Protein 7XA9 (pdb70)

GO terms:
  GO:0005515 protein binding (F, IPI)
  GO:0015112 nitrate transmembrane transporter activity (F, IDA)
  GO:0015706 nitrate transmembrane transport (P, IDA)
  GO:0006821 chloride transport (P, IDA)
  GO:0010167 response to nitrate (P, IMP)

Sequence (1404 aa):
HIESLDYEINENDLFKHDWRSRSKAQVFQYIFLKWTLACLVGLFTGLIATLINLAVENIAGYKLLAVGYYIAQDRFWTGLMVFTGANLGLTLVATVLVVYFAPTAAGPGIPEIKAYLNGIDTPNMFGFTTMMVKIVGSIGAVAAGLDLGKEGPLVHIGSCIASLLGQGGPDNHRIKWRWLRYFNNDRDRRDLITCGSASGVCAAFRSPVGGVLFALEEVATWWRSALLWRTFFSTAVVVVVLRAFIEICNSGKCGLFGSGGLIMFDVSHVEVRYHAADIIPVTLIGVFGGILGSLYNHLLHKVLRLYNLINQKGKIHKVLLSLGVSLFTSVCLFGLPFLAECKPCDPSIDEICPTNGRSGNFKQFNCPNGYYNDLSTLLLTTNDDAVRNIFSSNTPNEFGMVSLWIFFGLYCILGLITFGIATPSGLFLPIILMGSAYGRMLGTAMGSYTNIDQGLYAVLGAASLMAGSMRMTVSLCVIFLELTNNLLLLPITMFVLLIAKTVGDSFNLSIYEIILHLKGLPFLEANPEPWMRNLTVGELNDAKPPVVTLNGVEKVANIVDVLRNTTHNAFPVLDTELHGLILRAHLVKVLKKRWFLNEKRRTEEWEVREKFTPVELAEREDNFDDVAITSSEMQLYVDLHPLTNTTPYTVVQSMSVAKALVLFRSVGLRHLLVVPKSPVIGILTRQDLRAYNILQAFPHLDHIESLDYEINENDLFKHDWRSRSKAQVFQYIFLKWTLACLVGLFTGLIATLINLAVENIAGYKLLAVGYYIAQDRFWTGLMVFTGANLGLTLVATVLVVYFAPTAAGPGIPEIKAYLNGIDTPNMFGFTTMMVKIVGSIGAVAAGLDLGKEGPLVHIGSCIASLLGQGGPDNHRIKWRWLRYFNNDRDRRDLITCGSASGVCAAFRSPVGGVLFALEEVATWWRSALLWRTFFSTAVVVVVLRAFIEICNSGKCGLFGSGGLIMFDVSHVEVRYHAADIIPVTLIGVFGGILGSLYNHLLHKVLRLYNLINQKGKIHKVLLSLGVSLFTSVCLFGLPFLAECKPCDPSIDEICPTNGRSGNFKQFNCPNGYYNDLSTLLLTTNDDAVRNIFSSNTPNEFGMVSLWIFFGLYCILGLITFGIATPSGLFLPIILMGSAYGRMLGTAMGSYTNIDQGLYAVLGAASLMAGSMRMTVSLCVIFLELTNNLLLLPITMFVLLIAKTVGDSFNLSIYEIILHLKGLPFLEANPEPWMRNLTVGELNDAKPPVVTLNGVEKVANIVDVLRNTTHNAFPVLDTELHGLILRAHLVKVLKKRWFLNEKRRTEEWEVREKFTPVELAEREDNFDDVAITSSEMQLYVDLHPLTNTTPYTVVQSMSVAKALVLFRSVGLRHLLVVPKSPVIGILTRQDLRAYNILQAFPHLD

Secondary structure (DSSP, 8-state):
---B-------STTT--SGGGS-HHHHHHHHHHHHHHHHHHHHHHHHHHHHHHHHHHHHHHHHHHHHHHHHHTT-TTHHHHHHHHHHHHHHHHHHHHHHHH-GGGSS-SHHHHHHHTTTB--TTSS-HHHHHHHHHHHHHHHHTT-S--SHHHHHHHHHHHHHHHHHTSSTT-----GGGGGG-SHHHHHHHHHHHHHHHHHHHHT-TTHHHHHIIIII-SS--HHHHHHHHHHHHHHHHHHHHHHHTTSSSTTTTTT-S-SSTT---SS-----GGGSHHHHHHHHHHHHHHHHHHHHHHHHHHHHHHHHTT-SHHHHHHHHHHHHHHHHHHHSGGGSSPPEEPPTTS-S-SSB-SSSSSSB-SSS-TTEE-SSTTTSSS-TTHHHHHHT-TT-TT-S-HHHHHHHHHHHHHHHHHTTSSSSS--SHHHHHHHHHHHHHHHHHHSTTS--S-HHHHHHHHHHHHHHHHH--SHHHHHHHHHHH--TTTHHHHHHHHHHHHHHHTTT---HHHHHHHHTT-----SSPPTTTTTSBHHHHHHTSPPP--EESEEEHHHHHHHHHS---SEEEEE-----EEEEHHHHHHHHHHT--BSS-----TTTTTTT--HHHHH-----STT----SSGGGSEEE-STTSBSS--EE-TT-BHHHHHHHHHHTT-S-EEE-------EEE-HHHHSHHHHHHH-TT--/---B-------STTT--SGGGS-HHHHHHHHHHHHHHHHHHHHHHHHHHHHHHHHHHHHHHHHHHHHHHHHHTT-TTHHHHHHHHHHHHHHHHHHHHHHHH-GGGSS-SHHHHHHHTTTB--TTSS-HHHHHHHHHHHHHHHHTT-S--SHHHHHHHHHHHHHHHHHTSSTT-----GGGGGG-SHHHHHHHHHHHHHHHHHHHHT-TTHHHHHIIIII-SS--HHHHHHHHHHHHHHHHHHHHHHHTTSSSTTTTTT-S-SSTT---SS-----GGGSHHHHHHHHHHHHHHHHHHHHHHHHHHHHHHHHTT-SHHHHHHHHHHHHHHHHHHHSGGGSSPPEEPPTTS-S-SSB-SSSSSSB-SSS-TTEE-SSTTTSSS-TTHHHHHHT-TT-TT-S-HHHHHHHHHHHHHHHHHTTSSSSS--SHHHHHHHHHHHHHHHHHHSTTS--S-HHHHHHHHHHHHHHHHH--SHHHHHHHHHHH--TTTHHHHHHHHHHHHHHHTTT---HHHHHHHHTT-----SSPPTTTTTSBHHHHHHTSPPP--EESEEEHHHHHHHHHS---SEEEEE-----EEEEHHHHHHHHHHT--BSS-----TTTTTTT--HHHHH-----STT----SSGGGSEEE-STTSBSS--EE-TT-BHHHHHHHHHHTT-S-EEE-------EEE-HHHHSHHHHHHH-TT--

Radius of gyration: 33.11 Å; Cα contacts (8 Å, |Δi|>4): 2940; chains: 2; bounding box: 61×87×90 Å

Solvent-accessible surface area: 49151 Å² total; per-residue (Å²): 173,31,56,18,11,25,14,30,30,10,17,48,66,4,5,50,26,9,59,55,44,35,64,155,59,33,29,119,33,4,63,116,3,21,53,39,7,3,45,49,0,0,62,78,0,0,66,33,0,10,83,0,10,50,16,3,40,34,69,3,0,126,16,7,67,38,2,22,120,53,16,76,83,114,116,51,197,28,0,36,127,47,1,16,40,36,0,51,32,28,0,77,74,0,0,52,51,0,3,99,131,5,78,38,0,27,10,8,0,3,1,18,0,15,0,18,0,0,2,0,63,9,94,122,5,31,22,91,73,9,15,75,5,0,3,47,0,0,24,1,0,10,0,0,6,1,1,0,1,16,10,1,0,0,0,0,0,0,0,0,10,0,14,20,32,1,45,10,17,37,106,147,144,70,109,158,115,130,81,21,49,0,6,28,12,24,32,10,57,31,8,13,3,1,4,0,0,0,0,0,1,0,3,1,2,24,0,0,0,0,0,0,0,0,0,21,33,17,1,10,27,36,65,94,60,31,4,2,57,10,0,0,40,0,0,0,14,0,0,31,20,4,0,38,70,7,37,102,3,90,88,50,139,38,35,30,10,5,80,53,50,12,23,19,5,58,2,35,147,21,128,1,84,29,93,88,69,5,99,120,8,8,49,59,0,0,49,75,0,0,70,47,0,6,90,10,0,77,68,0,33,103,25,22,133,110,23,56,119,48,46,143,141,28,107,95,65,22,7,110,29,0,30,38,9,0,79,84,0,0,68,21,0,2,31,42,0,83,116,6,158,30,57,85,34,63,126,101,14,145,142,129,8,68,28,90,38,35,42,29,31,6,12,17,16,48,22,85,130,29,91,4,0,2,0,1,0,1,1,14,5,16,7,23,10,0,0,94,3,0,4,13,38,85,8,64,73,0,1,21,70,109,7,0,149,40,0,16,28,8,1,33,86,0,1,26,34,0,6,10,2,3,0,0,0,1,4,2,7,1,0,1,0,4,0,0,0,9,0,0,10,28,1,20,57,49,44,109,185,29,74,12,21,16,2,2,0,0,0,0,0,0,0,0,1,0,0,0,0,2,20,3,0,0,0,0,0,0,0,3,4,0,0,3,28,9,3,18,2,3,0,15,4,0,36,0,0,7,44,0,4,56,34,0,65,88,134,38,108,12,0,2,38,13,7,3,117,36,102,55,19,24,17,3,85,53,103,6,69,33,17,0,31,90,5,30,0,4,82,9,16,116,52,58,110,122,40,46,41,2,48,3,13,12,62,0,20,55,0,3,65,11,3,143,121,20,110,88,25,3,0,1,0,24,91,128,75,11,22,0,6,0,29,42,26,4,0,8,8,0,0,87,74,94,11,28,9,120,106,132,75,149,15,92,80,159,26,0,141,129,70,3,61,36,43,57,1,13,67,111,138,47,92,35,125,88,26,86,33,78,85,90,45,32,103,40,41,0,0,0,20,11,0,0,15,61,14,4,8,4,0,4,54,29,1,3,0,0,6,0,10,37,1,2,50,38,26,2,11,32,13,0,0,0,2,56,98,106,18,6,56,0,28,0,41,13,98,22,0,61,19,139,51,1,53,113,54,26,106,140,28,131,174,32,54,16,10,23,14,29,29,10,17,47,68,4,4,50,27,8,58,55,45,35,66,155,60,34,30,118,32,4,63,115,2,20,54,38,6,3,44,48,0,0,62,76,0,0,65,32,0,9,83,0,12,50,17,3,43,32,69,2,1,125,17,7,69,36,2,23,121,52,16,77,85,114,117,50,196,29,0,37,125,47,0,16,39,36,0,50,32,28,0,76,73,0,0,50,50,0,2,98,129,5,76,39,0,28,11,7,0,2,0,18,0,15,0,17,1,0,2,0,63,9,94,120,5,30,21,88,74,9,15,74,5,0,3,46,0,0,24,0,0,9,0,0,6,2,2,0,1,15,10,1,0,1,0,0,0,0,0,0,9,0,14,18,31,2,44,10,17,38,106,146,146,72,106,159,116,129,81,19,48,0,6,28,12,24,33,12,59,32,8,15,2,1,4,0,0,0,0,0,0,0,3,1,3,25,0,0,0,0,0,0,0,0,0,22,31,16,0,10,27,36,65,92,60,30,4,2,56,10,0,0,42,0,0,0,14,0,0,32,20,6,0,37,69,7,35,101,1,91,92,50,139,39,35,30,10,5,81,51,51,12,22,19,6,57,3,35,147,22,130,1,84,29,95,89,68,5,101,121,9,8,50,61,0,0,50,76,0,0,72,48,0,6,89,10,0,79,69,0,33,108,25,21,134,105,23,58,121,48,46,143,139,28,108,94,64,24,7,112,29,0,29,38,9,0,78,83,0,0,69,19,1,3,30,43,0,83,115,7,158,31,58,84,34,65,127,100,14,144,141,129,8,68,27,93,38,35,42,29,32,6,12,18,16,47,22,86,132,30,90,5,0,2,0,1,0,1,0,14,4,16,8,24,10,0,0,95,3,0,5,12,38,87,8,65,72,0,1,22,72,110,7,0,149,40,0,16,28,8,1,33,86,0,1,25,34,0,7,8,2,3,0,0,0,1,4,2,6,1,0,0,0,4,0,0,0,10,0,0,10,29,0,18,58,48,44,112,185,31,72,11,23,15,2,2,0,0,0,0,0,0,0,0,2,0,0,0,0,2,21,3,0,0,0,0,0,0,0,3,4,0,0,3,30,8,3,18,1,4,0,13,4,0,36,0,0,7,45,0,4,58,33,0,66,89,135,36,110,12,0,2,39,12,7,4,117,38,105,56,19,27,16,4,85,52,103,6,68,33,17,0,30,88,4,30,0,5,84,10,16,119,52,54,109,122,40,45,41,3,48,2,12,12,61,0,20,57,0,3,64,12,4,143,123,20,108,87,25,4,1,1,0,24,90,126,74,11,25,0,6,0,28,40,26,4,0,9,7,0,0,86,74,93,9,28,8,120,104,132,75,149,14,92,79,158,25,0,144,126,67,3,59,36,44,59,2,14,68,108,137,47,93,36,124,89,24,88,34,79,85,92,45,31,104,40,41,0,0,0,19,10,0,0,14,61,15,3,8,4,0,4,56,27,1,3,0,0,7,0,10,38,1,2,50,38,27,2,10,32,13,0,0,0,3,57,100,105,16,6,54,0,28,0,41,14,98,23,0,63,19,138,52,1,54,111,54,26,107,140,27,130

Organism: Arabidopsis thaliana (NCBI:txid3702)

Foldseek 3Di:
DWAFFDQDDLPFVLQVLPQVPDDPVSVVLLVVLLLVLLLQLLQVLLVLLLVLLLLLQQLLQVLLQVLLVCLVVVNQVVSLVSLLVLLLVLLLLLQCLCLVFQVLLAFLCQLVLLLLLLGTRDPSQQFDSSLVSNSSLQSSNLSSQAQFHCQSSSLSNSLSSLQCVLQAHGDVVHDPDPSSLNCLHSNSNSLSSLLSNLSSNCSRFVFQVLSLVCSVPGRHLDDDPVSSVSSSSSSVSNSVSNQVVLVPCCVVPSPSPNVDHSFQLALAPDDDDDDPLPPVLLLVLLLVLLVVLLVLLVLLLVLLVVVVVQVVPDSVSLSVLQSVLSSVLSCCLSVVLVVFDWAFDDPQAPDDQDDDRAADENHQRNHDGRTGRRLCNQSVHRLSRNLSNLLHHPPAPPDDLVSLVSQLVVLSVSQRRNRNGSGHGYNLSSLLSNLSSVQLNSQNVCRPSDDDDSSLSSLSSSLSNQCSAAVDAPSVLSSSCSNHVHPSSSVSSNVSSVSSSVSSVVRDDHSSVSVCVVVVSLRADAAADPLLQVAFVLNLLVLDDWALAAEQKGFQQSLVVCLPVHPDFWHFYDDVRTQAIFGNLVSQLCLVLVPWAADSDQDDPVSVCVSRHSSSSSDSPGDSPPRDQDPVRRRTIDRNNSRGSRDAAEDERRHTLRVVSNVCSHSPDAWYFYAYCVRTTDIDGSCSNRPVNVCVSPVPTD/DWAFFDQDDLPFVLQVLPQVPDDPVSVVLLVVLLLVLLLQLLQVLLVLLLVLLLLLQQLLQVLLQVLLVCLVVVNQVVSLVSLLVLLLVLLLLLQCLCLVFQVLLAFLCQLVLLLLLLGTRDPSQQFDSSLVSNSSLQSSNLSSQAQFHCQSSSLSNSLSSLQCVLQAHGDVVHDPDPSSLNCLHSNSNSLSSLLSNLSSNCSRFVFQVLSLVCSVPGRHLDDDPVSSVSSSSSSVSNSVSNQVVLVPCCVVPSPSPNVDHSFQLALAPDDDDDDPLPPVLLLVLLLVLLVVLLVLLVLLLVLLVVVVVQVVPDSVSLSVLQSVLSSVLSCCLSVVLVVFDWAFDDPQAPDDQDDDRAADENHQRNHDGRTGRRLCNQSVHRLSRNLSNLLHHPPAPPDDLVSLVSQLVVLSVSQRRNRNGSGHGYNLSSLLSNLSSVQLNSQNVCRPSDDDDSSLSSLSSSLSNQCSAAVDAPSVLSSSCSNHVHPSSSVSSNVSSVSSSVSSVVRDDHSSVSVCVVVVSLRADAAADPLLQVAFVLNLLVLDDWALAAEQKGFQQSLVVCLPVHPDFWHFYDDVRTQAIFGNLVSQLCLVLVPWAADSDQDDPVSVCVSRHSSSSSDSPGDSPPRDQDPVRRRTIDRNNSRGSRDAAEDERRHTLRVVSNVCSHSPDAWYFYAYCVRTTDIDGSCSNRPVNVCVSPVPTD

Nearest PDB structures (foldseek):
  7xa9-assembly1_B  TM=1.001E+00  e=0.000E+00  Arabidopsis thaliana
  8iad-assembly1_B  TM=9.973E-01  e=2.031E-92  Arabidopsis thaliana
  8iab-assembly1_B  TM=9.727E-01  e=1.469E-89  Arabidopsis thaliana
  7jm6-assembly1_B  TM=8.973E-01  e=7.783E-41  Gallus gallus
  7cq7-assembly1_C  TM=8.969E-01  e=1.132E-39  Homo sapiens

InterPro domains:
  IPR000644 CBS domain [PF00571] (704-756)
  IPR000644 CBS domain [PS51371] (595-658)
  IPR000644 CBS domain [PS51371] (703-768)
  IPR000644 CBS domain [SM00116] (598-651)
  IPR000644 CBS domain [SM00116] (706-759)
  IPR001807 Chloride channel [PF00654] (143-556)
  IPR001807 Chloride channel [PR00762] (155-172)
  IPR001807 Chloride channel [PR00762] (186-205)
  IPR001807 Chloride channel [PR00762] (250-269)
  IPR001807 Chloride channel [PR00762] (475-495)
  IPR001807 Chloride channel [PR00762] (507-523)
  IPR001807 Chloride channel [PR00762] (525-544)
  IPR001807 Chloride channel [PR00762] (563-577)
  IPR002251 Chloride channel ClC-plant [PR01120] (60-68)
  IPR002251 Chloride channel ClC-plant [PR01120] (271-279)
  IPR002251 Chloride channel ClC-plant [PR01120] (285-295)
  IPR002251 Chloride channel ClC-plant [PR01120] (303-310)
  IPR002251 Chloride channel ClC-plant [PR01120] (427-443)
  IPR014743 Chloride channel, core [SSF81340] (64-578)
  IPR046342 CBS domain superfamily [G3DSA:3.10.580.10] (587-758)

B-factor: mean 40.74, std 8.49, range [28.33, 98.83]

Structure (mmCIF, N/CA/C/O backbone):
data_7XA9
#
_entry.id   7XA9
#
_cell.length_a   1.00
_cell.length_b   1.00
_cell.length_c   1.00
_cell.angle_alpha   90.00
_cell.angle_beta   90.00
_cell.angle_gamma   90.00
#
_symmetry.space_group_name_H-M   'P 1'
#
loop_
_entity.id
_entity.type
_entity.pdbx_description
1 polymer 'Chloride channel protein CLC-a'
2 non-polymer 'NITRATE ION'
3 non-polymer "ADENOSINE-5'-TRIPHOSPHATE"
4 non-polymer 'MAGNESIUM ION'
#
loop_
_atom_site.group_PDB
_atom_site.id
_atom_site.type_symbol
_atom_site.label_atom_id
_atom_site.label_alt_id
_atom_site.label_comp_id
_atom_site.label_asym_id
_atom_site.label_entity_id
_atom_site.label_seq_id
_atom_site.pdbx_PDB_ins_code
_atom_site.Cartn_x
_atom_site.Cartn_y
_atom_site.Cartn_z
_atom_site.occupancy
_atom_site.B_iso_or_equiv
_atom_site.auth_seq_id
_atom_site.auth_comp_id
_atom_site.auth_asym_id
_atom_site.auth_atom_id
_atom_site.pdbx_PDB_model_num
ATOM 1 N N . HIS A 1 53 ? 207.373 183.209 235.808 1.00 35.84 53 HIS A N 1
ATOM 2 C CA . HIS A 1 53 ? 207.815 184.538 236.164 1.00 35.84 53 HIS A CA 1
ATOM 3 C C . HIS A 1 53 ? 209.029 185.001 235.350 1.00 35.84 53 HIS A C 1
ATOM 4 O O . HIS A 1 53 ? 210.115 184.456 235.490 1.00 35.84 53 HIS A O 1
ATOM 11 N N . ILE A 1 54 ? 208.838 186.019 234.513 1.00 37.09 54 ILE A N 1
ATOM 12 C CA . ILE A 1 54 ? 209.907 186.575 233.699 1.00 37.09 54 ILE A CA 1
ATOM 13 C C . ILE A 1 54 ? 210.338 187.826 234.390 1.00 37.09 54 ILE A C 1
ATOM 14 O O . ILE A 1 54 ? 209.516 188.667 234.716 1.00 37.09 54 ILE A O 1
ATOM 19 N N . GLU A 1 55 ? 211.624 187.967 234.618 1.00 33.50 55 GLU A N 1
ATOM 20 C CA . GLU A 1 55 ? 212.104 189.069 235.379 1.00 33.50 55 GLU A CA 1
ATOM 21 C C . GLU A 1 55 ? 212.308 190.253 234.526 1.00 33.50 55 GLU A C 1
ATOM 22 O O . GLU A 1 55 ? 212.397 190.140 233.333 1.00 33.50 55 GLU A O 1
ATOM 28 N N . SER A 1 56 ? 212.350 191.414 235.142 1.00 30.31 56 SER A N 1
ATOM 29 C CA . SER A 1 56 ? 212.526 192.628 234.432 1.00 30.31 56 SER A CA 1
ATOM 30 C C . SER A 1 56 ? 213.987 192.889 234.279 1.00 30.31 56 SER A C 1
ATOM 31 O O . SER A 1 56 ? 214.817 192.089 234.639 1.00 30.31 56 SER A O 1
ATOM 34 N N . LEU A 1 57 ? 214.318 193.992 233.673 1.00 31.61 57 LEU A N 1
ATOM 35 C CA . LEU A 1 57 ? 215.683 194.255 233.365 1.00 31.61 57 LEU A CA 1
ATOM 36 C C . LEU A 1 57 ? 216.118 195.414 234.189 1.00 31.61 57 LEU A C 1
ATOM 37 O O . LEU A 1 57 ? 215.298 196.252 234.528 1.00 31.61 57 LEU A O 1
ATOM 42 N N . ASP A 1 58 ? 217.389 195.463 234.546 1.00 32.42 58 ASP A N 1
ATOM 43 C CA . ASP A 1 58 ? 217.908 196.515 235.406 1.00 32.42 58 ASP A CA 1
ATOM 44 C C . ASP A 1 58 ? 218.560 197.648 234.631 1.00 32.42 58 ASP A C 1
ATOM 45 O O . ASP A 1 58 ? 219.711 197.567 234.251 1.00 32.42 58 ASP A O 1
ATOM 50 N N . TYR A 1 59 ? 217.835 198.732 234.441 1.00 32.90 59 TYR A N 1
ATOM 51 C CA . TYR A 1 59 ? 218.303 199.806 233.626 1.00 32.90 59 TYR A CA 1
ATOM 52 C C . TYR A 1 59 ? 218.572 200.988 234.461 1.00 32.90 59 TYR A C 1
ATOM 53 O O . TYR A 1 59 ? 218.668 202.086 233.952 1.00 32.90 59 TYR A O 1
ATOM 62 N N . GLU A 1 60 ? 218.653 200.804 235.760 1.00 34.46 60 GLU A N 1
ATOM 63 C CA . GLU A 1 60 ? 218.841 201.908 236.654 1.00 34.46 60 GLU A CA 1
ATOM 64 C C . GLU A 1 60 ? 220.275 201.998 236.938 1.00 34.46 60 GLU A C 1
ATOM 65 O O . GLU A 1 60 ? 220.989 201.012 236.876 1.00 34.46 60 GLU A O 1
ATOM 71 N N . ILE A 1 61 ? 220.715 203.197 237.255 1.00 36.88 61 ILE A N 1
ATOM 72 C CA . ILE A 1 61 ? 222.107 203.418 237.460 1.00 36.88 61 ILE A CA 1
ATOM 73 C C . ILE A 1 61 ? 222.515 203.498 238.884 1.00 36.88 61 ILE A C 1
ATOM 74 O O . ILE A 1 61 ? 222.027 204.344 239.593 1.00 36.88 61 ILE A O 1
ATOM 79 N N . ASN A 1 62 ? 223.316 202.570 239.339 1.00 35.17 62 ASN A N 1
ATOM 80 C CA . ASN A 1 62 ? 223.974 202.677 240.632 1.00 35.17 62 ASN A CA 1
ATOM 81 C C . ASN A 1 62 ? 225.041 203.756 240.520 1.00 35.17 62 ASN A C 1
ATOM 82 O O . ASN A 1 62 ? 226.031 203.591 239.801 1.00 35.17 62 ASN A O 1
ATOM 87 N N . GLU A 1 63 ? 224.847 204.863 241.228 1.00 36.43 63 GLU A N 1
ATOM 88 C CA . GLU A 1 63 ? 225.685 206.043 241.083 1.00 36.43 63 GLU A CA 1
ATOM 89 C C . GLU A 1 63 ? 226.895 206.036 242.003 1.00 36.43 63 GLU A C 1
ATOM 90 O O . GLU A 1 63 ? 227.581 207.057 242.108 1.00 36.43 63 GLU A O 1
ATOM 96 N N . ASN A 1 64 ? 227.153 204.927 242.687 1.00 38.94 64 ASN A N 1
ATOM 97 C CA . ASN A 1 64 ? 228.454 204.692 243.282 1.00 38.94 64 ASN A CA 1
ATOM 98 C C . ASN A 1 64 ? 229.484 204.495 242.178 1.00 38.94 64 ASN A C 1
ATOM 99 O O . ASN A 1 64 ? 229.198 203.914 241.130 1.00 38.94 64 ASN A O 1
ATOM 104 N N . ASP A 1 65 ? 230.695 204.988 242.417 1.00 42.21 65 ASP A N 1
ATOM 105 C CA . ASP A 1 65 ? 231.765 204.890 241.435 1.00 42.21 65 ASP A CA 1
ATOM 106 C C . ASP A 1 65 ? 232.563 203.600 241.565 1.00 42.21 65 ASP A C 1
ATOM 107 O O . ASP A 1 65 ? 233.550 203.420 240.845 1.00 42.21 65 ASP A O 1
ATOM 112 N N . LEU A 1 66 ? 232.169 202.712 242.480 1.00 39.01 66 LEU A N 1
ATOM 113 C CA . LEU A 1 66 ? 232.618 201.328 242.441 1.00 39.01 66 LEU A CA 1
ATOM 114 C C . LEU A 1 66 ? 232.047 200.602 241.232 1.00 39.01 66 LEU A C 1
ATOM 115 O O . LEU A 1 66 ? 232.729 199.774 240.622 1.00 39.01 66 LEU A O 1
ATOM 120 N N . PHE A 1 67 ? 230.817 200.929 240.848 1.00 36.32 67 PHE A N 1
ATOM 121 C CA . PHE A 1 67 ? 230.115 200.218 239.792 1.00 36.32 67 PHE A CA 1
ATOM 122 C C . PHE A 1 67 ? 230.440 200.738 238.404 1.00 36.32 67 PHE A C 1
ATOM 123 O O . PHE A 1 67 ? 230.498 199.932 237.466 1.00 36.32 67 PHE A O 1
ATOM 131 N N . LYS A 1 68 ? 230.657 202.062 238.295 1.00 40.48 68 LYS A N 1
ATOM 132 C CA . LYS A 1 68 ? 230.966 202.816 237.066 1.00 40.48 68 LYS A CA 1
ATOM 133 C C . LYS A 1 68 ? 229.911 202.617 235.977 1.00 40.48 68 LYS A C 1
ATOM 134 O O . LYS A 1 68 ? 230.219 202.325 234.823 1.00 40.48 68 LYS A O 1
ATOM 140 N N . HIS A 1 69 ? 228.646 202.775 236.368 1.00 38.06 69 HIS A N 1
ATOM 141 C CA . HIS A 1 69 ? 227.542 202.614 235.431 1.00 38.06 69 HIS A CA 1
ATOM 142 C C . HIS A 1 69 ? 227.398 203.814 234.511 1.00 38.06 69 HIS A C 1
ATOM 143 O O . HIS A 1 69 ? 226.982 203.661 233.359 1.00 38.06 69 HIS A O 1
ATOM 150 N N . ASP A 1 70 ? 227.709 205.007 235.005 1.00 39.80 70 ASP A N 1
ATOM 151 C CA . ASP A 1 70 ? 227.746 206.196 234.167 1.00 39.80 70 ASP A CA 1
ATOM 152 C C . ASP A 1 70 ? 229.017 206.159 233.335 1.00 39.80 70 ASP A C 1
ATOM 153 O O . ASP A 1 70 ? 230.119 206.060 233.882 1.00 39.80 70 ASP A O 1
ATOM 158 N N . TRP A 1 71 ? 228.865 206.231 232.015 1.00 39.92 71 TRP A N 1
ATOM 159 C CA . TRP A 1 71 ? 230.014 206.110 231.134 1.00 39.92 71 TRP A CA 1
ATOM 160 C C . TRP A 1 71 ? 230.835 207.384 231.058 1.00 39.92 71 TRP A C 1
ATOM 161 O O . TRP A 1 71 ? 232.002 207.322 230.670 1.00 39.92 71 TRP A O 1
ATOM 172 N N . ARG A 1 72 ? 230.259 208.525 231.430 1.00 40.14 72 ARG A N 1
ATOM 173 C CA . ARG A 1 72 ? 230.979 209.788 231.458 1.00 40.14 72 ARG A CA 1
ATOM 174 C C . ARG A 1 72 ? 231.817 209.966 232.715 1.00 40.14 72 ARG A C 1
ATOM 175 O O . ARG A 1 72 ? 232.634 210.889 232.768 1.00 40.14 72 ARG A O 1
ATOM 183 N N . SER A 1 73 ? 231.641 209.105 233.716 1.00 41.58 73 SER A N 1
ATOM 184 C CA . SER A 1 73 ? 232.400 209.145 234.956 1.00 41.58 73 SER A CA 1
ATOM 185 C C . SER A 1 73 ? 233.635 208.256 234.913 1.00 41.58 73 SER A C 1
ATOM 186 O O . SER A 1 73 ? 234.255 208.014 235.953 1.00 41.58 73 SER A O 1
ATOM 189 N N . ARG A 1 74 ? 233.999 207.761 233.740 1.00 41.78 74 ARG A N 1
ATOM 190 C CA . ARG A 1 74 ? 235.157 206.908 233.563 1.00 41.78 74 ARG A CA 1
ATOM 191 C C . ARG A 1 74 ? 236.371 207.773 233.236 1.00 41.78 74 ARG A C 1
ATOM 192 O O . ARG A 1 74 ? 236.347 208.999 233.386 1.00 41.78 74 ARG A O 1
ATOM 200 N N . SER A 1 75 ? 237.450 207.137 232.788 1.00 41.98 75 SER A N 1
ATOM 201 C CA . SER A 1 75 ? 238.632 207.867 232.360 1.00 41.98 75 SER A CA 1
ATOM 202 C C . SER A 1 75 ? 238.396 208.499 230.992 1.00 41.98 75 SER A C 1
ATOM 203 O O . SER A 1 75 ? 237.447 208.162 230.286 1.00 41.98 75 SER A O 1
ATOM 206 N N . LYS A 1 76 ? 239.293 209.414 230.611 1.00 43.88 76 LYS A N 1
ATOM 207 C CA . LYS A 1 76 ? 239.168 210.103 229.327 1.00 43.88 76 LYS A CA 1
ATOM 208 C C . LYS A 1 76 ? 239.509 209.203 228.146 1.00 43.88 76 LYS A C 1
ATOM 209 O O . LYS A 1 76 ? 239.058 209.472 227.028 1.00 43.88 76 LYS A O 1
ATOM 215 N N . ALA A 1 77 ? 240.288 208.144 228.369 1.00 43.07 77 ALA A N 1
ATOM 216 C CA . ALA A 1 77 ? 240.419 207.101 227.361 1.00 43.07 77 ALA A CA 1
ATOM 217 C C . ALA A 1 77 ? 239.139 206.285 227.249 1.00 43.07 77 ALA A C 1
ATOM 218 O O . ALA A 1 77 ? 238.699 205.967 226.141 1.00 43.07 77 ALA A O 1
ATOM 220 N N . GLN A 1 78 ? 238.511 205.964 228.382 1.00 41.48 78 GLN A N 1
ATOM 221 C CA . GLN A 1 78 ? 237.362 205.067 228.395 1.00 41.48 78 GLN A CA 1
ATOM 222 C C . GLN A 1 78 ? 236.063 205.736 227.964 1.00 41.48 78 GLN A C 1
ATOM 223 O O . GLN A 1 78 ? 235.138 205.028 227.545 1.00 41.48 78 GLN A O 1
ATOM 229 N N . VAL A 1 79 ? 235.964 207.065 228.078 1.00 40.60 79 VAL A N 1
ATOM 230 C CA . VAL A 1 79 ? 234.874 207.799 227.438 1.00 40.60 79 VAL A CA 1
ATOM 231 C C . VAL A 1 79 ? 235.030 207.730 225.924 1.00 40.60 79 VAL A C 1
ATOM 232 O O . VAL A 1 79 ? 234.061 207.468 225.195 1.00 40.60 79 VAL A O 1
ATOM 236 N N . PHE A 1 80 ? 236.273 207.863 225.443 1.00 43.44 80 PHE A N 1
ATOM 237 C CA . PHE A 1 80 ? 236.575 207.734 224.022 1.00 43.44 80 PHE A CA 1
ATOM 238 C C . PHE A 1 80 ? 236.446 206.298 223.538 1.00 43.44 80 PHE A C 1
ATOM 239 O O . PHE A 1 80 ? 236.024 206.082 222.401 1.00 43.44 80 PHE A O 1
ATOM 247 N N . GLN A 1 81 ? 236.754 205.321 224.399 1.00 41.81 81 GLN A N 1
ATOM 248 C CA . GLN A 1 81 ? 236.596 203.911 224.049 1.00 41.81 81 GLN A CA 1
ATOM 249 C C . GLN A 1 81 ? 235.130 203.513 223.968 1.00 41.81 81 GLN A C 1
ATOM 250 O O . GLN A 1 81 ? 234.756 202.729 223.092 1.00 41.81 81 GLN A O 1
ATOM 256 N N . TYR A 1 82 ? 234.284 204.079 224.844 1.00 38.80 82 TYR A N 1
ATOM 257 C CA . TYR A 1 82 ? 232.847 203.823 224.784 1.00 38.80 82 TYR A CA 1
ATOM 258 C C . TYR A 1 82 ? 232.208 204.478 223.568 1.00 38.80 82 TYR A C 1
ATOM 259 O O . TYR A 1 82 ? 231.334 203.875 222.939 1.00 38.80 82 TYR A O 1
ATOM 268 N N . ILE A 1 83 ? 232.624 205.709 223.241 1.00 38.67 83 ILE A N 1
ATOM 269 C CA . ILE A 1 83 ? 232.027 206.472 222.144 1.00 38.67 83 ILE A CA 1
ATOM 270 C C . ILE A 1 83 ? 232.413 205.871 220.795 1.00 38.67 83 ILE A C 1
ATOM 271 O O . ILE A 1 83 ? 231.544 205.683 219.923 1.00 38.67 83 ILE A O 1
ATOM 276 N N . PHE A 1 84 ? 233.695 205.471 220.651 1.00 38.23 84 PHE A N 1
ATOM 277 C CA . PHE A 1 84 ? 234.178 204.793 219.448 1.00 38.23 84 PHE A CA 1
ATOM 278 C C . PHE A 1 84 ? 233.538 203.429 219.275 1.00 38.23 84 PHE A C 1
ATOM 279 O O . PHE A 1 84 ? 233.097 203.113 218.174 1.00 38.23 84 PHE A O 1
ATOM 287 N N . LEU A 1 85 ? 233.380 202.659 220.359 1.00 37.62 85 LEU A N 1
ATOM 288 C CA . LEU A 1 85 ? 232.818 201.328 220.192 1.00 37.62 85 LEU A CA 1
ATOM 289 C C . LEU A 1 85 ? 231.306 201.319 220.055 1.00 37.62 85 LEU A C 1
ATOM 290 O O . LEU A 1 85 ? 230.793 200.403 219.424 1.00 37.62 85 LEU A O 1
ATOM 295 N N . LYS A 1 86 ? 230.584 202.320 220.567 1.00 38.21 86 LYS A N 1
ATOM 296 C CA . LYS A 1 86 ? 229.146 202.342 220.315 1.00 38.21 86 LYS A CA 1
ATOM 297 C C . LYS A 1 86 ? 228.823 202.815 218.899 1.00 38.21 86 LYS A C 1
ATOM 298 O O . LYS A 1 86 ? 227.842 202.342 218.311 1.00 38.21 86 LYS A O 1
ATOM 304 N N . TRP A 1 87 ? 229.679 203.644 218.287 1.00 36.95 87 TRP A N 1
ATOM 305 C CA . TRP A 1 87 ? 229.437 203.983 216.890 1.00 36.95 87 TRP A CA 1
ATOM 306 C C . TRP A 1 87 ? 229.989 202.920 215.939 1.00 36.95 87 TRP A C 1
ATOM 307 O O . TRP A 1 87 ? 229.447 202.753 214.838 1.00 36.95 87 TRP A O 1
ATOM 318 N N . THR A 1 88 ? 231.032 202.180 216.357 1.00 35.62 88 THR A N 1
ATOM 319 C CA . THR A 1 88 ? 231.497 201.000 215.623 1.00 35.62 88 THR A CA 1
ATOM 320 C C . THR A 1 88 ? 230.452 199.897 215.652 1.00 35.62 88 THR A C 1
ATOM 321 O O . THR A 1 88 ? 230.174 199.285 214.616 1.00 35.62 88 THR A O 1
ATOM 325 N N . LEU A 1 89 ? 229.808 199.688 216.808 1.00 35.02 89 LEU A N 1
ATOM 326 C CA . LEU A 1 89 ? 228.773 198.667 216.909 1.00 35.02 89 LEU A CA 1
ATOM 327 C C . LEU A 1 89 ? 227.496 199.073 216.200 1.00 35.02 89 LEU A C 1
ATOM 328 O O . LEU A 1 89 ? 226.803 198.199 215.709 1.00 35.02 89 LEU A O 1
ATOM 333 N N . ALA A 1 90 ? 227.206 200.374 216.070 1.00 33.55 90 ALA A N 1
ATOM 334 C CA . ALA A 1 90 ? 226.086 200.795 215.225 1.00 33.55 90 ALA A CA 1
ATOM 335 C C . ALA A 1 90 ? 226.391 200.607 213.738 1.00 33.55 90 ALA A C 1
ATOM 336 O O . ALA A 1 90 ? 225.504 200.218 212.963 1.00 33.55 90 ALA A O 1
ATOM 338 N N . CYS A 1 91 ? 227.651 200.839 213.338 1.00 36.02 91 CYS A N 1
ATOM 339 C CA . CYS A 1 91 ? 228.097 200.556 211.973 1.00 36.02 91 CYS A CA 1
ATOM 340 C C . CYS A 1 91 ? 228.122 199.059 211.690 1.00 36.02 91 CYS A C 1
ATOM 341 O O . CYS A 1 91 ? 227.757 198.626 210.594 1.00 36.02 91 CYS A O 1
ATOM 344 N N . LEU A 1 92 ? 228.506 198.254 212.679 1.00 33.66 92 LEU A N 1
ATOM 345 C CA . LEU A 1 92 ? 228.586 196.814 212.489 1.00 33.66 92 LEU A CA 1
ATOM 346 C C . LEU A 1 92 ? 227.220 196.153 212.531 1.00 33.66 92 LEU A C 1
ATOM 347 O O . LEU A 1 92 ? 227.042 195.118 211.889 1.00 33.66 92 LEU A O 1
ATOM 352 N N . VAL A 1 93 ? 226.261 196.730 213.267 1.00 34.83 93 VAL A N 1
ATOM 353 C CA . VAL A 1 93 ? 224.867 196.287 213.209 1.00 34.83 93 VAL A CA 1
ATOM 354 C C . VAL A 1 93 ? 224.282 196.582 211.837 1.00 34.83 93 VAL A C 1
ATOM 355 O O . VAL A 1 93 ? 223.620 195.720 211.244 1.00 34.83 93 VAL A O 1
ATOM 359 N N . GLY A 1 94 ? 224.620 197.751 211.276 1.00 34.15 94 GLY A N 1
ATOM 360 C CA . GLY A 1 94 ? 224.192 198.091 209.928 1.00 34.15 94 GLY A CA 1
ATOM 361 C C . GLY A 1 94 ? 224.831 197.250 208.836 1.00 34.15 94 GLY A C 1
ATOM 362 O O . GLY A 1 94 ? 224.151 196.816 207.900 1.00 34.15 94 GLY A O 1
ATOM 363 N N . LEU A 1 95 ? 226.123 196.951 208.984 1.00 34.38 95 LEU A N 1
ATOM 364 C CA . LEU A 1 95 ? 226.848 196.148 208.008 1.00 34.38 95 LEU A CA 1
ATOM 365 C C . LEU A 1 95 ? 226.430 194.685 208.059 1.00 34.38 95 LEU A C 1
ATOM 366 O O . LEU A 1 95 ? 226.233 194.064 207.011 1.00 34.38 95 LEU A O 1
ATOM 371 N N . PHE A 1 96 ? 226.205 194.139 209.259 1.00 33.09 96 PHE A N 1
ATOM 372 C CA . PHE A 1 96 ? 225.858 192.727 209.339 1.00 33.09 96 PHE A CA 1
ATOM 373 C C . PHE A 1 96 ? 224.388 192.463 209.055 1.00 33.09 96 PHE A C 1
ATOM 374 O O . PHE A 1 96 ? 224.088 191.420 208.484 1.00 33.09 96 PHE A O 1
ATOM 382 N N . THR A 1 97 ? 223.467 193.378 209.399 1.00 33.96 97 THR A N 1
ATOM 383 C CA . THR A 1 97 ? 222.070 193.179 209.006 1.00 33.96 97 THR A CA 1
ATOM 384 C C . THR A 1 97 ? 221.871 193.418 207.515 1.00 33.96 97 THR A C 1
ATOM 385 O O . THR A 1 97 ? 221.045 192.736 206.899 1.00 33.96 97 THR A O 1
ATOM 389 N N . GLY A 1 98 ? 222.653 194.327 206.915 1.00 35.14 98 GLY A N 1
ATOM 390 C CA . GLY A 1 98 ? 222.605 194.503 205.473 1.00 35.14 98 GLY A CA 1
ATOM 391 C C . GLY A 1 98 ? 223.189 193.332 204.705 1.00 35.14 98 GLY A C 1
ATOM 392 O O . GLY A 1 98 ? 222.647 192.937 203.674 1.00 35.14 98 GLY A O 1
ATOM 393 N N . LEU A 1 99 ? 224.261 192.725 205.227 1.00 35.80 99 LEU A N 1
ATOM 394 C CA . LEU A 1 99 ? 224.852 191.550 204.591 1.00 35.80 99 LEU A CA 1
ATOM 395 C C . LEU A 1 99 ? 224.014 190.291 204.776 1.00 35.80 99 LEU A C 1
ATOM 396 O O . LEU A 1 99 ? 223.958 189.459 203.861 1.00 35.80 99 LEU A O 1
ATOM 401 N N . ILE A 1 100 ? 223.362 190.130 205.932 1.00 35.64 100 ILE A N 1
ATOM 402 C CA . ILE A 1 100 ? 222.532 188.951 206.161 1.00 35.64 100 ILE A CA 1
ATOM 403 C C . ILE A 1 100 ? 221.231 189.052 205.367 1.00 35.64 100 ILE A C 1
ATOM 404 O O . ILE A 1 100 ? 220.811 188.072 204.743 1.00 35.64 100 ILE A O 1
ATOM 409 N N . ALA A 1 101 ? 220.646 190.256 205.263 1.00 35.69 101 ALA A N 1
ATOM 410 C CA . ALA A 1 101 ? 219.479 190.442 204.398 1.00 35.69 101 ALA A CA 1
ATOM 411 C C . ALA A 1 101 ? 219.804 190.406 202.916 1.00 35.69 101 ALA A C 1
ATOM 412 O O . ALA A 1 101 ? 218.907 190.098 202.128 1.00 35.69 101 ALA A O 1
ATOM 414 N N . THR A 1 102 ? 221.049 190.719 202.534 1.00 37.23 102 THR A N 1
ATOM 415 C CA . THR A 1 102 ? 221.532 190.407 201.193 1.00 37.23 102 THR A CA 1
ATOM 416 C C . THR A 1 102 ? 221.535 188.909 200.948 1.00 37.23 102 THR A C 1
ATOM 417 O O . THR A 1 102 ? 220.971 188.448 199.955 1.00 37.23 102 THR A O 1
ATOM 421 N N . LEU A 1 103 ? 222.067 188.138 201.904 1.00 36.50 103 LEU A N 1
ATOM 422 C CA . LEU A 1 103 ? 222.170 186.687 201.760 1.00 36.50 103 LEU A CA 1
ATOM 423 C C . LEU A 1 103 ? 220.810 186.002 201.886 1.00 36.50 103 LEU A C 1
ATOM 424 O O . LEU A 1 103 ? 220.567 184.994 201.212 1.00 36.50 103 LEU A O 1
ATOM 429 N N . ILE A 1 104 ? 219.892 186.605 202.648 1.00 35.94 104 ILE A N 1
ATOM 430 C CA . ILE A 1 104 ? 218.526 186.102 202.775 1.00 35.94 104 ILE A CA 1
ATOM 431 C C . ILE A 1 104 ? 217.752 186.342 201.485 1.00 35.94 104 ILE A C 1
ATOM 432 O O . ILE A 1 104 ? 217.122 185.418 200.966 1.00 35.94 104 ILE A O 1
ATOM 437 N N . ASN A 1 105 ? 217.866 187.550 200.903 1.00 37.25 105 ASN A N 1
ATOM 438 C CA . ASN A 1 105 ? 217.182 187.862 199.646 1.00 37.25 105 ASN A CA 1
ATOM 439 C C . ASN A 1 105 ? 217.793 187.143 198.450 1.00 37.25 105 ASN A C 1
ATOM 440 O O . ASN A 1 105 ? 217.061 186.791 197.523 1.00 37.25 105 ASN A O 1
ATOM 445 N N . LEU A 1 106 ? 219.110 186.895 198.475 1.00 38.21 106 LEU A N 1
ATOM 446 C CA . LEU A 1 106 ? 219.780 186.116 197.435 1.00 38.21 106 LEU A CA 1
ATOM 447 C C . LEU A 1 106 ? 219.349 184.662 197.465 1.00 38.21 106 LEU A C 1
ATOM 448 O O . LEU A 1 106 ? 219.058 184.083 196.414 1.00 38.21 106 LEU A O 1
ATOM 453 N N . ALA A 1 107 ? 219.255 184.076 198.666 1.00 36.09 107 ALA A N 1
ATOM 454 C CA . ALA A 1 107 ? 218.839 182.687 198.783 1.00 36.09 107 ALA A CA 1
ATOM 455 C C . ALA A 1 107 ? 217.354 182.508 198.522 1.00 36.09 107 ALA A C 1
ATOM 456 O O . ALA A 1 107 ? 216.978 181.504 197.922 1.00 36.09 107 ALA A O 1
ATOM 458 N N . VAL A 1 108 ? 216.514 183.484 198.901 1.00 35.59 108 VAL A N 1
ATOM 459 C CA . VAL A 1 108 ? 215.070 183.378 198.679 1.00 35.59 108 VAL A CA 1
ATOM 460 C C . VAL A 1 108 ? 214.739 183.549 197.201 1.00 35.59 108 VAL A C 1
ATOM 461 O O . VAL A 1 108 ? 213.988 182.741 196.642 1.00 35.59 108 VAL A O 1
ATOM 465 N N . GLU A 1 109 ? 215.379 184.516 196.522 1.00 39.00 109 GLU A N 1
ATOM 466 C CA . GLU A 1 109 ? 215.105 184.731 195.103 1.00 39.00 109 GLU A CA 1
ATOM 467 C C . GLU A 1 109 ? 215.719 183.655 194.219 1.00 39.00 109 GLU A C 1
ATOM 468 O O . GLU A 1 109 ? 215.120 183.311 193.201 1.00 39.00 109 GLU A O 1
ATOM 474 N N . ASN A 1 110 ? 216.824 183.026 194.639 1.00 38.12 110 ASN A N 1
ATOM 475 C CA . ASN A 1 110 ? 217.352 181.931 193.832 1.00 38.12 110 ASN A CA 1
ATOM 476 C C . ASN A 1 110 ? 216.594 180.626 194.045 1.00 38.12 110 ASN A C 1
ATOM 477 O O . ASN A 1 110 ? 216.326 179.926 193.064 1.00 38.12 110 ASN A O 1
ATOM 482 N N . ILE A 1 111 ? 216.202 180.297 195.288 1.00 38.01 111 ILE A N 1
ATOM 483 C CA . ILE A 1 111 ? 215.521 179.023 195.542 1.00 38.01 111 ILE A CA 1
ATOM 484 C C . ILE A 1 111 ? 214.078 179.075 195.051 1.00 38.01 111 ILE A C 1
ATOM 485 O O . ILE A 1 111 ? 213.655 178.201 194.287 1.00 38.01 111 ILE A O 1
ATOM 490 N N . ALA A 1 112 ? 213.335 180.140 195.392 1.00 37.61 112 ALA A N 1
ATOM 491 C CA . ALA A 1 112 ? 211.968 180.271 194.897 1.00 37.61 112 ALA A CA 1
ATOM 492 C C . ALA A 1 112 ? 211.892 180.655 193.428 1.00 37.61 112 ALA A C 1
ATOM 493 O O . ALA A 1 112 ? 210.910 180.290 192.778 1.00 37.61 112 ALA A O 1
ATOM 495 N N . GLY A 1 113 ? 212.918 181.306 192.873 1.00 37.72 113 GLY A N 1
ATOM 496 C CA . GLY A 1 113 ? 212.907 181.594 191.453 1.00 37.72 113 GLY A CA 1
ATOM 497 C C . GLY A 1 113 ? 213.186 180.375 190.604 1.00 37.72 113 GLY A C 1
ATOM 498 O O . GLY A 1 113 ? 212.526 180.170 189.590 1.00 37.72 113 GLY A O 1
ATOM 499 N N . TYR A 1 114 ? 214.140 179.531 191.018 1.00 39.79 114 TYR A N 1
ATOM 500 C CA . TYR A 1 114 ? 214.389 178.301 190.277 1.00 39.79 114 TYR A CA 1
ATOM 501 C C . TYR A 1 114 ? 213.321 177.246 190.521 1.00 39.79 114 TYR A C 1
ATOM 502 O O . TYR A 1 114 ? 213.115 176.393 189.648 1.00 39.79 114 TYR A O 1
ATOM 511 N N . LYS A 1 115 ? 212.614 177.317 191.656 1.00 38.11 115 LYS A N 1
ATOM 512 C CA . LYS A 1 115 ? 211.445 176.470 191.870 1.00 38.11 115 LYS A CA 1
ATOM 513 C C . LYS A 1 115 ? 210.302 176.872 190.953 1.00 38.11 115 LYS A C 1
ATOM 514 O O . LYS A 1 115 ? 209.696 176.014 190.311 1.00 38.11 115 LYS A O 1
ATOM 520 N N . LEU A 1 116 ? 210.031 178.177 190.833 1.00 39.27 116 LEU A N 1
ATOM 521 C CA . LEU A 1 116 ? 208.984 178.638 189.927 1.00 39.27 116 LEU A CA 1
ATOM 522 C C . LEU A 1 116 ? 209.392 178.562 188.460 1.00 39.27 116 LEU A C 1
ATOM 523 O O . LEU A 1 116 ? 208.515 178.492 187.598 1.00 39.27 116 LEU A O 1
ATOM 528 N N . LEU A 1 117 ? 210.693 178.528 188.161 1.00 41.62 117 LEU A N 1
ATOM 529 C CA . LEU A 1 117 ? 211.133 178.251 186.797 1.00 41.62 117 LEU A CA 1
ATOM 530 C C . LEU A 1 117 ? 210.942 176.782 186.441 1.00 41.62 117 LEU A C 1
ATOM 531 O O . LEU A 1 117 ? 210.582 176.467 185.304 1.00 41.62 117 LEU A O 1
ATOM 536 N N . ALA A 1 118 ? 211.160 175.873 187.401 1.00 42.01 118 ALA A N 1
ATOM 537 C CA . ALA A 1 118 ? 210.911 174.453 187.156 1.00 42.01 118 ALA A CA 1
ATOM 538 C C . ALA A 1 118 ? 209.419 174.150 187.091 1.00 42.01 118 ALA A C 1
ATOM 539 O O . ALA A 1 118 ? 208.981 173.303 186.296 1.00 42.01 118 ALA A O 1
ATOM 541 N N . VAL A 1 119 ? 208.629 174.865 187.897 1.00 41.48 119 VAL A N 1
ATOM 542 C CA . VAL A 1 119 ? 207.178 174.712 187.915 1.00 41.48 119 VAL A CA 1
ATOM 543 C C . VAL A 1 119 ? 206.566 175.278 186.638 1.00 41.48 119 VAL A C 1
ATOM 544 O O . VAL A 1 119 ? 205.716 174.636 186.012 1.00 41.48 119 VAL A O 1
ATOM 548 N N . GLY A 1 120 ? 207.070 176.423 186.167 1.00 43.12 120 GLY A N 1
ATOM 549 C CA . GLY A 1 120 ? 206.660 176.964 184.882 1.00 43.12 120 GLY A CA 1
ATOM 550 C C . GLY A 1 120 ? 207.190 176.206 183.681 1.00 43.12 120 GLY A C 1
ATOM 551 O O . GLY A 1 120 ? 206.617 176.323 182.595 1.00 43.12 120 GLY A O 1
ATOM 552 N N . TYR A 1 121 ? 208.269 175.434 183.853 1.00 46.32 121 TYR A N 1
ATOM 553 C CA . TYR A 1 121 ? 208.713 174.522 182.802 1.00 46.32 121 TYR A CA 1
ATOM 554 C C . TYR A 1 121 ? 207.745 173.360 182.639 1.00 46.32 121 TYR A C 1
ATOM 555 O O . TYR A 1 121 ? 207.457 172.942 181.512 1.00 46.32 121 TYR A O 1
ATOM 564 N N . TYR A 1 122 ? 207.232 172.825 183.746 1.00 46.62 122 TYR A N 1
ATOM 565 C CA . TYR A 1 122 ? 206.215 171.784 183.632 1.00 46.62 122 TYR A CA 1
ATOM 566 C C . TYR A 1 122 ? 204.839 172.341 183.287 1.00 46.62 122 TYR A C 1
ATOM 567 O O . TYR A 1 122 ? 203.991 171.595 182.795 1.00 46.62 122 TYR A O 1
ATOM 576 N N . ILE A 1 123 ? 204.607 173.631 183.517 1.00 45.07 123 ILE A N 1
ATOM 577 C CA . ILE A 1 123 ? 203.350 174.260 183.132 1.00 45.07 123 ILE A CA 1
ATOM 578 C C . ILE A 1 123 ? 203.317 174.528 181.629 1.00 45.07 123 ILE A C 1
ATOM 579 O O . ILE A 1 123 ? 202.304 174.268 180.965 1.00 45.07 123 ILE A O 1
ATOM 584 N N . ALA A 1 124 ? 204.445 174.976 181.057 1.00 47.78 124 ALA A N 1
ATOM 585 C CA . ALA A 1 124 ? 204.513 175.313 179.635 1.00 47.78 124 ALA A CA 1
ATOM 586 C C . ALA A 1 124 ? 204.528 174.091 178.723 1.00 47.78 124 ALA A C 1
ATOM 587 O O . ALA A 1 124 ? 204.281 174.232 177.522 1.00 47.78 124 ALA A O 1
ATOM 589 N N . GLN A 1 125 ? 204.796 172.904 179.259 1.00 49.83 125 GLN A N 1
ATOM 590 C CA . GLN A 1 125 ? 204.663 171.655 178.529 1.00 49.83 125 GLN A CA 1
ATOM 591 C C . GLN A 1 125 ? 203.278 171.038 178.664 1.00 49.83 125 GLN A C 1
ATOM 592 O O . GLN A 1 125 ? 203.086 169.909 178.195 1.00 49.83 125 GLN A O 1
ATOM 598 N N . ASP A 1 126 ? 202.337 171.768 179.294 1.00 51.74 126 ASP A N 1
ATOM 599 C CA . ASP A 1 126 ? 200.959 171.359 179.636 1.00 51.74 126 ASP A CA 1
ATOM 600 C C . ASP A 1 126 ? 200.931 170.085 180.476 1.00 51.74 126 ASP A C 1
ATOM 601 O O . ASP A 1 126 ? 200.095 169.202 180.281 1.00 51.74 126 ASP A O 1
ATOM 606 N N . ARG A 1 127 ? 201.863 169.994 181.420 1.00 48.96 127 ARG A N 1
ATOM 607 C CA . ARG A 1 127 ? 201.905 168.910 182.392 1.00 48.96 127 ARG A CA 1
ATOM 608 C C . ARG A 1 127 ? 201.564 169.521 183.746 1.00 48.96 127 ARG A C 1
ATOM 609 O O . ARG A 1 127 ? 202.436 169.812 184.561 1.00 48.96 127 ARG A O 1
ATOM 617 N N . PHE A 1 128 ? 200.270 169.678 183.997 1.00 44.95 128 PHE A N 1
ATOM 618 C CA . PHE A 1 128 ? 199.809 170.401 185.169 1.00 44.95 128 PHE A CA 1
ATOM 619 C C . PHE A 1 128 ? 199.749 169.540 186.414 1.00 44.95 128 PHE A C 1
ATOM 620 O O . PHE A 1 128 ? 199.586 170.082 187.510 1.00 44.95 128 PHE A O 1
ATOM 628 N N . TRP A 1 129 ? 199.869 168.223 186.281 1.00 46.45 129 TRP A N 1
ATOM 629 C CA . TRP A 1 129 ? 199.906 167.393 187.473 1.00 46.45 129 TRP A CA 1
ATOM 630 C C . TRP A 1 129 ? 201.309 167.261 188.032 1.00 46.45 129 TRP A C 1
ATOM 631 O O . TRP A 1 129 ? 201.481 167.326 189.248 1.00 46.45 129 TRP A O 1
ATOM 642 N N . THR A 1 130 ? 202.328 167.122 187.181 1.00 44.62 130 THR A N 1
ATOM 643 C CA . THR A 1 130 ? 203.688 167.015 187.694 1.00 44.62 130 THR A CA 1
ATOM 644 C C . THR A 1 130 ? 204.311 168.370 187.999 1.00 44.62 130 THR A C 1
ATOM 645 O O . THR A 1 130 ? 205.377 168.414 188.610 1.00 44.62 130 THR A O 1
ATOM 649 N N . GLY A 1 131 ? 203.672 169.471 187.603 1.00 41.30 131 GLY A N 1
ATOM 650 C CA . GLY A 1 131 ? 204.077 170.766 188.110 1.00 41.30 131 GLY A CA 1
ATOM 651 C C . GLY A 1 131 ? 203.468 171.052 189.462 1.00 41.30 131 GLY A C 1
ATOM 652 O O . GLY A 1 131 ? 203.937 171.930 190.187 1.00 41.30 131 GLY A O 1
ATOM 653 N N . LEU A 1 132 ? 202.406 170.326 189.812 1.00 40.71 132 LEU A N 1
ATOM 654 C CA . LEU A 1 132 ? 201.857 170.408 191.157 1.00 40.71 132 LEU A CA 1
ATOM 655 C C . LEU A 1 132 ? 202.725 169.640 192.142 1.00 40.71 132 LEU A C 1
ATOM 656 O O . LEU A 1 132 ? 202.890 170.076 193.281 1.00 40.71 132 LEU A O 1
ATOM 661 N N . MET A 1 133 ? 203.311 168.510 191.709 1.00 43.11 133 MET A N 1
ATOM 662 C CA . MET A 1 133 ? 204.196 167.722 192.569 1.00 43.11 133 MET A CA 1
ATOM 663 C C . MET A 1 133 ? 205.520 168.420 192.840 1.00 43.11 133 MET A C 1
ATOM 664 O O . MET A 1 133 ? 206.050 168.301 193.947 1.00 43.11 133 MET A O 1
ATOM 669 N N . VAL A 1 134 ? 206.044 169.162 191.861 1.00 38.67 134 VAL A N 1
ATOM 670 C CA . VAL A 1 134 ? 207.285 169.911 192.043 1.00 38.67 134 VAL A CA 1
ATOM 671 C C . VAL A 1 134 ? 207.050 171.105 192.964 1.00 38.67 134 VAL A C 1
ATOM 672 O O . VAL A 1 134 ? 207.854 171.365 193.867 1.00 38.67 134 VAL A O 1
ATOM 676 N N . PHE A 1 135 ? 205.878 171.744 192.843 1.00 36.88 135 PHE A N 1
ATOM 677 C CA . PHE A 1 135 ? 205.513 172.887 193.682 1.00 36.88 135 PHE A CA 1
ATOM 678 C C . PHE A 1 135 ? 205.220 172.471 195.119 1.00 36.88 135 PHE A C 1
ATOM 679 O O . PHE A 1 135 ? 205.784 173.049 196.052 1.00 36.88 135 PHE A O 1
ATOM 687 N N . THR A 1 136 ? 204.374 171.441 195.304 1.00 36.70 136 THR A N 1
ATOM 688 C CA . THR A 1 136 ? 204.043 170.937 196.636 1.00 36.70 136 THR A CA 1
ATOM 689 C C . THR A 1 136 ? 205.226 170.254 197.300 1.00 36.70 136 THR A C 1
ATOM 690 O O . THR A 1 136 ? 205.411 170.419 198.502 1.00 36.70 136 THR A O 1
ATOM 694 N N . GLY A 1 137 ? 206.064 169.551 196.538 1.00 36.42 137 GLY A N 1
ATOM 695 C CA . GLY A 1 137 ? 207.222 168.880 197.087 1.00 36.42 137 GLY A CA 1
ATOM 696 C C . GLY A 1 137 ? 208.346 169.801 197.504 1.00 36.42 137 GLY A C 1
ATOM 697 O O . GLY A 1 137 ? 208.950 169.573 198.556 1.00 36.42 137 GLY A O 1
ATOM 698 N N . ALA A 1 138 ? 208.623 170.852 196.719 1.00 34.42 138 ALA A N 1
ATOM 699 C CA . ALA A 1 138 ? 209.644 171.813 197.122 1.00 34.42 138 ALA A CA 1
ATOM 700 C C . ALA A 1 138 ? 209.166 172.703 198.258 1.00 34.42 138 ALA A C 1
ATOM 701 O O . ALA A 1 138 ? 209.971 173.070 199.121 1.00 34.42 138 ALA A O 1
ATOM 703 N N . ASN A 1 139 ? 207.865 173.017 198.309 1.00 34.34 139 ASN A N 1
ATOM 704 C CA . ASN A 1 139 ? 207.351 173.793 199.431 1.00 34.34 139 ASN A CA 1
ATOM 705 C C . ASN A 1 139 ? 207.251 172.969 200.707 1.00 34.34 139 ASN A C 1
ATOM 706 O O . ASN A 1 139 ? 207.473 173.515 201.792 1.00 34.34 139 ASN A O 1
ATOM 711 N N . LEU A 1 140 ? 206.952 171.666 200.601 1.00 35.72 140 LEU A N 1
ATOM 712 C CA . LEU A 1 140 ? 206.967 170.802 201.780 1.00 35.72 140 LEU A CA 1
ATOM 713 C C . LEU A 1 140 ? 208.382 170.550 202.263 1.00 35.72 140 LEU A C 1
ATOM 714 O O . LEU A 1 140 ? 208.605 170.470 203.468 1.00 35.72 140 LEU A O 1
ATOM 719 N N . GLY A 1 141 ? 209.348 170.453 201.343 1.00 34.22 141 GLY A N 1
ATOM 720 C CA . GLY A 1 141 ? 210.729 170.236 201.739 1.00 34.22 141 GLY A CA 1
ATOM 721 C C . GLY A 1 141 ? 211.382 171.449 202.370 1.00 34.22 141 GLY A C 1
ATOM 722 O O . GLY A 1 141 ? 212.147 171.311 203.330 1.00 34.22 141 GLY A O 1
ATOM 723 N N . LEU A 1 142 ? 211.054 172.648 201.881 1.00 34.24 142 LEU A N 1
ATOM 724 C CA . LEU 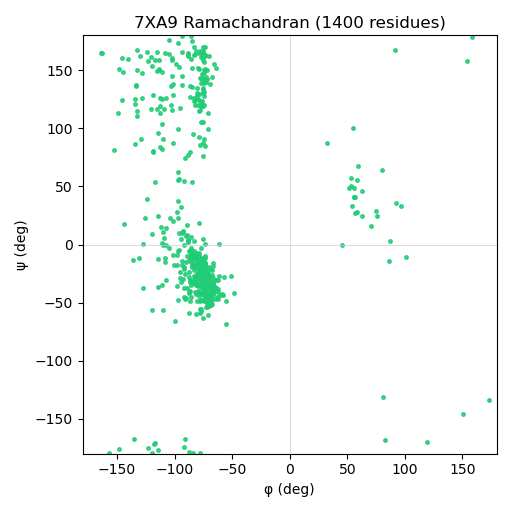A 1 142 ? 211.582 173.863 202.489 1.00 34.24 142 LEU A CA 1
ATOM 725 C C . LEU A 1 142 ? 210.906 174.172 203.820 1.00 34.24 142 LEU A C 1
ATOM 726 O O . LEU A 1 142 ? 211.561 174.684 204.740 1.00 34.24 142 LEU A O 1
ATOM 731 N N . THR A 1 143 ? 209.623 173.822 203.967 1.00 35.16 143 THR A N 1
ATOM 732 C CA . THR A 1 143 ? 208.977 173.983 205.265 1.00 35.16 143 THR A CA 1
ATOM 733 C C . THR A 1 143 ? 209.415 172.901 206.248 1.00 35.16 143 THR A C 1
ATOM 734 O O . THR A 1 143 ? 209.431 173.154 207.453 1.00 35.16 143 THR A O 1
ATOM 738 N N . LEU A 1 144 ? 209.821 171.718 205.758 1.00 34.78 144 LEU A N 1
ATOM 739 C CA . LEU A 1 144 ? 210.352 170.679 206.644 1.00 34.78 144 LEU A CA 1
ATOM 740 C C . LEU A 1 144 ? 211.723 171.052 207.181 1.00 34.78 144 LEU A C 1
ATOM 741 O O . LEU A 1 144 ? 212.015 170.782 208.352 1.00 34.78 144 LEU A O 1
ATOM 746 N N . VAL A 1 145 ? 212.550 171.699 206.346 1.00 36.16 145 VAL A N 1
ATOM 747 C CA . VAL A 1 145 ? 213.849 172.236 206.754 1.00 36.16 145 VAL A CA 1
ATOM 748 C C . VAL A 1 145 ? 213.691 173.333 207.808 1.00 36.16 145 VAL A C 1
ATOM 749 O O . VAL A 1 145 ? 214.340 173.271 208.868 1.00 36.16 145 VAL A O 1
ATOM 753 N N . ALA A 1 146 ? 212.743 174.260 207.589 1.00 35.64 146 ALA A N 1
ATOM 754 C CA . ALA A 1 146 ? 212.502 175.360 208.522 1.00 35.64 146 ALA A CA 1
ATOM 755 C C . ALA A 1 146 ? 211.868 174.888 209.829 1.00 35.64 146 ALA A C 1
ATOM 756 O O . ALA A 1 146 ? 212.195 175.409 210.898 1.00 35.64 146 ALA A O 1
ATOM 758 N N . THR A 1 147 ? 211.053 173.832 209.788 1.00 36.64 147 THR A N 1
ATOM 759 C CA . THR A 1 147 ? 210.397 173.403 211.016 1.00 36.64 147 THR A CA 1
ATOM 760 C C . THR A 1 147 ? 211.203 172.445 211.862 1.00 36.64 147 THR A C 1
ATOM 761 O O . THR A 1 147 ? 211.033 172.479 213.082 1.00 36.64 147 THR A O 1
ATOM 765 N N . VAL A 1 148 ? 212.062 171.592 211.282 1.00 37.79 148 VAL A N 1
ATOM 766 C CA . VAL A 1 148 ? 212.904 170.782 212.159 1.00 37.79 148 VAL A CA 1
ATOM 767 C C . VAL A 1 148 ? 214.030 171.631 212.740 1.00 37.79 148 VAL A C 1
ATOM 768 O O . VAL A 1 148 ? 214.468 171.389 213.874 1.00 37.79 148 VAL A O 1
ATOM 772 N N . LEU A 1 149 ? 214.415 172.716 212.042 1.00 37.57 149 LEU A N 1
ATOM 773 C CA . LEU A 1 149 ? 215.376 173.640 212.623 1.00 37.57 149 LEU A CA 1
ATOM 774 C C . LEU A 1 149 ? 214.750 174.521 213.698 1.00 37.57 149 LEU A C 1
ATOM 775 O O . LEU A 1 149 ? 215.430 174.848 214.673 1.00 37.57 149 LEU A O 1
ATOM 780 N N . VAL A 1 150 ? 213.463 174.862 213.593 1.00 36.49 150 VAL A N 1
ATOM 781 C CA . VAL A 1 150 ? 212.832 175.637 214.663 1.00 36.49 150 VAL A CA 1
ATOM 782 C C . VAL A 1 150 ? 212.488 174.744 215.855 1.00 36.49 150 VAL A C 1
ATOM 783 O O . VAL A 1 150 ? 212.940 175.013 216.970 1.00 36.49 150 VAL A O 1
ATOM 787 N N . VAL A 1 151 ? 211.729 173.656 215.654 1.00 38.90 151 VAL A N 1
ATOM 788 C CA . VAL A 1 151 ? 211.197 172.953 216.825 1.00 38.90 151 VAL A CA 1
ATOM 789 C C . VAL A 1 151 ? 212.196 172.021 217.496 1.00 38.90 151 VAL A C 1
ATOM 790 O O . VAL A 1 151 ? 211.960 171.626 218.645 1.00 38.90 151 VAL A O 1
ATOM 794 N N . TYR A 1 152 ? 213.333 171.707 216.865 1.00 40.04 152 TYR A N 1
ATOM 795 C CA . TYR A 1 152 ? 214.304 170.887 217.563 1.00 40.04 152 TYR A CA 1
ATOM 796 C C . TYR A 1 152 ? 215.545 171.646 217.996 1.00 40.04 152 TYR A C 1
ATOM 797 O O . TYR A 1 152 ? 216.318 171.113 218.798 1.00 40.04 152 TYR A O 1
ATOM 806 N N . PHE A 1 153 ? 215.751 172.873 217.519 1.00 39.44 153 PHE A N 1
ATOM 807 C CA . PHE A 1 153 ? 217.003 173.547 217.847 1.00 39.44 153 PHE A CA 1
ATOM 808 C C . PHE A 1 153 ? 216.829 174.934 218.450 1.00 39.44 153 PHE A C 1
ATOM 809 O O . PHE A 1 153 ? 217.585 175.287 219.357 1.00 39.44 153 PHE A O 1
ATOM 817 N N . ALA A 1 154 ? 215.856 175.721 217.993 1.00 36.45 154 ALA A N 1
ATOM 818 C CA . ALA A 1 154 ? 215.665 177.085 218.495 1.00 36.45 154 ALA A CA 1
ATOM 819 C C . ALA A 1 154 ? 214.211 177.510 218.370 1.00 36.45 154 ALA A C 1
ATOM 820 O O . ALA A 1 154 ? 213.836 178.219 217.431 1.00 36.45 154 ALA A O 1
ATOM 822 N N . PRO A 1 155 ? 213.352 177.106 219.318 1.00 35.91 155 PRO A N 1
ATOM 823 C CA . PRO A 1 155 ? 211.911 177.360 219.174 1.00 35.91 155 PRO A CA 1
ATOM 824 C C . PRO A 1 155 ? 211.459 178.780 219.479 1.00 35.91 155 PRO A C 1
ATOM 825 O O . PRO A 1 155 ? 210.272 179.077 219.310 1.00 35.91 155 PRO A O 1
ATOM 829 N N . THR A 1 156 ? 212.350 179.666 219.909 1.00 36.51 156 THR A N 1
ATOM 830 C CA . THR A 1 156 ? 212.041 181.080 220.038 1.00 36.51 156 THR A CA 1
ATOM 831 C C . THR A 1 156 ? 212.249 181.842 218.738 1.00 36.51 156 THR A C 1
ATOM 832 O O . THR A 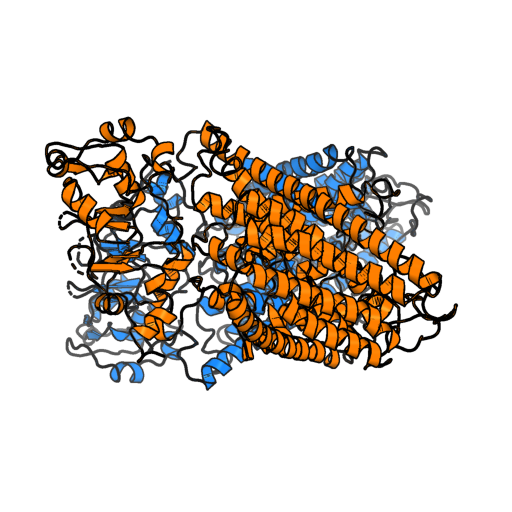1 156 ? 211.973 183.043 218.690 1.00 36.51 156 THR A O 1
ATOM 836 N N . ALA A 1 157 ? 212.730 181.175 217.692 1.00 33.48 157 ALA A N 1
ATOM 837 C CA . ALA A 1 157 ? 212.801 181.736 216.353 1.00 33.48 157 ALA A CA 1
ATOM 838 C C . ALA A 1 157 ? 211.506 181.565 215.576 1.00 33.48 157 ALA A C 1
ATOM 839 O O . ALA A 1 157 ? 211.418 182.043 214.445 1.00 33.48 157 ALA A O 1
ATOM 841 N N . ALA A 1 158 ? 210.521 180.873 216.138 1.00 35.17 158 ALA A N 1
ATOM 842 C CA . ALA A 1 158 ? 209.195 180.826 215.545 1.00 35.17 158 ALA A CA 1
ATOM 843 C C . ALA A 1 158 ? 208.498 182.164 215.720 1.00 35.17 158 ALA A C 1
ATOM 844 O O . ALA A 1 158 ? 208.630 182.823 216.754 1.00 35.17 158 ALA A O 1
ATOM 846 N N . GLY A 1 159 ? 207.745 182.563 214.706 1.00 35.41 159 GLY A N 1
ATOM 847 C CA . GLY A 1 159 ? 207.058 183.825 214.745 1.00 35.41 159 GLY A CA 1
ATOM 848 C C . GLY A 1 159 ? 207.977 184.954 214.335 1.00 35.41 159 GLY A C 1
ATOM 849 O O . GLY A 1 159 ? 209.059 184.721 213.792 1.00 35.41 159 GLY A O 1
ATOM 850 N N . PRO A 1 160 ? 207.562 186.204 214.557 1.00 36.79 160 PRO A N 1
ATOM 851 C CA . PRO A 1 160 ? 208.391 187.331 214.113 1.00 36.79 160 PRO A CA 1
ATOM 852 C C . PRO A 1 160 ? 209.449 187.797 215.100 1.00 36.79 160 PRO A C 1
ATOM 853 O O . PRO A 1 160 ? 210.462 188.353 214.680 1.00 36.79 160 PRO A O 1
ATOM 857 N N . GLY A 1 161 ? 209.229 187.620 216.404 1.00 38.39 161 GLY A N 1
ATOM 858 C CA . GLY A 1 161 ? 210.086 188.184 217.417 1.00 38.39 161 GLY A CA 1
ATOM 859 C C . GLY A 1 161 ? 209.745 189.599 217.835 1.00 38.39 161 GLY A C 1
ATOM 860 O O . GLY A 1 161 ? 210.248 190.053 218.864 1.00 38.39 161 GLY A O 1
ATOM 861 N N . ILE A 1 162 ? 208.904 190.297 217.058 1.00 37.14 162 ILE A N 1
ATOM 862 C CA . ILE A 1 162 ? 208.544 191.687 217.386 1.00 37.14 162 ILE A CA 1
ATOM 863 C C . ILE A 1 162 ? 207.668 191.839 218.633 1.00 37.14 162 ILE A C 1
ATOM 864 O O . ILE A 1 162 ? 207.881 192.813 219.369 1.00 37.14 162 ILE A O 1
ATOM 869 N N . PRO A 1 163 ? 206.718 190.928 218.985 1.00 36.86 163 PRO A N 1
ATOM 870 C CA . PRO A 1 163 ? 206.143 191.004 220.349 1.00 36.86 163 PRO A CA 1
ATOM 871 C C . PRO A 1 163 ? 207.088 190.690 221.511 1.00 36.86 163 PRO A C 1
ATOM 872 O O . PRO A 1 163 ? 206.746 191.035 222.646 1.00 36.86 163 PRO A O 1
ATOM 876 N N . GLU A 1 164 ? 208.247 190.073 221.291 1.00 36.18 164 GLU A N 1
ATOM 877 C CA . GLU A 1 164 ? 209.206 189.892 222.367 1.00 36.18 164 GLU A CA 1
ATOM 878 C C . GLU A 1 164 ? 210.463 190.736 222.199 1.00 36.18 164 GLU A C 1
ATOM 879 O O . GLU A 1 164 ? 211.367 190.641 223.031 1.00 36.18 164 GLU A O 1
ATOM 885 N N . ILE A 1 165 ? 210.552 191.546 221.144 1.00 34.23 165 ILE A N 1
ATOM 886 C CA . ILE A 1 165 ? 211.485 192.669 221.141 1.00 34.23 165 ILE A CA 1
ATOM 887 C C . ILE A 1 165 ? 210.865 193.838 221.886 1.00 34.23 165 ILE A C 1
ATOM 888 O O . ILE A 1 165 ? 211.504 194.456 222.745 1.00 34.23 165 ILE A O 1
ATOM 893 N N . LYS A 1 166 ? 209.573 194.080 221.629 1.00 34.82 166 LYS A N 1
ATOM 894 C CA . LYS A 1 166 ? 208.775 195.090 222.321 1.00 34.82 166 LYS A CA 1
ATOM 895 C C . LYS A 1 166 ? 208.549 194.742 223.788 1.00 34.82 166 LYS A C 1
ATOM 896 O O . LYS A 1 166 ? 208.349 195.638 224.611 1.00 34.82 166 LYS A O 1
ATOM 902 N N . ALA A 1 167 ? 208.580 193.455 224.135 1.00 32.01 167 ALA A N 1
ATOM 903 C CA . ALA A 1 167 ? 208.672 193.069 225.535 1.00 32.01 167 ALA A CA 1
ATOM 904 C C . ALA A 1 167 ? 210.048 193.380 226.109 1.00 32.01 167 ALA A C 1
ATOM 905 O O . ALA A 1 167 ? 210.149 193.868 227.237 1.00 32.01 167 ALA A O 1
ATOM 907 N N . TYR A 1 168 ? 211.114 193.109 225.345 1.00 31.57 168 TYR A N 1
ATOM 908 C CA . TYR A 1 168 ? 212.477 193.266 225.847 1.00 31.57 168 TYR A CA 1
ATOM 909 C C . TYR A 1 168 ? 212.884 194.727 225.953 1.00 31.57 168 TYR A C 1
ATOM 910 O O . TYR A 1 168 ? 213.659 195.087 226.846 1.00 31.57 168 TYR A O 1
ATOM 919 N N . LEU A 1 169 ? 212.381 195.579 225.068 1.00 31.24 169 LEU A N 1
ATOM 920 C CA . LEU A 1 169 ? 212.696 196.994 225.156 1.00 31.24 169 LEU A CA 1
ATOM 921 C C . LEU A 1 169 ? 211.759 197.743 226.088 1.00 31.24 169 LEU A C 1
ATOM 922 O O . LEU A 1 169 ? 211.972 198.934 226.329 1.00 31.24 169 LEU A O 1
ATOM 927 N N . ASN A 1 170 ? 210.733 197.075 226.608 1.00 32.41 170 ASN A N 1
ATOM 928 C CA . ASN A 1 170 ? 209.964 197.548 227.745 1.00 32.41 170 ASN A CA 1
ATOM 929 C C . ASN A 1 170 ? 210.577 197.130 229.071 1.00 32.41 170 ASN A C 1
ATOM 930 O O . ASN A 1 170 ? 210.093 197.543 230.128 1.00 32.41 170 ASN A O 1
ATOM 935 N N . GLY A 1 171 ? 211.624 196.328 229.048 1.00 31.03 171 GLY A N 1
ATOM 936 C CA . GLY A 1 171 ? 212.266 195.903 230.256 1.00 31.03 171 GLY A CA 1
ATOM 937 C C . GLY A 1 171 ? 211.764 194.611 230.824 1.00 31.03 171 GLY A C 1
ATOM 938 O O . GLY A 1 171 ? 211.682 194.493 232.041 1.00 31.03 171 GLY A O 1
ATOM 939 N N . ILE A 1 172 ? 211.391 193.654 229.987 1.00 32.29 172 ILE A N 1
ATOM 940 C CA . ILE A 1 172 ? 211.073 192.303 230.421 1.00 32.29 172 ILE A CA 1
ATOM 941 C C . ILE A 1 172 ? 212.170 191.393 229.901 1.00 32.29 172 ILE A C 1
ATOM 942 O O . ILE A 1 172 ? 212.458 191.388 228.700 1.00 32.29 172 ILE A O 1
ATOM 947 N N . ASP A 1 173 ? 212.794 190.637 230.800 1.00 35.69 173 ASP A N 1
ATOM 948 C CA . ASP A 1 173 ? 213.928 189.785 230.448 1.00 35.69 173 ASP A CA 1
ATOM 949 C C . ASP A 1 173 ? 213.393 188.529 229.775 1.00 35.69 173 ASP A C 1
ATOM 950 O O . ASP A 1 173 ? 213.191 187.496 230.412 1.00 35.69 173 ASP A O 1
ATOM 955 N N . THR A 1 174 ? 213.170 188.620 228.468 1.00 37.42 174 THR A N 1
ATOM 956 C CA . THR A 1 174 ? 212.653 187.492 227.708 1.00 37.42 174 THR A CA 1
ATOM 957 C C . THR A 1 174 ? 213.775 186.495 227.448 1.00 37.42 174 THR A C 1
ATOM 958 O O . THR A 1 174 ? 214.769 186.856 226.807 1.00 37.42 174 THR A O 1
ATOM 962 N N . PRO A 1 175 ? 213.671 185.256 227.927 1.00 39.57 175 PRO A N 1
ATOM 963 C CA . PRO A 1 175 ? 214.775 184.310 227.768 1.00 39.57 175 PRO A CA 1
ATOM 964 C C . PRO A 1 175 ? 214.811 183.699 226.379 1.00 39.57 175 PRO A C 1
ATOM 965 O O . PRO A 1 175 ? 213.794 183.635 225.680 1.00 39.57 175 PRO A O 1
ATOM 969 N N . ASN A 1 176 ? 216.041 183.330 225.977 1.00 39.19 176 ASN A N 1
ATOM 970 C CA . ASN A 1 176 ? 216.395 182.579 224.757 1.00 39.19 176 ASN A CA 1
ATOM 971 C C . ASN A 1 176 ? 216.029 183.312 223.466 1.00 39.19 176 ASN A C 1
ATOM 972 O O . ASN A 1 176 ? 215.874 182.690 222.416 1.00 39.19 176 ASN A O 1
ATOM 977 N N . MET A 1 177 ? 215.925 184.638 223.508 1.00 37.57 177 MET A N 1
ATOM 978 C CA . MET A 1 177 ? 215.415 185.389 222.371 1.00 37.57 177 MET A CA 1
ATOM 979 C C . MET A 1 177 ? 216.531 185.820 221.435 1.00 37.57 177 MET A C 1
ATOM 980 O O . MET A 1 177 ? 216.421 185.659 220.218 1.00 37.57 177 MET A O 1
ATOM 985 N N . PHE A 1 178 ? 217.611 186.363 221.985 1.00 34.92 178 PHE A N 1
ATOM 986 C CA . PHE A 1 178 ? 218.701 186.911 221.191 1.00 34.92 178 PHE A CA 1
ATOM 987 C C . PHE A 1 178 ? 219.934 186.037 221.386 1.00 34.92 178 PHE A C 1
ATOM 988 O O . PHE A 1 178 ? 220.815 186.336 222.191 1.00 34.92 178 PHE A O 1
ATOM 996 N N . GLY A 1 179 ? 220.006 184.963 220.612 1.00 35.28 179 GLY A N 1
ATOM 997 C CA . GLY A 1 179 ? 221.139 184.069 220.677 1.00 35.28 179 GLY A CA 1
ATOM 998 C C . GLY A 1 179 ? 221.792 183.928 219.325 1.00 35.28 179 GLY A C 1
ATOM 999 O O . GLY A 1 179 ? 221.403 184.614 218.379 1.00 35.28 179 GLY A O 1
ATOM 1000 N N . PHE A 1 180 ? 222.791 183.058 219.216 1.00 36.88 180 PHE A N 1
ATOM 1001 C CA . PHE A 1 180 ? 223.387 182.776 217.919 1.00 36.88 180 PHE A CA 1
ATOM 1002 C C . PHE A 1 180 ? 222.646 181.672 217.193 1.00 36.88 180 PHE A C 1
ATOM 1003 O O . PHE A 1 180 ? 222.443 181.759 215.976 1.00 36.88 180 PHE A O 1
ATOM 1011 N N . THR A 1 181 ? 222.246 180.632 217.928 1.00 36.44 181 THR A N 1
ATOM 1012 C CA . THR A 1 181 ? 221.505 179.537 217.322 1.00 36.44 181 THR A CA 1
ATOM 1013 C C . THR A 1 181 ? 220.078 179.943 216.994 1.00 36.44 181 THR A C 1
ATOM 1014 O O . THR A 1 181 ? 219.528 179.443 216.016 1.00 36.44 181 THR A O 1
ATOM 1018 N N . THR A 1 182 ? 219.503 180.886 217.755 1.00 35.73 182 THR A N 1
ATOM 1019 C CA . THR A 1 182 ? 218.206 181.476 217.428 1.00 35.73 182 THR A CA 1
ATOM 1020 C C . THR A 1 182 ? 218.289 182.319 216.163 1.00 35.73 182 THR A C 1
ATOM 1021 O O . THR A 1 182 ? 217.385 182.271 215.319 1.00 35.73 182 THR A O 1
ATOM 1025 N N . MET A 1 183 ? 219.415 183.021 215.990 1.00 35.97 183 MET A N 1
ATOM 1026 C CA . MET A 1 183 ? 219.666 183.850 214.814 1.00 35.97 183 MET A CA 1
ATOM 1027 C C . MET A 1 183 ? 219.860 183.014 213.563 1.00 35.97 183 MET A C 1
ATOM 1028 O O . MET A 1 183 ? 219.278 183.321 212.521 1.00 35.97 183 MET A O 1
ATOM 1033 N N . MET A 1 184 ? 220.636 181.934 213.661 1.00 36.92 184 MET A N 1
ATOM 1034 C CA . MET A 1 184 ? 220.940 181.110 212.498 1.00 36.92 184 MET A CA 1
ATOM 1035 C C . MET A 1 184 ? 219.763 180.245 212.070 1.00 36.92 184 MET A C 1
ATOM 1036 O O . MET A 1 184 ? 219.586 180.013 210.866 1.00 36.92 184 MET A O 1
ATOM 1041 N N . VAL A 1 185 ? 218.940 179.801 213.027 1.00 35.13 185 VAL A N 1
ATOM 1042 C CA . VAL A 1 185 ? 217.709 179.091 212.699 1.00 35.13 185 VAL A CA 1
ATOM 1043 C C . VAL A 1 185 ? 216.687 180.047 212.083 1.00 35.13 185 VAL A C 1
ATOM 1044 O O . VAL A 1 185 ? 215.994 179.675 211.130 1.00 35.13 185 VAL A O 1
ATOM 1048 N N . LYS A 1 186 ? 216.669 181.318 212.512 1.00 33.18 186 LYS A N 1
ATOM 1049 C CA . LYS A 1 186 ? 215.785 182.302 211.887 1.00 33.18 186 LYS A CA 1
ATOM 1050 C C . LYS A 1 186 ? 216.254 182.725 210.496 1.00 33.18 186 LYS A C 1
ATOM 1051 O O . LYS A 1 186 ? 215.412 183.028 209.643 1.00 33.18 186 LYS A O 1
ATOM 1057 N N . ILE A 1 187 ? 217.569 182.693 210.238 1.00 34.20 187 ILE A N 1
ATOM 1058 C CA . ILE A 1 187 ? 218.099 182.995 208.906 1.00 34.20 187 ILE A CA 1
ATOM 1059 C C . ILE A 1 187 ? 217.745 181.883 207.923 1.00 34.20 187 ILE A C 1
ATOM 1060 O O . ILE A 1 187 ? 217.116 182.138 206.892 1.00 34.20 187 ILE A O 1
ATOM 1065 N N . VAL A 1 188 ? 218.063 180.627 208.261 1.00 33.35 188 VAL A N 1
ATOM 1066 C CA . VAL A 1 188 ? 217.747 179.540 207.333 1.00 33.35 188 VAL A CA 1
ATOM 1067 C C . VAL A 1 188 ? 216.286 179.116 207.389 1.00 33.35 188 VAL A C 1
ATOM 1068 O O . VAL A 1 188 ? 215.803 178.482 206.446 1.00 33.35 188 VAL A O 1
ATOM 1072 N N . GLY A 1 189 ? 215.539 179.521 208.419 1.00 32.95 189 GLY A N 1
ATOM 1073 C CA . GLY A 1 189 ? 214.111 179.281 208.436 1.00 32.95 189 GLY A CA 1
ATOM 1074 C C . GLY A 1 189 ? 213.320 180.313 207.671 1.00 32.95 189 GLY A C 1
ATOM 1075 O O . GLY A 1 189 ? 212.268 179.990 207.122 1.00 32.95 189 GLY A O 1
ATOM 1076 N N . SER A 1 190 ? 213.806 181.556 207.601 1.00 33.97 190 SER A N 1
ATOM 1077 C CA . SER A 1 190 ? 213.215 182.498 206.659 1.00 33.97 190 SER A CA 1
ATOM 1078 C C . SER A 1 190 ? 213.622 182.184 205.227 1.00 33.97 190 SER A C 1
ATOM 1079 O O . SER A 1 190 ? 212.831 182.409 204.310 1.00 33.97 190 SER A O 1
ATOM 1082 N N . ILE A 1 191 ? 214.834 181.649 205.024 1.00 34.86 191 ILE A N 1
ATOM 1083 C CA . ILE A 1 191 ? 215.277 181.186 203.706 1.00 34.86 191 ILE A CA 1
ATOM 1084 C C . ILE A 1 191 ? 214.459 179.972 203.259 1.00 34.86 191 ILE A C 1
ATOM 1085 O O . ILE A 1 191 ? 214.085 179.868 202.085 1.00 34.86 191 ILE A O 1
ATOM 1090 N N . GLY A 1 192 ? 214.055 179.121 204.204 1.00 33.89 192 GLY A N 1
ATOM 1091 C CA . GLY A 1 192 ? 213.137 178.041 203.881 1.00 33.89 192 GLY A CA 1
ATOM 1092 C C . GLY A 1 192 ? 211.713 178.508 203.629 1.00 33.89 192 GLY A C 1
ATOM 1093 O O . GLY A 1 192 ? 211.149 178.238 202.571 1.00 33.89 192 GLY A O 1
ATOM 1094 N N . ALA A 1 193 ? 211.127 179.249 204.570 1.00 33.23 193 ALA A N 1
ATOM 1095 C CA . ALA A 1 193 ? 209.686 179.470 204.541 1.00 33.23 193 ALA A CA 1
ATOM 1096 C C . ALA A 1 193 ? 209.226 180.624 203.654 1.00 33.23 193 ALA A C 1
ATOM 1097 O O . ALA A 1 193 ? 208.037 180.675 203.329 1.00 33.23 193 ALA A O 1
ATOM 1099 N N . VAL A 1 194 ? 210.095 181.561 203.264 1.00 32.93 194 VAL A N 1
ATOM 1100 C CA . VAL A 1 194 ? 209.677 182.512 202.234 1.00 32.93 194 VAL A CA 1
ATOM 1101 C C . VAL A 1 194 ? 209.816 181.885 200.851 1.00 32.93 194 VAL A C 1
ATOM 1102 O O . VAL A 1 194 ? 208.956 182.066 199.981 1.00 32.93 194 VAL A O 1
ATOM 1106 N N . ALA A 1 195 ? 210.830 181.044 200.655 1.00 33.56 195 ALA A N 1
ATOM 1107 C CA . ALA A 1 195 ? 210.960 180.316 199.399 1.00 33.56 195 ALA A CA 1
ATOM 1108 C C . ALA A 1 195 ? 210.035 179.108 199.292 1.00 33.56 195 ALA A C 1
ATOM 1109 O O . ALA A 1 195 ? 209.946 178.520 198.210 1.00 33.56 195 ALA A O 1
ATOM 1111 N N . ALA A 1 196 ? 209.325 178.736 200.361 1.00 33.24 196 ALA A N 1
ATOM 1112 C CA . ALA A 1 196 ? 208.270 177.735 200.308 1.00 33.24 196 ALA A CA 1
ATOM 1113 C C . ALA A 1 196 ? 206.903 178.326 200.001 1.00 33.24 196 ALA A C 1
ATOM 1114 O O . ALA A 1 196 ? 205.893 177.681 200.297 1.00 33.24 196 ALA A O 1
ATOM 1116 N N . GLY A 1 197 ? 206.844 179.559 199.491 1.00 34.18 197 GLY A N 1
ATOM 1117 C CA . GLY A 1 197 ? 205.627 180.161 198.981 1.00 34.18 197 GLY A CA 1
ATOM 1118 C C . GLY A 1 197 ? 204.593 180.525 200.015 1.00 34.18 197 GLY A C 1
ATOM 1119 O O . GLY A 1 197 ? 203.434 180.750 199.662 1.00 34.18 197 GLY A O 1
ATOM 1120 N N . LEU A 1 198 ? 204.976 180.581 201.284 1.00 32.68 198 LEU A N 1
ATOM 1121 C CA . LEU A 1 198 ? 204.012 180.655 202.360 1.00 32.68 198 LEU A CA 1
ATOM 1122 C C . LEU A 1 198 ? 203.558 182.087 202.557 1.00 32.68 198 LEU A C 1
ATOM 1123 O O . LEU A 1 198 ? 204.187 183.035 202.082 1.00 32.68 198 LEU A O 1
ATOM 1128 N N . ASP A 1 199 ? 202.448 182.247 203.276 1.00 34.06 199 ASP A N 1
ATOM 1129 C CA . ASP A 1 199 ? 201.934 183.581 203.562 1.00 34.06 199 ASP A CA 1
ATOM 1130 C C . ASP A 1 199 ? 202.613 184.092 204.824 1.00 34.06 199 ASP A C 1
ATOM 1131 O O . ASP A 1 199 ? 202.074 184.051 205.932 1.00 34.06 199 ASP A O 1
ATOM 1136 N N . LEU A 1 200 ? 203.838 184.559 204.617 1.00 35.54 200 LEU A N 1
ATOM 1137 C CA . LEU A 1 200 ? 204.709 185.195 205.586 1.00 35.54 200 LEU A CA 1
ATOM 1138 C C . LEU A 1 200 ? 205.772 185.901 204.770 1.00 35.54 200 LEU A C 1
ATOM 1139 O O . LEU A 1 200 ? 205.945 185.636 203.579 1.00 35.54 200 LEU A O 1
ATOM 1144 N N . GLY A 1 201 ? 206.497 186.802 205.425 1.00 37.82 201 GLY A N 1
ATOM 1145 C CA . GLY A 1 201 ? 207.627 187.452 204.815 1.00 37.82 201 GLY A CA 1
ATOM 1146 C C . GLY A 1 201 ? 208.897 187.118 205.575 1.00 37.82 201 GLY A C 1
ATOM 1147 O O . GLY A 1 201 ? 208.883 186.451 206.615 1.00 37.82 201 GLY A O 1
ATOM 1148 N N . LYS A 1 202 ? 209.988 187.811 205.192 1.00 37.81 202 LYS A N 1
ATOM 1149 C CA . LYS A 1 202 ? 211.275 187.728 205.871 1.00 37.81 202 LYS A CA 1
ATOM 1150 C C . LYS A 1 202 ? 211.442 189.096 206.413 1.00 37.81 202 LYS A C 1
ATOM 1151 O O . LYS A 1 202 ? 212.533 189.527 206.680 1.00 37.81 202 LYS A O 1
ATOM 1157 N N . GLU A 1 203 ? 210.352 189.773 206.603 1.00 39.49 203 GLU A N 1
ATOM 1158 C CA . GLU A 1 203 ? 210.365 191.172 206.985 1.00 39.49 203 GLU A CA 1
ATOM 1159 C C . GLU A 1 203 ? 210.439 191.336 208.500 1.00 39.49 203 GLU A C 1
ATOM 1160 O O . GLU A 1 203 ? 211.372 191.953 209.018 1.00 39.49 203 GLU A O 1
ATOM 1166 N N . GLY A 1 204 ? 209.449 190.792 209.220 1.00 36.98 204 GLY A N 1
ATOM 1167 C CA . GLY A 1 204 ? 209.481 190.637 210.659 1.00 36.98 204 GLY A CA 1
ATOM 1168 C C . GLY A 1 204 ? 210.552 189.753 211.264 1.00 36.98 204 GLY A C 1
ATOM 1169 O O . GLY A 1 204 ? 211.069 190.078 212.350 1.00 36.98 204 GLY A O 1
ATOM 1170 N N . PRO A 1 205 ? 210.871 188.583 210.661 1.00 35.76 205 PRO A N 1
ATOM 1171 C CA . PRO A 1 205 ? 212.090 187.853 211.052 1.00 35.76 205 PRO A CA 1
ATOM 1172 C C . PRO A 1 205 ? 213.400 188.604 210.932 1.00 35.76 205 PRO A C 1
ATOM 1173 O O . PRO A 1 205 ? 214.295 188.314 211.724 1.00 35.76 205 PRO A O 1
ATOM 1177 N N . LEU A 1 206 ? 213.523 189.577 210.022 1.00 35.25 206 LEU A N 1
ATOM 1178 C CA . LEU A 1 206 ? 214.735 190.385 209.934 1.00 35.25 206 LEU A CA 1
ATOM 1179 C C . LEU A 1 206 ? 214.878 191.339 211.109 1.00 35.25 206 LEU A C 1
ATOM 1180 O O . LEU A 1 206 ? 216.007 191.680 211.470 1.00 35.25 206 LEU A O 1
ATOM 1185 N N . VAL A 1 207 ? 213.757 191.742 211.721 1.00 34.30 207 VAL A N 1
ATOM 1186 C CA . VAL A 1 207 ? 213.767 192.549 212.942 1.00 34.30 207 VAL A CA 1
ATOM 1187 C C . VAL A 1 207 ? 214.328 191.752 214.109 1.00 34.30 207 VAL A C 1
ATOM 1188 O O . VAL A 1 207 ? 215.158 192.262 214.881 1.00 34.30 207 VAL A O 1
ATOM 1192 N N . HIS A 1 208 ? 213.923 190.475 214.224 1.00 35.04 208 HIS A N 1
ATOM 1193 C CA . HIS A 1 208 ? 214.544 189.603 215.225 1.00 35.04 208 HIS A CA 1
ATOM 1194 C C . HIS A 1 208 ? 215.993 189.258 214.876 1.00 35.04 208 HIS A C 1
ATOM 1195 O O . HIS A 1 208 ? 216.825 189.206 215.779 1.00 35.04 208 HIS A O 1
ATOM 1202 N N . ILE A 1 209 ? 216.323 189.123 213.586 1.00 34.11 209 ILE A N 1
ATOM 1203 C CA . ILE A 1 209 ? 217.674 188.757 213.150 1.00 34.11 209 ILE A CA 1
ATOM 1204 C C . ILE A 1 209 ? 218.657 189.910 213.374 1.00 34.11 209 ILE A C 1
ATOM 1205 O O . ILE A 1 209 ? 219.781 189.695 213.847 1.00 34.11 209 ILE A O 1
ATOM 1210 N N . GLY A 1 210 ? 218.204 191.148 213.156 1.00 33.70 210 GLY A N 1
ATOM 1211 C CA . GLY A 1 210 ? 219.039 192.311 213.405 1.00 33.70 210 GLY A CA 1
ATOM 1212 C C . GLY A 1 210 ? 219.252 192.612 214.872 1.00 33.70 210 GLY A C 1
ATOM 1213 O O . GLY A 1 210 ? 220.348 193.025 215.265 1.00 33.70 210 GLY A O 1
ATOM 1214 N N . SER A 1 211 ? 218.244 192.355 215.711 1.00 32.75 211 SER A N 1
ATOM 1215 C CA . SER A 1 211 ? 218.466 192.482 217.147 1.00 32.75 211 SER A CA 1
ATOM 1216 C C . SER A 1 211 ? 219.271 191.317 217.722 1.00 32.75 211 SER A C 1
ATOM 1217 O O . SER A 1 211 ? 219.984 191.507 218.711 1.00 32.75 211 SER A O 1
ATOM 1220 N N . CYS A 1 212 ? 219.201 190.127 217.110 1.00 33.11 212 CYS A N 1
ATOM 1221 C CA . CYS A 1 212 ? 220.096 189.031 217.486 1.00 33.11 212 CYS A CA 1
ATOM 1222 C C . CYS A 1 212 ? 221.538 189.319 217.092 1.00 33.11 212 CYS A C 1
ATOM 1223 O O . CYS A 1 212 ? 222.457 188.975 217.842 1.00 33.11 212 CYS A O 1
ATOM 1226 N N . ILE A 1 213 ? 221.734 189.970 215.932 1.00 32.96 213 ILE A N 1
ATOM 1227 C CA . ILE A 1 213 ? 223.041 190.446 215.461 1.00 32.96 213 ILE A CA 1
ATOM 1228 C C . ILE A 1 213 ? 223.603 191.483 216.424 1.00 32.96 213 ILE A C 1
ATOM 1229 O O . ILE A 1 213 ? 224.782 191.437 216.793 1.00 32.96 213 ILE A O 1
ATOM 1234 N N . ALA A 1 214 ? 222.720 192.334 216.946 1.00 32.71 214 ALA A N 1
ATOM 1235 C CA . ALA A 1 214 ? 223.083 193.403 217.864 1.00 32.71 214 ALA A CA 1
ATOM 1236 C C . ALA A 1 214 ? 223.482 192.902 219.241 1.00 32.71 214 ALA A C 1
ATOM 1237 O O . ALA A 1 214 ? 224.424 193.429 219.843 1.00 32.71 214 ALA A O 1
ATOM 1239 N N . SER A 1 215 ? 222.780 191.891 219.752 1.00 34.89 215 SER A N 1
ATOM 1240 C CA . SER A 1 215 ? 223.141 191.317 221.041 1.00 34.89 215 SER A CA 1
ATOM 1241 C C . SER A 1 215 ? 224.416 190.489 220.974 1.00 34.89 215 SER A C 1
ATOM 1242 O O . SER A 1 215 ? 225.195 190.497 221.934 1.00 34.89 215 SER A O 1
ATOM 1245 N N . LEU A 1 216 ? 224.659 189.793 219.856 1.00 36.77 216 LEU A N 1
ATOM 1246 C CA . LEU A 1 216 ? 225.912 189.057 219.720 1.00 36.77 216 LEU A CA 1
ATOM 1247 C C . LEU A 1 216 ? 227.093 189.979 219.461 1.00 36.77 216 LEU A C 1
ATOM 1248 O O . LEU A 1 216 ? 228.224 189.638 219.816 1.00 36.77 216 LEU A O 1
ATOM 1253 N N . LEU A 1 217 ? 226.860 191.131 218.835 1.00 35.37 217 LEU A N 1
ATOM 1254 C CA . LEU A 1 217 ? 227.937 192.095 218.655 1.00 35.37 217 LEU A CA 1
ATOM 1255 C C . LEU A 1 217 ? 228.246 192.840 219.942 1.00 35.37 217 LEU A C 1
ATOM 1256 O O . LEU A 1 217 ? 229.410 193.158 220.201 1.00 35.37 217 LEU A O 1
ATOM 1261 N N . GLY A 1 218 ? 227.229 193.121 220.750 1.00 37.40 218 GLY A N 1
ATOM 1262 C CA . GLY A 1 218 ? 227.433 193.810 222.004 1.00 37.40 218 GLY A CA 1
ATOM 1263 C C . GLY A 1 218 ? 228.062 192.968 223.090 1.00 37.40 218 GLY A C 1
ATOM 1264 O O . GLY A 1 218 ? 228.916 193.459 223.831 1.00 37.40 218 GLY A O 1
ATOM 1265 N N . GLN A 1 219 ? 227.655 191.707 223.205 1.00 43.73 219 GLN A N 1
ATOM 1266 C CA . GLN A 1 219 ? 228.280 190.836 224.186 1.00 43.73 219 GLN A CA 1
ATOM 1267 C C . GLN A 1 219 ? 229.531 190.151 223.652 1.00 43.73 219 GLN A C 1
ATOM 1268 O O . GLN A 1 219 ? 230.293 189.586 224.441 1.00 43.73 219 GLN A O 1
ATOM 1274 N N . GLY A 1 220 ? 229.776 190.215 222.351 1.00 44.39 220 GLY A N 1
ATOM 1275 C CA . GLY A 1 220 ? 231.013 189.751 221.774 1.00 44.39 220 GLY A CA 1
ATOM 1276 C C . GLY A 1 220 ? 231.007 188.352 221.206 1.00 44.39 220 GLY A C 1
ATOM 1277 O O . GLY A 1 220 ? 232.041 187.680 221.261 1.00 44.39 220 GLY A O 1
ATOM 1278 N N . GLY A 1 221 ? 229.888 187.891 220.659 1.00 46.69 221 GLY A N 1
ATOM 1279 C CA . GLY A 1 221 ? 229.811 186.557 220.118 1.00 46.69 221 GLY A CA 1
ATOM 1280 C C . GLY A 1 221 ? 228.771 185.717 220.829 1.00 46.69 221 GLY A C 1
ATOM 1281 O O . GLY A 1 221 ? 227.981 186.240 221.617 1.00 46.69 221 GLY A O 1
ATOM 1282 N N . PRO A 1 222 ? 228.740 184.407 220.562 1.00 52.32 222 PRO A N 1
ATOM 1283 C CA . PRO A 1 222 ? 227.749 183.538 221.210 1.00 52.32 222 PRO A CA 1
ATOM 1284 C C . PRO A 1 222 ? 228.074 183.282 222.674 1.00 52.32 222 PRO A C 1
ATOM 1285 O O . PRO A 1 222 ? 229.189 183.515 223.137 1.00 52.32 222 PRO A O 1
ATOM 1289 N N . ASP A 1 223 ? 227.061 182.813 223.402 1.00 57.19 223 ASP A N 1
ATOM 1290 C CA . ASP A 1 223 ? 227.199 182.579 224.834 1.00 57.19 223 ASP A CA 1
ATOM 1291 C C . ASP A 1 223 ? 228.032 181.327 225.086 1.00 57.19 223 ASP A C 1
ATOM 1292 O O . ASP A 1 223 ? 227.810 180.288 224.453 1.00 57.19 223 ASP A O 1
ATOM 1297 N N . ASN A 1 224 ? 229.030 181.478 225.978 1.00 58.06 224 ASN A N 1
ATOM 1298 C CA . ASN A 1 224 ? 230.222 180.619 226.154 1.00 58.06 224 ASN A CA 1
ATOM 1299 C C . ASN A 1 224 ? 231.016 180.431 224.854 1.00 58.06 224 ASN A C 1
ATOM 1300 O O . ASN A 1 224 ? 231.600 179.372 224.617 1.00 58.06 224 ASN A O 1
ATOM 1305 N N . HIS A 1 225 ? 231.040 181.461 224.002 1.00 55.79 225 HIS A N 1
ATOM 1306 C CA . HIS A 1 225 ? 231.951 181.572 222.871 1.00 55.79 225 HIS A CA 1
ATOM 1307 C C . HIS A 1 225 ? 232.372 183.023 222.687 1.00 55.79 225 HIS A C 1
ATOM 1308 O O . HIS A 1 225 ? 232.838 183.392 221.602 1.00 55.79 225 HIS A O 1
ATOM 1315 N N . ARG A 1 226 ? 232.174 183.848 223.713 1.00 51.07 226 ARG A N 1
ATOM 1316 C CA . ARG A 1 226 ? 232.472 185.269 223.652 1.00 51.07 226 ARG A CA 1
ATOM 1317 C C . ARG A 1 226 ? 233.972 185.507 223.678 1.00 51.07 226 ARG A C 1
ATOM 1318 O O . ARG A 1 226 ? 234.723 184.813 224.369 1.00 51.07 226 ARG A O 1
ATOM 1326 N N . ILE A 1 227 ? 234.411 186.493 222.894 1.00 50.67 227 ILE A N 1
ATOM 1327 C CA . ILE A 1 227 ? 235.761 186.990 223.068 1.00 50.67 227 ILE A CA 1
ATOM 1328 C C . ILE A 1 227 ? 235.831 187.812 224.350 1.00 50.67 227 ILE A C 1
ATOM 1329 O O . ILE A 1 227 ? 234.873 188.483 224.756 1.00 50.67 227 ILE A O 1
ATOM 1334 N N . LYS A 1 228 ? 236.963 187.714 225.031 1.00 53.24 228 LYS A N 1
ATOM 1335 C CA . LYS A 1 228 ? 237.152 188.499 226.250 1.00 53.24 228 LYS A CA 1
ATOM 1336 C C . LYS A 1 228 ? 237.931 189.772 225.966 1.00 53.24 228 LYS A C 1
ATOM 1337 O O . LYS A 1 228 ? 239.033 190.001 226.459 1.00 53.24 228 LYS A O 1
ATOM 1343 N N . TRP A 1 229 ? 237.327 190.610 225.132 1.00 49.23 229 TRP A N 1
ATOM 1344 C CA . TRP A 1 229 ? 237.820 191.950 224.881 1.00 49.23 229 TRP A CA 1
ATOM 1345 C C . TRP A 1 229 ? 237.479 192.814 226.083 1.00 49.23 229 TRP A C 1
ATOM 1346 O O . TRP A 1 229 ? 236.355 192.760 226.593 1.00 49.23 229 TRP A O 1
ATOM 1357 N N . ARG A 1 230 ? 238.448 193.608 226.539 1.00 48.99 230 ARG A N 1
ATOM 1358 C CA . ARG A 1 230 ? 238.204 194.525 227.640 1.00 48.99 230 ARG A CA 1
ATOM 1359 C C . ARG A 1 230 ? 237.399 195.742 227.215 1.00 48.99 230 ARG A C 1
ATOM 1360 O O . ARG A 1 230 ? 236.802 196.395 228.069 1.00 48.99 230 ARG A O 1
ATOM 1368 N N . TRP A 1 231 ? 237.351 196.059 225.921 1.00 46.22 231 TRP A N 1
ATOM 1369 C CA . TRP A 1 231 ? 236.591 197.213 225.456 1.00 46.22 231 TRP A CA 1
ATOM 1370 C C . TRP A 1 231 ? 235.106 196.925 225.308 1.00 46.22 231 TRP A C 1
ATOM 1371 O O . TRP A 1 231 ? 234.339 197.853 225.048 1.00 46.22 231 TRP A O 1
ATOM 1382 N N . LEU A 1 232 ? 234.682 195.673 225.444 1.00 44.00 232 LEU A N 1
ATOM 1383 C CA . LEU A 1 232 ? 233.271 195.324 225.459 1.00 44.00 232 LEU A CA 1
ATOM 1384 C C . LEU A 1 232 ? 232.699 195.285 226.868 1.00 44.00 232 LEU A C 1
ATOM 1385 O O . LEU A 1 232 ? 231.575 194.812 227.052 1.00 44.00 232 LEU A O 1
ATOM 1390 N N . ARG A 1 233 ? 233.445 195.775 227.862 1.00 44.80 233 ARG A N 1
ATOM 1391 C CA . ARG A 1 233 ? 233.003 195.755 229.249 1.00 44.80 233 ARG A CA 1
ATOM 1392 C C . ARG A 1 233 ? 231.943 196.808 229.542 1.00 44.80 233 ARG A C 1
ATOM 1393 O O . ARG A 1 233 ? 231.228 196.680 230.540 1.00 44.80 233 ARG A O 1
ATOM 1401 N N . TYR A 1 234 ? 231.802 197.822 228.688 1.00 41.36 234 TYR A N 1
ATOM 1402 C CA . TYR A 1 234 ? 230.845 198.888 228.920 1.00 41.36 234 TYR A CA 1
ATOM 1403 C C . TYR A 1 234 ? 229.465 198.578 228.370 1.00 41.36 234 TYR A C 1
ATOM 1404 O O . TYR A 1 234 ? 228.513 199.294 228.694 1.00 41.36 234 TYR A O 1
ATOM 1413 N N . PHE A 1 235 ? 229.335 197.551 227.535 1.00 38.84 235 PHE A N 1
ATOM 1414 C CA . PHE A 1 235 ? 228.055 197.159 226.966 1.00 38.84 235 PHE A CA 1
ATOM 1415 C C . PHE A 1 235 ? 227.461 195.958 227.683 1.00 38.84 235 PHE A C 1
ATOM 1416 O O . PHE A 1 235 ? 226.602 195.267 227.128 1.00 38.84 235 PHE A O 1
ATOM 1424 N N . ASN A 1 236 ? 227.907 195.707 228.911 1.00 37.05 236 ASN A N 1
ATOM 1425 C CA . ASN A 1 236 ? 227.349 194.705 229.802 1.00 37.05 236 ASN A CA 1
ATOM 1426 C C . ASN A 1 236 ? 226.215 195.255 230.656 1.00 37.05 236 ASN A C 1
ATOM 1427 O O . ASN A 1 236 ? 225.687 194.533 231.505 1.00 37.05 236 ASN A O 1
ATOM 1432 N N . ASN A 1 237 ? 225.848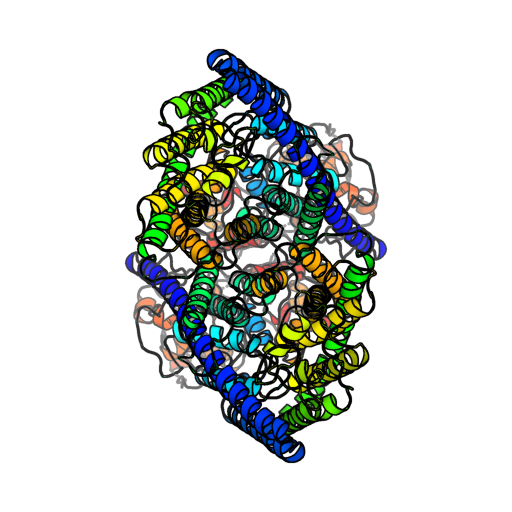 196.517 230.467 1.00 36.87 237 ASN A N 1
ATOM 1433 C CA . ASN A 1 237 ? 224.663 197.073 231.089 1.00 36.87 237 ASN A CA 1
ATOM 1434 C C . ASN A 1 237 ? 223.418 196.551 230.395 1.00 36.87 237 ASN A C 1
ATOM 1435 O O . ASN A 1 237 ? 223.451 196.134 229.240 1.00 36.87 237 ASN A O 1
ATOM 1440 N N . ASP A 1 238 ? 222.302 196.582 231.111 1.00 35.02 238 ASP A N 1
ATOM 1441 C CA . ASP A 1 238 ? 221.022 196.333 230.472 1.00 35.02 238 ASP A CA 1
ATOM 1442 C C . ASP A 1 238 ? 220.515 197.549 229.719 1.00 35.02 238 ASP A C 1
ATOM 1443 O O . ASP A 1 238 ? 219.747 197.392 228.767 1.00 35.02 238 ASP A O 1
ATOM 1448 N N . ARG A 1 239 ? 220.953 198.747 230.097 1.00 35.75 239 ARG A N 1
ATOM 1449 C CA . ARG A 1 239 ? 220.570 199.962 229.398 1.00 35.75 239 ARG A CA 1
ATOM 1450 C C . ARG A 1 239 ? 221.463 200.265 228.202 1.00 35.75 239 ARG A C 1
ATOM 1451 O O . ARG A 1 239 ? 221.093 201.095 227.368 1.00 35.75 239 ARG A O 1
ATOM 1459 N N . ASP A 1 240 ? 222.621 199.615 228.098 1.00 37.21 240 ASP A N 1
ATOM 1460 C CA . ASP A 1 240 ? 223.402 199.633 226.870 1.00 37.21 240 ASP A CA 1
ATOM 1461 C C . ASP A 1 240 ? 223.039 198.485 225.957 1.00 37.21 240 ASP A C 1
ATOM 1462 O O . ASP A 1 240 ? 223.245 198.582 224.745 1.00 37.21 240 ASP A O 1
ATOM 1467 N N . ARG A 1 241 ? 222.523 197.395 226.526 1.00 34.24 241 ARG A N 1
ATOM 1468 C CA . ARG A 1 241 ? 221.932 196.333 225.725 1.00 34.24 241 ARG A CA 1
ATOM 1469 C C . ARG A 1 241 ? 220.646 196.787 225.061 1.00 34.24 241 ARG A C 1
ATOM 1470 O O . ARG A 1 241 ? 220.393 196.402 223.921 1.00 34.24 241 ARG A O 1
ATOM 1478 N N . ARG A 1 242 ? 219.850 197.614 225.756 1.00 32.57 242 ARG A N 1
ATOM 1479 C CA . ARG A 1 242 ? 218.570 198.119 225.254 1.00 32.57 242 ARG A CA 1
ATOM 1480 C C . ARG A 1 242 ? 218.765 199.053 224.067 1.00 32.57 242 ARG A C 1
ATOM 1481 O O . ARG A 1 242 ? 217.987 199.011 223.107 1.00 32.57 242 ARG A O 1
ATOM 1489 N N . ASP A 1 243 ? 219.850 199.835 224.095 1.00 35.41 243 ASP A N 1
ATOM 1490 C CA . ASP A 1 243 ? 220.277 200.662 222.969 1.00 35.41 243 ASP A CA 1
ATOM 1491 C C . ASP A 1 243 ? 220.693 199.828 221.768 1.00 35.41 243 ASP A C 1
ATOM 1492 O O . ASP A 1 243 ? 220.399 200.202 220.627 1.00 35.41 243 ASP A O 1
ATOM 1497 N N . LEU A 1 244 ? 221.327 198.680 222.020 1.00 34.56 244 LEU A N 1
ATOM 1498 C CA . LEU A 1 244 ? 221.782 197.797 220.954 1.00 34.56 244 LEU A CA 1
ATOM 1499 C C . LEU A 1 244 ? 220.617 197.100 220.268 1.00 34.56 244 LEU A C 1
ATOM 1500 O O . LEU A 1 244 ? 220.529 197.140 219.039 1.00 34.56 244 LEU A O 1
ATOM 1505 N N . ILE A 1 245 ? 219.680 196.534 221.054 1.00 33.50 245 ILE A N 1
ATOM 1506 C CA . ILE A 1 245 ? 218.471 195.858 220.552 1.00 33.50 245 ILE A CA 1
ATOM 1507 C C . ILE A 1 245 ? 217.547 196.841 219.822 1.00 33.50 245 ILE A C 1
ATOM 1508 O O . ILE A 1 245 ? 216.934 196.480 218.812 1.00 33.50 245 ILE A O 1
ATOM 1513 N N . THR A 1 246 ? 217.546 198.120 220.230 1.00 34.72 246 THR A N 1
ATOM 1514 C CA . THR A 1 246 ? 216.801 199.155 219.510 1.00 34.72 246 THR A CA 1
ATOM 1515 C C . THR A 1 246 ? 217.419 199.491 218.151 1.00 34.72 246 THR A C 1
ATOM 1516 O O . THR A 1 246 ? 216.687 199.606 217.155 1.00 34.72 246 THR A O 1
ATOM 1520 N N . CYS A 1 247 ? 218.758 199.619 218.087 1.00 36.75 247 CYS A N 1
ATOM 1521 C CA . CYS A 1 247 ? 219.445 199.822 216.808 1.00 36.75 247 CYS A CA 1
ATOM 1522 C C . CYS A 1 247 ? 219.351 198.604 215.896 1.00 36.75 247 CYS A C 1
ATOM 1523 O O . CYS A 1 247 ? 219.184 198.761 214.684 1.00 36.75 247 CYS A O 1
ATOM 1526 N N . GLY A 1 248 ? 219.374 197.398 216.464 1.00 34.96 248 GLY A N 1
ATOM 1527 C CA . GLY A 1 248 ? 219.264 196.196 215.661 1.00 34.96 248 GLY A CA 1
ATOM 1528 C C . GLY A 1 248 ? 217.870 195.912 215.151 1.00 34.96 248 GLY A C 1
ATOM 1529 O O . GLY A 1 248 ? 217.714 195.395 214.039 1.00 34.96 248 GLY A O 1
ATOM 1530 N N . SER A 1 249 ? 216.843 196.258 215.934 1.00 34.37 249 SER A N 1
ATOM 1531 C CA . SER A 1 249 ? 215.472 196.104 215.465 1.00 34.37 249 SER A CA 1
ATOM 1532 C C . SER A 1 249 ? 215.122 197.144 214.418 1.00 34.37 249 SER A C 1
ATOM 1533 O O . SER A 1 249 ? 214.376 196.836 213.487 1.00 34.37 249 SER A O 1
ATOM 1536 N N . ALA A 1 250 ? 215.673 198.359 214.541 1.00 36.37 250 ALA A N 1
ATOM 1537 C CA . ALA A 1 250 ? 215.476 199.393 213.530 1.00 36.37 250 ALA A CA 1
ATOM 1538 C C . ALA A 1 250 ? 216.183 199.051 212.230 1.00 36.37 250 ALA A C 1
ATOM 1539 O O . ALA A 1 250 ? 215.645 199.293 211.143 1.00 36.37 250 ALA A O 1
ATOM 1541 N N . SER A 1 251 ? 217.364 198.437 212.335 1.00 36.86 251 SER A N 1
ATOM 1542 C CA . SER A 1 251 ? 218.067 197.886 211.184 1.00 36.86 251 SER A CA 1
ATOM 1543 C C . SER A 1 251 ? 217.338 196.709 210.563 1.00 36.86 251 SER A C 1
ATOM 1544 O O . SER A 1 251 ? 217.478 196.471 209.366 1.00 36.86 251 SER A O 1
ATOM 1547 N N . GLY A 1 252 ? 216.567 195.963 211.352 1.00 36.42 252 GLY A N 1
ATOM 1548 C CA . GLY A 1 252 ? 215.753 194.915 210.780 1.00 36.42 252 GLY A CA 1
ATOM 1549 C C . GLY A 1 252 ? 214.531 195.385 210.026 1.00 36.42 252 GLY A C 1
ATOM 1550 O O . GLY A 1 252 ? 214.155 194.761 209.032 1.00 36.42 252 GLY A O 1
ATOM 1551 N N . VAL A 1 253 ? 213.877 196.460 210.485 1.00 38.32 253 VAL A N 1
ATOM 1552 C CA . VAL A 1 253 ? 212.773 197.035 209.705 1.00 38.32 253 VAL A CA 1
ATOM 1553 C C . VAL A 1 253 ? 213.323 197.776 208.480 1.00 38.32 253 VAL A C 1
ATOM 1554 O O . VAL A 1 253 ? 212.659 197.854 207.434 1.00 38.32 253 VAL A O 1
ATOM 1558 N N . CYS A 1 254 ? 214.555 198.288 208.566 1.00 39.08 254 CYS A N 1
ATOM 1559 C CA . CYS A 1 254 ? 215.209 198.835 207.383 1.00 39.08 254 CYS A CA 1
ATOM 1560 C C . CYS A 1 254 ? 215.605 197.745 206.392 1.00 39.08 254 CYS A C 1
ATOM 1561 O O . CYS A 1 254 ? 215.387 197.902 205.195 1.00 39.08 254 CYS A O 1
ATOM 1564 N N . ALA A 1 255 ? 216.071 196.594 206.871 1.00 38.89 255 ALA A N 1
ATOM 1565 C CA . ALA A 1 255 ? 216.371 195.471 205.988 1.00 38.89 255 ALA A CA 1
ATOM 1566 C C . ALA A 1 255 ? 215.122 194.779 205.455 1.00 38.89 255 ALA A C 1
ATOM 1567 O O . ALA A 1 255 ? 215.205 194.061 204.453 1.00 38.89 255 ALA A O 1
ATOM 1569 N N . ALA A 1 256 ? 213.980 194.987 206.113 1.00 40.70 256 ALA A N 1
ATOM 1570 C CA . ALA A 1 256 ? 212.697 194.477 205.659 1.00 40.70 256 ALA A CA 1
ATOM 1571 C C . ALA A 1 256 ? 212.231 195.161 204.379 1.00 40.70 256 ALA A C 1
ATOM 1572 O O . ALA A 1 256 ? 211.882 194.491 203.401 1.00 40.70 256 ALA A O 1
ATOM 1574 N N . PHE A 1 257 ? 212.213 196.495 204.363 1.00 42.78 257 PHE A N 1
ATOM 1575 C CA . PHE A 1 257 ? 211.509 197.236 203.324 1.00 42.78 257 PHE A CA 1
ATOM 1576 C C . PHE A 1 257 ? 212.388 198.161 202.489 1.00 42.78 257 PHE A C 1
ATOM 1577 O O . PHE A 1 257 ? 211.830 198.908 201.671 1.00 42.78 257 PHE A O 1
ATOM 1585 N N . ARG A 1 258 ? 213.725 198.090 202.642 1.00 46.11 258 ARG A N 1
ATOM 1586 C CA . ARG A 1 258 ? 214.728 199.073 202.161 1.00 46.11 258 ARG A CA 1
ATOM 1587 C C . ARG A 1 258 ? 214.360 200.491 202.599 1.00 46.11 258 ARG A C 1
ATOM 1588 O O . ARG A 1 258 ? 214.357 201.443 201.817 1.00 46.11 258 ARG A O 1
ATOM 1596 N N . SER A 1 259 ? 214.055 200.613 203.891 1.00 43.28 259 SER A N 1
ATOM 1597 C CA . SER A 1 259 ? 213.331 201.749 204.453 1.00 43.28 259 SER A CA 1
ATOM 1598 C C . SER A 1 259 ? 214.077 202.306 205.656 1.00 43.28 259 SER A C 1
ATOM 1599 O O . SER A 1 259 ? 213.832 201.885 206.793 1.00 43.28 259 SER A O 1
ATOM 1602 N N . PRO A 1 260 ? 214.968 203.281 205.457 1.00 42.79 260 PRO A N 1
ATOM 1603 C CA . PRO A 1 260 ? 215.860 203.687 206.546 1.00 42.79 260 PRO A CA 1
ATOM 1604 C C . PRO A 1 260 ? 215.358 204.715 207.540 1.00 42.79 260 PRO A C 1
ATOM 1605 O O . PRO A 1 260 ? 216.066 204.962 208.521 1.00 42.79 260 PRO A O 1
ATOM 1609 N N . VAL A 1 261 ? 214.212 205.347 207.332 1.00 43.65 261 VAL A N 1
ATOM 1610 C CA . VAL A 1 261 ? 213.712 206.253 208.356 1.00 43.65 261 VAL A CA 1
ATOM 1611 C C . VAL A 1 261 ? 212.519 205.547 208.990 1.00 43.65 261 VAL A C 1
ATOM 1612 O O . VAL A 1 261 ? 212.286 205.641 210.202 1.00 43.65 261 VAL A O 1
ATOM 1616 N N . GLY A 1 262 ? 211.827 204.732 208.190 1.00 43.53 262 GLY A N 1
ATOM 1617 C CA . GLY A 1 262 ? 210.762 203.882 208.698 1.00 43.53 262 GLY A CA 1
ATOM 1618 C C . GLY A 1 262 ? 211.230 202.750 209.592 1.00 43.53 262 GLY A C 1
ATOM 1619 O O . GLY A 1 262 ? 210.433 202.243 210.382 1.00 43.53 262 GLY A O 1
ATOM 1620 N N . GLY A 1 263 ? 212.504 202.359 209.499 1.00 40.42 263 GLY A N 1
ATOM 1621 C CA . GLY A 1 263 ? 213.083 201.499 210.517 1.00 40.42 263 GLY A CA 1
ATOM 1622 C C . GLY A 1 263 ? 213.284 202.211 211.840 1.00 40.42 263 GLY A C 1
ATOM 1623 O O . GLY A 1 263 ? 212.971 201.657 212.901 1.00 40.42 263 GLY A O 1
ATOM 1624 N N . VAL A 1 264 ? 213.796 203.451 211.782 1.00 40.55 264 VAL A N 1
ATOM 1625 C CA . VAL A 1 264 ? 213.979 204.328 212.944 1.00 40.55 264 VAL A CA 1
ATOM 1626 C C . VAL A 1 264 ? 212.635 204.680 213.571 1.00 40.55 264 VAL A C 1
ATOM 1627 O O . VAL A 1 264 ? 212.481 204.686 214.800 1.00 40.55 264 VAL A O 1
ATOM 1631 N N . LEU A 1 265 ? 211.618 204.874 212.741 1.00 41.24 265 LEU A N 1
ATOM 1632 C CA . LEU A 1 265 ? 210.306 205.202 213.266 1.00 41.24 265 LEU A CA 1
ATOM 1633 C C . LEU A 1 265 ? 209.512 203.981 213.704 1.00 41.24 265 LEU A C 1
ATOM 1634 O O . LEU A 1 265 ? 208.608 204.133 214.523 1.00 41.24 265 LEU A O 1
ATOM 1639 N N . PHE A 1 266 ? 209.818 202.780 213.194 1.00 41.29 266 PHE A N 1
ATOM 1640 C CA . PHE A 1 266 ? 209.258 201.574 213.803 1.00 41.29 266 PHE A CA 1
ATOM 1641 C C . PHE A 1 266 ? 209.885 201.306 215.158 1.00 41.29 266 PHE A C 1
ATOM 1642 O O . PHE A 1 266 ? 209.223 200.741 216.036 1.00 41.29 266 PHE A O 1
ATOM 1650 N N . ALA A 1 267 ? 211.088 201.692 215.417 1.00 40.73 267 ALA A N 1
ATOM 1651 C CA . ALA A 1 267 ? 211.603 201.449 216.717 1.00 40.73 267 ALA A CA 1
ATOM 1652 C C . ALA A 1 267 ? 211.007 202.462 217.653 1.00 40.73 267 ALA A C 1
ATOM 1653 O O . ALA A 1 267 ? 210.529 202.118 218.695 1.00 40.73 267 ALA A O 1
ATOM 1655 N N . LEU A 1 268 ? 211.007 203.723 217.299 1.00 42.65 268 LEU A N 1
ATOM 1656 C CA . LEU A 1 268 ? 210.431 204.744 218.125 1.00 42.65 268 LEU A CA 1
ATOM 1657 C C . LEU A 1 268 ? 209.008 204.426 218.436 1.00 42.65 268 LEU A C 1
ATOM 1658 O O . LEU A 1 268 ? 208.671 204.162 219.568 1.00 42.65 268 LEU A O 1
ATOM 1663 N N . GLU A 1 269 ? 208.147 204.473 217.444 1.00 42.88 269 GLU A N 1
ATOM 1664 C CA . GLU A 1 269 ? 206.737 204.204 217.641 1.00 42.88 269 GLU A CA 1
ATOM 1665 C C . GLU A 1 269 ? 206.346 202.842 218.236 1.00 42.88 269 GLU A C 1
ATOM 1666 O O . GLU A 1 269 ? 205.487 202.824 219.093 1.00 42.88 269 GLU A O 1
ATOM 1672 N N . GLU A 1 270 ? 206.922 201.712 217.834 1.00 42.05 270 GLU A N 1
ATOM 1673 C CA . GLU A 1 270 ? 206.461 200.420 218.343 1.00 42.05 270 GLU A CA 1
ATOM 1674 C C . GLU A 1 270 ? 207.318 199.861 219.469 1.00 42.05 270 GLU A C 1
ATOM 1675 O O . GLU A 1 270 ? 206.848 199.750 220.604 1.00 42.05 270 GLU A O 1
ATOM 1681 N N . VAL A 1 271 ? 208.570 199.516 219.182 1.00 37.17 271 VAL A N 1
ATOM 1682 C CA . VAL A 1 271 ? 209.225 198.542 220.043 1.00 37.17 271 VAL A CA 1
ATOM 1683 C C . VAL A 1 271 ? 209.938 199.204 221.215 1.00 37.17 271 VAL A C 1
ATOM 1684 O O . VAL A 1 271 ? 209.869 198.692 222.333 1.00 37.17 271 VAL A O 1
ATOM 1688 N N . ALA A 1 272 ? 210.556 200.370 221.037 1.00 35.39 272 ALA A N 1
ATOM 1689 C CA . ALA A 1 272 ? 211.290 200.996 222.124 1.00 35.39 272 ALA A CA 1
ATOM 1690 C C . ALA A 1 272 ? 210.331 201.772 223.004 1.00 35.39 272 ALA A C 1
ATOM 1691 O O . ALA A 1 272 ? 209.599 202.645 222.529 1.00 35.39 272 ALA A O 1
ATOM 1693 N N . THR A 1 273 ? 210.333 201.430 224.284 1.00 32.31 273 THR A N 1
ATOM 1694 C CA . THR A 1 273 ? 209.594 202.189 225.274 1.00 32.31 273 THR A CA 1
ATOM 1695 C C . THR A 1 273 ? 210.322 203.487 225.602 1.00 32.31 273 THR A C 1
ATOM 1696 O O . THR A 1 273 ? 209.726 204.569 225.573 1.00 32.31 273 THR A O 1
ATOM 1700 N N . TRP A 1 274 ? 211.622 203.404 225.859 1.00 33.34 274 TRP A N 1
ATOM 1701 C CA . TRP A 1 274 ? 212.420 204.571 226.196 1.00 33.34 274 TRP A CA 1
ATOM 1702 C C . TRP A 1 274 ? 213.226 205.025 224.995 1.00 33.34 274 TRP A C 1
ATOM 1703 O O . TRP A 1 274 ? 213.794 204.212 224.262 1.00 33.34 274 TRP A O 1
ATOM 1714 N N . TRP A 1 275 ? 213.264 206.337 224.803 1.00 40.99 275 TRP A N 1
ATOM 1715 C CA . TRP A 1 275 ? 213.905 206.948 223.656 1.00 40.99 275 TRP A CA 1
ATOM 1716 C C . TRP A 1 275 ? 214.748 208.115 224.128 1.00 40.99 275 TRP A C 1
ATOM 1717 O O . TRP A 1 275 ? 214.243 209.011 224.809 1.00 40.99 275 TRP A O 1
ATOM 1728 N N . ARG A 1 276 ? 216.023 208.098 223.780 1.00 39.70 276 ARG A N 1
ATOM 1729 C CA . ARG A 1 276 ? 216.869 209.271 223.886 1.00 39.70 276 ARG A CA 1
ATOM 1730 C C . ARG A 1 276 ? 217.172 209.785 222.491 1.00 39.70 276 ARG A C 1
ATOM 1731 O O . ARG A 1 276 ? 216.964 209.098 221.490 1.00 39.70 276 ARG A O 1
ATOM 1739 N N . SER A 1 277 ? 217.666 211.018 222.434 1.00 40.23 277 SER A N 1
ATOM 1740 C CA . SER A 1 277 ? 218.132 211.552 221.165 1.00 40.23 277 SER A CA 1
ATOM 1741 C C . SER A 1 277 ? 219.485 210.977 220.784 1.00 40.23 277 SER A C 1
ATOM 1742 O O . SER A 1 277 ? 219.784 210.857 219.594 1.00 40.23 277 SER A O 1
ATOM 1745 N N . ALA A 1 278 ? 220.300 210.601 221.773 1.00 37.91 278 ALA A N 1
ATOM 1746 C CA . ALA A 1 278 ? 221.608 210.014 221.506 1.00 37.91 278 ALA A CA 1
ATOM 1747 C C . ALA A 1 278 ? 221.502 208.585 221.002 1.00 37.91 278 ALA A C 1
ATOM 1748 O O . ALA A 1 278 ? 222.379 208.125 220.265 1.00 37.91 278 ALA A O 1
ATOM 1750 N N . LEU A 1 279 ? 220.341 207.965 221.081 1.00 39.44 279 LEU A N 1
ATOM 1751 C CA . LEU A 1 279 ? 220.110 206.631 220.490 1.00 39.44 279 LEU A CA 1
ATOM 1752 C C . LEU A 1 279 ? 219.615 206.802 219.085 1.00 39.44 279 LEU A C 1
ATOM 1753 O O . LEU A 1 279 ? 220.070 206.137 218.191 1.00 39.44 279 LEU A O 1
ATOM 1758 N N . LEU A 1 280 ? 218.677 207.687 218.869 1.00 39.27 280 LEU A N 1
ATOM 1759 C CA . LEU A 1 280 ? 218.223 207.982 217.537 1.00 39.27 280 LEU A CA 1
ATOM 1760 C C . LEU A 1 280 ? 219.335 208.293 216.568 1.00 39.27 280 LEU A C 1
ATOM 1761 O O . LEU A 1 280 ? 219.158 208.115 215.384 1.00 39.27 280 LEU A O 1
ATOM 1766 N N . TRP A 1 281 ? 220.476 208.794 217.010 1.00 38.43 281 TRP A N 1
ATOM 1767 C CA . TRP A 1 281 ? 221.501 209.038 215.996 1.00 38.43 281 TRP A CA 1
ATOM 1768 C C . TRP A 1 281 ? 222.232 207.755 215.609 1.00 38.43 281 TRP A C 1
ATOM 1769 O O . TRP A 1 281 ? 222.601 207.574 214.444 1.00 38.43 281 TRP A O 1
ATOM 1780 N N . ARG A 1 282 ? 222.448 206.850 216.564 1.00 38.08 282 ARG A N 1
ATOM 1781 C CA . ARG A 1 282 ? 223.087 205.581 216.236 1.00 38.08 282 ARG A CA 1
ATOM 1782 C C . ARG A 1 282 ? 222.118 204.618 215.573 1.00 38.08 282 ARG A C 1
ATOM 1783 O O . ARG A 1 282 ? 222.536 203.775 214.773 1.00 38.08 282 ARG A O 1
ATOM 1791 N N . THR A 1 283 ? 220.831 204.743 215.900 1.00 37.39 283 THR A N 1
ATOM 1792 C CA . THR A 1 283 ? 219.771 204.010 215.215 1.00 37.39 283 THR A CA 1
ATOM 1793 C C . THR A 1 283 ? 219.630 204.469 213.761 1.00 37.39 283 THR A C 1
ATOM 1794 O O . THR A 1 283 ? 219.487 203.635 212.851 1.00 37.39 283 THR A O 1
ATOM 1798 N N . PHE A 1 284 ? 219.736 205.790 213.543 1.00 38.34 284 PHE A N 1
ATOM 1799 C CA . PHE A 1 284 ? 219.829 206.422 212.224 1.00 38.34 284 PHE A CA 1
ATOM 1800 C C . PHE A 1 284 ? 221.033 205.935 211.433 1.00 38.34 284 PHE A C 1
ATOM 1801 O O . PHE A 1 284 ? 220.926 205.659 210.233 1.00 38.34 284 PHE A O 1
ATOM 1809 N N . PHE A 1 285 ? 222.182 205.816 212.103 1.00 36.47 285 PHE A N 1
ATOM 1810 C CA . PHE A 1 285 ? 223.412 205.370 211.463 1.00 36.47 285 PHE A CA 1
ATOM 1811 C C . PHE A 1 285 ? 223.365 203.899 211.096 1.00 36.47 285 PHE A C 1
ATOM 1812 O O . PHE A 1 285 ? 223.892 203.517 210.048 1.00 36.47 285 PHE A O 1
ATOM 1820 N N . SER A 1 286 ? 222.683 203.091 211.909 1.00 35.82 286 SER A N 1
ATOM 1821 C CA . SER A 1 286 ? 222.544 201.666 211.640 1.00 35.82 286 SER A CA 1
ATOM 1822 C C . SER A 1 286 ? 221.634 201.403 210.447 1.00 35.82 286 SER A C 1
ATOM 1823 O O . SER A 1 286 ? 221.956 200.571 209.594 1.00 35.82 286 SER A O 1
ATOM 1826 N N . THR A 1 287 ? 220.536 202.155 210.331 1.00 37.40 287 THR A N 1
ATOM 1827 C CA . THR A 1 287 ? 219.654 201.993 209.178 1.00 37.40 287 THR A CA 1
ATOM 1828 C C . THR A 1 287 ? 220.243 202.589 207.902 1.00 37.40 287 THR A C 1
ATOM 1829 O O . THR A 1 287 ? 219.947 202.098 206.804 1.00 37.40 287 THR A O 1
ATOM 1833 N N . ALA A 1 288 ? 221.097 203.610 208.027 1.00 38.24 288 ALA A N 1
ATOM 1834 C CA . ALA A 1 288 ? 221.780 204.159 206.858 1.00 38.24 288 ALA A CA 1
ATOM 1835 C C . ALA A 1 288 ? 222.813 203.185 206.299 1.00 38.24 288 ALA A C 1
ATOM 1836 O O . ALA A 1 288 ? 222.907 203.020 205.076 1.00 38.24 288 ALA A O 1
ATOM 1838 N N . VAL A 1 289 ? 223.514 202.459 207.180 1.00 36.39 289 VAL A N 1
ATOM 1839 C CA . VAL A 1 289 ? 224.489 201.471 206.720 1.00 36.39 289 VAL A CA 1
ATOM 1840 C C . VAL A 1 289 ? 223.788 200.205 206.177 1.00 36.39 289 VAL A C 1
ATOM 1841 O O . VAL A 1 289 ? 224.307 199.581 205.235 1.00 36.39 289 VAL A O 1
ATOM 1845 N N . VAL A 1 290 ? 222.549 200.002 206.531 1.00 37.42 290 VAL A N 1
ATOM 1846 C CA . VAL A 1 290 ? 221.862 198.817 206.068 1.00 37.42 290 VAL A CA 1
ATOM 1847 C C . VAL A 1 290 ? 221.483 199.101 204.663 1.00 37.42 290 VAL A C 1
ATOM 1848 O O . VAL A 1 290 ? 221.935 198.430 203.776 1.00 37.42 290 VAL A O 1
ATOM 1852 N N . VAL A 1 291 ? 220.711 200.130 204.430 1.00 39.80 291 VAL A N 1
ATOM 1853 C CA . VAL A 1 291 ? 220.203 200.387 203.085 1.00 39.80 291 VAL A CA 1
ATOM 1854 C C . VAL A 1 291 ? 221.317 200.766 202.095 1.00 39.80 291 VAL A C 1
ATOM 1855 O O . VAL A 1 291 ? 221.149 200.548 200.887 1.00 39.80 291 VAL A O 1
ATOM 1859 N N . VAL A 1 292 ? 222.498 201.190 202.574 1.00 40.92 292 VAL A N 1
ATOM 1860 C CA . VAL A 1 292 ? 223.645 201.352 201.682 1.00 40.92 292 VAL A CA 1
ATOM 1861 C C . VAL A 1 292 ? 224.223 200.000 201.271 1.00 40.92 292 VAL A C 1
ATOM 1862 O O . VAL A 1 292 ? 224.474 199.781 200.083 1.00 40.92 292 VAL A O 1
ATOM 1866 N N . VAL A 1 293 ? 224.349 199.050 202.215 1.00 40.47 293 VAL A N 1
ATOM 1867 C CA . VAL A 1 293 ? 224.862 197.706 201.908 1.00 40.47 293 VAL A CA 1
ATOM 1868 C C . VAL A 1 293 ? 223.853 196.895 201.079 1.00 40.47 293 VAL A C 1
ATOM 1869 O O . VAL A 1 293 ? 224.248 196.180 200.139 1.00 40.47 293 VAL A O 1
ATOM 1873 N N . LEU A 1 294 ? 222.550 197.131 201.301 1.00 41.82 294 LEU A N 1
ATOM 1874 C CA . LEU A 1 294 ? 221.485 196.502 200.517 1.00 41.82 294 LEU A CA 1
ATOM 1875 C C . LEU A 1 294 ? 221.458 197.008 199.080 1.00 41.82 294 LEU A C 1
ATOM 1876 O O . LEU A 1 294 ? 221.492 196.207 198.142 1.00 41.82 294 LEU A O 1
ATOM 1881 N N . ARG A 1 295 ? 221.464 198.330 198.883 1.00 45.63 295 ARG A N 1
ATOM 1882 C CA . ARG A 1 295 ? 221.418 198.864 197.528 1.00 45.63 295 ARG A CA 1
ATOM 1883 C C . ARG A 1 295 ? 222.751 198.776 196.797 1.00 45.63 295 ARG A C 1
ATOM 1884 O O . ARG A 1 295 ? 222.753 198.810 195.563 1.00 45.63 295 ARG A O 1
ATOM 1892 N N . ALA A 1 296 ? 223.872 198.614 197.512 1.00 47.20 296 ALA A N 1
ATOM 1893 C CA . ALA A 1 296 ? 225.112 198.251 196.834 1.00 47.20 296 ALA A CA 1
ATOM 1894 C C . ALA A 1 296 ? 225.077 196.822 196.344 1.00 47.20 296 ALA A C 1
ATOM 1895 O O . ALA A 1 296 ? 225.637 196.530 195.291 1.00 47.20 296 ALA A O 1
ATOM 1897 N N . PHE A 1 297 ? 224.405 195.929 197.055 1.00 46.99 297 PHE A N 1
ATOM 1898 C CA . PHE A 1 297 ? 224.261 194.570 196.554 1.00 46.99 297 PHE A CA 1
ATOM 1899 C C . PHE A 1 297 ? 223.049 194.370 195.652 1.00 46.99 297 PHE A C 1
ATOM 1900 O O . PHE A 1 297 ? 222.761 193.231 195.280 1.00 46.99 297 PHE A O 1
ATOM 1908 N N . ILE A 1 298 ? 222.300 195.425 195.345 1.00 50.08 298 ILE A N 1
ATOM 1909 C CA . ILE A 1 298 ? 221.448 195.443 194.158 1.00 50.08 298 ILE A CA 1
ATOM 1910 C C . ILE A 1 298 ? 222.173 196.123 192.985 1.00 50.08 298 ILE A C 1
ATOM 1911 O O . ILE A 1 298 ? 221.914 195.774 191.822 1.00 50.08 298 ILE A O 1
ATOM 1916 N N . GLU A 1 299 ? 223.166 196.981 193.261 1.00 53.26 299 GLU A N 1
ATOM 1917 C CA . GLU A 1 299 ? 224.014 197.521 192.195 1.00 53.26 299 GLU A CA 1
ATOM 1918 C C . GLU A 1 299 ? 224.982 196.468 191.647 1.00 53.26 299 GLU A C 1
ATOM 1919 O O . GLU A 1 299 ? 225.106 196.309 190.428 1.00 53.26 299 GLU A O 1
ATOM 1925 N N . ILE A 1 300 ? 225.680 195.736 192.525 1.00 52.61 300 ILE A N 1
ATOM 1926 C CA . ILE A 1 300 ? 226.239 194.440 192.118 1.00 52.61 300 ILE A CA 1
ATOM 1927 C C . ILE A 1 300 ? 225.095 193.428 192.052 1.00 52.61 300 ILE A C 1
ATOM 1928 O O . ILE A 1 300 ? 224.044 193.622 192.669 1.00 52.61 300 ILE A O 1
ATOM 1933 N N . CYS A 1 301 ? 225.314 192.336 191.287 1.00 55.42 301 CYS A N 1
ATOM 1934 C CA . CYS A 1 301 ? 224.312 191.351 190.825 1.00 55.42 301 CYS A CA 1
ATOM 1935 C C . CYS A 1 301 ? 223.180 192.039 190.062 1.00 55.42 301 CYS A C 1
ATOM 1936 O O . CYS A 1 301 ? 222.007 191.706 190.221 1.00 55.42 301 CYS A O 1
ATOM 1939 N N . ASN A 1 302 ? 223.535 193.015 189.231 1.00 58.11 302 ASN A N 1
ATOM 1940 C CA . ASN A 1 302 ? 222.598 193.629 188.303 1.00 58.11 302 ASN A CA 1
ATOM 1941 C C . ASN A 1 302 ? 222.663 193.005 186.923 1.00 58.11 302 ASN A C 1
ATOM 1942 O O . ASN A 1 302 ? 221.655 192.992 186.210 1.00 58.11 302 ASN A O 1
ATOM 1947 N N . SER A 1 303 ? 223.826 192.479 186.542 1.00 60.82 303 SER A N 1
ATOM 1948 C CA . SER A 1 303 ? 224.027 191.824 185.259 1.00 60.82 303 SER A CA 1
ATOM 1949 C C . SER A 1 303 ? 223.933 190.306 185.367 1.00 60.82 303 SER A C 1
ATOM 1950 O O . SER A 1 303 ? 224.556 189.586 184.578 1.00 60.82 303 SER A O 1
ATOM 1953 N N . GLY A 1 304 ? 223.162 189.806 186.330 1.00 58.82 304 GLY A N 1
ATOM 1954 C CA . GLY A 1 304 ? 223.006 188.376 186.508 1.00 58.82 304 GLY A CA 1
ATOM 1955 C C . GLY A 1 304 ? 224.195 187.692 187.137 1.00 58.82 304 GLY A C 1
ATOM 1956 O O . GLY A 1 304 ? 224.432 186.511 186.872 1.00 58.82 304 GLY A O 1
ATOM 1957 N N . LYS A 1 305 ? 224.954 188.404 187.968 1.00 57.72 305 LYS A N 1
ATOM 1958 C CA . LYS A 1 305 ? 226.145 187.829 188.578 1.00 57.72 305 LYS A CA 1
ATOM 1959 C C . LYS A 1 305 ? 225.821 186.924 189.755 1.00 57.72 305 LYS A C 1
ATOM 1960 O O . LYS A 1 305 ? 226.662 186.106 190.142 1.00 57.72 305 LYS A O 1
ATOM 1966 N N . CYS A 1 306 ? 224.629 187.046 190.328 1.00 53.65 306 CYS A N 1
ATOM 1967 C CA . CYS A 1 306 ? 224.250 186.328 191.535 1.00 53.65 306 CYS A CA 1
ATOM 1968 C C . CYS A 1 306 ? 222.988 185.513 191.314 1.00 53.65 306 CYS A C 1
ATOM 1969 O O . CYS A 1 306 ? 222.126 185.424 192.190 1.00 53.65 306 CYS A O 1
ATOM 1972 N N . GLY A 1 307 ? 222.867 184.897 190.146 1.00 48.84 307 GLY A N 1
ATOM 1973 C CA . GLY A 1 307 ? 221.714 184.055 189.871 1.00 48.84 307 GLY A CA 1
ATOM 1974 C C . GLY A 1 307 ? 220.522 184.887 189.469 1.00 48.84 307 GLY A C 1
ATOM 1975 O O . GLY A 1 307 ? 220.621 185.760 188.608 1.00 48.84 307 GLY A O 1
ATOM 1976 N N . LEU A 1 308 ? 219.382 184.617 190.097 1.00 44.90 308 LEU A N 1
ATOM 1977 C CA . LEU A 1 308 ? 218.145 185.332 189.827 1.00 44.90 308 LEU A CA 1
ATOM 1978 C C . LEU A 1 308 ? 217.913 186.490 190.783 1.00 44.90 308 LEU A C 1
ATOM 1979 O O . LEU A 1 308 ? 216.858 187.127 190.721 1.00 44.90 308 LEU A O 1
ATOM 1984 N N . PHE A 1 309 ? 218.868 186.776 191.660 1.00 44.25 309 PHE A N 1
ATOM 1985 C CA . PHE A 1 309 ? 218.771 187.886 192.592 1.00 44.25 309 PHE A CA 1
ATOM 1986 C C . PHE A 1 309 ? 219.288 189.159 191.939 1.00 44.25 309 PHE A C 1
ATOM 1987 O O . PHE A 1 309 ? 220.317 189.149 191.257 1.00 44.25 309 PHE A O 1
ATOM 1995 N N . GLY A 1 310 ? 218.561 190.254 192.143 1.00 50.90 310 GLY A N 1
ATOM 1996 C CA . GLY A 1 310 ? 218.996 191.559 191.707 1.00 50.90 310 GLY A CA 1
ATOM 1997 C C . GLY A 1 310 ? 218.349 192.044 190.434 1.00 50.90 310 GLY A C 1
ATOM 1998 O O . GLY A 1 310 ? 218.510 193.221 190.088 1.00 50.90 310 GLY A O 1
ATOM 1999 N N . SER A 1 311 ? 217.625 191.178 189.726 1.00 55.74 311 SER A N 1
ATOM 2000 C CA . SER A 1 311 ? 216.812 191.596 188.586 1.00 55.74 311 SER A CA 1
ATOM 2001 C C . SER A 1 311 ? 215.582 192.299 189.149 1.00 55.74 311 SER A C 1
ATOM 2002 O O . SER A 1 311 ? 214.546 191.696 189.441 1.00 55.74 311 SER A O 1
ATOM 2005 N N . GLY A 1 312 ? 215.715 193.603 189.303 1.00 56.07 312 GLY A N 1
ATOM 2006 C CA . GLY A 1 312 ? 214.785 194.405 190.066 1.00 56.07 312 GLY A CA 1
ATOM 2007 C C . GLY A 1 312 ? 215.476 195.635 190.594 1.00 56.07 312 GLY A C 1
ATOM 2008 O O . GLY A 1 312 ? 216.701 195.691 190.723 1.00 56.07 312 GLY A O 1
ATOM 2009 N N . GLY A 1 313 ? 214.669 196.646 190.903 1.00 52.15 313 GLY A N 1
ATOM 2010 C CA . GLY A 1 313 ? 215.191 197.949 191.247 1.00 52.15 313 GLY A CA 1
ATOM 2011 C C . GLY A 1 313 ? 215.728 198.035 192.660 1.00 52.15 313 GLY A C 1
ATOM 2012 O O . GLY A 1 313 ? 215.716 197.082 193.438 1.00 52.15 313 GLY A O 1
ATOM 2013 N N . LEU A 1 314 ? 216.210 199.235 192.994 1.00 50.54 314 LEU A N 1
ATOM 2014 C CA . LEU A 1 314 ? 216.675 199.521 194.346 1.00 50.54 314 LEU A CA 1
ATOM 2015 C C . LEU A 1 314 ? 215.514 199.724 195.302 1.00 50.54 314 LEU A C 1
ATOM 2016 O O . LEU A 1 314 ? 215.687 199.587 196.516 1.00 50.54 314 LEU A O 1
ATOM 2021 N N . ILE A 1 315 ? 214.344 200.065 194.773 1.00 50.00 315 ILE A N 1
ATOM 2022 C CA . ILE A 1 315 ? 213.175 200.443 195.549 1.00 50.00 315 ILE A CA 1
ATOM 2023 C C . ILE A 1 315 ? 212.152 199.324 195.422 1.00 50.00 315 ILE A C 1
ATOM 2024 O O . ILE A 1 315 ? 211.670 199.035 194.319 1.00 50.00 315 ILE A O 1
ATOM 2029 N N . MET A 1 316 ? 211.829 198.691 196.545 1.00 48.43 316 MET A N 1
ATOM 2030 C CA . MET A 1 316 ? 210.948 197.529 196.562 1.00 48.43 316 MET A CA 1
ATOM 2031 C C . MET A 1 316 ? 209.500 197.981 196.452 1.00 48.43 316 MET A C 1
ATOM 2032 O O . MET A 1 316 ? 209.049 198.767 197.282 1.00 48.43 316 MET A O 1
ATOM 2037 N N . PHE A 1 317 ? 208.784 197.450 195.451 1.00 45.31 317 PHE A N 1
ATOM 2038 C CA . PHE A 1 317 ? 207.402 197.799 195.046 1.00 45.31 317 PHE A CA 1
ATOM 2039 C C . PHE A 1 317 ? 207.292 199.286 194.687 1.00 45.31 317 PHE A C 1
ATOM 2040 O O . PHE A 1 317 ? 206.465 200.015 195.225 1.00 45.31 317 PHE A O 1
ATOM 2048 N N . ASP A 1 318 ? 208.127 199.718 193.747 1.00 50.24 318 ASP A N 1
ATOM 2049 C CA . ASP A 1 318 ? 208.178 201.118 193.332 1.00 50.24 318 ASP A CA 1
ATOM 2050 C C . ASP A 1 318 ? 207.020 201.430 192.388 1.00 50.24 318 ASP A C 1
ATOM 2051 O O . ASP A 1 318 ? 206.948 200.878 191.285 1.00 50.24 318 ASP A O 1
ATOM 2056 N N . VAL A 1 319 ? 206.104 202.303 192.819 1.00 49.36 319 VAL A N 1
ATOM 2057 C CA . VAL A 1 319 ? 204.913 202.634 192.037 1.00 49.36 319 VAL A CA 1
ATOM 2058 C C . VAL A 1 319 ? 204.961 204.044 191.458 1.00 49.36 319 VAL A C 1
ATOM 2059 O O . VAL A 1 319 ? 204.038 204.426 190.723 1.00 49.36 319 VAL A O 1
ATOM 2063 N N . SER A 1 320 ? 206.081 204.758 191.617 1.00 50.31 320 SER A N 1
ATOM 2064 C CA . SER A 1 320 ? 206.214 206.217 191.506 1.00 50.31 320 SER A CA 1
ATOM 2065 C C . SER A 1 320 ? 205.905 206.926 190.185 1.00 50.31 320 SER A C 1
ATOM 2066 O O . SER A 1 320 ? 206.034 208.152 190.114 1.00 50.31 320 SER A O 1
ATOM 2069 N N . HIS A 1 321 ? 205.504 206.207 189.141 1.00 55.71 321 HIS A N 1
ATOM 2070 C CA . HIS A 1 321 ? 205.270 206.801 187.827 1.00 55.71 321 HIS A CA 1
ATOM 2071 C C . HIS A 1 321 ? 203.801 207.118 187.589 1.00 55.71 321 HIS A C 1
ATOM 2072 O O . HIS A 1 321 ? 203.296 206.945 186.478 1.00 55.71 321 HIS A O 1
ATOM 2079 N N . VAL A 1 322 ? 203.085 207.572 188.616 1.00 54.09 322 VAL A N 1
ATOM 2080 C CA . VAL A 1 322 ? 201.689 207.968 188.480 1.00 54.09 322 VAL A CA 1
ATOM 2081 C C . VAL A 1 322 ? 201.463 209.312 189.149 1.00 54.09 322 VAL A C 1
ATOM 2082 O O . VAL A 1 322 ? 202.131 209.668 190.124 1.00 54.09 322 VAL A O 1
ATOM 2086 N N . GLU A 1 323 ? 200.501 210.055 188.614 1.00 58.58 323 GLU A N 1
ATOM 2087 C CA . GLU A 1 323 ? 200.070 211.302 189.220 1.00 58.58 323 GLU A CA 1
ATOM 2088 C C . GLU A 1 323 ? 199.026 211.031 190.295 1.00 58.58 323 GLU A C 1
ATOM 2089 O O . GLU A 1 323 ? 198.112 210.223 190.106 1.00 58.58 323 GLU A O 1
ATOM 2095 N N . VAL A 1 324 ? 199.182 211.690 191.438 1.00 56.09 324 VAL A N 1
ATOM 2096 C CA . VAL A 1 324 ? 198.187 211.663 192.505 1.00 56.09 324 VAL A CA 1
ATOM 2097 C C . VAL A 1 324 ? 197.638 213.077 192.616 1.00 56.09 324 VAL A C 1
ATOM 2098 O O . VAL A 1 324 ? 198.231 213.934 193.282 1.00 56.09 324 VAL A O 1
ATOM 2102 N N . ARG A 1 325 ? 196.513 213.333 191.961 1.00 58.35 325 ARG A N 1
ATOM 2103 C CA . ARG A 1 325 ? 195.793 214.591 192.092 1.00 58.35 325 ARG A CA 1
ATOM 2104 C C . ARG A 1 325 ? 194.537 214.321 192.905 1.00 58.35 325 ARG A C 1
ATOM 2105 O O . ARG A 1 325 ? 193.757 213.424 192.565 1.00 58.35 325 ARG A O 1
ATOM 2113 N N . TYR A 1 326 ? 194.351 215.078 193.983 1.00 55.47 326 TYR A N 1
ATOM 2114 C CA . TYR A 1 326 ? 193.219 214.837 194.867 1.00 55.47 326 TYR A CA 1
ATOM 2115 C C . TYR A 1 326 ? 191.974 215.478 194.277 1.00 55.47 326 TYR A C 1
ATOM 2116 O O . TYR A 1 326 ? 191.990 216.650 193.888 1.00 55.47 326 TYR A O 1
ATOM 2125 N N . HIS A 1 327 ? 190.899 214.706 194.210 1.00 59.20 327 HIS A N 1
ATOM 2126 C CA . HIS A 1 327 ? 189.605 215.202 193.784 1.00 59.20 327 HIS A CA 1
ATOM 2127 C C . HIS A 1 327 ? 188.583 214.935 194.878 1.00 59.20 327 HIS A C 1
ATOM 2128 O O . HIS A 1 327 ? 188.771 214.068 195.733 1.00 59.20 327 HIS A O 1
ATOM 2135 N N . ALA A 1 328 ? 187.495 215.701 194.846 1.00 58.43 328 ALA A N 1
ATOM 2136 C CA . ALA A 1 328 ? 186.458 215.576 195.859 1.00 58.43 328 ALA A CA 1
ATOM 2137 C C . ALA A 1 328 ? 185.544 214.380 195.633 1.00 58.43 328 ALA A C 1
ATOM 2138 O O . ALA A 1 328 ? 184.800 214.012 196.548 1.00 58.43 328 ALA A O 1
ATOM 2140 N N . ALA A 1 329 ? 185.572 213.771 194.447 1.00 55.79 329 ALA A N 1
ATOM 2141 C CA . ALA A 1 329 ? 184.817 212.549 194.211 1.00 55.79 329 ALA A CA 1
ATOM 2142 C C . ALA A 1 329 ? 185.456 211.336 194.867 1.00 55.79 329 ALA A C 1
ATOM 2143 O O . ALA A 1 329 ? 184.751 210.369 195.168 1.00 55.79 329 ALA A O 1
ATOM 2145 N N . ASP A 1 330 ? 186.769 211.366 195.089 1.00 54.52 330 ASP A N 1
ATOM 2146 C CA . ASP A 1 330 ? 187.494 210.265 195.705 1.00 54.52 330 ASP A CA 1
ATOM 2147 C C . ASP A 1 330 ? 187.717 210.461 197.196 1.00 54.52 330 ASP A C 1
ATOM 2148 O O . ASP A 1 330 ? 188.653 209.878 197.748 1.00 54.52 330 ASP A O 1
ATOM 2153 N N . ILE A 1 331 ? 186.902 211.286 197.852 1.00 51.92 331 ILE A N 1
ATOM 2154 C CA . ILE A 1 331 ? 186.913 211.324 199.310 1.00 51.92 331 ILE A CA 1
ATOM 2155 C C . ILE A 1 331 ? 186.273 210.060 199.864 1.00 51.92 331 ILE A C 1
ATOM 2156 O O . ILE A 1 331 ? 186.818 209.412 200.763 1.00 51.92 331 ILE A O 1
ATOM 2161 N N . ILE A 1 332 ? 185.146 209.659 199.283 1.00 47.67 332 ILE A N 1
ATOM 2162 C CA . ILE A 1 332 ? 184.330 208.531 199.743 1.00 47.67 332 ILE A CA 1
ATOM 2163 C C . ILE A 1 332 ? 184.970 207.143 199.571 1.00 47.67 332 ILE A C 1
ATOM 2164 O O . ILE A 1 332 ? 184.868 206.374 200.538 1.00 47.67 332 ILE A O 1
ATOM 2169 N N . PRO A 1 333 ? 185.644 206.734 198.461 1.00 46.05 333 PRO A N 1
ATOM 2170 C CA . PRO A 1 333 ? 186.329 205.423 198.512 1.00 46.05 333 PRO A CA 1
ATOM 2171 C C . PRO A 1 333 ? 187.619 205.410 199.316 1.00 46.05 333 PRO A C 1
ATOM 2172 O O . PRO A 1 333 ? 188.069 204.326 199.699 1.00 46.05 333 PRO A O 1
ATOM 2176 N N . VAL A 1 334 ? 188.209 206.566 199.605 1.00 43.20 334 VAL A N 1
ATOM 2177 C CA . VAL A 1 334 ? 189.413 206.617 200.427 1.00 43.20 334 VAL A CA 1
ATOM 2178 C C . VAL A 1 334 ? 189.068 206.405 201.902 1.00 43.20 334 VAL A C 1
ATOM 2179 O O . VAL A 1 334 ? 189.723 205.614 202.597 1.00 43.20 334 VAL A O 1
ATOM 2183 N N . THR A 1 335 ? 187.993 207.038 202.386 1.00 41.44 335 THR A N 1
ATOM 2184 C CA . THR A 1 335 ? 187.514 206.729 203.728 1.00 41.44 335 THR A CA 1
ATOM 2185 C C . THR A 1 335 ? 186.802 205.387 203.807 1.00 41.44 335 THR A C 1
ATOM 2186 O O . THR A 1 335 ? 186.730 204.828 204.899 1.00 41.44 335 THR A O 1
ATOM 2190 N N . LEU A 1 336 ? 186.299 204.849 202.689 1.00 38.75 336 LEU A N 1
ATOM 2191 C CA . LEU A 1 336 ? 185.800 203.475 202.699 1.00 38.75 336 LEU A CA 1
ATOM 2192 C C . LEU A 1 336 ? 186.932 202.471 202.808 1.00 38.75 336 LEU A C 1
ATOM 2193 O O . LEU A 1 336 ? 186.765 201.430 203.448 1.00 38.75 336 LEU A O 1
ATOM 2198 N N . ILE A 1 337 ? 188.114 202.761 202.222 1.00 37.12 337 ILE A N 1
ATOM 2199 C CA . ILE A 1 337 ? 189.281 201.896 202.349 1.00 37.12 337 ILE A CA 1
ATOM 2200 C C . ILE A 1 337 ? 189.868 202.000 203.755 1.00 37.12 337 ILE A C 1
ATOM 2201 O O . ILE A 1 337 ? 190.338 201.000 204.302 1.00 37.12 337 ILE A O 1
ATOM 2206 N N . GLY A 1 338 ? 189.704 203.176 204.395 1.00 34.60 338 GLY A N 1
ATOM 2207 C CA . GLY A 1 338 ? 190.100 203.315 205.784 1.00 34.60 338 GLY A CA 1
ATOM 2208 C C . GLY A 1 338 ? 189.177 202.622 206.769 1.00 34.60 338 GLY A C 1
ATOM 2209 O O . GLY A 1 338 ? 189.651 202.004 207.726 1.00 34.60 338 GLY A O 1
ATOM 2210 N N . VAL A 1 339 ? 187.863 202.701 206.526 1.00 33.94 339 VAL A N 1
ATOM 2211 C CA . VAL A 1 339 ? 186.873 202.087 207.410 1.00 33.94 339 VAL A CA 1
ATOM 2212 C C . VAL A 1 339 ? 186.911 200.568 207.284 1.00 33.94 339 VAL A C 1
ATOM 2213 O O . VAL A 1 339 ? 186.924 199.855 208.296 1.00 33.94 339 VAL A O 1
ATOM 2217 N N . PHE A 1 340 ? 187.037 200.054 206.054 1.00 34.16 340 PHE A N 1
ATOM 2218 C CA . PHE A 1 340 ? 187.179 198.619 205.859 1.00 34.16 340 PHE A CA 1
ATOM 2219 C C . PHE A 1 340 ? 188.554 198.103 206.255 1.00 34.16 340 PHE A C 1
ATOM 2220 O O . PHE A 1 340 ? 188.661 196.932 206.606 1.00 34.16 340 PHE A O 1
ATOM 2228 N N . GLY A 1 341 ? 189.586 198.951 206.268 1.00 31.26 341 GLY A N 1
ATOM 2229 C CA . GLY A 1 341 ? 190.871 198.527 206.801 1.00 31.26 341 GLY A CA 1
ATOM 2230 C C . GLY A 1 341 ? 190.882 198.408 208.310 1.00 31.26 341 GLY A C 1
ATOM 2231 O O . GLY A 1 341 ? 191.491 197.489 208.856 1.00 31.26 341 GLY A O 1
ATOM 2232 N N . GLY A 1 342 ? 190.179 199.311 208.998 1.00 30.69 342 GLY A N 1
ATOM 2233 C CA . GLY A 1 342 ? 190.018 199.178 210.437 1.00 30.69 342 GLY A CA 1
ATOM 2234 C C . GLY A 1 342 ? 189.101 198.043 210.848 1.00 30.69 342 GLY A C 1
ATOM 2235 O O . GLY A 1 342 ? 189.362 197.373 211.850 1.00 30.69 342 GLY A O 1
ATOM 2236 N N . ILE A 1 343 ? 188.056 197.781 210.057 1.00 30.74 343 ILE A N 1
ATOM 2237 C CA . ILE A 1 343 ? 187.102 196.717 210.370 1.00 30.74 343 ILE A CA 1
ATOM 2238 C C . ILE A 1 343 ? 187.713 195.345 210.092 1.00 30.74 343 ILE A C 1
ATOM 2239 O O . ILE A 1 343 ? 187.667 194.449 210.946 1.00 30.74 343 ILE A O 1
ATOM 2244 N N . LEU A 1 344 ? 188.343 195.173 208.923 1.00 30.70 344 LEU A N 1
ATOM 2245 C CA . LEU A 1 344 ? 188.988 193.901 208.627 1.00 30.70 344 LEU A CA 1
ATOM 2246 C C . LEU A 1 344 ? 190.305 193.722 209.360 1.00 30.70 344 LEU A C 1
ATOM 2247 O O . LEU A 1 344 ? 190.710 192.582 209.564 1.00 30.70 344 LEU A O 1
ATOM 2252 N N . GLY A 1 345 ? 190.954 194.799 209.806 1.00 30.12 345 GLY A N 1
ATOM 2253 C CA . GLY A 1 345 ? 192.104 194.640 210.676 1.00 30.12 345 GLY A CA 1
ATOM 2254 C C . GLY A 1 345 ? 191.733 194.247 212.090 1.00 30.12 345 GLY A C 1
ATOM 2255 O O . GLY A 1 345 ? 192.472 193.498 212.735 1.00 30.12 345 GLY A O 1
ATOM 2256 N N . SER A 1 346 ? 190.584 194.726 212.585 1.00 31.05 346 SER A N 1
ATOM 2257 C CA . SER A 1 346 ? 190.059 194.258 213.866 1.00 31.05 346 SER A CA 1
ATOM 2258 C C . SER A 1 346 ? 189.581 192.817 213.787 1.00 31.05 346 SER A C 1
ATOM 2259 O O . SER A 1 346 ? 189.745 192.051 214.746 1.00 31.05 346 SER A O 1
ATOM 2262 N N . LEU A 1 347 ? 188.978 192.439 212.657 1.00 31.13 347 LEU A N 1
ATOM 2263 C CA . LEU A 1 347 ? 188.527 191.067 212.466 1.00 31.13 347 LEU A CA 1
ATOM 2264 C C . LEU A 1 347 ? 189.695 190.117 212.269 1.00 31.13 347 LEU A C 1
ATOM 2265 O O . LEU A 1 347 ? 189.634 188.970 212.727 1.00 31.13 347 LEU A O 1
ATOM 2270 N N . TYR A 1 348 ? 190.780 190.592 211.645 1.00 32.48 348 TYR A N 1
ATOM 2271 C CA . TYR A 1 348 ? 191.995 189.796 211.549 1.00 32.48 348 TYR A CA 1
ATOM 2272 C C . TYR A 1 348 ? 192.684 189.658 212.893 1.00 32.48 348 TYR A C 1
ATOM 2273 O O . TYR A 1 348 ? 193.227 188.594 213.167 1.00 32.48 348 TYR A O 1
ATOM 2282 N N . ASN A 1 349 ? 192.643 190.696 213.740 1.00 31.75 349 ASN A N 1
ATOM 2283 C CA . ASN A 1 349 ? 193.251 190.635 215.070 1.00 31.75 349 ASN A CA 1
ATOM 2284 C C . ASN A 1 349 ? 192.501 189.684 215.998 1.00 31.75 349 ASN A C 1
ATOM 2285 O O . ASN A 1 349 ? 193.125 188.924 216.750 1.00 31.75 349 ASN A O 1
ATOM 2290 N N . HIS A 1 350 ? 191.169 189.681 215.907 1.00 33.11 350 HIS A N 1
ATOM 2291 C CA . HIS A 1 350 ? 190.340 188.792 216.715 1.00 33.11 350 HIS A CA 1
ATOM 2292 C C . HIS A 1 350 ? 190.463 187.340 216.264 1.00 33.11 350 HIS A C 1
ATOM 2293 O O . HIS A 1 350 ? 190.593 186.432 217.100 1.00 33.11 350 HIS A O 1
ATOM 2300 N N . LEU A 1 351 ? 190.488 187.106 214.950 1.00 32.04 351 LEU A N 1
ATOM 2301 C CA . LEU A 1 351 ? 190.584 185.740 214.458 1.00 32.04 351 LEU A CA 1
ATOM 2302 C C . LEU A 1 351 ? 191.998 185.177 214.559 1.00 32.04 351 LEU A C 1
ATOM 2303 O O . LEU A 1 351 ? 192.147 183.967 214.734 1.00 32.04 351 LEU A O 1
ATOM 2308 N N . LEU A 1 352 ? 193.039 186.018 214.507 1.00 32.67 352 LEU A N 1
ATOM 2309 C CA . LEU A 1 352 ? 194.390 185.524 214.768 1.00 32.67 352 LEU A CA 1
ATOM 2310 C C . LEU A 1 352 ? 194.629 185.262 216.242 1.00 32.67 352 LEU A C 1
ATOM 2311 O O . LEU A 1 352 ? 195.451 184.403 216.563 1.00 32.67 352 LEU A O 1
ATOM 2316 N N . HIS A 1 353 ? 193.934 185.983 217.137 1.00 34.43 353 HIS A N 1
ATOM 2317 C CA . HIS A 1 353 ? 193.990 185.674 218.566 1.00 34.43 353 HIS A CA 1
ATOM 2318 C C . HIS A 1 353 ? 193.359 184.320 218.870 1.00 34.43 353 HIS A C 1
ATOM 2319 O O . HIS A 1 353 ? 193.909 183.538 219.659 1.00 34.43 353 HIS A O 1
ATOM 2326 N N . LYS A 1 354 ? 192.252 184.000 218.190 1.00 34.60 354 LYS A N 1
ATOM 2327 C CA . LYS A 1 354 ? 191.626 182.689 218.340 1.00 34.60 354 LYS A CA 1
ATOM 2328 C C . LYS A 1 354 ? 192.444 181.570 217.697 1.00 34.60 354 LYS A C 1
ATOM 2329 O O . LYS A 1 354 ? 192.507 180.466 218.253 1.00 34.60 354 LYS A O 1
ATOM 2335 N N . VAL A 1 355 ? 193.100 181.849 216.562 1.00 33.51 355 VAL A N 1
ATOM 2336 C CA . VAL A 1 355 ? 193.904 180.845 215.860 1.00 33.51 355 VAL A CA 1
ATOM 2337 C C . VAL A 1 355 ? 195.189 180.544 216.629 1.00 33.51 355 VAL A C 1
ATOM 2338 O O . VAL A 1 355 ? 195.561 179.376 216.791 1.00 33.51 355 VAL A O 1
ATOM 2342 N N . LEU A 1 356 ? 195.829 181.575 217.198 1.00 34.15 356 LEU A N 1
ATOM 2343 C CA . LEU A 1 356 ? 197.015 181.376 218.029 1.00 34.15 356 LEU A CA 1
ATOM 2344 C C . LEU A 1 356 ? 196.701 180.740 219.380 1.00 34.15 356 LEU A C 1
ATOM 2345 O O . LEU A 1 356 ? 197.585 180.097 219.950 1.00 34.15 356 LEU A O 1
ATOM 2350 N N . ARG A 1 357 ? 195.466 180.877 219.887 1.00 36.31 357 ARG A N 1
ATOM 2351 C CA . ARG A 1 357 ? 195.039 180.091 221.047 1.00 36.31 357 ARG A CA 1
ATOM 2352 C C . ARG A 1 357 ? 194.907 178.610 220.704 1.00 36.31 357 ARG A C 1
ATOM 2353 O O . ARG A 1 357 ? 195.407 177.744 221.437 1.00 36.31 357 ARG A O 1
ATOM 2361 N N . LEU A 1 358 ? 194.275 178.297 219.564 1.00 35.45 358 LEU A N 1
ATOM 2362 C CA . LEU A 1 358 ? 194.169 176.898 219.148 1.00 35.45 358 LEU A CA 1
ATOM 2363 C C . LEU A 1 358 ? 195.476 176.331 218.609 1.00 35.45 358 LEU A C 1
ATOM 2364 O O . LEU A 1 358 ? 195.603 175.109 218.516 1.00 35.45 358 LEU A O 1
ATOM 2369 N N . TYR A 1 359 ? 196.440 177.174 218.248 1.00 34.53 359 TYR A N 1
ATOM 2370 C CA . TYR A 1 359 ? 197.762 176.697 217.874 1.00 34.53 359 TYR A CA 1
ATOM 2371 C C . TYR A 1 359 ? 198.669 176.555 219.077 1.00 34.53 359 TYR A C 1
ATOM 2372 O O . TYR A 1 359 ? 199.612 175.766 219.030 1.00 34.53 359 TYR A O 1
ATOM 2381 N N . ASN A 1 360 ? 198.386 177.281 220.162 1.00 36.22 360 ASN A N 1
ATOM 2382 C CA . ASN A 1 360 ? 199.024 177.005 221.440 1.00 36.22 360 ASN A CA 1
ATOM 2383 C C . ASN A 1 360 ? 198.535 175.706 222.057 1.00 36.22 360 ASN A C 1
ATOM 2384 O O . ASN A 1 360 ? 199.253 175.121 222.867 1.00 36.22 360 ASN A O 1
ATOM 2389 N N . LEU A 1 361 ? 197.327 175.251 221.715 1.00 35.01 361 LEU A N 1
ATOM 2390 C CA . LEU A 1 361 ? 196.931 173.894 222.083 1.00 35.01 361 LEU A CA 1
ATOM 2391 C C . LEU A 1 361 ? 197.692 172.821 221.307 1.00 35.01 361 LEU A C 1
ATOM 2392 O O . LEU A 1 361 ? 197.847 171.707 221.813 1.00 35.01 361 LEU A O 1
ATOM 2397 N N . ILE A 1 362 ? 198.158 173.120 220.097 1.00 37.66 362 ILE A N 1
ATOM 2398 C CA . ILE A 1 362 ? 199.009 172.195 219.354 1.00 37.66 362 ILE A CA 1
ATOM 2399 C C . ILE A 1 362 ? 200.471 172.318 219.789 1.00 37.66 362 ILE A C 1
ATOM 2400 O O . ILE A 1 362 ? 201.185 171.312 219.856 1.00 37.66 362 ILE A O 1
ATOM 2405 N N . ASN A 1 363 ? 200.912 173.523 220.169 1.00 38.15 363 ASN A N 1
ATOM 2406 C CA . ASN A 1 363 ? 202.299 173.774 220.554 1.00 38.15 363 ASN A CA 1
ATOM 2407 C C . ASN A 1 363 ? 202.672 173.203 221.918 1.00 38.15 363 ASN A C 1
ATOM 2408 O O . ASN A 1 363 ? 203.866 173.104 222.214 1.00 38.15 363 ASN A O 1
ATOM 2413 N N . GLN A 1 364 ? 201.702 172.837 222.756 1.00 40.23 364 GLN A N 1
ATOM 2414 C CA . GLN A 1 364 ? 201.993 172.122 223.990 1.00 40.23 364 GLN A CA 1
ATOM 2415 C C . GLN A 1 364 ? 201.898 170.612 223.837 1.00 40.23 364 GLN A C 1
ATOM 2416 O O . GLN A 1 364 ? 202.381 169.889 224.713 1.00 40.23 364 GLN A O 1
ATOM 2422 N N . LYS A 1 365 ? 201.297 170.119 222.751 1.00 41.15 365 LYS A N 1
ATOM 2423 C CA . LYS A 1 365 ? 201.044 168.691 222.599 1.00 41.15 365 LYS A CA 1
ATOM 2424 C C . LYS A 1 365 ? 202.282 167.900 222.208 1.00 41.15 365 LYS A C 1
ATOM 2425 O O . LYS A 1 365 ? 202.293 166.676 222.368 1.00 41.15 365 LYS A O 1
ATOM 2431 N N . GLY A 1 366 ? 203.310 168.556 221.702 1.00 41.32 366 GLY A N 1
ATOM 2432 C CA . GLY A 1 366 ? 204.521 167.862 221.322 1.00 41.32 366 GLY A CA 1
ATOM 2433 C C . GLY A 1 366 ? 205.299 168.681 220.320 1.00 41.32 366 GLY A C 1
ATOM 2434 O O . GLY A 1 366 ? 204.891 169.767 219.918 1.00 41.32 366 GLY A O 1
ATOM 2435 N N . LYS A 1 367 ? 206.444 168.128 219.928 1.00 40.34 367 LYS A N 1
ATOM 2436 C CA . LYS A 1 367 ? 207.287 168.769 218.933 1.00 40.34 367 LYS A CA 1
ATOM 2437 C C . LYS A 1 367 ? 207.129 168.171 217.549 1.00 40.34 367 LYS A C 1
ATOM 2438 O O . LYS A 1 367 ? 207.516 168.811 216.570 1.00 40.34 367 LYS A O 1
ATOM 2444 N N . ILE A 1 368 ? 206.566 166.968 217.441 1.00 39.54 368 ILE A N 1
ATOM 2445 C CA . ILE A 1 368 ? 206.240 166.427 216.128 1.00 39.54 368 ILE A CA 1
ATOM 2446 C C . ILE A 1 368 ? 204.899 166.970 215.641 1.00 39.54 368 ILE A C 1
ATOM 2447 O O . ILE A 1 368 ? 204.628 166.955 214.436 1.00 39.54 368 ILE A O 1
ATOM 2452 N N . HIS A 1 369 ? 204.078 167.520 216.537 1.00 39.22 369 HIS A N 1
ATOM 2453 C CA . HIS A 1 369 ? 202.796 168.072 216.129 1.00 39.22 369 HIS A CA 1
ATOM 2454 C C . HIS A 1 369 ? 202.942 169.463 215.541 1.00 39.22 369 HIS A C 1
ATOM 2455 O O . HIS A 1 369 ? 202.106 169.870 214.735 1.00 39.22 369 HIS A O 1
ATOM 2462 N N . LYS A 1 370 ? 203.994 170.193 215.918 1.00 36.71 370 LYS A N 1
ATOM 2463 C CA . LYS A 1 370 ? 204.256 171.495 215.314 1.00 36.71 370 LYS A CA 1
ATOM 2464 C C . LYS A 1 370 ? 204.817 171.354 213.906 1.00 36.71 370 LYS A C 1
ATOM 2465 O O . LYS A 1 370 ? 204.547 172.210 213.046 1.00 36.71 370 LYS A O 1
ATOM 2471 N N . VAL A 1 371 ? 205.571 170.271 213.664 1.00 37.12 371 VAL A N 1
ATOM 2472 C CA . VAL A 1 371 ? 206.036 169.905 212.326 1.00 37.12 371 VAL A CA 1
ATOM 2473 C C . VAL A 1 371 ? 204.859 169.561 211.426 1.00 37.12 371 VAL A C 1
ATOM 2474 O O . VAL A 1 371 ? 204.746 170.086 210.316 1.00 37.12 371 VAL A O 1
ATOM 2478 N N . LEU A 1 372 ? 203.931 168.738 211.928 1.00 36.24 372 LEU A N 1
ATOM 2479 C CA . LEU A 1 372 ? 202.790 168.285 211.136 1.00 36.24 372 LEU A CA 1
ATOM 2480 C C . LEU A 1 372 ? 201.757 169.383 210.925 1.00 36.24 372 LEU A C 1
ATOM 2481 O O . LEU A 1 372 ? 201.079 169.385 209.891 1.00 36.24 372 LEU A O 1
ATOM 2486 N N . LEU A 1 373 ? 201.660 170.335 211.865 1.00 35.64 373 LEU A N 1
ATOM 2487 C CA . LEU A 1 373 ? 200.799 171.502 211.685 1.00 35.64 373 LEU A CA 1
ATOM 2488 C C . LEU A 1 373 ? 201.331 172.420 210.599 1.00 35.64 373 LEU A C 1
ATOM 2489 O O . LEU A 1 373 ? 200.572 172.855 209.725 1.00 35.64 373 LEU A O 1
ATOM 2494 N N . SER A 1 374 ? 202.657 172.656 210.594 1.00 34.77 374 SER A N 1
ATOM 2495 C CA . SER A 1 374 ? 203.199 173.552 209.587 1.00 34.77 374 SER A CA 1
ATOM 2496 C C . SER A 1 374 ? 203.398 172.881 208.241 1.00 34.77 374 SER A C 1
ATOM 2497 O O . SER A 1 374 ? 203.367 173.563 207.215 1.00 34.77 374 SER A O 1
ATOM 2500 N N . LEU A 1 375 ? 203.568 171.572 208.212 1.00 34.45 375 LEU A N 1
ATOM 2501 C CA . LEU A 1 375 ? 203.600 170.871 206.937 1.00 34.45 375 LEU A CA 1
ATOM 2502 C C . LEU A 1 375 ? 202.206 170.735 206.349 1.00 34.45 375 LEU A C 1
ATOM 2503 O O . LEU A 1 375 ? 202.061 170.737 205.127 1.00 34.45 375 LEU A O 1
ATOM 2508 N N . GLY A 1 376 ? 201.173 170.649 207.192 1.00 33.60 376 GLY A N 1
ATOM 2509 C CA . GLY A 1 376 ? 199.814 170.675 206.683 1.00 33.60 376 GLY A CA 1
ATOM 2510 C C . GLY A 1 376 ? 199.391 172.048 206.211 1.00 33.60 376 GLY A C 1
ATOM 2511 O O . GLY A 1 376 ? 198.633 172.164 205.242 1.00 33.60 376 GLY A O 1
ATOM 2512 N N . VAL A 1 377 ? 199.895 173.095 206.869 1.00 32.44 377 VAL A N 1
ATOM 2513 C CA . VAL A 1 377 ? 199.649 174.472 206.448 1.00 32.44 377 VAL A CA 1
ATOM 2514 C C . VAL A 1 377 ? 200.383 174.768 205.140 1.00 32.44 377 VAL A C 1
ATOM 2515 O O . VAL A 1 377 ? 199.817 175.384 204.229 1.00 32.44 377 VAL A O 1
ATOM 2519 N N . SER A 1 378 ? 201.594 174.221 204.975 1.00 33.04 378 SER A N 1
ATOM 2520 C CA . SER A 1 378 ? 202.346 174.390 203.732 1.00 33.04 378 SER A CA 1
ATOM 2521 C C . SER A 1 378 ? 201.796 173.552 202.587 1.00 33.04 378 SER A C 1
ATOM 2522 O O . SER A 1 378 ? 201.896 173.968 201.426 1.00 33.04 378 SER A O 1
ATOM 2525 N N . LEU A 1 379 ? 201.216 172.384 202.889 1.00 32.91 379 LEU A N 1
ATOM 2526 C CA . LEU A 1 379 ? 200.553 171.586 201.863 1.00 32.91 379 LEU A CA 1
ATOM 2527 C C . LEU A 1 379 ? 199.268 172.250 201.396 1.00 32.91 379 LEU A C 1
ATOM 2528 O O . LEU A 1 379 ? 198.974 172.248 200.194 1.00 32.91 379 LEU A O 1
ATOM 2533 N N . PHE A 1 380 ? 198.520 172.855 202.333 1.00 32.94 380 PHE A N 1
ATOM 2534 C CA . PHE A 1 380 ? 197.314 173.609 201.996 1.00 32.94 380 PHE A CA 1
ATOM 2535 C C . PHE A 1 380 ? 197.643 174.873 201.217 1.00 32.94 380 PHE A C 1
ATOM 2536 O O . PHE A 1 380 ? 196.893 175.245 200.308 1.00 32.94 380 PHE A O 1
ATOM 2544 N N . THR A 1 381 ? 198.775 175.516 201.544 1.00 31.62 381 THR A N 1
ATOM 2545 C CA . THR A 1 381 ? 199.223 176.723 200.852 1.00 31.62 381 THR A CA 1
ATOM 2546 C C . THR A 1 381 ? 199.627 176.426 199.418 1.00 31.62 381 THR A C 1
ATOM 2547 O O . THR A 1 381 ? 199.176 177.112 198.505 1.00 31.62 381 THR A O 1
ATOM 2551 N N . SER A 1 382 ? 200.308 175.346 199.140 1.00 32.46 382 SER A N 1
ATOM 2552 C CA . SER A 1 382 ? 200.789 175.038 197.819 1.00 32.46 382 SER A CA 1
ATOM 2553 C C . SER A 1 382 ? 199.733 174.483 196.952 1.00 32.46 382 SER A C 1
ATOM 2554 O O . SER A 1 382 ? 199.754 174.708 195.780 1.00 32.46 382 SER A O 1
ATOM 2557 N N . VAL A 1 383 ? 198.815 173.701 197.503 1.00 33.05 383 VAL A N 1
ATOM 2558 C CA . VAL A 1 383 ? 197.679 173.203 196.727 1.00 33.05 383 VAL A CA 1
ATOM 2559 C C . VAL A 1 383 ? 196.731 174.347 196.361 1.00 33.05 383 VAL A C 1
ATOM 2560 O O . VAL A 1 383 ? 196.290 174.458 195.210 1.00 33.05 383 VAL A O 1
ATOM 2564 N N . CYS A 1 384 ? 196.497 175.278 197.286 1.00 34.66 384 CYS A N 1
ATOM 2565 C CA . CYS A 1 384 ? 195.619 176.391 196.961 1.00 34.66 384 CYS A CA 1
ATOM 2566 C C . CYS A 1 384 ? 196.319 177.542 196.246 1.00 34.66 384 CYS A C 1
ATOM 2567 O O . CYS A 1 384 ? 195.638 178.464 195.803 1.00 34.66 384 CYS A O 1
ATOM 2570 N N . LEU A 1 385 ? 197.647 177.540 196.131 1.00 33.44 385 LEU A N 1
ATOM 2571 C CA . LEU A 1 385 ? 198.283 178.502 195.238 1.00 33.44 385 LEU A CA 1
ATOM 2572 C C . LEU A 1 385 ? 198.482 177.936 193.845 1.00 33.44 385 LEU A C 1
ATOM 2573 O O . LEU A 1 385 ? 198.675 178.706 192.904 1.00 33.44 385 LEU A O 1
ATOM 2578 N N . PHE A 1 386 ? 198.452 176.614 193.688 1.00 36.94 386 PHE A N 1
ATOM 2579 C CA . PHE A 1 386 ? 198.535 176.040 192.352 1.00 36.94 386 PHE A CA 1
ATOM 2580 C C . PHE A 1 386 ? 197.168 175.805 191.719 1.00 36.94 386 PHE A C 1
ATOM 2581 O O . PHE A 1 386 ? 196.972 176.125 190.543 1.00 36.94 386 PHE A O 1
ATOM 2589 N N . GLY A 1 387 ? 196.222 175.240 192.462 1.00 38.20 387 GLY A N 1
ATOM 2590 C CA . GLY A 1 387 ? 194.978 174.773 191.884 1.00 38.20 387 GLY A CA 1
ATOM 2591 C C . GLY A 1 387 ? 193.892 175.815 191.732 1.00 38.20 387 GLY A C 1
ATOM 2592 O O . GLY A 1 387 ? 193.071 175.725 190.816 1.00 38.20 387 GLY A O 1
ATOM 2593 N N . LEU A 1 388 ? 193.855 176.776 192.654 1.00 38.49 388 LEU A N 1
ATOM 2594 C CA . LEU A 1 388 ? 192.937 177.909 192.530 1.00 38.49 388 LEU A CA 1
ATOM 2595 C C . LEU A 1 388 ? 193.093 178.843 191.316 1.00 38.49 388 LEU A C 1
ATOM 2596 O O . LEU A 1 388 ? 192.063 179.427 190.937 1.00 38.49 388 LEU A O 1
ATOM 2601 N N . PRO A 1 389 ? 194.254 179.041 190.655 1.00 39.14 389 PRO A N 1
ATOM 2602 C CA . PRO A 1 389 ? 194.211 179.761 189.366 1.00 39.14 389 PRO A CA 1
ATOM 2603 C C . PRO A 1 389 ? 193.637 178.999 188.174 1.00 39.14 389 PRO A C 1
ATOM 2604 O O . PRO A 1 389 ? 193.612 179.565 187.079 1.00 39.14 389 PRO A O 1
ATOM 2608 N N . PHE A 1 390 ? 193.191 177.751 188.311 1.00 42.20 390 PHE A N 1
ATOM 2609 C CA . PHE A 1 390 ? 192.369 177.135 187.284 1.00 42.20 390 PHE A CA 1
ATOM 2610 C C . PHE A 1 390 ? 190.927 177.615 187.330 1.00 42.20 390 PHE A C 1
ATOM 2611 O O . PHE A 1 390 ? 190.205 177.460 186.341 1.00 42.20 390 PHE A O 1
ATOM 2619 N N . LEU A 1 391 ? 190.490 178.183 188.454 1.00 42.37 391 LEU A N 1
ATOM 2620 C CA . LEU A 1 391 ? 189.135 178.700 188.570 1.00 42.37 391 LEU A CA 1
ATOM 2621 C C . LEU A 1 391 ? 188.953 180.030 187.860 1.00 42.37 391 LEU A C 1
ATOM 2622 O O . LEU A 1 391 ? 187.817 180.399 187.548 1.00 42.37 391 LEU A O 1
ATOM 2627 N N . ALA A 1 392 ? 190.035 180.754 187.600 1.00 44.74 392 ALA A N 1
ATOM 2628 C CA . ALA A 1 392 ? 189.970 182.017 186.886 1.00 44.74 392 ALA A CA 1
ATOM 2629 C C . ALA A 1 392 ? 190.020 181.765 185.388 1.00 44.74 392 ALA A C 1
ATOM 2630 O O . ALA A 1 392 ? 190.924 181.082 184.899 1.00 44.74 392 ALA A O 1
ATOM 2632 N N . GLU A 1 393 ? 189.046 182.307 184.669 1.00 50.33 393 GLU A N 1
ATOM 2633 C CA . GLU A 1 393 ? 189.096 182.290 183.219 1.00 50.33 393 GLU A CA 1
ATOM 2634 C C . GLU A 1 393 ? 190.113 183.318 182.741 1.00 50.33 393 GLU A C 1
ATOM 2635 O O . GLU A 1 393 ? 190.360 184.330 183.404 1.00 50.33 393 GLU A O 1
ATOM 2641 N N . CYS A 1 394 ? 190.723 183.035 181.593 1.00 52.56 394 CYS A N 1
ATOM 2642 C CA . CYS A 1 394 ? 191.789 183.868 181.056 1.00 52.56 394 CYS A CA 1
ATOM 2643 C C . CYS A 1 394 ? 191.230 185.150 180.457 1.00 52.56 394 CYS A C 1
ATOM 2644 O O . CYS A 1 394 ? 190.428 185.109 179.520 1.00 52.56 394 CYS A O 1
ATOM 2647 N N . LYS A 1 395 ? 191.650 186.275 180.999 1.00 50.49 395 LYS A N 1
ATOM 2648 C CA . LYS A 1 395 ? 191.324 187.551 180.392 1.00 50.49 395 LYS A CA 1
ATOM 2649 C C . LYS A 1 395 ? 192.233 187.782 179.189 1.00 50.49 395 LYS A C 1
ATOM 2650 O O . LYS A 1 395 ? 193.392 187.369 179.211 1.00 50.49 395 LYS A O 1
ATOM 2656 N N . PRO A 1 396 ? 191.730 188.391 178.114 1.00 54.46 396 PRO A N 1
ATOM 2657 C CA . PRO A 1 396 ? 192.598 188.691 176.974 1.00 54.46 396 PRO A CA 1
ATOM 2658 C C . PRO A 1 396 ? 193.506 189.875 177.263 1.00 54.46 396 PRO A C 1
ATOM 2659 O O . PRO A 1 396 ? 193.290 190.653 178.193 1.00 54.46 396 PRO A O 1
ATOM 2663 N N . CYS A 1 397 ? 194.543 189.991 176.442 1.00 59.99 397 CYS A N 1
ATOM 2664 C CA . CYS A 1 397 ? 195.571 190.998 176.645 1.00 59.99 397 CYS A CA 1
ATOM 2665 C C . CYS A 1 397 ? 195.081 192.366 176.193 1.00 59.99 397 CYS A C 1
ATOM 2666 O O . CYS A 1 397 ? 194.691 192.546 175.036 1.00 59.99 397 CYS A O 1
ATOM 2669 N N . ASP A 1 398 ? 195.102 193.326 177.112 1.00 63.40 398 ASP A N 1
ATOM 2670 C CA . ASP A 1 398 ? 194.587 194.657 176.835 1.00 63.40 398 ASP A CA 1
ATOM 2671 C C . ASP A 1 398 ? 195.628 195.463 176.073 1.00 63.40 398 ASP A C 1
ATOM 2672 O O . ASP A 1 398 ? 196.760 195.598 176.555 1.00 63.40 398 ASP A O 1
ATOM 2677 N N . PRO A 1 399 ? 195.300 196.020 174.901 1.00 64.77 399 PRO A N 1
ATOM 2678 C CA . PRO A 1 399 ? 196.271 196.863 174.189 1.00 64.77 399 PRO A CA 1
ATOM 2679 C C . PRO A 1 399 ? 196.413 198.266 174.756 1.00 64.77 399 PRO A C 1
ATOM 2680 O O . PRO A 1 399 ? 197.348 198.975 174.361 1.00 64.77 399 PRO A O 1
ATOM 2684 N N . SER A 1 400 ? 195.514 198.691 175.650 1.00 64.67 400 SER A N 1
ATOM 2685 C CA . SER A 1 400 ? 195.640 199.999 176.284 1.00 64.67 400 SER A CA 1
ATOM 2686 C C . SER A 1 400 ? 196.760 200.017 177.318 1.00 64.67 400 SER A C 1
ATOM 2687 O O . SER A 1 400 ? 197.358 201.070 177.564 1.00 64.67 400 SER A O 1
ATOM 2690 N N . ILE A 1 401 ? 197.051 198.873 177.923 1.00 62.71 401 ILE A N 1
ATOM 2691 C CA . ILE A 1 401 ? 198.146 198.733 178.876 1.00 62.71 401 ILE A CA 1
ATOM 2692 C C . ILE A 1 401 ? 199.463 198.665 178.103 1.00 62.71 401 ILE A C 1
ATOM 2693 O O . ILE A 1 401 ? 199.533 198.047 177.033 1.00 62.71 401 ILE A O 1
ATOM 2698 N N . ASP A 1 402 ? 200.497 199.339 178.629 1.00 65.40 402 ASP A N 1
ATOM 2699 C CA . ASP A 1 402 ? 201.757 199.560 177.922 1.00 65.40 402 ASP A CA 1
ATOM 2700 C C . ASP A 1 402 ? 202.588 198.283 177.784 1.00 65.40 402 ASP A C 1
ATOM 2701 O O . ASP A 1 402 ? 202.886 197.847 176.666 1.00 65.40 402 ASP A O 1
ATOM 2706 N N . GLU A 1 403 ? 202.978 197.671 178.906 1.00 65.58 403 GLU A N 1
ATOM 2707 C CA . GLU A 1 403 ? 204.044 196.674 178.878 1.00 65.58 403 GLU A CA 1
ATOM 2708 C C . GLU A 1 403 ? 203.480 195.299 178.486 1.00 65.58 403 GLU A C 1
ATOM 2709 O O . GLU A 1 403 ? 202.281 195.142 178.237 1.00 65.58 403 GLU A O 1
ATOM 2715 N N . ILE A 1 404 ? 204.359 194.291 178.436 1.00 62.19 404 ILE A N 1
ATOM 2716 C CA . ILE A 1 404 ? 204.103 193.036 177.728 1.00 62.19 404 ILE A CA 1
ATOM 2717 C C . ILE A 1 404 ? 203.179 192.134 178.547 1.00 62.19 404 ILE A C 1
ATOM 2718 O O . ILE A 1 404 ? 203.492 191.733 179.676 1.00 62.19 404 ILE A O 1
ATOM 2723 N N . CYS A 1 405 ? 201.998 191.874 177.998 1.00 59.09 405 CYS A N 1
ATOM 2724 C CA . CYS A 1 405 ? 200.962 191.005 178.547 1.00 59.09 405 CYS A CA 1
ATOM 2725 C C . CYS A 1 405 ? 201.140 189.493 178.289 1.00 59.09 405 CYS A C 1
ATOM 2726 O O . CYS A 1 405 ? 200.868 188.720 179.217 1.00 59.09 405 CYS A O 1
ATOM 2729 N N . PRO A 1 406 ? 201.580 188.965 177.079 1.00 62.09 406 PRO A N 1
ATOM 2730 C CA . PRO A 1 406 ? 201.945 187.533 177.067 1.00 62.09 406 PRO A CA 1
ATOM 2731 C C . PRO A 1 406 ? 203.273 187.263 177.761 1.00 62.09 406 PRO A C 1
ATOM 2732 O O . PRO A 1 406 ? 204.322 187.194 177.114 1.00 62.09 406 PRO A O 1
ATOM 2736 N N . THR A 1 407 ? 203.233 187.111 179.085 1.00 56.40 407 THR A N 1
ATOM 2737 C CA . THR A 1 407 ? 204.430 187.022 179.915 1.00 56.40 407 THR A CA 1
ATOM 2738 C C . THR A 1 407 ? 204.448 185.695 180.662 1.00 56.40 407 THR A C 1
ATOM 2739 O O . THR A 1 407 ? 203.569 185.431 181.488 1.00 56.40 407 THR A O 1
ATOM 2743 N N . ASN A 1 408 ? 205.446 184.866 180.371 1.00 56.43 408 ASN A N 1
ATOM 2744 C CA . ASN A 1 408 ? 205.747 183.679 181.154 1.00 56.43 408 ASN A CA 1
ATOM 2745 C C . ASN A 1 408 ? 207.094 183.853 181.842 1.00 56.43 408 ASN A C 1
ATOM 2746 O O . ASN A 1 408 ? 207.918 184.674 181.431 1.00 56.43 408 ASN A O 1
ATOM 2751 N N . GLY A 1 409 ? 207.311 183.088 182.892 1.00 55.73 409 GLY A N 1
ATOM 2752 C CA . GLY A 1 409 ? 208.592 183.105 183.560 1.00 55.73 409 GLY A CA 1
ATOM 2753 C C . GLY A 1 409 ? 208.434 182.790 185.042 1.00 55.73 409 GLY A C 1
ATOM 2754 O O . GLY A 1 409 ? 207.585 181.986 185.431 1.00 55.73 409 GLY A O 1
ATOM 2755 N N . ARG A 1 410 ? 209.282 183.430 185.846 1.00 51.61 410 ARG A N 1
ATOM 2756 C CA . ARG A 1 410 ? 209.253 183.297 187.293 1.00 51.61 410 ARG A CA 1
ATOM 2757 C C . ARG A 1 410 ? 208.746 184.545 187.994 1.00 51.61 410 ARG A C 1
ATOM 2758 O O . ARG A 1 410 ? 208.415 184.476 189.183 1.00 51.61 410 ARG A O 1
ATOM 2766 N N . SER A 1 411 ? 208.680 185.676 187.300 1.00 49.38 411 SER A N 1
ATOM 2767 C CA . SER A 1 411 ? 208.277 186.935 187.900 1.00 49.38 411 SER A CA 1
ATOM 2768 C C . SER A 1 411 ? 207.570 187.762 186.837 1.00 49.38 411 SER A C 1
ATOM 2769 O O . SER A 1 411 ? 207.346 187.302 185.714 1.00 49.38 411 SER A O 1
ATOM 2772 N N . GLY A 1 412 ? 207.209 188.986 187.196 1.00 44.99 412 GLY A N 1
ATOM 2773 C CA . GLY A 1 412 ? 206.552 189.885 186.277 1.00 44.99 412 GLY A CA 1
ATOM 2774 C C . GLY A 1 412 ? 205.038 189.800 186.334 1.00 44.99 412 GLY A C 1
ATOM 2775 O O . GLY A 1 412 ? 204.441 188.893 186.919 1.00 44.99 412 GLY A O 1
ATOM 2776 N N . ASN A 1 413 ? 204.416 190.781 185.698 1.00 43.07 413 ASN A N 1
ATOM 2777 C CA . ASN A 1 413 ? 202.975 190.935 185.637 1.00 43.07 413 ASN A CA 1
ATOM 2778 C C . ASN A 1 413 ? 202.426 190.154 184.449 1.00 43.07 413 ASN A C 1
ATOM 2779 O O . ASN A 1 413 ? 203.180 189.772 183.551 1.00 43.07 413 ASN A O 1
ATOM 2784 N N . PHE A 1 414 ? 201.102 189.915 184.477 1.00 46.44 414 PHE A N 1
ATOM 2785 C CA . PHE A 1 414 ? 200.267 189.297 183.425 1.00 46.44 414 PHE A CA 1
ATOM 2786 C C . PHE A 1 414 ? 200.734 187.881 183.063 1.00 46.44 414 PHE A C 1
ATOM 2787 O O . PHE A 1 414 ? 201.235 187.633 1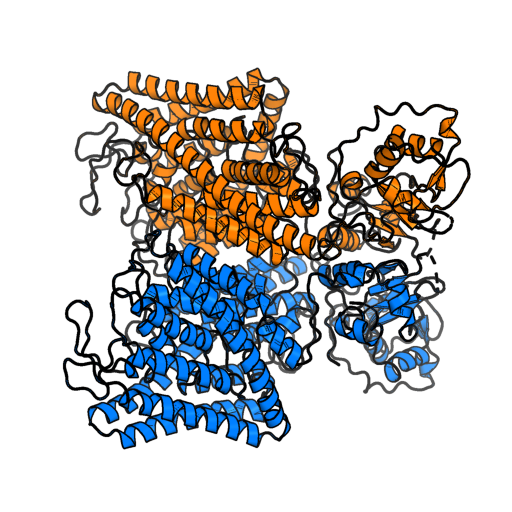81.967 1.00 46.44 414 PHE A O 1
ATOM 2795 N N . LYS A 1 415 ? 200.580 186.962 184.016 1.00 46.14 415 LYS A N 1
ATOM 2796 C CA . LYS A 1 415 ? 201.065 185.596 183.842 1.00 46.14 415 LYS A CA 1
ATOM 2797 C C . LYS A 1 415 ? 200.178 184.799 182.895 1.00 46.14 415 LYS A C 1
ATOM 2798 O O . LYS A 1 415 ? 198.961 184.968 182.877 1.00 46.14 415 LYS A O 1
ATOM 2804 N N . GLN A 1 416 ? 200.795 183.877 182.161 1.00 50.27 416 GLN A N 1
ATOM 2805 C CA . GLN A 1 416 ? 200.193 183.173 181.036 1.00 50.27 416 GLN A CA 1
ATOM 2806 C C . GLN A 1 416 ? 200.097 181.671 181.309 1.00 50.27 416 GLN A C 1
ATOM 2807 O O . GLN A 1 416 ? 200.634 180.861 180.550 1.00 50.27 416 GLN A O 1
ATOM 2813 N N . PHE A 1 417 ? 199.422 181.303 182.527 1.00 44.38 417 PHE A N 1
ATOM 2814 C CA . PHE A 1 417 ? 199.665 180.001 183.136 1.00 44.38 417 PHE A CA 1
ATOM 2815 C C . PHE A 1 417 ? 198.870 178.855 182.496 1.00 44.38 417 PHE A C 1
ATOM 2816 O O . PHE A 1 417 ? 199.457 177.861 182.063 1.00 44.38 417 PHE A O 1
ATOM 2824 N N . ASN A 1 418 ? 197.619 178.965 182.289 1.00 47.32 418 ASN A N 1
ATOM 2825 C CA . ASN A 1 418 ? 196.817 177.908 181.677 1.00 47.32 418 ASN A CA 1
ATOM 2826 C C . ASN A 1 418 ? 196.055 178.422 180.464 1.00 47.32 418 ASN A C 1
ATOM 2827 O O . ASN A 1 418 ? 195.056 177.825 180.052 1.00 47.32 418 ASN A O 1
ATOM 2832 N N . CYS A 1 419 ? 196.534 179.497 179.869 1.00 51.75 419 CYS A N 1
ATOM 2833 C CA . CYS A 1 419 ? 195.828 180.263 178.867 1.00 51.75 419 CYS A CA 1
ATOM 2834 C C . CYS A 1 419 ? 196.390 179.998 177.478 1.00 51.75 419 CYS A C 1
ATOM 2835 O O . CYS A 1 419 ? 197.477 179.428 177.335 1.00 51.75 419 CYS A O 1
ATOM 2838 N N . PRO A 1 420 ? 195.660 180.361 176.424 1.00 54.24 420 PRO A N 1
ATOM 2839 C CA . PRO A 1 420 ? 196.295 180.519 175.112 1.00 54.24 420 PRO A CA 1
ATOM 2840 C C . PRO A 1 420 ? 197.106 181.806 175.045 1.00 54.24 420 PRO A C 1
ATOM 2841 O O . PRO A 1 420 ? 197.046 182.666 175.926 1.00 54.24 420 PRO A O 1
ATOM 2845 N N . ASN A 1 421 ? 197.882 181.930 173.970 1.00 56.95 421 ASN A N 1
ATOM 2846 C CA . ASN A 1 421 ? 198.724 183.103 173.777 1.00 56.95 421 ASN A CA 1
ATOM 2847 C C . ASN A 1 421 ? 197.885 184.302 173.361 1.00 56.95 421 ASN A C 1
ATOM 2848 O O . ASN A 1 421 ? 196.932 184.175 172.587 1.00 56.95 421 ASN A O 1
ATOM 2853 N N . GLY A 1 422 ? 198.238 185.467 173.894 1.00 57.08 422 GLY A N 1
ATOM 2854 C CA . GLY A 1 422 ? 197.386 186.630 173.818 1.00 57.08 422 GLY A CA 1
ATOM 2855 C C . GLY A 1 422 ? 196.376 186.728 174.935 1.00 57.08 422 GLY A C 1
ATOM 2856 O O . GLY A 1 422 ? 195.549 187.646 174.923 1.00 57.08 422 GLY A O 1
ATOM 2857 N N . TYR A 1 423 ? 196.406 185.801 175.888 1.00 54.27 423 TYR A N 1
ATOM 2858 C CA . TYR A 1 423 ? 195.552 185.823 177.062 1.00 54.27 423 TYR A CA 1
ATOM 2859 C C . TYR A 1 423 ? 196.449 185.788 178.287 1.00 54.27 423 TYR A C 1
ATOM 2860 O O . TYR A 1 423 ? 197.643 185.509 178.190 1.00 54.27 423 TYR A O 1
ATOM 2869 N N . TYR A 1 424 ? 195.876 186.089 179.446 1.00 47.74 424 TYR A N 1
ATOM 2870 C CA . TYR A 1 424 ? 196.625 185.986 180.686 1.00 47.74 424 TYR A CA 1
ATOM 2871 C C . TYR A 1 424 ? 195.704 185.531 181.807 1.00 47.74 424 TYR A C 1
ATOM 2872 O O . TYR A 1 424 ? 194.508 185.825 181.809 1.00 47.74 424 TYR A O 1
ATOM 2881 N N . ASN A 1 425 ? 196.274 184.800 182.758 1.00 42.70 425 ASN A N 1
ATOM 2882 C CA . ASN A 1 425 ? 195.566 184.388 183.962 1.00 42.70 425 ASN A CA 1
ATOM 2883 C C . ASN A 1 425 ? 195.873 185.389 185.066 1.00 42.70 425 ASN A C 1
ATOM 2884 O O . ASN A 1 425 ? 197.029 185.535 185.471 1.00 42.70 425 ASN A O 1
ATOM 2889 N N . ASP A 1 426 ? 194.839 186.074 185.548 1.00 41.20 426 ASP A N 1
ATOM 2890 C CA . ASP A 1 426 ? 195.019 187.141 186.522 1.00 41.20 426 ASP A CA 1
ATOM 2891 C C . ASP A 1 426 ? 195.090 186.641 187.958 1.00 41.20 426 ASP A C 1
ATOM 2892 O O . ASP A 1 426 ? 195.396 187.432 188.854 1.00 41.20 426 ASP A O 1
ATOM 2897 N N . LEU A 1 427 ? 194.822 185.362 188.201 1.00 36.75 427 LEU A N 1
ATOM 2898 C CA . LEU A 1 427 ? 194.954 184.794 189.534 1.00 36.75 427 LEU A CA 1
ATOM 2899 C C . LEU A 1 427 ? 196.329 184.190 189.760 1.00 36.75 427 LEU A C 1
ATOM 2900 O O . LEU A 1 427 ? 196.893 184.327 190.847 1.00 36.75 427 LEU A O 1
ATOM 2905 N N . SER A 1 428 ? 196.902 183.563 188.728 1.00 39.19 428 SER A N 1
ATOM 2906 C CA . SER A 1 428 ? 198.257 183.021 188.737 1.00 39.19 428 SER A CA 1
ATOM 2907 C C . SER A 1 428 ? 199.333 184.083 188.628 1.00 39.19 428 SER A C 1
ATOM 2908 O O . SER A 1 428 ? 200.510 183.776 188.838 1.00 39.19 428 SER A O 1
ATOM 2911 N N . THR A 1 429 ? 198.951 185.317 188.290 1.00 39.22 429 THR A N 1
ATOM 2912 C CA . THR A 1 429 ? 199.782 186.495 188.498 1.00 39.22 429 THR A CA 1
ATOM 2913 C C . THR A 1 429 ? 200.077 186.727 189.978 1.00 39.22 429 THR A C 1
ATOM 2914 O O . THR A 1 429 ? 201.140 187.250 190.326 1.00 39.22 429 THR A O 1
ATOM 2918 N N . LEU A 1 430 ? 199.156 186.339 190.863 1.00 35.75 430 LEU A N 1
ATOM 2919 C CA . LEU A 1 430 ? 199.256 186.599 192.289 1.00 35.75 430 LEU A CA 1
ATOM 2920 C C . LEU A 1 430 ? 199.487 185.350 193.106 1.00 35.75 430 LEU A C 1
ATOM 2921 O O . LEU A 1 430 ? 200.182 185.406 194.120 1.00 35.75 430 LEU A O 1
ATOM 2926 N N . LEU A 1 431 ? 198.917 184.227 192.697 1.00 34.43 431 LEU A N 1
ATOM 2927 C CA . LEU A 1 431 ? 199.063 183.031 193.501 1.00 34.43 431 LEU A CA 1
ATOM 2928 C C . LEU A 1 431 ? 200.348 182.293 193.157 1.00 34.43 431 LEU A C 1
ATOM 2929 O O . LEU A 1 431 ? 201.097 181.902 194.053 1.00 34.43 431 LEU A O 1
ATOM 2934 N N . LEU A 1 432 ? 200.640 182.126 191.875 1.00 37.46 432 LEU A N 1
ATOM 2935 C CA . LEU A 1 432 ? 201.808 181.355 191.454 1.00 37.46 432 LEU A CA 1
ATOM 2936 C C . LEU A 1 432 ? 202.998 182.262 191.152 1.00 37.46 432 LEU A C 1
ATOM 2937 O O . LEU A 1 432 ? 203.584 182.228 190.074 1.00 37.46 432 LEU A O 1
ATOM 2942 N N . THR A 1 433 ? 203.361 183.081 192.134 1.00 37.87 433 THR A N 1
ATOM 2943 C CA . THR A 1 433 ? 204.606 183.840 192.128 1.00 37.87 433 THR A CA 1
ATOM 2944 C C . THR A 1 433 ? 205.230 183.712 193.507 1.00 37.87 433 THR A C 1
ATOM 2945 O O . THR A 1 433 ? 204.822 182.881 194.324 1.00 37.87 433 THR A O 1
ATOM 2949 N N . THR A 1 434 ? 206.235 184.541 193.761 1.00 36.89 434 THR A N 1
ATOM 2950 C CA . THR A 1 434 ? 206.624 184.818 195.130 1.00 36.89 434 THR A CA 1
ATOM 2951 C C . THR A 1 434 ? 205.656 185.831 195.729 1.00 36.89 434 THR A C 1
ATOM 2952 O O . THR A 1 434 ? 204.887 186.483 195.018 1.00 36.89 434 THR A O 1
ATOM 2956 N N . ASN A 1 435 ? 205.691 185.945 197.060 1.00 36.11 435 ASN A N 1
ATOM 2957 C CA . ASN A 1 435 ? 204.763 186.826 197.762 1.00 36.11 435 ASN A CA 1
ATOM 2958 C C . ASN A 1 435 ? 205.125 188.293 197.582 1.00 36.11 435 ASN A C 1
ATOM 2959 O O . ASN A 1 435 ? 204.244 189.152 197.637 1.00 36.11 435 ASN A O 1
ATOM 2964 N N . ASP A 1 436 ? 206.402 188.597 197.346 1.00 39.48 436 ASP A N 1
ATOM 2965 C CA . ASP A 1 436 ? 206.803 189.973 197.077 1.00 39.48 436 ASP A CA 1
ATOM 2966 C C . ASP A 1 436 ? 206.496 190.392 195.648 1.00 39.48 436 ASP A C 1
ATOM 2967 O O . ASP A 1 436 ? 206.164 191.554 195.414 1.00 39.48 436 ASP A O 1
ATOM 2972 N N . ASP A 1 437 ? 206.603 189.472 194.689 1.00 40.57 437 ASP A N 1
ATOM 2973 C CA . ASP A 1 437 ? 206.304 189.783 193.294 1.00 40.57 437 ASP A CA 1
ATOM 2974 C C . ASP A 1 437 ? 204.806 189.921 193.056 1.00 40.57 437 ASP A C 1
ATOM 2975 O O . ASP A 1 437 ? 204.387 190.675 192.174 1.00 40.57 437 ASP A O 1
ATOM 2980 N N . ALA A 1 438 ? 203.990 189.249 193.866 1.00 37.34 438 ALA A N 1
ATOM 2981 C CA . ALA A 1 438 ? 202.543 189.400 193.818 1.00 37.34 438 ALA A CA 1
ATOM 2982 C C . ALA A 1 438 ? 202.058 190.716 194.395 1.00 37.34 438 ALA A C 1
ATOM 2983 O O . ALA A 1 438 ? 200.914 191.097 194.133 1.00 37.34 438 ALA A O 1
ATOM 2985 N N . VAL A 1 439 ? 202.875 191.382 195.215 1.00 38.63 439 VAL A N 1
ATOM 2986 C CA . VAL A 1 439 ? 202.551 192.725 195.677 1.00 38.63 439 VAL A CA 1
ATOM 2987 C C . VAL A 1 439 ? 202.649 193.712 194.524 1.00 38.63 439 VAL A C 1
ATOM 2988 O O . VAL A 1 439 ? 201.705 194.464 194.270 1.00 38.63 439 VAL A O 1
ATOM 2992 N N . ARG A 1 440 ? 203.739 193.642 193.740 1.00 39.35 440 ARG A N 1
ATOM 2993 C CA . ARG A 1 440 ? 203.960 194.533 192.599 1.00 39.35 440 ARG A CA 1
ATOM 2994 C C . ARG A 1 440 ? 203.025 194.269 191.427 1.00 39.35 440 ARG A C 1
ATOM 2995 O O . ARG A 1 440 ? 202.885 195.138 190.562 1.00 39.35 440 ARG A O 1
ATOM 3003 N N . ASN A 1 441 ? 202.408 193.091 191.361 1.00 37.70 441 ASN A N 1
ATOM 3004 C CA . ASN A 1 441 ? 201.373 192.858 190.369 1.00 37.70 441 ASN A CA 1
ATOM 3005 C C . ASN A 1 441 ? 200.086 193.578 190.738 1.00 37.70 441 ASN A C 1
ATOM 3006 O O . ASN A 1 441 ? 199.420 194.134 189.858 1.00 37.70 441 ASN A O 1
ATOM 3011 N N . ILE A 1 442 ? 199.733 193.601 192.026 1.00 37.84 442 ILE A N 1
ATOM 3012 C CA . ILE A 1 442 ? 198.578 194.379 192.469 1.00 37.84 442 ILE A CA 1
ATOM 3013 C C . ILE A 1 442 ? 198.909 195.875 192.451 1.00 37.84 442 ILE A C 1
ATOM 3014 O O . ILE A 1 442 ? 198.135 196.694 191.936 1.00 37.84 442 ILE A O 1
ATOM 3019 N N . PHE A 1 443 ? 200.146 196.237 192.818 1.00 38.30 443 PHE A N 1
ATOM 3020 C CA . PHE A 1 443 ? 200.600 197.632 192.931 1.00 38.30 443 PHE A CA 1
ATOM 3021 C C . PHE A 1 443 ? 200.936 198.294 191.579 1.00 38.30 443 PHE A C 1
ATOM 3022 O O . PHE A 1 443 ? 201.661 199.290 191.596 1.00 38.30 443 PHE A O 1
ATOM 3030 N N . SER A 1 444 ? 200.469 197.778 190.443 1.00 41.63 444 SER A N 1
ATOM 3031 C CA . SER A 1 444 ? 200.956 198.158 189.130 1.00 41.63 444 SER A CA 1
ATOM 3032 C C . SER A 1 444 ? 200.432 199.519 188.707 1.00 41.63 444 SER A C 1
ATOM 3033 O O . SER A 1 444 ? 199.230 199.791 188.787 1.00 41.63 444 SER A O 1
ATOM 3036 N N . SER A 1 445 ? 201.347 200.370 188.267 1.00 46.99 445 SER A N 1
ATOM 3037 C CA . SER A 1 445 ? 200.988 201.654 187.699 1.00 46.99 445 SER A CA 1
ATOM 3038 C C . SER A 1 445 ? 200.417 201.441 186.307 1.00 46.99 445 SER A C 1
ATOM 3039 O O . SER A 1 445 ? 201.018 200.725 185.496 1.00 46.99 445 SER A O 1
ATOM 3042 N N . ASN A 1 446 ? 199.223 202.015 186.081 1.00 50.43 446 ASN A N 1
ATOM 3043 C CA . ASN A 1 446 ? 198.545 202.161 184.782 1.00 50.43 446 ASN A CA 1
ATOM 3044 C C . ASN A 1 446 ? 198.196 200.820 184.136 1.00 50.43 446 ASN A C 1
ATOM 3045 O O . ASN A 1 446 ? 198.430 200.605 182.946 1.00 50.43 446 ASN A O 1
ATOM 3050 N N . THR A 1 447 ? 197.634 199.904 184.931 1.00 46.85 447 THR A N 1
ATOM 3051 C CA . THR A 1 447 ? 197.012 198.676 184.435 1.00 46.85 447 THR A CA 1
ATOM 3052 C C . THR A 1 447 ? 195.541 198.708 184.834 1.00 46.85 447 THR A C 1
ATOM 3053 O O . THR A 1 447 ? 195.151 198.067 185.822 1.00 46.85 447 THR A O 1
ATOM 3057 N N . PRO A 1 448 ? 194.693 199.434 184.097 1.00 47.67 448 PRO A N 1
ATOM 3058 C CA . PRO A 1 448 ? 193.312 199.639 184.553 1.00 47.67 448 PRO A CA 1
ATOM 3059 C C . PRO A 1 448 ? 192.427 198.442 184.232 1.00 47.67 448 PRO A C 1
ATOM 3060 O O . PRO A 1 448 ? 192.346 198.017 183.076 1.00 47.67 448 PRO A O 1
ATOM 3064 N N . ASN A 1 449 ? 191.740 197.951 185.278 1.00 47.32 449 ASN A N 1
ATOM 3065 C CA . ASN A 1 449 ? 190.904 196.738 185.311 1.00 47.32 449 ASN A CA 1
ATOM 3066 C C . ASN A 1 449 ? 191.664 195.510 184.820 1.00 47.32 449 ASN A C 1
ATOM 3067 O O . ASN A 1 449 ? 191.208 194.772 183.945 1.00 47.32 449 ASN A O 1
ATOM 3072 N N . GLU A 1 450 ? 192.861 195.318 185.384 1.00 42.71 450 GLU A N 1
ATOM 3073 C CA . GLU A 1 450 ? 193.652 194.132 185.079 1.00 42.71 450 GLU A CA 1
ATOM 3074 C C . GLU A 1 450 ? 193.047 192.895 185.725 1.00 42.71 450 GLU A C 1
ATOM 3075 O O . GLU A 1 450 ? 192.778 191.897 185.049 1.00 42.71 450 GLU A O 1
ATOM 3081 N N . PHE A 1 451 ? 192.813 192.946 187.028 1.00 38.70 451 PHE A N 1
ATOM 3082 C CA . PHE A 1 451 ? 192.255 191.814 187.739 1.00 38.70 451 PHE A CA 1
ATOM 3083 C C . PHE A 1 451 ? 190.745 191.948 187.809 1.00 38.70 451 PHE A C 1
ATOM 3084 O O . PHE A 1 451 ? 190.216 193.032 188.067 1.00 38.70 451 PHE A O 1
ATOM 3092 N N . GLY A 1 452 ? 190.056 190.844 187.574 1.00 38.81 452 GLY A N 1
ATOM 3093 C CA . GLY A 1 452 ? 188.628 190.822 187.764 1.00 38.81 452 GLY A CA 1
ATOM 3094 C C . GLY A 1 452 ? 188.280 190.746 189.226 1.00 38.81 452 GLY A C 1
ATOM 3095 O O . GLY A 1 452 ? 189.119 190.443 190.068 1.00 38.81 452 GLY A O 1
ATOM 3096 N N . MET A 1 453 ? 187.015 191.030 189.529 1.00 40.55 453 MET A N 1
ATOM 3097 C CA . MET A 1 453 ? 186.557 191.021 190.911 1.00 40.55 453 MET A CA 1
ATOM 3098 C C . MET A 1 453 ? 186.419 189.618 191.479 1.00 40.55 453 MET A C 1
ATOM 3099 O O . MET A 1 453 ? 186.522 189.456 192.696 1.00 40.55 453 MET A O 1
ATOM 3104 N N . VAL A 1 454 ? 186.228 188.609 190.627 1.00 37.20 454 VAL A N 1
ATOM 3105 C CA . VAL A 1 454 ? 186.129 187.228 191.087 1.00 37.20 454 VAL A CA 1
ATOM 3106 C C . VAL A 1 454 ? 187.503 186.702 191.484 1.00 37.20 454 VAL A C 1
ATOM 3107 O O . VAL A 1 454 ? 187.657 186.090 192.548 1.00 37.20 454 VAL A O 1
ATOM 3111 N N . SER A 1 455 ? 188.526 186.998 190.674 1.00 35.82 455 SER A N 1
ATOM 3112 C CA . SER A 1 455 ? 189.897 186.600 190.982 1.00 35.82 455 SER A CA 1
ATOM 3113 C C . SER A 1 455 ? 190.476 187.398 192.136 1.00 35.82 455 SER A C 1
ATOM 3114 O O . SER A 1 455 ? 191.281 186.868 192.907 1.00 35.82 455 SER A O 1
ATOM 3117 N N . LEU A 1 456 ? 190.039 188.648 192.297 1.00 35.08 456 LEU A N 1
ATOM 3118 C CA . LEU A 1 456 ? 190.434 189.438 193.454 1.00 35.08 456 LEU A CA 1
ATOM 3119 C C . LEU A 1 456 ? 189.755 188.954 194.723 1.00 35.08 456 LEU A C 1
ATOM 3120 O O . LEU A 1 456 ? 190.369 189.002 195.786 1.00 35.08 456 LEU A O 1
ATOM 3125 N N . TRP A 1 457 ? 188.514 188.462 194.631 1.00 34.63 457 TRP A N 1
ATOM 3126 C CA . TRP A 1 457 ? 187.837 187.907 195.799 1.00 34.63 457 TRP A CA 1
ATOM 3127 C C . TRP A 1 457 ? 188.403 186.556 196.209 1.00 34.63 457 TRP A C 1
ATOM 3128 O O . TRP A 1 457 ? 188.423 186.248 197.407 1.00 34.63 457 TRP A O 1
ATOM 3139 N N . ILE A 1 458 ? 188.853 185.753 195.236 1.00 31.82 458 ILE A N 1
ATOM 3140 C CA . ILE A 1 458 ? 189.490 184.470 195.529 1.00 31.82 458 ILE A CA 1
ATOM 3141 C C . ILE A 1 458 ? 190.852 184.690 196.179 1.00 31.82 458 ILE A C 1
ATOM 3142 O O . ILE A 1 458 ? 191.167 184.061 197.194 1.00 31.82 458 ILE A O 1
ATOM 3147 N N . PHE A 1 459 ? 191.618 185.668 195.681 1.00 32.15 459 PHE A N 1
ATOM 3148 C CA . PHE A 1 459 ? 192.915 186.026 196.259 1.00 32.15 459 PHE A CA 1
ATOM 3149 C C . PHE A 1 459 ? 192.778 186.706 197.625 1.00 32.15 459 PHE A C 1
ATOM 3150 O O . PHE A 1 459 ? 193.622 186.483 198.500 1.00 32.15 459 PHE A O 1
ATOM 3158 N N . PHE A 1 460 ? 191.679 187.442 197.856 1.00 31.15 460 PHE A N 1
ATOM 3159 C CA . PHE A 1 460 ? 191.408 188.041 199.165 1.00 31.15 460 PHE A CA 1
ATOM 3160 C C . PHE A 1 460 ? 191.017 186.996 200.194 1.00 31.15 460 PHE A C 1
ATOM 3161 O O . PHE A 1 460 ? 191.509 187.028 201.325 1.00 31.15 460 PHE A O 1
ATOM 3169 N N . GLY A 1 461 ? 190.112 186.082 199.826 1.00 30.83 461 GLY A N 1
ATOM 3170 C CA . GLY A 1 461 ? 189.659 185.062 200.754 1.00 30.83 461 GLY A CA 1
ATOM 3171 C C . GLY A 1 461 ? 190.709 184.019 201.054 1.00 30.83 461 GLY A C 1
ATOM 3172 O O . GLY A 1 461 ? 190.783 183.524 202.185 1.00 30.83 461 GLY A O 1
ATOM 3173 N N . LEU A 1 462 ? 191.577 183.731 200.075 1.00 31.43 462 LEU A N 1
ATOM 3174 C CA . LEU A 1 462 ? 192.708 182.841 200.307 1.00 31.43 462 LEU A CA 1
ATOM 3175 C C . LEU A 1 462 ? 193.746 183.480 201.206 1.00 31.43 462 LEU A C 1
ATOM 3176 O O . LEU A 1 462 ? 194.229 182.836 202.135 1.00 31.43 462 LEU A O 1
ATOM 3181 N N . TYR A 1 463 ? 194.054 184.753 200.995 1.00 32.36 463 TYR A N 1
ATOM 3182 C CA . TYR A 1 463 ? 195.084 185.352 201.825 1.00 32.36 463 TYR A CA 1
ATOM 3183 C C . TYR A 1 463 ? 194.549 185.825 203.169 1.00 32.36 463 TYR A C 1
ATOM 3184 O O . TYR A 1 463 ? 195.350 186.053 204.072 1.00 32.36 463 TYR A O 1
ATOM 3193 N N . CYS A 1 464 ? 193.224 185.882 203.348 1.00 31.21 464 CYS A N 1
ATOM 3194 C CA . CYS A 1 464 ? 192.645 185.923 204.689 1.00 31.21 464 CYS A CA 1
ATOM 3195 C C . CYS A 1 464 ? 192.845 184.603 205.425 1.00 31.21 464 CYS A C 1
ATOM 3196 O O . CYS A 1 464 ? 193.242 184.601 206.600 1.00 31.21 464 CYS A O 1
ATOM 3199 N N . ILE A 1 465 ? 192.563 183.477 204.745 1.00 30.38 465 ILE A N 1
ATOM 3200 C CA . ILE A 1 465 ? 192.696 182.142 205.338 1.00 30.38 465 ILE A CA 1
ATOM 3201 C C . ILE A 1 465 ? 194.163 181.804 205.598 1.00 30.38 465 ILE A C 1
ATOM 3202 O O . ILE A 1 465 ? 194.537 181.424 206.712 1.00 30.38 465 ILE A O 1
ATOM 3207 N N . LEU A 1 466 ? 195.023 182.030 204.606 1.00 30.78 466 LEU A N 1
ATOM 3208 C CA . LEU A 1 466 ? 196.457 181.829 204.765 1.00 30.78 466 LEU A CA 1
ATOM 3209 C C . LEU A 1 466 ? 197.118 182.913 205.607 1.00 30.78 466 LEU A C 1
ATOM 3210 O O . LEU A 1 466 ? 198.228 182.700 206.082 1.00 30.78 466 LEU A O 1
ATOM 3215 N N . GLY A 1 467 ? 196.482 184.068 205.812 1.00 32.20 467 GLY A N 1
ATOM 3216 C CA . GLY A 1 467 ? 197.020 185.012 206.768 1.00 32.20 467 GLY A CA 1
ATOM 3217 C C . GLY A 1 467 ? 196.772 184.591 208.193 1.00 32.20 467 GLY A C 1
ATOM 3218 O O . GLY A 1 467 ? 197.567 184.911 209.080 1.00 32.20 467 GLY A O 1
ATOM 3219 N N . LEU A 1 468 ? 195.669 183.884 208.439 1.00 31.61 468 LEU A N 1
ATOM 3220 C CA . LEU A 1 468 ? 195.425 183.365 209.778 1.00 31.61 468 LEU A CA 1
ATOM 3221 C C . LEU A 1 468 ? 196.315 182.166 210.081 1.00 31.61 468 LEU A C 1
ATOM 3222 O O . LEU A 1 468 ? 196.978 182.124 211.121 1.00 31.61 468 LEU A O 1
ATOM 3227 N N . ILE A 1 469 ? 196.374 181.199 209.165 1.00 32.13 469 ILE A N 1
ATOM 3228 C CA . ILE A 1 469 ? 196.922 179.897 209.518 1.00 32.13 469 ILE A CA 1
ATOM 3229 C C . ILE A 1 469 ? 198.444 179.807 209.408 1.00 32.13 469 ILE A C 1
ATOM 3230 O O . ILE A 1 469 ? 199.033 178.922 210.032 1.00 32.13 469 ILE A O 1
ATOM 3235 N N . THR A 1 470 ? 199.110 180.695 208.668 1.00 33.62 470 THR A N 1
ATOM 3236 C CA . THR A 1 470 ? 200.549 180.570 208.463 1.00 33.62 470 THR A CA 1
ATOM 3237 C C . THR A 1 470 ? 201.324 181.445 209.444 1.00 33.62 470 THR A C 1
ATOM 3238 O O . THR A 1 470 ? 202.557 181.363 209.513 1.00 33.62 470 THR A O 1
ATOM 3242 N N . PHE A 1 471 ? 200.630 182.254 210.240 1.00 35.47 471 PHE A N 1
ATOM 3243 C CA . PHE A 1 471 ? 201.348 183.078 211.198 1.00 35.47 471 PHE A CA 1
ATOM 3244 C C . PHE A 1 471 ? 201.760 182.283 212.431 1.00 35.47 471 PHE A C 1
ATOM 3245 O O . PHE A 1 471 ? 202.897 182.403 212.898 1.00 35.47 471 PHE A O 1
ATOM 3253 N N . GLY A 1 472 ? 200.865 181.469 212.964 1.00 34.45 472 GLY A N 1
ATOM 3254 C CA . GLY A 1 472 ? 201.136 180.789 214.207 1.00 34.45 472 GLY A CA 1
ATOM 3255 C C . GLY A 1 472 ? 201.878 179.481 214.101 1.00 34.45 472 GLY A C 1
ATOM 3256 O O . GLY A 1 472 ? 202.036 178.794 215.114 1.00 34.45 472 GLY A O 1
ATOM 3257 N N . ILE A 1 473 ? 202.340 179.108 212.913 1.00 33.51 473 ILE A N 1
ATOM 3258 C CA . ILE A 1 473 ? 203.093 177.874 212.756 1.00 33.51 473 ILE A CA 1
ATOM 3259 C C . ILE A 1 473 ? 204.537 178.121 213.154 1.00 33.51 473 ILE A C 1
ATOM 3260 O O . ILE A 1 473 ? 204.971 179.269 213.303 1.00 33.51 473 ILE A O 1
ATOM 3265 N N . ALA A 1 474 ? 205.290 177.044 213.324 1.00 35.17 474 ALA A N 1
ATOM 3266 C CA . ALA A 1 474 ? 206.638 177.122 213.872 1.00 35.17 474 ALA A CA 1
ATOM 3267 C C . ALA A 1 474 ? 207.688 177.158 212.763 1.00 35.17 474 ALA A C 1
ATOM 3268 O O . ALA A 1 474 ? 208.574 176.324 212.683 1.00 35.17 474 ALA A O 1
ATOM 3270 N N . THR A 1 475 ? 207.546 178.139 211.886 1.00 34.09 475 THR A N 1
ATOM 3271 C CA . THR A 1 475 ? 208.577 178.670 211.014 1.00 34.09 475 THR A CA 1
ATOM 3272 C C . THR A 1 475 ? 208.794 180.105 211.468 1.00 34.09 475 THR A C 1
ATOM 3273 O O . THR A 1 475 ? 207.988 180.623 212.251 1.00 34.09 475 THR A O 1
ATOM 3277 N N . PRO A 1 476 ? 209.894 180.780 211.050 1.00 33.54 476 PRO A N 1
ATOM 3278 C CA . PRO A 1 476 ? 209.918 182.233 211.244 1.00 33.54 476 PRO A CA 1
ATOM 3279 C C . PRO A 1 476 ? 208.949 182.909 210.296 1.00 33.54 476 PRO A C 1
ATOM 3280 O O . PRO A 1 476 ? 209.249 183.152 209.125 1.00 33.54 476 PRO A O 1
ATOM 3284 N N . SER A 1 477 ? 207.783 183.235 210.830 1.00 34.69 477 SER A N 1
ATOM 3285 C CA . SER A 1 477 ? 206.694 183.840 210.088 1.00 34.69 477 SER A CA 1
ATOM 3286 C C . SER A 1 477 ? 206.627 185.304 210.458 1.00 34.69 477 SER A C 1
ATOM 3287 O O . SER A 1 477 ? 207.361 185.770 211.319 1.00 34.69 477 SER A O 1
ATOM 3290 N N . GLY A 1 478 ? 205.730 186.035 209.813 1.00 37.30 478 GLY A N 1
ATOM 3291 C CA . GLY A 1 478 ? 205.596 187.444 210.078 1.00 37.30 478 GLY A CA 1
ATOM 3292 C C . GLY A 1 478 ? 204.228 187.970 209.690 1.00 37.30 478 GLY A C 1
ATOM 3293 O O . GLY A 1 478 ? 203.363 187.234 209.213 1.00 37.30 478 GLY A O 1
ATOM 3294 N N . LEU A 1 479 ? 204.055 189.272 209.902 1.00 36.26 479 LEU A N 1
ATOM 3295 C CA . LEU A 1 479 ? 202.772 189.919 209.696 1.00 36.26 479 LEU A CA 1
ATOM 3296 C C . LEU A 1 479 ? 202.826 191.133 208.792 1.00 36.26 479 LEU A C 1
ATOM 3297 O O . LEU A 1 479 ? 201.797 191.768 208.619 1.00 36.26 479 LEU A O 1
ATOM 3302 N N . PHE A 1 480 ? 203.983 191.514 208.253 1.00 39.20 480 PHE A N 1
ATOM 3303 C CA . PHE A 1 480 ? 203.991 192.680 207.375 1.00 39.20 480 PHE A CA 1
ATOM 3304 C C . PHE A 1 480 ? 203.445 192.317 206.000 1.00 39.20 480 PHE A C 1
ATOM 3305 O O . PHE A 1 480 ? 202.432 192.867 205.568 1.00 39.20 480 PHE A O 1
ATOM 3313 N N . LEU A 1 481 ? 204.058 191.330 205.351 1.00 37.04 481 LEU A N 1
ATOM 3314 C CA . LEU A 1 481 ? 203.623 190.889 204.023 1.00 37.04 481 LEU A CA 1
ATOM 3315 C C . LEU A 1 481 ? 202.251 190.190 203.892 1.00 37.04 481 LEU A C 1
ATOM 3316 O O . LEU A 1 481 ? 201.623 190.409 202.841 1.00 37.04 481 LEU A O 1
ATOM 3321 N N . PRO A 1 482 ? 201.734 189.348 204.834 1.00 35.07 482 PRO A N 1
ATOM 3322 C CA . PRO A 1 482 ? 200.337 188.870 204.660 1.00 35.07 482 PRO A CA 1
ATOM 3323 C C . PRO A 1 482 ? 199.264 189.933 204.801 1.00 35.07 482 PRO A C 1
ATOM 3324 O O . PRO A 1 482 ? 198.260 189.897 204.078 1.00 35.07 482 PRO A O 1
ATOM 3328 N N . ILE A 1 483 ? 199.474 190.889 205.699 1.00 34.50 483 ILE A N 1
ATOM 3329 C CA . ILE A 1 483 ? 198.538 191.981 205.897 1.00 34.50 483 ILE A CA 1
ATOM 3330 C C . ILE A 1 483 ? 198.634 192.975 204.737 1.00 34.50 483 ILE A C 1
ATOM 3331 O O . ILE A 1 483 ? 197.610 193.546 204.313 1.00 34.50 483 ILE A O 1
ATOM 3336 N N . ILE A 1 484 ? 199.832 193.093 204.132 1.00 34.88 484 ILE A N 1
ATOM 3337 C CA . ILE A 1 484 ? 200.027 193.873 202.906 1.00 34.88 484 ILE A CA 1
ATOM 3338 C C . ILE A 1 484 ? 199.299 193.229 201.731 1.00 34.88 484 ILE A C 1
ATOM 3339 O O . ILE A 1 484 ? 198.591 193.922 201.006 1.00 34.88 484 ILE A O 1
ATOM 3344 N N . LEU A 1 485 ? 199.338 191.894 201.616 1.00 34.40 485 LEU A N 1
ATOM 3345 C CA . LEU A 1 485 ? 198.677 191.203 200.505 1.00 34.40 485 LEU A CA 1
ATOM 3346 C C . LEU A 1 485 ? 197.153 191.149 200.637 1.00 34.40 485 LEU A C 1
ATOM 3347 O O . LEU A 1 485 ? 196.452 191.247 199.619 1.00 34.40 485 LEU A O 1
ATOM 3352 N N . MET A 1 486 ? 196.633 191.031 201.868 1.00 34.43 486 MET A N 1
ATOM 3353 C CA . MET A 1 486 ? 195.192 191.137 202.120 1.00 34.43 486 MET A CA 1
ATOM 3354 C C . MET A 1 486 ? 194.668 192.543 201.850 1.00 34.43 486 MET A C 1
ATOM 3355 O O . MET A 1 486 ? 193.586 192.716 201.264 1.00 34.43 486 MET A O 1
ATOM 3360 N N . GLY A 1 487 ? 195.429 193.556 202.268 1.00 34.23 487 GLY A N 1
ATOM 3361 C CA . GLY A 1 487 ? 195.035 194.923 202.012 1.00 34.23 487 GLY A CA 1
ATOM 3362 C C . GLY A 1 487 ? 195.186 195.340 200.566 1.00 34.23 487 GLY A C 1
ATOM 3363 O O . GLY A 1 487 ? 194.429 196.189 200.086 1.00 34.23 487 GLY A O 1
ATOM 3364 N N . SER A 1 488 ? 196.138 194.725 199.855 1.00 34.25 488 SER A N 1
ATOM 3365 C CA . SER A 1 488 ? 196.296 194.898 198.416 1.00 34.25 488 SER A CA 1
ATOM 3366 C C . SER A 1 488 ? 195.106 194.341 197.663 1.00 34.25 488 SER A C 1
ATOM 3367 O O . SER A 1 488 ? 194.650 194.943 196.687 1.00 34.25 488 SER A O 1
ATOM 3370 N N . ALA A 1 489 ? 194.578 193.217 198.154 1.00 32.86 489 ALA A N 1
ATOM 3371 C CA . ALA A 1 489 ? 193.460 192.521 197.535 1.00 32.86 489 ALA A CA 1
ATOM 3372 C C . ALA A 1 489 ? 192.166 193.316 197.618 1.00 32.86 489 ALA A C 1
ATOM 3373 O O . ALA A 1 489 ? 191.515 193.552 196.593 1.00 32.86 489 ALA A O 1
ATOM 3375 N N . TYR A 1 490 ? 191.799 193.778 198.821 1.00 35.85 490 TYR A N 1
ATOM 3376 C CA . TYR A 1 490 ? 190.584 194.586 198.911 1.00 35.85 490 TYR A CA 1
ATOM 3377 C C . TYR A 1 490 ? 190.792 196.020 198.418 1.00 35.85 490 TYR A C 1
ATOM 3378 O O . TYR A 1 490 ? 189.806 196.666 198.051 1.00 35.85 490 TYR A O 1
ATOM 3387 N N . GLY A 1 491 ? 192.027 196.534 198.408 1.00 36.71 491 GLY A N 1
ATOM 3388 C CA . GLY A 1 491 ? 192.256 197.870 197.883 1.00 36.71 491 GLY A CA 1
ATOM 3389 C C . GLY A 1 491 ? 192.156 197.929 196.372 1.00 36.71 491 GLY A C 1
ATOM 3390 O O . GLY A 1 491 ? 191.585 198.871 195.820 1.00 36.71 491 GLY A O 1
ATOM 3391 N N . ARG A 1 492 ? 192.666 196.900 195.686 1.00 37.94 492 ARG A N 1
ATOM 3392 C CA . ARG A 1 492 ? 192.467 196.775 194.246 1.00 37.94 492 ARG A CA 1
ATOM 3393 C C . ARG A 1 492 ? 191.023 196.424 193.910 1.00 37.94 492 ARG A C 1
ATOM 3394 O O . ARG A 1 492 ? 190.532 196.821 192.850 1.00 37.94 492 ARG A O 1
ATOM 3402 N N . MET A 1 493 ? 190.318 195.733 194.816 1.00 37.84 493 MET A N 1
ATOM 3403 C CA . MET A 1 493 ? 188.902 195.440 194.608 1.00 37.84 493 MET A CA 1
ATOM 3404 C C . MET A 1 493 ? 188.033 196.684 194.734 1.00 37.84 493 MET A C 1
ATOM 3405 O O . MET A 1 493 ? 187.099 196.869 193.948 1.00 37.84 493 MET A O 1
ATOM 3410 N N . LEU A 1 494 ? 188.332 197.555 195.698 1.00 41.50 494 LEU A N 1
ATOM 3411 C CA . LEU A 1 494 ? 187.647 198.838 195.771 1.00 41.50 494 LEU A CA 1
ATOM 3412 C C . LEU A 1 494 ? 188.103 199.814 194.698 1.00 41.50 494 LEU A C 1
ATOM 3413 O O . LEU A 1 494 ? 187.357 200.736 194.371 1.00 41.50 494 LEU A O 1
ATOM 3418 N N . GLY A 1 495 ? 189.302 199.640 194.141 1.00 42.03 495 GLY A N 1
ATOM 3419 C CA . GLY A 1 495 ? 189.687 200.437 192.992 1.00 42.03 495 GLY A CA 1
ATOM 3420 C C . GLY A 1 495 ? 189.024 199.993 191.705 1.00 42.03 495 GLY A C 1
ATOM 3421 O O . GLY A 1 495 ? 188.740 200.820 190.836 1.00 42.03 495 GLY A O 1
ATOM 3422 N N . THR A 1 496 ? 188.775 198.693 191.558 1.00 43.43 496 THR A N 1
ATOM 3423 C CA . THR A 1 496 ? 188.107 198.151 190.381 1.00 43.43 496 THR A CA 1
ATOM 3424 C C . THR A 1 496 ? 186.593 198.333 190.454 1.00 43.43 496 THR A C 1
ATOM 3425 O O . THR A 1 496 ? 185.933 198.417 189.410 1.00 43.43 496 THR A O 1
ATOM 3429 N N . ALA A 1 497 ? 186.033 198.435 191.669 1.00 46.54 497 ALA A N 1
ATOM 3430 C CA . ALA A 1 497 ? 184.591 198.621 191.826 1.00 46.54 497 ALA A CA 1
ATOM 3431 C C . ALA A 1 497 ? 184.149 200.026 191.442 1.00 46.54 497 ALA A C 1
ATOM 3432 O O . ALA A 1 497 ? 183.007 200.216 191.013 1.00 46.54 497 ALA A O 1
ATOM 3434 N N . MET A 1 498 ? 185.031 201.012 191.577 1.00 52.30 498 MET A N 1
ATOM 3435 C CA . MET A 1 498 ? 184.790 202.343 191.024 1.00 52.30 498 MET A CA 1
ATOM 3436 C C . MET A 1 498 ? 185.360 202.395 189.607 1.00 52.30 498 MET A C 1
ATOM 3437 O O . MET A 1 498 ? 186.409 202.979 189.337 1.00 52.30 498 MET A O 1
ATOM 3442 N N . GLY A 1 499 ? 184.640 201.749 188.694 1.00 57.55 499 GLY A N 1
ATOM 3443 C CA . GLY A 1 499 ? 185.067 201.679 187.311 1.00 57.55 499 GLY A CA 1
ATOM 3444 C C . GLY A 1 499 ? 184.794 202.976 186.585 1.00 57.55 499 GLY A C 1
ATOM 3445 O O . GLY A 1 499 ? 183.638 203.298 186.284 1.00 57.55 499 GLY A O 1
ATOM 3446 N N . SER A 1 500 ? 185.874 203.734 186.347 1.00 59.13 500 SER A N 1
ATOM 3447 C CA . SER A 1 500 ? 185.950 205.090 185.792 1.00 59.13 500 SER A CA 1
ATOM 3448 C C . SER A 1 500 ? 185.143 206.130 186.568 1.00 59.13 500 SER A C 1
ATOM 3449 O O . SER A 1 500 ? 184.734 207.139 185.983 1.00 59.13 500 SER A O 1
ATOM 3452 N N . TYR A 1 501 ? 184.916 205.929 187.867 1.00 59.31 501 TYR A N 1
ATOM 3453 C CA . TYR A 1 501 ? 184.361 206.947 188.745 1.00 59.31 501 TYR A CA 1
ATOM 3454 C C . TYR A 1 501 ? 185.412 207.498 189.694 1.00 59.31 501 TYR A C 1
ATOM 3455 O O . TYR A 1 501 ? 185.070 208.148 190.687 1.00 59.31 501 TYR A O 1
ATOM 3464 N N . THR A 1 502 ? 186.683 207.230 189.413 1.00 55.60 502 THR A N 1
ATOM 3465 C CA . THR A 1 502 ? 187.788 207.721 190.215 1.00 55.60 502 THR A CA 1
ATOM 3466 C C . THR A 1 502 ? 188.969 208.007 189.300 1.00 55.60 502 THR A C 1
ATOM 3467 O O . THR A 1 502 ? 189.048 207.512 188.173 1.00 55.60 502 THR A O 1
ATOM 3471 N N . ASN A 1 503 ? 189.890 208.828 189.800 1.00 55.47 503 ASN A N 1
ATOM 3472 C CA . ASN A 1 503 ? 191.098 209.167 189.068 1.00 55.47 503 ASN A CA 1
ATOM 3473 C C . ASN A 1 503 ? 192.362 208.651 189.732 1.00 55.47 503 ASN A C 1
ATOM 3474 O O . ASN A 1 503 ? 193.427 208.697 189.108 1.00 55.47 503 ASN A O 1
ATOM 3479 N N . ILE A 1 504 ? 192.272 208.199 190.984 1.00 50.80 504 ILE A N 1
ATOM 3480 C CA . ILE A 1 504 ? 193.356 207.455 191.606 1.00 50.80 504 ILE A CA 1
ATOM 3481 C C . ILE A 1 504 ? 193.453 206.093 190.925 1.00 50.80 504 ILE A C 1
ATOM 3482 O O . ILE A 1 504 ? 192.434 205.487 190.560 1.00 50.80 504 ILE A O 1
ATOM 3487 N N . ASP A 1 505 ? 194.689 205.659 190.664 1.00 47.37 505 ASP A N 1
ATOM 3488 C CA . ASP A 1 505 ? 194.981 204.360 190.072 1.00 47.37 505 ASP A CA 1
ATOM 3489 C C . ASP A 1 505 ? 194.552 203.220 190.984 1.00 47.37 505 ASP A C 1
ATOM 3490 O O . ASP A 1 505 ? 194.504 203.361 192.208 1.00 47.37 505 ASP A O 1
ATOM 3495 N N . GLN A 1 506 ? 194.226 202.081 190.366 1.00 42.57 506 GLN A N 1
ATOM 3496 C CA . GLN A 1 506 ? 193.853 200.888 191.116 1.00 42.57 506 GLN A CA 1
ATOM 3497 C C . GLN A 1 506 ? 195.043 200.257 191.818 1.00 42.57 506 GLN A C 1
ATOM 3498 O O . GLN A 1 506 ? 194.858 199.565 192.821 1.00 42.57 506 GLN A O 1
ATOM 3504 N N . GLY A 1 507 ? 196.257 200.475 191.312 1.00 39.51 507 GLY A N 1
ATOM 3505 C CA . GLY A 1 507 ? 197.443 200.078 192.036 1.00 39.51 507 GLY A CA 1
ATOM 3506 C C . GLY A 1 507 ? 197.835 201.025 193.142 1.00 39.51 507 GLY A C 1
ATOM 3507 O O . GLY A 1 507 ? 198.634 200.650 194.000 1.00 39.51 507 GLY A O 1
ATOM 3508 N N . LEU A 1 508 ? 197.304 202.246 193.134 1.00 40.94 508 LEU A N 1
ATOM 3509 C CA . LEU A 1 508 ? 197.483 203.183 194.236 1.00 40.94 508 LEU A CA 1
ATOM 3510 C C . LEU A 1 508 ? 196.448 202.990 195.326 1.00 40.94 508 LEU A C 1
ATOM 3511 O O . LEU A 1 508 ? 196.763 203.173 196.508 1.00 40.94 508 LEU A O 1
ATOM 3516 N N . TYR A 1 509 ? 195.233 202.574 194.936 1.00 41.90 509 TYR A N 1
ATOM 3517 C CA . TYR A 1 509 ? 194.187 202.150 195.868 1.00 41.90 509 TYR A CA 1
ATOM 3518 C C . TYR A 1 509 ? 194.587 200.894 196.629 1.00 41.90 509 TYR A C 1
ATOM 3519 O O . TYR A 1 509 ? 194.153 200.687 197.765 1.00 41.90 509 TYR A O 1
ATOM 3528 N N . ALA A 1 510 ? 195.386 200.044 195.988 1.00 37.43 510 ALA A N 1
ATOM 3529 C CA . ALA A 1 510 ? 196.045 198.908 196.611 1.00 37.43 510 ALA A CA 1
ATOM 3530 C C . ALA A 1 510 ? 196.989 199.305 197.736 1.00 37.43 510 ALA A C 1
ATOM 3531 O O . ALA A 1 510 ? 197.043 198.625 198.764 1.00 37.43 510 ALA A O 1
ATOM 3533 N N . VAL A 1 511 ? 197.784 200.362 197.530 1.00 38.09 511 VAL A N 1
ATOM 3534 C CA . VAL A 1 511 ? 198.713 200.856 198.547 1.00 38.09 511 VAL A CA 1
ATOM 3535 C C . VAL A 1 511 ? 197.944 201.480 199.705 1.00 38.09 511 VAL A C 1
ATOM 3536 O O . VAL A 1 511 ? 198.317 201.302 200.877 1.00 38.09 511 VAL A O 1
ATOM 3540 N N . LEU A 1 512 ? 196.814 202.135 199.399 1.00 38.13 512 LEU A N 1
ATOM 3541 C CA . LEU A 1 512 ? 195.926 202.667 200.430 1.00 38.13 512 LEU A CA 1
ATOM 3542 C C . LEU A 1 512 ? 195.235 201.561 201.220 1.00 38.13 512 LEU A C 1
ATOM 3543 O O . LEU A 1 512 ? 195.100 201.669 202.441 1.00 38.13 512 LEU A O 1
ATOM 3548 N N . GLY A 1 513 ? 194.846 200.475 200.550 1.00 35.54 513 GLY A N 1
ATOM 3549 C CA . GLY A 1 513 ? 194.244 199.353 201.248 1.00 35.54 513 GLY A CA 1
ATOM 3550 C C . GLY A 1 513 ? 195.230 198.548 202.070 1.00 35.54 513 GLY A C 1
ATOM 3551 O O . GLY A 1 513 ? 194.879 198.057 203.148 1.00 35.54 513 GLY A O 1
ATOM 3552 N N . ALA A 1 514 ? 196.477 198.432 201.591 1.00 35.15 514 ALA A N 1
ATOM 3553 C CA . ALA A 1 514 ? 197.526 197.738 202.333 1.00 35.15 514 ALA A CA 1
ATOM 3554 C C . ALA A 1 514 ? 197.950 198.522 203.562 1.00 35.15 514 ALA A C 1
ATOM 3555 O O . ALA A 1 514 ? 198.135 197.936 204.632 1.00 35.15 514 ALA A O 1
ATOM 3557 N N . ALA A 1 515 ? 198.037 199.853 203.444 1.00 34.99 515 ALA A N 1
ATOM 3558 C CA . ALA A 1 515 ? 198.335 200.700 204.594 1.00 34.99 515 ALA A CA 1
ATOM 3559 C C . ALA A 1 515 ? 197.167 200.772 205.569 1.00 34.99 515 ALA A C 1
ATOM 3560 O O . ALA A 1 515 ? 197.384 200.927 206.775 1.00 34.99 515 ALA A O 1
ATOM 3562 N N . SER A 1 516 ? 195.936 200.614 205.082 1.00 34.01 516 SER A N 1
ATOM 3563 C CA . SER A 1 516 ? 194.801 200.554 205.988 1.00 34.01 516 SER A CA 1
ATOM 3564 C C . SER A 1 516 ? 194.699 199.231 206.722 1.00 34.01 516 SER A C 1
ATOM 3565 O O . SER A 1 516 ? 194.234 199.217 207.859 1.00 34.01 516 SER A O 1
ATOM 3568 N N . LEU A 1 517 ? 195.100 198.112 206.117 1.00 33.11 517 LEU A N 1
ATOM 3569 C CA . LEU A 1 517 ? 195.052 196.879 206.894 1.00 33.11 517 LEU A CA 1
ATOM 3570 C C . LEU A 1 517 ? 196.229 196.796 207.858 1.00 33.11 517 LEU A C 1
ATOM 3571 O O . LEU A 1 517 ? 196.108 196.177 208.922 1.00 33.11 517 LEU A O 1
ATOM 3576 N N . MET A 1 518 ? 197.344 197.456 207.528 1.00 36.25 518 MET A N 1
ATOM 3577 C CA . MET A 1 518 ? 198.469 197.530 208.455 1.00 36.25 518 MET A CA 1
ATOM 3578 C C . MET A 1 518 ? 198.171 198.461 209.625 1.00 36.25 518 MET A C 1
ATOM 3579 O O . MET A 1 518 ? 198.597 198.199 210.754 1.00 36.25 518 MET A O 1
ATOM 3584 N N . ALA A 1 519 ? 197.407 199.526 209.388 1.00 35.32 519 ALA A N 1
ATOM 3585 C CA . ALA A 1 519 ? 196.931 200.354 210.488 1.00 35.32 519 ALA A CA 1
ATOM 3586 C C . ALA A 1 519 ? 195.769 199.729 211.230 1.00 35.32 519 ALA A C 1
ATOM 3587 O O . ALA A 1 519 ? 195.585 199.999 212.415 1.00 35.32 519 ALA A O 1
ATOM 3589 N N . GLY A 1 520 ? 194.946 198.938 210.549 1.00 33.12 520 GLY A N 1
ATOM 3590 C CA . GLY A 1 520 ? 193.842 198.290 211.217 1.00 33.12 520 GLY A CA 1
ATOM 3591 C C . GLY A 1 520 ? 194.253 197.135 212.084 1.00 33.12 520 GLY A C 1
ATOM 3592 O O . GLY A 1 520 ? 193.504 196.762 212.988 1.00 33.12 520 GLY A O 1
ATOM 3593 N N . SER A 1 521 ? 195.420 196.550 211.825 1.00 33.59 521 SER A N 1
ATOM 3594 C CA . SER A 1 521 ? 195.945 195.481 212.656 1.00 33.59 521 SER A CA 1
ATOM 3595 C C . SER A 1 521 ? 196.951 195.965 213.691 1.00 33.59 521 SER A C 1
ATOM 3596 O O . SER A 1 521 ? 196.843 195.602 214.862 1.00 33.59 521 SER A O 1
ATOM 3599 N N . MET A 1 522 ? 197.924 196.783 213.294 1.00 39.27 522 MET A N 1
ATOM 3600 C CA . MET A 1 522 ? 199.030 197.112 214.181 1.00 39.27 522 MET A CA 1
ATOM 3601 C C . MET A 1 522 ? 198.874 198.439 214.910 1.00 39.27 522 MET A C 1
ATOM 3602 O O . MET A 1 522 ? 199.671 198.701 215.819 1.00 39.27 522 MET A O 1
ATOM 3607 N N . ARG A 1 523 ? 197.864 199.245 214.536 1.00 36.55 523 ARG A N 1
ATOM 3608 C CA . ARG A 1 523 ? 197.506 200.560 215.107 1.00 36.55 523 ARG A CA 1
ATOM 3609 C C . ARG A 1 523 ? 198.649 201.566 215.061 1.00 36.55 523 ARG A C 1
ATOM 3610 O O . ARG A 1 523 ? 198.871 202.314 216.014 1.00 36.55 523 ARG A O 1
ATOM 3618 N N . MET A 1 524 ? 199.381 201.596 213.958 1.00 43.36 524 MET A N 1
ATOM 3619 C CA . MET A 1 524 ? 200.478 202.530 213.806 1.00 43.36 524 MET A CA 1
ATOM 3620 C C . MET A 1 524 ? 200.176 203.542 212.715 1.00 43.36 524 MET A C 1
ATOM 3621 O O . MET A 1 524 ? 199.452 203.257 211.758 1.00 43.36 524 MET A O 1
ATOM 3626 N N . THR A 1 525 ? 200.742 204.731 212.876 1.00 41.92 525 THR A N 1
ATOM 3627 C CA . THR A 1 525 ? 200.527 205.811 211.930 1.00 41.92 525 THR A CA 1
ATOM 3628 C C . THR A 1 525 ? 201.806 206.305 211.274 1.00 41.92 525 THR A C 1
ATOM 3629 O O . THR A 1 525 ? 201.907 206.272 210.046 1.00 41.92 525 THR A O 1
ATOM 3633 N N . VAL A 1 526 ? 202.800 206.729 212.052 1.00 42.27 526 VAL A N 1
ATOM 3634 C CA . VAL A 1 526 ? 203.932 207.459 211.481 1.00 42.27 526 VAL A CA 1
ATOM 3635 C C . VAL A 1 526 ? 204.971 206.513 210.879 1.00 42.27 526 VAL A C 1
ATOM 3636 O O . VAL A 1 526 ? 205.579 206.834 209.849 1.00 42.27 526 VAL A O 1
ATOM 3640 N N . SER A 1 527 ? 205.080 205.288 211.414 1.00 43.13 527 SER A N 1
ATOM 3641 C CA . SER A 1 527 ? 206.146 204.381 211.017 1.00 43.13 527 SER A CA 1
ATOM 3642 C C . SER A 1 527 ? 205.805 203.707 209.709 1.00 43.13 527 SER A C 1
ATOM 3643 O O . SER A 1 527 ? 206.646 203.623 208.811 1.00 43.13 527 SER A O 1
ATOM 3646 N N . LEU A 1 528 ? 204.543 203.312 209.552 1.00 43.01 528 LEU A N 1
ATOM 3647 C CA . LEU A 1 528 ? 204.087 202.686 208.323 1.00 43.01 528 LEU A CA 1
ATOM 3648 C C . LEU A 1 528 ? 203.886 203.691 207.210 1.00 43.01 528 LEU A C 1
ATOM 3649 O O . LEU A 1 528 ? 203.856 203.294 206.045 1.00 43.01 528 LEU A O 1
ATOM 3654 N N . CYS A 1 529 ? 203.772 204.976 207.538 1.00 43.36 529 CYS A N 1
ATOM 3655 C CA . CYS A 1 529 ? 203.739 205.995 206.503 1.00 43.36 529 CYS A CA 1
ATOM 3656 C C . CYS A 1 529 ? 205.105 206.189 205.872 1.00 43.36 529 CYS A C 1
ATOM 3657 O O . CYS A 1 529 ? 205.201 206.315 204.648 1.00 43.36 529 CYS A O 1
ATOM 3660 N N . VAL A 1 530 ? 206.173 206.190 206.679 1.00 43.69 530 VAL A N 1
ATOM 3661 C CA . VAL A 1 530 ? 207.511 206.244 206.079 1.00 43.69 530 VAL A CA 1
ATOM 3662 C C . VAL A 1 530 ? 207.900 204.897 205.472 1.00 43.69 530 VAL A C 1
ATOM 3663 O O . VAL A 1 530 ? 208.658 204.875 204.493 1.00 43.69 530 VAL A O 1
ATOM 3667 N N . ILE A 1 531 ? 207.337 203.789 205.978 1.00 43.04 531 ILE A N 1
ATOM 3668 C CA . ILE A 1 531 ? 207.563 202.465 205.393 1.00 43.04 531 ILE A CA 1
ATOM 3669 C C . ILE A 1 531 ? 206.906 202.363 204.019 1.00 43.04 531 ILE A C 1
ATOM 3670 O O . ILE A 1 531 ? 207.552 201.949 203.055 1.00 43.04 531 ILE A O 1
ATOM 3675 N N . PHE A 1 532 ? 205.678 202.862 203.875 1.00 41.72 532 PHE A N 1
ATOM 3676 C CA . PHE A 1 532 ? 205.038 202.861 202.567 1.00 41.72 532 PHE A CA 1
ATOM 3677 C C . PHE A 1 532 ? 205.540 203.977 201.660 1.00 41.72 532 PHE A C 1
ATOM 3678 O O . PHE A 1 532 ? 205.388 203.867 200.443 1.00 41.72 532 PHE A O 1
ATOM 3686 N N . LEU A 1 533 ? 206.159 205.026 202.209 1.00 45.19 533 LEU A N 1
ATOM 3687 C CA . LEU A 1 533 ? 206.838 206.002 201.360 1.00 45.19 533 LEU A CA 1
ATOM 3688 C C . LEU A 1 533 ? 208.131 205.433 200.801 1.00 45.19 533 LEU A C 1
ATOM 3689 O O . LEU A 1 533 ? 208.424 205.582 199.612 1.00 45.19 533 LEU A O 1
ATOM 3694 N N . GLU A 1 534 ? 208.917 204.771 201.644 1.00 45.21 534 GLU A N 1
ATOM 3695 C CA . GLU A 1 534 ? 210.187 204.221 201.202 1.00 45.21 534 GLU A CA 1
ATOM 3696 C C . GLU A 1 534 ? 210.030 202.910 200.448 1.00 45.21 534 GLU A C 1
ATOM 3697 O O . GLU A 1 534 ? 210.986 202.470 199.803 1.00 45.21 534 GLU A O 1
ATOM 3703 N N . LEU A 1 535 ? 208.856 202.282 200.508 1.00 45.54 535 LEU A N 1
ATOM 3704 C CA . LEU A 1 535 ? 208.528 201.234 199.553 1.00 45.54 535 LEU A CA 1
ATOM 3705 C C . LEU A 1 535 ? 208.036 201.834 198.241 1.00 45.54 535 LEU A C 1
ATOM 3706 O O . LEU A 1 535 ? 208.643 201.637 197.191 1.00 45.54 535 LEU A O 1
ATOM 3711 N N . THR A 1 536 ? 206.957 202.603 198.274 1.00 45.80 536 THR A N 1
ATOM 3712 C CA . THR A 1 536 ? 206.267 202.870 197.022 1.00 45.80 536 THR A CA 1
ATOM 3713 C C . THR A 1 536 ? 206.768 204.091 196.257 1.00 45.80 536 THR A C 1
ATOM 3714 O O . THR A 1 536 ? 206.345 204.259 195.109 1.00 45.80 536 THR A O 1
ATOM 3718 N N . ASN A 1 537 ? 207.631 204.931 196.867 1.00 46.76 537 ASN A N 1
ATOM 3719 C CA . ASN A 1 537 ? 208.257 206.147 196.285 1.00 46.76 537 ASN A CA 1
ATOM 3720 C C . ASN A 1 537 ? 207.228 207.189 195.809 1.00 46.76 537 ASN A C 1
ATOM 3721 O O . ASN A 1 537 ? 207.487 207.989 194.908 1.00 46.76 537 ASN A O 1
ATOM 3726 N N . ASN A 1 538 ? 206.053 207.229 196.413 1.00 46.77 538 ASN A N 1
ATOM 3727 C CA . ASN A 1 538 ? 205.020 208.171 196.012 1.00 46.77 538 ASN A CA 1
ATOM 3728 C C . ASN A 1 538 ? 204.873 209.176 197.143 1.00 46.77 538 ASN A C 1
ATOM 3729 O O . ASN A 1 538 ? 204.283 208.879 198.184 1.00 46.77 538 ASN A O 1
ATOM 3734 N N . LEU A 1 539 ? 205.427 210.365 196.931 1.00 45.75 539 LEU A N 1
ATOM 3735 C CA . LEU A 1 539 ? 205.348 211.438 197.905 1.00 45.75 539 LEU A CA 1
ATOM 3736 C C . LEU A 1 539 ? 204.002 212.142 197.885 1.00 45.75 539 LEU A C 1
ATOM 3737 O O . LEU A 1 539 ? 203.660 212.828 198.853 1.00 45.75 539 LEU A O 1
ATOM 3742 N N . LEU A 1 540 ? 203.243 212.003 196.804 1.00 47.64 540 LEU A N 1
ATOM 3743 C CA . LEU A 1 540 ? 201.940 212.635 196.704 1.00 47.64 540 LEU A CA 1
ATOM 3744 C C . LEU A 1 540 ? 200.805 211.722 197.138 1.00 47.64 540 LEU A C 1
ATOM 3745 O O . LEU A 1 540 ? 199.704 212.213 197.403 1.00 47.64 540 LEU A O 1
ATOM 3750 N N . LEU A 1 541 ? 201.043 210.411 197.210 1.00 45.01 541 LEU A N 1
ATOM 3751 C CA . LEU A 1 541 ? 200.079 209.498 197.810 1.00 45.01 541 LEU A CA 1
ATOM 3752 C C . LEU A 1 541 ? 200.166 209.503 199.327 1.00 45.01 541 LEU A C 1
ATOM 3753 O O . LEU A 1 541 ? 199.198 209.098 199.982 1.00 45.01 541 LEU A O 1
ATOM 3758 N N . LEU A 1 542 ? 201.307 209.960 199.857 1.00 44.61 542 LEU A N 1
ATOM 3759 C CA . LEU A 1 542 ? 201.583 210.102 201.291 1.00 44.61 542 LEU A CA 1
ATOM 3760 C C . LEU A 1 542 ? 200.541 210.792 202.190 1.00 44.61 542 LEU A C 1
ATOM 3761 O O . LEU A 1 542 ? 200.301 210.252 203.279 1.00 44.61 542 LEU A O 1
ATOM 3766 N N . PRO A 1 543 ? 199.835 211.935 201.820 1.00 44.21 543 PRO A N 1
ATOM 3767 C CA . PRO A 1 543 ? 198.794 212.418 202.747 1.00 44.21 543 PRO A CA 1
ATOM 3768 C C . PRO A 1 543 ? 197.491 211.629 202.682 1.00 44.21 543 PRO A C 1
ATOM 3769 O O . PRO A 1 543 ? 196.733 211.572 203.656 1.00 44.21 543 PRO A O 1
ATOM 3773 N N . ILE A 1 544 ? 197.226 211.006 201.533 1.00 43.24 544 ILE A N 1
ATOM 3774 C CA . ILE A 1 544 ? 196.090 210.098 201.410 1.00 43.24 544 ILE A CA 1
ATOM 3775 C C . ILE A 1 544 ? 196.388 208.797 202.147 1.00 43.24 544 ILE A C 1
ATOM 3776 O O . ILE A 1 544 ? 195.486 208.184 202.743 1.00 43.24 544 ILE A O 1
ATOM 3781 N N . THR A 1 545 ? 197.668 208.403 202.174 1.00 41.09 545 THR A N 1
ATOM 3782 C CA . THR A 1 545 ? 198.141 207.288 202.988 1.00 41.09 545 THR A CA 1
ATOM 3783 C C . THR A 1 545 ? 198.026 207.614 204.477 1.00 41.09 545 THR A C 1
ATOM 3784 O O . THR A 1 545 ? 197.597 206.759 205.255 1.00 41.09 545 THR A O 1
ATOM 3788 N N . MET A 1 546 ? 198.274 208.883 204.853 1.00 40.72 546 MET A N 1
ATOM 3789 C CA . MET A 1 546 ? 198.095 209.374 206.228 1.00 40.72 546 MET A CA 1
ATOM 3790 C C . MET A 1 546 ? 196.644 209.332 206.674 1.00 40.72 546 MET A C 1
ATOM 3791 O O . MET A 1 546 ? 196.350 208.981 207.823 1.00 40.72 546 MET A O 1
ATOM 3796 N N . PHE A 1 547 ? 195.730 209.649 205.759 1.00 38.80 547 PHE A N 1
ATOM 3797 C CA . PHE A 1 547 ? 194.313 209.658 206.088 1.00 38.80 547 PHE A CA 1
ATOM 3798 C C . PHE A 1 547 ? 193.756 208.252 206.228 1.00 38.80 547 PHE A C 1
ATOM 3799 O O . PHE A 1 547 ? 192.966 207.998 207.143 1.00 38.80 547 PHE A O 1
ATOM 3807 N N . VAL A 1 548 ? 194.192 207.317 205.376 1.00 37.37 548 VAL A N 1
ATOM 3808 C CA . VAL A 1 548 ? 193.699 205.950 205.524 1.00 37.37 548 VAL A CA 1
ATOM 3809 C C . VAL A 1 548 ? 194.368 205.230 206.699 1.00 37.37 548 VAL A C 1
ATOM 3810 O O . VAL A 1 548 ? 193.735 204.371 207.318 1.00 37.37 548 VAL A O 1
ATOM 3814 N N . LEU A 1 549 ? 195.586 205.639 207.100 1.00 38.10 549 LEU A N 1
ATOM 3815 C CA . LEU A 1 549 ? 196.202 205.084 208.303 1.00 38.10 549 LEU A CA 1
ATOM 3816 C C . LEU A 1 549 ? 195.538 205.603 209.575 1.00 38.10 549 LEU A C 1
ATOM 3817 O O . LEU A 1 549 ? 195.369 204.841 210.531 1.00 38.10 549 LEU A O 1
ATOM 3822 N N . LEU A 1 550 ? 195.100 206.865 209.586 1.00 36.68 550 LEU A N 1
ATOM 3823 C CA . LEU A 1 550 ? 194.464 207.405 210.784 1.00 36.68 550 LEU A CA 1
ATOM 3824 C C . LEU A 1 550 ? 193.028 206.930 210.949 1.00 36.68 550 LEU A C 1
ATOM 3825 O O . LEU A 1 550 ? 192.590 206.700 212.086 1.00 36.68 550 LEU A O 1
ATOM 3830 N N . ILE A 1 551 ? 192.293 206.788 209.833 1.00 34.99 551 ILE A N 1
ATOM 3831 C CA . ILE A 1 551 ? 190.920 206.283 209.874 1.00 34.99 551 ILE A CA 1
ATOM 3832 C C . ILE A 1 551 ? 190.905 204.812 210.279 1.00 34.99 551 ILE A C 1
ATOM 3833 O O . ILE A 1 551 ? 190.108 204.408 211.130 1.00 34.99 551 ILE A O 1
ATOM 3838 N N . ALA A 1 552 ? 191.875 204.026 209.803 1.00 33.94 552 ALA A N 1
ATOM 3839 C CA . ALA A 1 552 ? 191.900 202.616 210.175 1.00 33.94 552 ALA A CA 1
ATOM 3840 C C . ALA A 1 552 ? 192.466 202.349 211.560 1.00 33.94 552 ALA A C 1
ATOM 3841 O O . ALA A 1 552 ? 192.120 201.327 212.162 1.00 33.94 552 ALA A O 1
ATOM 3843 N N . LYS A 1 553 ? 193.341 203.222 212.071 1.00 35.65 553 LYS A N 1
ATOM 3844 C CA . LYS A 1 553 ? 193.752 203.108 213.466 1.00 35.65 553 LYS A CA 1
ATOM 3845 C C . LYS A 1 553 ? 192.609 203.478 214.406 1.00 35.65 553 LYS A C 1
ATOM 3846 O O . LYS A 1 553 ? 192.425 202.832 215.440 1.00 35.65 553 LYS A O 1
ATOM 3852 N N . THR A 1 554 ? 191.791 204.470 214.039 1.00 34.30 554 THR A N 1
ATOM 3853 C CA . THR A 1 554 ? 190.700 204.867 214.924 1.00 34.30 554 THR A CA 1
ATOM 3854 C C . THR A 1 554 ? 189.478 203.957 214.817 1.00 34.30 554 THR A C 1
ATOM 3855 O O . THR A 1 554 ? 188.759 203.794 215.806 1.00 34.30 554 THR A O 1
ATOM 3859 N N . VAL A 1 555 ? 189.206 203.381 213.642 1.00 32.76 555 VAL A N 1
ATOM 3860 C CA . VAL A 1 555 ? 188.151 202.375 213.530 1.00 32.76 555 VAL A CA 1
ATOM 3861 C C . VAL A 1 555 ? 188.632 201.070 214.153 1.00 32.76 555 VAL A C 1
ATOM 3862 O O . VAL A 1 555 ? 187.860 200.369 214.829 1.00 32.76 555 VAL A O 1
ATOM 3866 N N . GLY A 1 556 ? 189.935 200.784 214.028 1.00 33.83 556 GLY A N 1
ATOM 3867 C CA . GLY A 1 556 ? 190.507 199.580 214.602 1.00 33.83 556 GLY A CA 1
ATOM 3868 C C . GLY A 1 556 ? 190.609 199.588 216.113 1.00 33.83 556 GLY A C 1
ATOM 3869 O O . GLY A 1 556 ? 190.470 198.542 216.747 1.00 33.83 556 GLY A O 1
ATOM 3870 N N . ASP A 1 557 ? 190.785 200.764 216.716 1.00 35.85 557 ASP A N 1
ATOM 3871 C CA . ASP A 1 557 ? 190.839 200.866 218.170 1.00 35.85 557 ASP A CA 1
ATOM 3872 C C . ASP A 1 557 ? 189.467 200.818 218.828 1.00 35.85 557 ASP A C 1
ATOM 3873 O O . ASP A 1 557 ? 189.396 200.709 220.055 1.00 35.85 557 ASP A O 1
ATOM 3878 N N . SER A 1 558 ? 188.386 200.902 218.053 1.00 33.49 558 SER A N 1
ATOM 3879 C CA . SER A 1 558 ? 187.041 200.758 218.589 1.00 33.49 558 SER A CA 1
ATOM 3880 C C . SER A 1 558 ? 186.718 199.326 218.989 1.00 33.49 558 SER A C 1
ATOM 3881 O O . SER A 1 558 ? 185.848 199.120 219.840 1.00 33.49 558 SER A O 1
ATOM 3884 N N . PHE A 1 559 ? 187.394 198.336 218.406 1.00 32.57 559 PHE A N 1
ATOM 3885 C CA . PHE A 1 559 ? 187.094 196.933 218.653 1.00 32.57 559 PHE A CA 1
ATOM 3886 C C . PHE A 1 559 ? 188.181 196.238 219.461 1.00 32.57 559 PHE A C 1
ATOM 3887 O O . PHE A 1 559 ? 187.904 195.670 220.520 1.00 32.57 559 PHE A O 1
ATOM 3895 N N . ASN A 1 560 ? 189.416 196.268 218.984 1.00 33.85 560 ASN A N 1
ATOM 3896 C CA . ASN A 1 560 ? 190.485 195.406 219.462 1.00 33.85 560 ASN A CA 1
ATOM 3897 C C . ASN A 1 560 ? 191.624 196.238 220.032 1.00 33.85 560 ASN A C 1
ATOM 3898 O O . ASN A 1 560 ? 191.576 197.468 220.068 1.00 33.85 560 ASN A O 1
ATOM 3903 N N . LEU A 1 561 ? 192.660 195.539 220.476 1.00 36.91 561 LEU A N 1
ATOM 3904 C CA . LEU A 1 561 ? 193.958 196.137 220.732 1.00 36.91 561 LEU A CA 1
ATOM 3905 C C . LEU A 1 561 ? 194.790 196.001 219.462 1.00 36.91 561 LEU A C 1
ATOM 3906 O O . LEU A 1 561 ? 194.298 195.542 218.429 1.00 36.91 561 LEU A O 1
ATOM 3911 N N . SER A 1 562 ? 196.067 196.375 219.522 1.00 36.51 562 SER A N 1
ATOM 3912 C CA . SER A 1 562 ? 196.950 196.147 218.391 1.00 36.51 562 SER A CA 1
ATOM 3913 C C . SER A 1 562 ? 197.340 194.680 218.320 1.00 36.51 562 SER A C 1
ATOM 3914 O O . SER A 1 562 ? 197.152 193.913 219.268 1.00 36.51 562 SER A O 1
ATOM 3917 N N . ILE A 1 563 ? 197.893 194.290 217.172 1.00 35.59 563 ILE A N 1
ATOM 3918 C CA . ILE A 1 563 ? 198.261 192.893 216.993 1.00 35.59 563 ILE A CA 1
ATOM 3919 C C . ILE A 1 563 ? 199.553 192.563 217.732 1.00 35.59 563 ILE A C 1
ATOM 3920 O O . ILE A 1 563 ? 199.766 191.406 218.074 1.00 35.59 563 ILE A O 1
ATOM 3925 N N . TYR A 1 564 ? 200.384 193.549 218.078 1.00 39.42 564 TYR A N 1
ATOM 3926 C CA . TYR A 1 564 ? 201.496 193.256 218.972 1.00 39.42 564 TYR A CA 1
ATOM 3927 C C . TYR A 1 564 ? 201.056 193.232 220.424 1.00 39.42 564 TYR A C 1
ATOM 3928 O O . TYR A 1 564 ? 201.671 192.533 221.228 1.00 39.42 564 TYR A O 1
ATOM 3937 N N . GLU A 1 565 ? 199.988 193.964 220.765 1.00 36.80 565 GLU A N 1
ATOM 3938 C CA . GLU A 1 565 ? 199.404 193.908 222.104 1.00 36.80 565 GLU A CA 1
ATOM 3939 C C . GLU A 1 565 ? 198.704 192.585 222.368 1.00 36.80 565 GLU A C 1
ATOM 3940 O O . GLU A 1 565 ? 198.598 192.161 223.523 1.00 36.80 565 GLU A O 1
ATOM 3946 N N . ILE A 1 566 ? 198.209 191.935 221.318 1.00 35.99 566 ILE A N 1
ATOM 3947 C CA . ILE A 1 566 ? 197.460 190.695 221.460 1.00 35.99 566 ILE A CA 1
ATOM 3948 C C . ILE A 1 566 ? 198.396 189.520 221.742 1.00 35.99 566 ILE A C 1
ATOM 3949 O O . ILE A 1 566 ? 198.127 188.707 222.633 1.00 35.99 566 ILE A O 1
ATOM 3954 N N . ILE A 1 567 ? 199.535 189.445 221.049 1.00 37.19 567 ILE A N 1
ATOM 3955 C CA . ILE A 1 567 ? 200.504 188.378 221.304 1.00 37.19 567 ILE A CA 1
ATOM 3956 C C . ILE A 1 567 ? 201.332 188.660 222.556 1.00 37.19 567 ILE A C 1
ATOM 3957 O O . ILE A 1 567 ? 201.855 187.723 223.168 1.00 37.19 567 ILE A O 1
ATOM 3962 N N . LEU A 1 568 ? 201.443 189.926 222.976 1.00 35.79 568 LEU A N 1
ATOM 3963 C CA . LEU A 1 568 ? 202.021 190.228 224.285 1.00 35.79 568 LEU A CA 1
ATOM 3964 C C . LEU A 1 568 ? 201.105 189.779 225.414 1.00 35.79 568 LEU A C 1
ATOM 3965 O O . LEU A 1 568 ? 201.586 189.368 226.473 1.00 35.79 568 LEU A O 1
ATOM 3970 N N . HIS A 1 569 ? 199.791 189.838 225.197 1.00 37.73 569 HIS A N 1
ATOM 3971 C CA . HIS A 1 569 ? 198.843 189.255 226.136 1.00 37.73 569 HIS A CA 1
ATOM 3972 C C . HIS A 1 569 ? 198.855 187.735 226.060 1.00 37.73 569 HIS A C 1
ATOM 3973 O O . HIS A 1 569 ? 198.747 187.061 227.090 1.00 37.73 569 HIS A O 1
ATOM 3980 N N . LEU A 1 570 ? 199.022 187.183 224.859 1.00 36.85 570 LEU A N 1
ATOM 3981 C CA . LEU A 1 570 ? 198.914 185.743 224.662 1.00 36.85 570 LEU A CA 1
ATOM 3982 C C . LEU A 1 570 ? 200.159 184.993 225.101 1.00 36.85 570 LEU A C 1
ATOM 3983 O O . LEU A 1 570 ? 200.061 183.829 225.500 1.00 36.85 570 LEU A O 1
ATOM 3988 N N . LYS A 1 571 ? 201.328 185.626 225.043 1.00 35.64 571 LYS A N 1
ATOM 3989 C CA . LYS A 1 571 ? 202.538 184.993 225.545 1.00 35.64 571 LYS A CA 1
ATOM 3990 C C . LYS A 1 571 ? 202.735 185.202 227.037 1.00 35.64 571 LYS A C 1
ATOM 3991 O O . LYS A 1 571 ? 203.666 184.626 227.607 1.00 35.64 571 LYS A O 1
ATOM 3997 N N . GLY A 1 572 ? 201.886 186.002 227.674 1.00 35.75 572 GLY A N 1
ATOM 3998 C CA . GLY A 1 572 ? 201.999 186.240 229.095 1.00 35.75 572 GLY A CA 1
ATOM 3999 C C . GLY A 1 572 ? 203.119 187.173 229.465 1.00 35.75 572 GLY A C 1
ATOM 4000 O O . GLY A 1 572 ? 203.621 187.109 230.591 1.00 35.75 572 GLY A O 1
ATOM 4001 N N . LEU A 1 573 ? 203.532 188.028 228.552 1.00 34.81 573 LEU A N 1
ATOM 4002 C CA . LEU A 1 573 ? 204.630 188.934 228.846 1.00 34.81 573 LEU A CA 1
ATOM 4003 C C . LEU A 1 573 ? 204.101 190.157 229.583 1.00 34.81 573 LEU A C 1
ATOM 4004 O O . LEU A 1 573 ? 203.160 190.798 229.102 1.00 34.81 573 LEU A O 1
ATOM 4009 N N . PRO A 1 574 ? 204.667 190.499 230.759 1.00 34.11 574 PRO A N 1
ATOM 4010 C CA . PRO A 1 574 ? 204.115 191.596 231.565 1.00 34.11 574 PRO A CA 1
ATOM 4011 C C . PRO A 1 574 ? 204.417 192.986 231.032 1.00 34.11 574 PRO A C 1
ATOM 4012 O O . PRO A 1 574 ? 205.267 193.687 231.586 1.00 34.11 574 PRO A O 1
ATOM 4016 N N . PHE A 1 575 ? 203.719 193.399 229.976 1.00 34.86 575 PHE A N 1
ATOM 4017 C CA . PHE A 1 575 ? 203.969 194.686 229.343 1.00 34.86 575 PHE A CA 1
ATOM 4018 C C . PHE A 1 575 ? 203.379 195.815 230.176 1.00 34.86 575 PHE A C 1
ATOM 4019 O O . PHE A 1 575 ? 202.309 195.676 230.772 1.00 34.86 575 PHE A O 1
ATOM 4027 N N . LEU A 1 576 ? 204.088 196.936 230.203 1.00 34.63 576 LEU A N 1
ATOM 4028 C CA . LEU A 1 576 ? 203.703 198.123 230.952 1.00 34.63 576 LEU A CA 1
ATOM 4029 C C . LEU A 1 576 ? 203.354 199.223 229.962 1.00 34.63 576 LEU A C 1
ATOM 4030 O O . LEU A 1 576 ? 204.230 199.712 229.243 1.00 34.63 576 LEU A O 1
ATOM 4035 N N . GLU A 1 577 ? 202.083 199.609 229.920 1.00 38.10 577 GLU A N 1
ATOM 4036 C CA . GLU A 1 577 ? 201.629 200.616 228.974 1.00 38.10 577 GLU A CA 1
ATOM 4037 C C . GLU A 1 577 ? 201.777 202.017 229.555 1.00 38.10 577 GLU A C 1
ATOM 4038 O O . GLU A 1 577 ? 201.942 202.200 230.763 1.00 38.10 577 GLU A O 1
ATOM 4044 N N . ALA A 1 578 ? 201.687 203.009 228.662 1.00 40.16 578 ALA A N 1
ATOM 4045 C CA . ALA A 1 578 ? 202.151 204.368 228.929 1.00 40.16 578 ALA A CA 1
ATOM 4046 C C . ALA A 1 578 ? 201.212 205.135 229.848 1.00 40.16 578 ALA A C 1
ATOM 4047 O O . ALA A 1 578 ? 201.597 205.532 230.953 1.00 40.16 578 ALA A O 1
ATOM 4049 N N . ASN A 1 579 ? 199.988 205.354 229.408 1.00 40.14 579 ASN A N 1
ATOM 4050 C CA . ASN A 1 579 ? 199.034 206.087 230.221 1.00 40.14 579 ASN A CA 1
ATOM 4051 C C . ASN A 1 579 ? 198.435 205.154 231.265 1.00 40.14 579 ASN A C 1
ATOM 4052 O O . ASN A 1 579 ? 198.089 204.014 230.938 1.00 40.14 579 ASN A O 1
ATOM 4057 N N . PRO A 1 580 ? 198.334 205.580 232.523 1.00 40.77 580 PRO A N 1
ATOM 4058 C CA . PRO A 1 580 ? 197.633 204.769 233.519 1.00 40.77 580 PRO A CA 1
ATOM 4059 C C . PRO A 1 580 ? 196.129 204.814 233.313 1.00 40.77 580 PRO A C 1
ATOM 4060 O O . PRO A 1 580 ? 195.588 205.679 232.626 1.00 40.77 580 PRO A O 1
ATOM 4064 N N . GLU A 1 581 ? 195.469 203.860 233.909 1.00 42.24 581 GLU A N 1
ATOM 4065 C CA . GLU A 1 581 ? 194.023 203.800 233.912 1.00 42.24 581 GLU A CA 1
ATOM 4066 C C . GLU A 1 581 ? 193.469 204.861 234.866 1.00 42.24 581 GLU A C 1
ATOM 4067 O O . GLU A 1 581 ? 194.147 205.244 235.821 1.00 42.24 581 GLU A O 1
ATOM 4073 N N . PRO A 1 582 ? 192.260 205.394 234.612 1.00 41.60 582 PRO A N 1
ATOM 4074 C CA . PRO A 1 582 ? 191.752 206.489 235.461 1.00 41.60 582 PRO A CA 1
ATOM 4075 C C . PRO A 1 582 ? 191.283 206.077 236.852 1.00 41.60 582 PRO A C 1
ATOM 4076 O O . PRO A 1 582 ? 191.018 206.964 237.671 1.00 41.60 582 PRO A O 1
ATOM 4080 N N . TRP A 1 583 ? 191.172 204.788 237.155 1.00 45.12 583 TRP A N 1
ATOM 4081 C CA . TRP A 1 583 ? 190.880 204.350 238.510 1.00 45.12 583 TRP A CA 1
ATOM 4082 C C . TRP A 1 583 ? 192.134 204.187 239.355 1.00 45.12 583 TRP A C 1
ATOM 4083 O O . TRP A 1 583 ? 192.023 203.906 240.551 1.00 45.12 583 TRP A O 1
ATOM 4094 N N . MET A 1 584 ? 193.318 204.341 238.764 1.00 39.83 584 MET A N 1
ATOM 4095 C CA . MET A 1 584 ? 194.562 204.281 239.517 1.00 39.83 584 MET A CA 1
ATOM 4096 C C . MET A 1 584 ? 194.909 205.604 240.177 1.00 39.83 584 MET A C 1
ATOM 4097 O O . MET A 1 584 ? 195.833 205.648 240.992 1.00 39.83 584 MET A O 1
ATOM 4102 N N . ARG A 1 585 ? 194.198 206.678 239.844 1.00 39.73 585 ARG A N 1
ATOM 4103 C CA . ARG A 1 585 ? 194.328 207.944 240.546 1.00 39.73 585 ARG A CA 1
ATOM 4104 C C . ARG A 1 585 ? 193.588 207.949 241.873 1.00 39.73 585 ARG A C 1
ATOM 4105 O O . ARG A 1 585 ? 193.862 208.808 242.716 1.00 39.73 585 ARG A O 1
ATOM 4113 N N . ASN A 1 586 ? 192.666 207.010 242.073 1.00 41.17 586 ASN A N 1
ATOM 4114 C CA . ASN A 1 586 ? 191.907 206.881 243.303 1.00 41.17 586 ASN A CA 1
ATOM 4115 C C . ASN A 1 586 ? 192.470 205.826 244.243 1.00 41.17 586 ASN A C 1
ATOM 4116 O O . ASN A 1 586 ? 192.136 205.839 245.431 1.00 41.17 586 ASN A O 1
ATOM 4121 N N . LEU A 1 587 ? 193.306 204.921 243.750 1.00 40.16 587 LEU A N 1
ATOM 4122 C CA . LEU A 1 587 ? 194.010 203.974 244.597 1.00 40.16 587 LEU A CA 1
ATOM 4123 C C . LEU A 1 587 ? 195.370 204.550 244.955 1.00 40.16 587 LEU A C 1
ATOM 4124 O O . LEU A 1 587 ? 195.978 205.264 244.158 1.00 40.16 587 LEU A O 1
ATOM 4129 N N . THR A 1 588 ? 195.823 204.259 246.166 1.00 39.12 588 THR A N 1
ATOM 4130 C CA . THR A 1 588 ? 197.089 204.701 246.718 1.00 39.12 588 THR A CA 1
ATOM 4131 C C . THR A 1 588 ? 198.078 203.544 246.662 1.00 39.12 588 THR A C 1
ATOM 4132 O O . THR A 1 588 ? 197.688 202.381 246.562 1.00 39.12 588 THR A O 1
ATOM 4136 N N . VAL A 1 589 ? 199.378 203.855 246.709 1.00 36.37 589 VAL A N 1
ATOM 4137 C CA . VAL A 1 589 ? 200.366 202.778 246.769 1.00 36.37 589 VAL A CA 1
ATOM 4138 C C . VAL A 1 589 ? 200.624 202.312 248.191 1.00 36.37 589 VAL A C 1
ATOM 4139 O O . VAL A 1 589 ? 201.305 201.296 248.385 1.00 36.37 589 VAL A O 1
ATOM 4143 N N . GLY A 1 590 ? 200.105 203.015 249.189 1.00 38.63 590 GLY A N 1
ATOM 4144 C CA . GLY A 1 590 ? 200.082 202.488 250.530 1.00 38.63 590 GLY A CA 1
ATOM 4145 C C . GLY A 1 590 ? 198.996 201.445 250.642 1.00 38.63 590 GLY A C 1
ATOM 4146 O O . GLY A 1 590 ? 199.182 200.435 251.318 1.00 38.63 590 GLY A O 1
ATOM 4147 N N . GLU A 1 591 ? 197.864 201.676 249.968 1.00 41.49 591 GLU A N 1
ATOM 4148 C CA . GLU A 1 591 ? 196.782 200.693 249.942 1.00 41.49 591 GLU A CA 1
ATOM 4149 C C . GLU A 1 591 ? 197.131 199.496 249.076 1.00 41.49 591 GLU A C 1
ATOM 4150 O O . GLU A 1 591 ? 196.641 198.391 249.324 1.00 41.49 591 GLU A O 1
ATOM 4156 N N . LEU A 1 592 ? 197.973 199.700 248.062 1.00 39.60 592 LEU A N 1
ATOM 4157 C CA . LEU A 1 592 ? 198.454 198.605 247.230 1.00 39.60 592 LEU A CA 1
ATOM 4158 C C . LEU A 1 592 ? 199.472 197.742 247.967 1.00 39.60 592 LEU A C 1
ATOM 4159 O O . LEU A 1 592 ? 199.622 196.559 247.651 1.00 39.60 592 LEU A O 1
ATOM 4164 N N . ASN A 1 593 ? 200.165 198.306 248.955 1.00 38.33 593 ASN A N 1
ATOM 4165 C CA . ASN A 1 593 ? 201.143 197.562 249.733 1.00 38.33 593 ASN A CA 1
ATOM 4166 C C . ASN A 1 593 ? 200.554 196.891 250.965 1.00 38.33 593 ASN A C 1
ATOM 4167 O O . ASN A 1 593 ? 201.212 196.021 251.545 1.00 38.33 593 ASN A O 1
ATOM 4172 N N . ASP A 1 594 ? 199.344 197.269 251.389 1.00 42.70 594 ASP A N 1
ATOM 4173 C CA . ASP A 1 594 ? 198.650 196.503 252.419 1.00 42.70 594 ASP A CA 1
ATOM 4174 C C . ASP A 1 594 ? 197.991 195.249 251.868 1.00 42.70 594 ASP A C 1
ATOM 4175 O O . ASP A 1 594 ? 197.652 194.352 252.646 1.00 42.70 594 ASP A O 1
ATOM 4180 N N . ALA A 1 595 ? 197.814 195.161 250.551 1.00 42.12 595 ALA A N 1
ATOM 4181 C CA . ALA A 1 595 ? 197.350 193.954 249.885 1.00 42.12 595 ALA A CA 1
ATOM 4182 C C . ALA A 1 595 ? 198.500 193.102 249.365 1.00 42.12 595 ALA A C 1
ATOM 4183 O O . ALA A 1 595 ? 198.353 192.434 248.337 1.00 42.12 595 ALA A O 1
ATOM 4185 N N . LYS A 1 596 ? 199.632 193.116 250.050 1.00 38.31 596 LYS A N 1
ATOM 4186 C CA . LYS A 1 596 ? 200.876 192.490 249.641 1.00 38.31 596 LYS A CA 1
ATOM 4187 C C . LYS A 1 596 ? 201.537 191.870 250.862 1.00 38.31 596 LYS A C 1
ATOM 4188 O O . LYS A 1 596 ? 201.197 192.223 251.998 1.00 38.31 596 LYS A O 1
ATOM 4194 N N . PRO A 1 597 ? 202.447 190.908 250.669 1.00 38.10 597 PRO A N 1
ATOM 4195 C CA . PRO A 1 597 ? 203.302 190.438 251.777 1.00 38.10 597 PRO A CA 1
ATOM 4196 C C . PRO A 1 597 ? 204.254 191.521 252.262 1.00 38.10 597 PRO A C 1
ATOM 4197 O O . PRO A 1 597 ? 204.571 192.448 251.500 1.00 38.10 597 PRO A O 1
ATOM 4201 N N . PRO A 1 598 ? 204.714 191.457 253.523 1.00 36.24 598 PRO A N 1
ATOM 4202 C CA . PRO A 1 598 ? 205.597 192.511 254.046 1.00 36.24 598 PRO A CA 1
ATOM 4203 C C . PRO A 1 598 ? 207.004 192.434 253.472 1.00 36.24 598 PRO A C 1
ATOM 4204 O O . PRO A 1 598 ? 207.398 191.477 252.803 1.00 36.24 598 PRO A O 1
ATOM 4208 N N . VAL A 1 599 ? 207.762 193.487 253.749 1.00 33.86 599 VAL A N 1
ATOM 4209 C CA . VAL A 1 599 ? 208.986 193.769 253.010 1.00 33.86 599 VAL A CA 1
ATOM 4210 C C . VAL A 1 599 ? 210.121 192.936 253.577 1.00 33.86 599 VAL A C 1
ATOM 4211 O O . VAL A 1 599 ? 210.405 192.979 254.778 1.00 33.86 599 VAL A O 1
ATOM 4215 N N . VAL A 1 600 ? 210.762 192.161 252.707 1.00 33.08 600 VAL A N 1
ATOM 4216 C CA . VAL A 1 600 ? 211.937 191.380 253.057 1.00 33.08 600 VAL A CA 1
ATOM 4217 C C . VAL A 1 600 ? 213.125 192.329 252.939 1.00 33.08 600 VAL A C 1
ATOM 4218 O O . VAL A 1 600 ? 213.658 192.547 251.853 1.00 33.08 600 VAL A O 1
ATOM 4222 N N . THR A 1 601 ? 213.516 192.928 254.053 1.00 34.54 601 THR A N 1
ATOM 4223 C CA . THR A 1 601 ? 214.592 193.901 254.076 1.00 34.54 601 THR A CA 1
ATOM 4224 C C . THR A 1 601 ? 215.894 193.235 254.481 1.00 34.54 601 THR A C 1
ATOM 4225 O O . THR A 1 601 ? 215.941 192.062 254.856 1.00 34.54 601 THR A O 1
ATOM 4229 N N . LEU A 1 602 ? 216.966 194.011 254.398 1.00 33.89 602 LEU A N 1
ATOM 4230 C CA . LEU A 1 602 ? 218.265 193.624 254.913 1.00 33.89 602 LEU A CA 1
ATOM 4231 C C . LEU A 1 602 ? 218.818 194.781 255.728 1.00 33.89 602 LEU A C 1
ATOM 4232 O O . LEU A 1 602 ? 218.282 195.888 255.720 1.00 33.89 602 LEU A O 1
ATOM 4237 N N . ASN A 1 603 ? 219.875 194.498 256.469 1.00 35.36 603 ASN A N 1
ATOM 4238 C CA . ASN A 1 603 ? 220.625 195.484 257.218 1.00 35.36 603 ASN A CA 1
ATOM 4239 C C . ASN A 1 603 ? 221.786 195.977 256.369 1.00 35.36 603 ASN A C 1
ATOM 4240 O O . ASN A 1 603 ? 221.994 195.534 255.240 1.00 35.36 603 ASN A O 1
ATOM 4245 N N . GLY A 1 604 ? 222.559 196.903 256.920 1.00 36.80 604 GLY A N 1
ATOM 4246 C CA . GLY A 1 604 ? 223.738 197.378 256.235 1.00 36.80 604 GLY A CA 1
ATOM 4247 C C . GLY A 1 604 ? 224.883 196.402 256.351 1.00 36.80 604 GLY A C 1
ATOM 4248 O O . GLY A 1 604 ? 225.538 196.083 255.363 1.00 36.80 604 GLY A O 1
ATOM 4249 N N . VAL A 1 605 ? 225.148 195.934 257.566 1.00 40.67 605 VAL A N 1
ATOM 4250 C CA . VAL A 1 605 ? 226.068 194.826 257.772 1.00 40.67 605 VAL A CA 1
ATOM 4251 C C . VAL A 1 605 ? 225.244 193.632 258.223 1.00 40.67 605 VAL A C 1
ATOM 4252 O O . VAL A 1 605 ? 225.017 193.442 259.423 1.00 40.67 605 VAL A O 1
ATOM 4256 N N . GLU A 1 606 ? 224.781 192.824 257.274 1.00 39.62 606 GLU A N 1
ATOM 4257 C CA . GLU A 1 606 ? 224.021 191.652 257.664 1.00 39.62 606 GLU A CA 1
ATOM 4258 C C . GLU A 1 606 ? 224.943 190.513 258.025 1.00 39.62 606 GLU A C 1
ATOM 4259 O O . GLU A 1 606 ? 226.105 190.486 257.639 1.00 39.62 606 GLU A O 1
ATOM 4265 N N . LYS A 1 607 ? 224.382 189.526 258.714 1.00 41.68 607 LYS A N 1
ATOM 4266 C CA . LYS A 1 607 ? 225.026 188.231 258.781 1.00 41.68 607 LYS A CA 1
ATOM 4267 C C . LYS A 1 607 ? 224.880 187.511 257.448 1.00 41.68 607 LYS A C 1
ATOM 4268 O O . LYS A 1 607 ? 224.034 187.851 256.617 1.00 41.68 607 LYS A O 1
ATOM 4274 N N . VAL A 1 608 ? 225.720 186.491 257.261 1.00 42.75 608 VAL A N 1
ATOM 4275 C CA . VAL A 1 608 ? 225.666 185.645 256.072 1.00 42.75 608 VAL A CA 1
ATOM 4276 C C . VAL A 1 608 ? 224.410 184.786 256.084 1.00 42.75 608 VAL A C 1
ATOM 4277 O O . VAL A 1 608 ? 223.796 184.567 255.031 1.00 42.75 608 VAL A O 1
ATOM 4281 N N . ALA A 1 609 ? 223.961 184.383 257.283 1.00 42.09 609 ALA A N 1
ATOM 4282 C CA . ALA A 1 609 ? 222.807 183.504 257.455 1.00 42.09 609 ALA A CA 1
ATOM 4283 C C . ALA A 1 609 ? 221.494 184.184 257.093 1.00 42.09 609 ALA A C 1
ATOM 4284 O O . ALA A 1 609 ? 220.613 183.542 256.516 1.00 42.09 609 ALA A O 1
ATOM 4286 N N . ASN A 1 610 ? 221.372 185.487 257.345 1.00 39.01 610 ASN A N 1
ATOM 4287 C CA . ASN A 1 610 ? 220.176 186.199 256.917 1.00 39.01 610 ASN A CA 1
ATOM 4288 C C . ASN A 1 610 ? 220.187 186.494 255.424 1.00 39.01 610 ASN A C 1
ATOM 4289 O O . ASN A 1 610 ? 219.116 186.593 254.816 1.00 39.01 610 ASN A O 1
ATOM 4294 N N . ILE A 1 611 ? 221.375 186.598 254.823 1.00 38.67 611 ILE A N 1
ATOM 4295 C CA . ILE A 1 611 ? 221.483 186.791 253.380 1.00 38.67 611 ILE A CA 1
ATOM 4296 C C . ILE A 1 611 ? 221.110 185.510 252.642 1.00 38.67 611 ILE A C 1
ATOM 4297 O O . ILE A 1 611 ? 220.358 185.550 251.663 1.00 38.67 611 ILE A O 1
ATOM 4302 N N . VAL A 1 612 ? 221.517 184.347 253.162 1.00 41.48 612 VAL A N 1
ATOM 4303 C CA . VAL A 1 612 ? 221.030 183.107 252.559 1.00 41.48 612 VAL A CA 1
ATOM 4304 C C . VAL A 1 612 ? 219.584 182.784 252.942 1.00 41.48 612 VAL A C 1
ATOM 4305 O O . VAL A 1 612 ? 218.965 181.982 252.244 1.00 41.48 612 VAL A O 1
ATOM 4309 N N . ASP A 1 613 ? 219.005 183.415 253.978 1.00 40.87 613 ASP A N 1
ATOM 4310 C CA . ASP A 1 613 ? 217.559 183.304 254.178 1.00 40.87 613 ASP A CA 1
ATOM 4311 C C . ASP A 1 613 ? 216.783 184.079 253.121 1.00 40.87 613 ASP A C 1
ATOM 4312 O O . ASP A 1 613 ? 215.809 183.560 252.564 1.00 40.87 613 ASP A O 1
ATOM 4317 N N . VAL A 1 614 ? 217.220 185.300 252.790 1.00 37.21 614 VAL A N 1
ATOM 4318 C CA . VAL A 1 614 ? 216.526 186.041 251.735 1.00 37.21 614 VAL A CA 1
ATOM 4319 C C . VAL A 1 614 ? 216.895 185.572 250.336 1.00 37.21 614 VAL A C 1
ATOM 4320 O O . VAL A 1 614 ? 216.200 185.928 249.381 1.00 37.21 614 VAL A O 1
ATOM 4324 N N . LEU A 1 615 ? 217.945 184.767 250.175 1.00 38.30 615 LEU A N 1
ATOM 4325 C CA . LEU A 1 615 ? 218.250 184.209 248.865 1.00 38.30 615 LEU A CA 1
ATOM 4326 C C . LEU A 1 615 ? 217.662 182.821 248.647 1.00 38.30 615 LEU A C 1
ATOM 4327 O O . LEU A 1 615 ? 217.309 182.496 247.511 1.00 38.30 615 LEU A O 1
ATOM 4332 N N . ARG A 1 616 ? 217.532 181.991 249.689 1.00 42.16 616 ARG A N 1
ATOM 4333 C CA . ARG A 1 616 ? 216.812 180.732 249.526 1.00 42.16 616 ARG A CA 1
ATOM 4334 C C . ARG A 1 616 ? 215.308 180.955 249.516 1.00 42.16 616 ARG A C 1
ATOM 4335 O O . ARG A 1 616 ? 214.623 180.568 248.564 1.00 42.16 616 ARG A O 1
ATOM 4343 N N . ASN A 1 617 ? 214.775 181.584 250.561 1.00 40.89 617 ASN A N 1
ATOM 4344 C CA . ASN A 1 617 ? 213.345 181.514 250.813 1.00 40.89 617 ASN A CA 1
ATOM 4345 C C . ASN A 1 617 ? 212.527 182.539 250.043 1.00 40.89 617 ASN A C 1
ATOM 4346 O O . ASN A 1 617 ? 211.297 182.442 250.045 1.00 40.89 617 ASN A O 1
ATOM 4351 N N . THR A 1 618 ? 213.155 183.520 249.400 1.00 35.57 618 THR A N 1
ATOM 4352 C CA . THR A 1 618 ? 212.436 184.488 248.585 1.00 35.57 618 THR A CA 1
ATOM 4353 C C . THR A 1 618 ? 212.878 184.376 247.132 1.00 35.57 618 THR A C 1
ATOM 4354 O O . THR A 1 618 ? 213.954 183.862 246.823 1.00 35.57 618 THR A O 1
ATOM 4358 N N . THR A 1 619 ? 212.022 184.859 246.237 1.00 33.61 619 THR A N 1
ATOM 4359 C CA . THR A 1 619 ? 212.341 184.968 244.821 1.00 33.61 619 THR A CA 1
ATOM 4360 C C . THR A 1 619 ? 212.512 186.414 244.385 1.00 33.61 619 THR A C 1
ATOM 4361 O O . THR A 1 619 ? 212.575 186.685 243.183 1.00 33.61 619 THR A O 1
ATOM 4365 N N . HIS A 1 620 ? 212.575 187.341 245.335 1.00 31.26 620 HIS A N 1
ATOM 4366 C CA . HIS A 1 620 ? 212.664 188.760 245.043 1.00 31.26 620 HIS A CA 1
ATOM 4367 C C . HIS A 1 620 ? 214.068 189.123 244.602 1.00 31.26 620 HIS A C 1
ATOM 4368 O O . HIS A 1 620 ? 215.053 188.539 245.054 1.00 31.26 620 HIS A O 1
ATOM 4375 N N . ASN A 1 621 ? 214.156 190.093 243.702 1.00 30.18 621 ASN A N 1
ATOM 4376 C CA . ASN A 1 621 ? 215.418 190.395 243.057 1.00 30.18 621 ASN A CA 1
ATOM 4377 C C . ASN A 1 621 ? 216.053 191.690 243.532 1.00 30.18 621 ASN A C 1
ATOM 4378 O O . ASN A 1 621 ? 217.135 192.038 243.053 1.00 30.18 621 ASN A O 1
ATOM 4383 N N . ALA A 1 622 ? 215.415 192.409 244.451 1.00 29.20 622 ALA A N 1
ATOM 4384 C CA . ALA A 1 622 ? 216.076 193.468 245.196 1.00 29.20 622 ALA A CA 1
ATOM 4385 C C . ALA A 1 622 ? 215.458 193.550 246.575 1.00 29.20 622 ALA A C 1
ATOM 4386 O O . ALA A 1 622 ? 214.284 193.233 246.771 1.00 29.20 622 ALA A O 1
ATOM 4388 N N . PHE A 1 623 ? 216.271 193.991 247.524 1.00 30.51 623 PHE A N 1
ATOM 4389 C CA . PHE A 1 623 ? 215.952 194.011 248.934 1.00 30.51 623 PHE A CA 1
ATOM 4390 C C . PHE A 1 623 ? 216.342 195.371 249.489 1.00 30.51 623 PHE A C 1
ATOM 4391 O O . PHE A 1 623 ? 217.400 195.894 249.127 1.00 30.51 623 PHE A O 1
ATOM 4399 N N . PRO A 1 624 ? 215.502 195.987 250.318 1.00 32.08 624 PRO A N 1
ATOM 4400 C CA . PRO A 1 624 ? 215.905 197.241 250.959 1.00 32.08 624 PRO A CA 1
ATOM 4401 C C . PRO A 1 624 ? 216.945 197.015 252.043 1.00 32.08 624 PRO A C 1
ATOM 4402 O O . PRO A 1 624 ? 216.892 196.043 252.795 1.00 32.08 624 PRO A O 1
ATOM 4406 N N . VAL A 1 625 ? 217.915 197.917 252.096 1.00 32.69 625 VAL A N 1
ATOM 4407 C CA . VAL A 1 625 ? 218.994 197.852 253.067 1.00 32.69 625 VAL A CA 1
ATOM 4408 C C . VAL A 1 625 ? 218.704 198.881 254.150 1.00 32.69 625 VAL A C 1
ATOM 4409 O O . VAL A 1 625 ? 218.572 200.076 253.866 1.00 32.69 625 VAL A O 1
ATOM 4413 N N . LEU A 1 626 ? 218.567 198.412 255.383 1.00 35.90 626 LEU A N 1
ATOM 4414 C CA . LEU A 1 626 ? 218.134 199.229 256.501 1.00 35.90 626 LEU A CA 1
ATOM 4415 C C . LEU A 1 626 ? 219.252 199.362 257.529 1.00 35.90 626 LEU A C 1
ATOM 4416 O O . LEU A 1 626 ? 220.371 198.885 257.322 1.00 35.90 626 LEU A O 1
ATOM 4421 N N . ASP A 1 627 ? 218.912 200.039 258.630 1.00 41.47 627 ASP A N 1
ATOM 4422 C CA . ASP A 1 627 ? 219.707 200.226 259.858 1.00 41.47 627 ASP A CA 1
ATOM 4423 C C . ASP A 1 627 ? 221.103 200.820 259.680 1.00 41.47 627 ASP A C 1
ATOM 4424 O O . ASP A 1 627 ? 221.332 201.982 260.011 1.00 41.47 627 ASP A O 1
ATOM 4429 N N . THR A 1 635 ? 216.222 202.006 261.042 1.00 42.44 635 THR A N 1
ATOM 4430 C CA . THR A 1 635 ? 216.020 203.406 261.392 1.00 42.44 635 THR A CA 1
ATOM 4431 C C . THR A 1 635 ? 216.698 204.320 260.384 1.00 42.44 635 THR A C 1
ATOM 4432 O O . THR A 1 635 ? 216.639 205.541 260.505 1.00 42.44 635 THR A O 1
ATOM 4436 N N . GLU A 1 636 ? 217.349 203.721 259.390 1.00 38.97 636 GLU A N 1
ATOM 4437 C CA . GLU A 1 636 ? 217.922 204.476 258.282 1.00 38.97 636 GLU A CA 1
ATOM 4438 C C . GLU A 1 636 ? 217.887 203.605 257.041 1.00 38.97 636 GLU A C 1
ATOM 4439 O O . GLU A 1 636 ? 218.581 202.588 256.983 1.00 38.97 636 GLU A O 1
ATOM 4445 N N . LEU A 1 637 ? 217.084 203.996 256.061 1.00 35.88 637 LEU A N 1
ATOM 4446 C CA . LEU A 1 637 ? 217.064 203.308 254.780 1.00 35.88 637 LEU A CA 1
ATOM 4447 C C . LEU A 1 637 ? 218.282 203.729 253.981 1.00 35.88 637 LEU A C 1
ATOM 4448 O O . LEU A 1 637 ? 218.455 204.915 253.688 1.00 35.88 637 LEU A O 1
ATOM 4453 N N . HIS A 1 638 ? 219.131 202.766 253.639 1.00 34.54 638 HIS A N 1
ATOM 4454 C CA . HIS A 1 638 ? 220.297 203.079 252.830 1.00 34.54 638 HIS A CA 1
ATOM 4455 C C . HIS A 1 638 ? 219.969 203.026 251.349 1.00 34.54 638 HIS A C 1
ATOM 4456 O O . HIS A 1 638 ? 220.268 203.968 250.614 1.00 34.54 638 HIS A O 1
ATOM 4463 N N . GLY A 1 639 ? 219.326 201.957 250.903 1.00 31.29 639 GLY A N 1
ATOM 4464 C CA . GLY A 1 639 ? 218.877 201.897 249.533 1.00 31.29 639 GLY A CA 1
ATOM 4465 C C . GLY A 1 639 ? 218.321 200.552 249.138 1.00 31.29 639 GLY A C 1
ATOM 4466 O O . GLY A 1 639 ? 217.516 199.981 249.868 1.00 31.29 639 GLY A O 1
ATOM 4467 N N . LEU A 1 640 ? 218.732 200.045 247.979 1.00 29.49 640 LEU A N 1
ATOM 4468 C CA . LEU A 1 640 ? 218.296 198.754 247.461 1.00 29.49 640 LEU A CA 1
ATOM 4469 C C . LEU A 1 640 ? 219.518 197.982 246.987 1.00 29.49 640 LEU A C 1
ATOM 4470 O O . LEU A 1 640 ? 220.119 198.346 245.974 1.00 29.49 640 LEU A O 1
ATOM 4475 N N . ILE A 1 641 ? 219.881 196.919 247.683 1.00 28.76 641 ILE A N 1
ATOM 4476 C CA . ILE A 1 641 ? 220.881 196.010 247.135 1.00 28.76 641 ILE A CA 1
ATOM 4477 C C . ILE A 1 641 ? 220.146 195.036 246.222 1.00 28.76 641 ILE A C 1
ATOM 4478 O O . ILE A 1 641 ? 218.937 194.826 246.354 1.00 28.76 641 ILE A O 1
ATOM 4483 N N . LEU A 1 642 ? 220.844 194.521 245.217 1.00 28.70 642 LEU A N 1
ATOM 4484 C CA . LEU A 1 642 ? 220.256 193.584 244.279 1.00 28.70 642 LEU A CA 1
ATOM 4485 C C . LEU A 1 642 ? 220.517 192.157 244.733 1.00 28.70 642 LEU A C 1
ATOM 4486 O O . LEU A 1 642 ? 221.339 191.906 245.611 1.00 28.70 642 LEU A O 1
ATOM 4491 N N . ARG A 1 643 ? 219.784 191.223 244.125 1.00 32.21 643 ARG A N 1
ATOM 4492 C CA . ARG A 1 643 ? 219.986 189.800 244.383 1.00 32.21 643 ARG A CA 1
ATOM 4493 C C . ARG A 1 643 ? 221.298 189.322 243.787 1.00 32.21 643 ARG A C 1
ATOM 4494 O O . ARG A 1 643 ? 221.989 188.486 244.386 1.00 32.21 643 ARG A O 1
ATOM 4502 N N . ALA A 1 644 ? 221.673 189.899 242.635 1.00 33.45 644 ALA A N 1
ATOM 4503 C CA . ALA A 1 644 ? 222.889 189.543 241.916 1.00 33.45 644 ALA A CA 1
ATOM 4504 C C . ALA A 1 644 ? 224.140 189.948 242.674 1.00 33.45 644 ALA A C 1
ATOM 4505 O O . ALA A 1 644 ? 225.120 189.201 242.678 1.00 33.45 644 ALA A O 1
ATOM 4507 N N . HIS A 1 645 ? 224.089 191.067 243.391 1.00 33.17 645 HIS A N 1
ATOM 4508 C CA . HIS A 1 645 ? 225.193 191.472 244.247 1.00 33.17 645 HIS A CA 1
ATOM 4509 C C . HIS A 1 645 ? 225.237 190.697 245.550 1.00 33.17 645 HIS A C 1
ATOM 4510 O O . HIS A 1 645 ? 226.312 190.582 246.142 1.00 33.17 645 HIS A O 1
ATOM 4517 N N . LEU A 1 646 ? 224.109 190.135 245.988 1.00 32.89 646 LEU A N 1
ATOM 4518 C CA . LEU A 1 646 ? 224.115 189.268 247.160 1.00 32.89 646 LEU A CA 1
ATOM 4519 C C . LEU A 1 646 ? 224.728 187.913 246.840 1.00 32.89 646 LEU A C 1
ATOM 4520 O O . LEU A 1 646 ? 225.465 187.353 247.656 1.00 32.89 646 LEU A O 1
ATOM 4525 N N . VAL A 1 647 ? 224.446 187.378 245.649 1.00 37.76 647 VAL A N 1
ATOM 4526 C CA . VAL A 1 647 ? 225.086 186.143 245.195 1.00 37.76 647 VAL A CA 1
ATOM 4527 C C . VAL A 1 647 ? 226.564 186.395 244.864 1.00 37.76 647 VAL A C 1
ATOM 4528 O O . VAL A 1 647 ? 227.416 185.522 245.095 1.00 37.76 647 VAL A O 1
ATOM 4532 N N . LYS A 1 648 ? 226.915 187.588 244.452 1.00 38.81 648 LYS A N 1
ATOM 4533 C CA . LYS A 1 648 ? 228.269 187.931 244.212 1.00 38.81 648 LYS A CA 1
ATOM 4534 C C . LYS A 1 648 ? 229.046 188.062 245.470 1.00 38.81 648 LYS A C 1
ATOM 4535 O O . LYS A 1 648 ? 230.174 187.672 245.456 1.00 38.81 648 LYS A O 1
ATOM 4541 N N . VAL A 1 649 ? 228.547 188.657 246.553 1.00 38.85 649 VAL A N 1
ATOM 4542 C CA . VAL A 1 649 ? 229.299 188.676 247.808 1.00 38.85 649 VAL A CA 1
ATOM 4543 C C . VAL A 1 649 ? 229.263 187.358 248.555 1.00 38.85 649 VAL A C 1
ATOM 4544 O O . VAL A 1 649 ? 230.049 187.182 249.493 1.00 38.85 649 VAL A O 1
ATOM 4548 N N . LEU A 1 650 ? 228.379 186.430 248.184 1.00 41.16 650 LEU A N 1
ATOM 4549 C CA . LEU A 1 650 ? 228.516 185.086 248.726 1.00 41.16 650 LEU A CA 1
ATOM 4550 C C . LEU A 1 650 ? 229.546 184.274 247.960 1.00 41.16 650 LEU A C 1
ATOM 4551 O O . LEU A 1 650 ? 230.230 183.436 248.554 1.00 41.16 650 LEU A O 1
ATOM 4556 N N . LYS A 1 651 ? 229.670 184.507 246.653 1.00 43.77 651 LYS A N 1
ATOM 4557 C CA . LYS A 1 651 ? 230.642 183.785 245.845 1.00 43.77 651 LYS A CA 1
ATOM 4558 C C . LYS A 1 651 ? 232.049 184.343 246.000 1.00 43.77 651 LYS A C 1
ATOM 4559 O O . LYS A 1 651 ? 233.021 183.598 245.851 1.00 43.77 651 LYS A O 1
ATOM 4565 N N . LYS A 1 652 ? 232.179 185.639 246.295 1.00 43.80 652 LYS A N 1
ATOM 4566 C CA . LYS A 1 652 ? 233.492 186.224 246.552 1.00 43.80 652 LYS A CA 1
ATOM 4567 C C . LYS A 1 652 ? 234.015 185.834 247.927 1.00 43.80 652 LYS A C 1
ATOM 4568 O O . LYS A 1 652 ? 235.238 185.779 248.121 1.00 43.80 652 LYS A O 1
ATOM 4574 N N . ARG A 1 653 ? 233.094 185.507 248.845 1.00 46.45 653 ARG A N 1
ATOM 4575 C CA . ARG A 1 653 ? 233.294 185.262 250.279 1.00 46.45 653 ARG A CA 1
ATOM 4576 C C . ARG A 1 653 ? 234.019 186.431 250.938 1.00 46.45 653 ARG A C 1
ATOM 4577 O O . ARG A 1 653 ? 235.083 186.297 251.544 1.00 46.45 653 ARG A O 1
ATOM 4585 N N . TRP A 1 654 ? 233.405 187.604 250.787 1.00 44.28 654 TRP A N 1
ATOM 4586 C CA . TRP A 1 654 ? 233.844 188.827 251.452 1.00 44.28 654 TRP A CA 1
ATOM 4587 C C . TRP A 1 654 ? 233.143 188.872 252.807 1.00 44.28 654 TRP A C 1
ATOM 4588 O O . TRP A 1 654 ? 232.162 189.584 253.024 1.00 44.28 654 TRP A O 1
ATOM 4599 N N . PHE A 1 655 ? 233.659 188.069 253.733 1.00 44.55 655 PHE A N 1
ATOM 4600 C CA . PHE A 1 655 ? 232.997 187.797 254.999 1.00 44.55 655 PHE A CA 1
A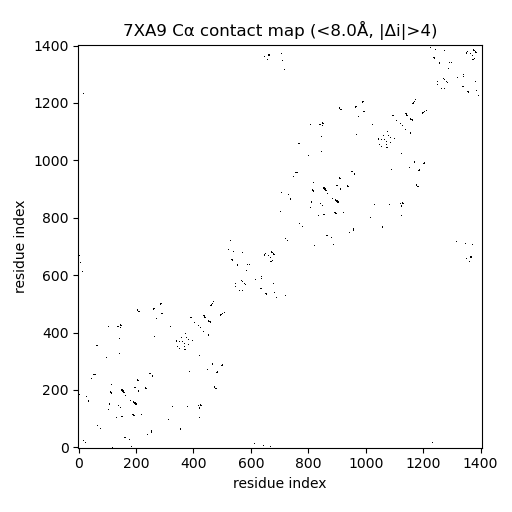TOM 4601 C C . PHE A 1 655 ? 233.809 188.406 256.129 1.00 44.55 655 PHE A C 1
ATOM 4602 O O . PHE A 1 655 ? 235.007 188.135 256.255 1.00 44.55 655 PHE A O 1
ATOM 4610 N N . LEU A 1 656 ? 233.154 189.220 256.946 1.00 46.49 656 LEU A N 1
ATOM 4611 C CA . LEU A 1 656 ? 233.788 189.909 258.058 1.00 46.49 656 LEU A CA 1
ATOM 4612 C C . LEU A 1 656 ? 233.436 189.198 259.354 1.00 46.49 656 LEU A C 1
ATOM 4613 O O . LEU A 1 656 ? 232.322 188.695 259.512 1.00 46.49 656 LEU A O 1
ATOM 4618 N N . ASN A 1 657 ? 234.381 189.176 260.290 1.00 51.81 657 ASN A N 1
ATOM 4619 C CA . ASN A 1 657 ? 234.141 188.503 261.558 1.00 51.81 657 ASN A CA 1
ATOM 4620 C C . ASN A 1 657 ? 233.398 189.374 262.561 1.00 51.81 657 ASN A C 1
ATOM 4621 O O . ASN A 1 657 ? 232.864 188.843 263.541 1.00 51.81 657 ASN A O 1
ATOM 4626 N N . GLU A 1 658 ? 233.346 190.685 262.345 1.00 51.39 658 GLU A N 1
ATOM 4627 C CA . GLU A 1 658 ? 232.649 191.596 263.239 1.00 51.39 658 GLU A CA 1
ATOM 4628 C C . GLU A 1 658 ? 231.721 192.495 262.435 1.00 51.39 658 GLU A C 1
ATOM 4629 O O . GLU A 1 658 ? 231.857 192.632 261.218 1.00 51.39 658 GLU A O 1
ATOM 4635 N N . LYS A 1 659 ? 230.768 193.112 263.133 1.00 49.75 659 LYS A N 1
ATOM 4636 C CA . LYS A 1 659 ? 229.850 194.076 262.525 1.00 49.75 659 LYS A CA 1
ATOM 4637 C C . LYS A 1 659 ? 230.605 195.381 262.305 1.00 49.75 659 LYS A C 1
ATOM 4638 O O . LYS A 1 659 ? 230.605 196.293 263.134 1.00 49.75 659 LYS A O 1
ATOM 4644 N N . ARG A 1 660 ? 231.259 195.467 261.154 1.00 48.44 660 ARG A N 1
ATOM 4645 C CA . ARG A 1 660 ? 232.120 196.587 260.816 1.00 48.44 660 ARG A CA 1
ATOM 4646 C C . ARG A 1 660 ? 231.709 197.132 259.459 1.00 48.44 660 ARG A C 1
ATOM 4647 O O . ARG A 1 660 ? 231.610 196.375 258.491 1.00 48.44 660 ARG A O 1
ATOM 4655 N N . ARG A 1 661 ? 231.439 198.430 259.393 1.00 45.58 661 ARG A N 1
ATOM 4656 C CA . ARG A 1 661 ? 231.321 199.078 258.098 1.00 45.58 661 ARG A CA 1
ATOM 4657 C C . ARG A 1 661 ? 232.717 199.247 257.516 1.00 45.58 661 ARG A C 1
ATOM 4658 O O . ARG A 1 661 ? 233.578 199.886 258.129 1.00 45.58 661 ARG A O 1
ATOM 4666 N N . THR A 1 662 ? 232.948 198.650 256.352 1.00 46.00 662 THR A N 1
ATOM 4667 C CA . THR A 1 662 ? 234.258 198.657 255.729 1.00 46.00 662 THR A CA 1
ATOM 4668 C C . THR A 1 662 ? 234.564 200.015 255.110 1.00 46.00 662 THR A C 1
ATOM 4669 O O . THR A 1 662 ? 233.679 200.843 254.885 1.00 46.00 662 THR A O 1
ATOM 4673 N N . GLU A 1 663 ? 235.846 200.239 254.844 1.00 50.42 663 GLU A N 1
ATOM 4674 C CA . GLU A 1 663 ? 236.254 201.382 254.050 1.00 50.42 663 GLU A CA 1
ATOM 4675 C C . GLU A 1 663 ? 236.171 201.027 252.569 1.00 50.42 663 GLU A C 1
ATOM 4676 O O . GLU A 1 663 ? 235.883 199.889 252.192 1.00 50.42 663 GLU A O 1
ATOM 4682 N N . GLU A 1 664 ? 236.429 202.015 251.713 1.00 49.82 664 GLU A N 1
ATOM 4683 C CA . GLU A 1 664 ? 236.243 201.836 250.279 1.00 49.82 664 GLU A CA 1
ATOM 4684 C C . GLU A 1 664 ? 237.515 201.390 249.568 1.00 49.82 664 GLU A C 1
ATOM 4685 O O . GLU A 1 664 ? 237.559 201.385 248.336 1.00 49.82 664 GLU A O 1
ATOM 4691 N N . TRP A 1 665 ? 238.555 201.018 250.313 1.00 50.44 665 TRP A N 1
ATOM 4692 C CA . TRP A 1 665 ? 239.663 200.284 249.721 1.00 50.44 665 TRP A CA 1
ATOM 4693 C C . TRP A 1 665 ? 239.478 198.782 249.829 1.00 50.44 665 TRP A C 1
ATOM 4694 O O . TRP A 1 665 ? 240.101 198.038 249.064 1.00 50.44 665 TRP A O 1
ATOM 4705 N N . GLU A 1 666 ? 238.640 198.327 250.762 1.00 48.70 666 GLU A N 1
ATOM 4706 C CA . GLU A 1 666 ? 238.399 196.907 250.975 1.00 48.70 666 GLU A CA 1
ATOM 4707 C C . GLU A 1 666 ? 237.451 196.315 249.952 1.00 48.70 666 GLU A C 1
ATOM 4708 O O . GLU A 1 666 ? 237.366 195.091 249.842 1.00 48.70 666 GLU A O 1
ATOM 4714 N N . VAL A 1 667 ? 236.733 197.153 249.219 1.00 46.66 667 VAL A N 1
ATOM 4715 C CA . VAL A 1 667 ? 235.726 196.684 248.281 1.00 46.66 667 VAL A CA 1
ATOM 4716 C C . VAL A 1 667 ? 236.290 196.644 246.871 1.00 46.66 667 VAL A C 1
ATOM 4717 O O . VAL A 1 667 ? 235.959 195.743 246.096 1.00 46.66 667 VAL A O 1
ATOM 4721 N N . ARG A 1 668 ? 237.158 197.600 246.535 1.00 48.85 668 ARG A N 1
ATOM 4722 C CA . ARG A 1 668 ? 237.802 197.628 245.232 1.00 48.85 668 ARG A CA 1
ATOM 4723 C C . ARG A 1 668 ? 238.892 196.575 245.107 1.00 48.85 668 ARG A C 1
ATOM 4724 O O . ARG A 1 668 ? 239.262 196.216 243.985 1.00 48.85 668 ARG A O 1
ATOM 4732 N N . GLU A 1 669 ? 239.419 196.083 246.229 1.00 48.59 669 GLU A N 1
ATOM 4733 C CA . GLU A 1 669 ? 240.284 194.913 246.195 1.00 48.59 669 GLU A CA 1
ATOM 4734 C C . GLU A 1 669 ? 239.493 193.646 245.896 1.00 48.59 669 GLU A C 1
ATOM 4735 O O . GLU A 1 669 ? 240.016 192.725 245.260 1.00 48.59 669 GLU A O 1
ATOM 4741 N N . LYS A 1 670 ? 238.235 193.584 246.331 1.00 45.79 670 LYS A N 1
ATOM 4742 C CA . LYS A 1 670 ? 237.410 192.404 246.110 1.00 45.79 670 LYS A CA 1
ATOM 4743 C C . LYS A 1 670 ? 236.582 192.482 244.837 1.00 45.79 670 LYS A C 1
ATOM 4744 O O . LYS A 1 670 ? 236.289 191.441 244.239 1.00 45.79 670 LYS A O 1
ATOM 4750 N N . PHE A 1 671 ? 236.198 193.678 244.402 1.00 41.91 671 PHE A N 1
ATOM 4751 C CA . PHE A 1 671 ? 235.237 193.834 243.316 1.00 41.91 671 PHE A CA 1
ATOM 4752 C C . PHE A 1 671 ? 235.743 194.848 242.301 1.00 41.91 671 PHE A C 1
ATOM 4753 O O . PHE A 1 671 ? 235.874 196.036 242.610 1.00 41.91 671 PHE A O 1
ATOM 4761 N N . THR A 1 672 ? 236.011 194.373 241.093 1.00 41.90 672 THR A N 1
ATOM 4762 C CA . THR A 1 672 ? 236.226 195.211 239.928 1.00 41.90 672 THR A CA 1
ATOM 4763 C C . THR A 1 672 ? 234.877 195.717 239.423 1.00 41.90 672 THR A C 1
ATOM 4764 O O . THR A 1 672 ? 233.839 195.155 239.771 1.00 41.90 672 THR A O 1
ATOM 4768 N N . PRO A 1 673 ? 234.852 196.791 238.616 1.00 40.00 673 PRO A N 1
ATOM 4769 C CA . PRO A 1 673 ? 233.601 197.142 237.915 1.00 40.00 673 PRO A CA 1
ATOM 4770 C C . PRO A 1 673 ? 233.175 196.146 236.847 1.00 40.00 673 PRO A C 1
ATOM 4771 O O . PRO A 1 673 ? 231.990 196.117 236.499 1.00 40.00 673 PRO A O 1
ATOM 4775 N N . VAL A 1 674 ? 234.094 195.339 236.312 1.00 41.19 674 VAL A N 1
ATOM 4776 C CA . VAL A 1 674 ? 233.705 194.236 235.445 1.00 41.19 674 VAL A CA 1
ATOM 4777 C C . VAL A 1 674 ? 233.239 193.027 236.240 1.00 41.19 674 VAL A C 1
ATOM 4778 O O . VAL A 1 674 ? 232.590 192.145 235.677 1.00 41.19 674 VAL A O 1
ATOM 4782 N N . GLU A 1 675 ? 233.535 192.964 237.537 1.00 41.91 675 GLU A N 1
ATOM 4783 C CA . GLU A 1 675 ? 233.073 191.854 238.351 1.00 41.91 675 GLU A CA 1
ATOM 4784 C C . GLU A 1 675 ? 231.635 192.065 238.783 1.00 41.91 675 GLU A C 1
ATOM 4785 O O . GLU A 1 675 ? 230.874 191.100 238.891 1.00 41.91 675 GLU A O 1
ATOM 4791 N N . LEU A 1 676 ? 231.242 193.318 238.993 1.00 38.61 676 LEU A N 1
ATOM 4792 C CA . LEU A 1 676 ? 229.892 193.632 239.428 1.00 38.61 676 LEU A CA 1
ATOM 4793 C C . LEU A 1 676 ? 228.889 193.575 238.290 1.00 38.61 676 LEU A C 1
ATOM 4794 O O . LEU A 1 676 ? 227.707 193.313 238.529 1.00 38.61 676 LEU A O 1
ATOM 4799 N N . ALA A 1 677 ? 229.326 193.823 237.059 1.00 41.61 677 ALA A N 1
ATOM 4800 C CA . ALA A 1 677 ? 228.407 193.837 235.932 1.00 41.61 677 ALA A CA 1
ATOM 4801 C C . ALA A 1 677 ? 228.132 192.449 235.378 1.00 41.61 677 ALA A C 1
ATOM 4802 O O . ALA A 1 677 ? 227.142 192.273 234.662 1.00 41.61 677 ALA A O 1
ATOM 4804 N N . GLU A 1 678 ? 228.978 191.471 235.687 1.00 45.33 678 GLU A N 1
ATOM 4805 C CA . GLU A 1 678 ? 228.784 190.111 235.205 1.00 45.33 678 GLU A CA 1
ATOM 4806 C C . GLU A 1 678 ? 227.672 189.418 235.972 1.00 45.33 678 GLU A C 1
ATOM 4807 O O . GLU A 1 678 ? 227.706 189.337 237.202 1.00 45.33 678 GLU A O 1
ATOM 4813 N N . ARG A 1 679 ? 226.755 188.766 235.274 1.00 46.48 679 ARG A N 1
ATOM 4814 C CA . ARG A 1 679 ? 225.669 188.039 235.914 1.00 46.48 679 ARG A CA 1
ATOM 4815 C C . ARG A 1 679 ? 225.939 186.572 235.874 1.00 46.48 679 ARG A C 1
ATOM 4816 O O . ARG A 1 679 ? 225.032 185.770 236.019 1.00 46.48 679 ARG A O 1
ATOM 4824 N N . GLU A 1 680 ? 227.199 186.211 235.736 1.00 54.35 680 GLU A N 1
ATOM 4825 C CA . GLU A 1 680 ? 227.625 184.817 235.623 1.00 54.35 680 GLU A CA 1
ATOM 4826 C C . GLU A 1 680 ? 227.795 184.189 237.007 1.00 54.35 680 GLU A C 1
ATOM 4827 O O . GLU A 1 680 ? 228.832 183.627 237.355 1.00 54.35 680 GLU A O 1
ATOM 4833 N N . ASP A 1 681 ? 226.733 184.294 237.800 1.00 51.88 681 ASP A N 1
ATOM 4834 C CA . ASP A 1 681 ? 226.675 183.694 239.120 1.00 51.88 681 ASP A CA 1
ATOM 4835 C C . ASP A 1 681 ? 225.342 182.980 239.248 1.00 51.88 681 ASP A C 1
ATOM 4836 O O . ASP A 1 681 ? 224.300 183.498 238.838 1.00 51.88 681 ASP A O 1
ATOM 4841 N N . ASN A 1 682 ? 225.387 181.785 239.813 1.00 56.17 682 ASN A N 1
ATOM 4842 C CA . ASN A 1 682 ? 224.191 181.080 240.227 1.00 56.17 682 ASN A CA 1
ATOM 4843 C C . ASN A 1 682 ? 224.211 181.045 241.744 1.00 56.17 682 ASN A C 1
ATOM 4844 O O . ASN A 1 682 ? 225.280 181.049 242.357 1.00 56.17 682 ASN A O 1
ATOM 4849 N N . PHE A 1 683 ? 223.028 181.065 242.353 1.00 52.58 683 PHE A N 1
ATOM 4850 C CA . PHE A 1 683 ? 223.007 180.939 243.801 1.00 52.58 683 PHE A CA 1
ATOM 4851 C C . PHE A 1 683 ? 223.191 179.485 244.221 1.00 52.58 683 PHE A C 1
ATOM 4852 O O . PHE A 1 683 ? 223.822 179.204 245.247 1.00 52.58 683 PHE A O 1
ATOM 4860 N N . ASP A 1 684 ? 222.748 178.539 243.394 1.00 59.51 684 ASP A N 1
ATOM 4861 C CA . ASP A 1 684 ? 222.815 177.120 243.751 1.00 59.51 684 ASP A CA 1
ATOM 4862 C C . ASP A 1 684 ? 224.114 176.465 243.263 1.00 59.51 684 ASP A C 1
ATOM 4863 O O . ASP A 1 684 ? 224.118 175.472 242.537 1.00 59.51 684 ASP A O 1
ATOM 4868 N N . ASP A 1 685 ? 225.236 177.066 243.661 1.00 59.23 685 ASP A N 1
ATOM 4869 C CA . ASP A 1 685 ? 226.519 176.393 243.713 1.00 59.23 685 ASP A CA 1
ATOM 4870 C C . ASP A 1 685 ? 227.290 176.709 244.982 1.00 59.23 685 ASP A C 1
ATOM 4871 O O . ASP A 1 685 ? 228.277 176.024 245.268 1.00 59.23 685 ASP A O 1
ATOM 4876 N N . VAL A 1 686 ? 226.877 177.718 245.745 1.00 56.27 686 VAL A N 1
ATOM 4877 C CA . VAL A 1 686 ? 227.649 178.181 246.892 1.00 56.27 686 VAL A CA 1
ATOM 4878 C C . VAL A 1 686 ? 227.343 177.287 248.083 1.00 56.27 686 VAL A C 1
ATOM 4879 O O . VAL A 1 686 ? 226.193 177.193 248.526 1.00 56.27 686 VAL A O 1
ATOM 4883 N N . ALA A 1 687 ? 228.371 176.633 248.604 1.00 55.61 687 ALA A N 1
ATOM 4884 C CA . ALA A 1 687 ? 228.260 175.800 249.795 1.00 55.61 687 ALA A CA 1
ATOM 4885 C C . ALA A 1 687 ? 228.811 176.626 250.951 1.00 55.61 687 ALA A C 1
ATOM 4886 O O . ALA A 1 687 ? 229.998 176.562 251.273 1.00 55.61 687 ALA A O 1
ATOM 4888 N N . ILE A 1 688 ? 227.939 177.420 251.562 1.00 52.65 688 ILE A N 1
ATOM 4889 C CA . ILE A 1 688 ? 228.329 178.254 252.692 1.00 52.65 688 ILE A CA 1
ATOM 4890 C C . ILE A 1 688 ? 228.369 177.374 253.933 1.00 52.65 688 ILE A C 1
ATOM 4891 O O . ILE A 1 688 ? 227.363 176.758 254.299 1.00 52.65 688 ILE A O 1
ATOM 4896 N N . THR A 1 689 ? 229.543 177.284 254.554 1.00 54.17 689 THR A N 1
ATOM 4897 C CA . THR A 1 689 ? 229.722 176.515 255.773 1.00 54.17 689 THR A CA 1
ATOM 4898 C C . THR A 1 689 ? 229.049 177.234 256.938 1.00 54.17 689 THR A C 1
ATOM 4899 O O . THR A 1 689 ? 228.950 178.459 256.959 1.00 54.17 689 THR A O 1
ATOM 4903 N N . SER A 1 690 ? 228.585 176.457 257.922 1.00 55.85 690 SER A N 1
ATOM 4904 C CA . SER A 1 690 ? 227.864 177.009 259.066 1.00 55.85 690 SER A CA 1
ATOM 4905 C C . SER A 1 690 ? 228.764 177.720 260.070 1.00 55.85 690 SER A C 1
ATOM 4906 O O . SER A 1 690 ? 228.247 178.424 260.943 1.00 55.85 690 SER A O 1
ATOM 4909 N N . SER A 1 691 ? 230.085 177.539 259.988 1.00 55.22 691 SER A N 1
ATOM 4910 C CA . SER A 1 691 ? 230.993 178.456 260.662 1.00 55.22 691 SER A CA 1
ATOM 4911 C C . SER A 1 691 ? 230.981 179.825 259.999 1.00 55.22 691 SER A C 1
ATOM 4912 O O . SER A 1 691 ? 231.072 180.847 260.687 1.00 55.22 691 SER A O 1
ATOM 4915 N N . GLU A 1 692 ? 230.854 179.864 258.671 1.00 52.16 692 GLU A N 1
ATOM 4916 C CA . GLU A 1 692 ? 230.829 181.115 257.924 1.00 52.16 692 GLU A CA 1
ATOM 4917 C C . GLU A 1 692 ? 229.470 181.793 257.921 1.00 52.16 692 GLU A C 1
ATOM 4918 O O . GLU A 1 692 ? 229.377 182.914 257.426 1.00 52.16 692 GLU A O 1
ATOM 4924 N N . MET A 1 693 ? 228.419 181.157 258.441 1.00 50.03 693 MET A N 1
ATOM 4925 C CA . MET A 1 693 ? 227.108 181.794 258.470 1.00 50.03 693 MET A CA 1
ATOM 4926 C C . MET A 1 693 ? 226.958 182.784 259.611 1.00 50.03 693 MET A C 1
ATOM 4927 O O . MET A 1 693 ? 226.026 183.591 259.594 1.00 50.03 693 MET A O 1
ATOM 4932 N N . GLN A 1 694 ? 227.840 182.736 260.604 1.00 48.86 694 GLN A N 1
ATOM 4933 C CA . GLN A 1 694 ? 227.852 183.710 261.681 1.00 48.86 694 GLN A CA 1
ATOM 4934 C C . GLN A 1 694 ? 228.857 184.824 261.432 1.00 48.86 694 GLN A C 1
ATOM 4935 O O . GLN A 1 694 ? 229.113 185.631 262.330 1.00 48.86 694 GLN A O 1
ATOM 4941 N N . LEU A 1 695 ? 229.429 184.884 260.232 1.00 46.61 695 LEU A N 1
ATOM 4942 C CA . LEU A 1 695 ? 230.250 186.002 259.805 1.00 46.61 695 LEU A CA 1
ATOM 4943 C C . LEU A 1 695 ? 229.344 187.089 259.233 1.00 46.61 695 LEU A C 1
ATOM 4944 O O . LEU A 1 695 ? 228.124 186.948 259.192 1.00 46.61 695 LEU A O 1
ATOM 4949 N N . TYR A 1 696 ? 229.932 188.197 258.797 1.00 46.12 696 TYR A N 1
ATOM 4950 C CA . TYR A 1 696 ? 229.148 189.352 258.392 1.00 46.12 696 TYR A CA 1
ATOM 4951 C C . TYR A 1 696 ? 229.566 189.833 257.013 1.00 46.12 696 TYR A C 1
ATOM 4952 O O . TYR A 1 696 ? 230.723 189.698 256.626 1.00 46.12 696 TYR A O 1
ATOM 4961 N N . VAL A 1 697 ? 228.609 190.366 256.252 1.00 40.80 697 VAL A N 1
ATOM 4962 C CA . VAL A 1 697 ? 228.892 191.005 254.968 1.00 40.80 697 VAL A CA 1
ATOM 4963 C C . VAL A 1 697 ? 228.456 192.460 255.037 1.00 40.80 697 VAL A C 1
ATOM 4964 O O . VAL A 1 697 ? 227.310 192.751 255.389 1.00 40.80 697 VAL A O 1
ATOM 4968 N N . ASP A 1 698 ? 229.359 193.364 254.670 1.00 38.24 698 ASP A N 1
ATOM 4969 C CA . ASP A 1 698 ? 229.030 194.772 254.498 1.00 38.24 698 ASP A CA 1
ATOM 4970 C C . ASP A 1 698 ? 228.262 194.957 253.194 1.00 38.24 698 ASP A C 1
ATOM 4971 O O . ASP A 1 698 ? 228.846 194.896 252.110 1.00 38.24 698 ASP A O 1
ATOM 4976 N N . LEU A 1 699 ? 226.955 195.178 253.286 1.00 34.91 699 LEU A N 1
ATOM 4977 C CA . LEU A 1 699 ? 226.116 195.385 252.113 1.00 34.91 699 LEU A CA 1
ATOM 4978 C C . LEU A 1 699 ? 225.982 196.848 251.740 1.00 34.91 699 LEU A C 1
ATOM 4979 O O . LEU A 1 699 ? 225.252 197.156 250.798 1.00 34.91 699 LEU A O 1
ATOM 4984 N N . HIS A 1 700 ? 226.623 197.736 252.502 1.00 37.11 700 HIS A N 1
ATOM 4985 C CA . HIS A 1 700 ? 226.733 199.158 252.162 1.00 37.11 700 HIS A CA 1
ATOM 4986 C C . HIS A 1 700 ? 227.336 199.514 250.793 1.00 37.11 700 HIS A C 1
ATOM 4987 O O . HIS A 1 700 ? 226.735 200.367 250.117 1.00 37.11 700 HIS A O 1
ATOM 4994 N N . PRO A 1 701 ? 228.488 198.977 250.324 1.00 35.44 701 PRO A N 1
ATOM 4995 C CA . PRO A 1 701 ? 229.054 199.533 249.085 1.00 35.44 701 PRO A CA 1
ATOM 4996 C C . PRO A 1 701 ? 228.447 198.983 247.814 1.00 35.44 701 PRO A C 1
ATOM 4997 O O . PRO A 1 701 ? 228.787 199.465 246.727 1.00 35.44 701 PRO A O 1
ATOM 5001 N N . LEU A 1 702 ? 227.565 198.001 247.919 1.00 33.16 702 LEU A N 1
ATOM 5002 C CA . LEU A 1 702 ? 226.906 197.365 246.797 1.00 33.16 702 LEU A CA 1
ATOM 5003 C C . LEU A 1 702 ? 225.472 197.828 246.670 1.00 33.16 702 LEU A C 1
ATOM 5004 O O . LEU A 1 702 ? 224.776 197.425 245.735 1.00 33.16 702 LEU A O 1
ATOM 5009 N N . THR A 1 703 ? 225.027 198.656 247.606 1.00 32.06 703 THR A N 1
ATOM 5010 C CA . THR A 1 703 ? 223.671 199.169 247.612 1.00 32.06 703 THR A CA 1
ATOM 5011 C C . THR A 1 703 ? 223.516 200.254 246.561 1.00 32.06 703 THR A C 1
ATOM 5012 O O . THR A 1 703 ? 224.434 201.040 246.317 1.00 32.06 703 THR A O 1
ATOM 5016 N N . ASN A 1 704 ? 222.358 200.277 245.917 1.00 31.44 704 ASN A N 1
ATOM 5017 C CA . ASN A 1 704 ? 221.937 201.440 245.151 1.00 31.44 704 ASN A CA 1
ATOM 5018 C C . ASN A 1 704 ? 221.431 202.437 246.173 1.00 31.44 704 ASN A C 1
ATOM 5019 O O . ASN A 1 704 ? 220.264 202.428 246.546 1.00 31.44 704 ASN A O 1
ATOM 5024 N N . THR A 1 705 ? 222.325 203.320 246.623 1.00 31.30 705 THR A N 1
ATOM 5025 C CA . THR A 1 705 ? 222.063 204.219 247.739 1.00 31.30 705 THR A CA 1
ATOM 5026 C C . THR A 1 705 ? 221.143 205.377 247.389 1.00 31.30 705 THR A C 1
ATOM 5027 O O . THR A 1 705 ? 220.648 206.044 248.301 1.00 31.30 705 THR A O 1
ATOM 5031 N N . THR A 1 706 ? 220.892 205.636 246.102 1.00 32.63 706 THR A N 1
ATOM 5032 C CA . THR A 1 706 ? 219.843 206.553 245.655 1.00 32.63 706 THR A CA 1
ATOM 5033 C C . THR A 1 706 ? 218.815 205.799 244.813 1.00 32.63 706 THR A C 1
ATOM 5034 O O . THR A 1 706 ? 218.867 205.871 243.577 1.00 32.63 706 THR A O 1
ATOM 5038 N N . PRO A 1 707 ? 217.860 205.085 245.419 1.00 32.52 707 PRO A N 1
ATOM 5039 C CA . PRO A 1 707 ? 216.774 204.528 244.616 1.00 32.52 707 PRO A CA 1
ATOM 5040 C C . PRO A 1 707 ? 215.622 205.514 244.469 1.00 32.52 707 PRO A C 1
ATOM 5041 O O . PRO A 1 707 ? 215.495 206.496 245.204 1.00 32.52 707 PRO A O 1
ATOM 5045 N N . TYR A 1 708 ? 214.781 205.247 243.479 1.00 31.54 708 TYR A N 1
ATOM 5046 C CA . TYR A 1 708 ? 213.592 206.061 243.298 1.00 31.54 708 TYR A CA 1
ATOM 5047 C C . TYR A 1 708 ? 212.545 205.626 244.305 1.00 31.54 708 TYR A C 1
ATOM 5048 O O . TYR A 1 708 ? 212.271 204.433 244.450 1.00 31.54 708 TYR A O 1
ATOM 5057 N N . THR A 1 709 ? 211.996 206.590 245.031 1.00 33.02 709 THR A N 1
ATOM 5058 C CA . THR A 1 709 ? 211.020 206.326 246.070 1.00 33.02 709 THR A CA 1
ATOM 5059 C C . THR A 1 709 ? 209.710 207.028 245.748 1.00 33.02 709 THR A C 1
ATOM 5060 O O . THR A 1 709 ? 209.676 208.032 245.034 1.00 33.02 709 THR A O 1
ATOM 5064 N N . VAL A 1 710 ? 208.623 206.470 246.274 1.00 32.39 710 VAL A N 1
ATOM 5065 C CA . VAL A 1 710 ? 207.356 207.174 246.374 1.00 32.39 710 VAL A CA 1
ATOM 5066 C C . VAL A 1 710 ? 206.992 207.218 247.847 1.00 32.39 710 VAL A C 1
ATOM 5067 O O . VAL A 1 710 ? 207.513 206.456 248.658 1.00 32.39 710 VAL A O 1
ATOM 5071 N N . VAL A 1 711 ? 206.091 208.132 248.190 1.00 35.44 711 VAL A N 1
ATOM 5072 C CA . VAL A 1 711 ? 205.545 208.194 249.540 1.00 35.44 711 VAL A CA 1
ATOM 5073 C C . VAL A 1 711 ? 204.415 207.184 249.651 1.00 35.44 711 VAL A C 1
ATOM 5074 O O . VAL A 1 711 ? 204.001 206.595 248.649 1.00 35.44 711 VAL A O 1
ATOM 5078 N N . GLN A 1 712 ? 203.932 206.959 250.876 1.00 38.01 712 GLN A N 1
ATOM 5079 C CA . GLN A 1 712 ? 202.790 206.076 251.105 1.00 38.01 712 GLN A CA 1
ATOM 5080 C C . GLN A 1 712 ? 201.502 206.670 250.544 1.00 38.01 712 GLN A C 1
ATOM 5081 O O . GLN A 1 712 ? 200.657 205.938 250.020 1.00 38.01 712 GLN A O 1
ATOM 5087 N N . SER A 1 713 ? 201.384 207.995 250.551 1.00 37.87 713 SER A N 1
ATOM 5088 C CA . SER A 1 713 ? 200.216 208.698 250.040 1.00 37.87 713 SER A CA 1
ATOM 5089 C C . SER A 1 713 ? 200.231 208.913 248.529 1.00 37.87 713 SER A C 1
ATOM 5090 O O . SER A 1 713 ? 199.308 209.548 248.018 1.00 37.87 713 SER A O 1
ATOM 5093 N N . MET A 1 714 ? 201.232 208.408 247.811 1.00 34.57 714 MET A N 1
ATOM 5094 C CA . MET A 1 714 ? 201.298 208.544 246.362 1.00 34.57 714 MET A CA 1
ATOM 5095 C C . MET A 1 714 ? 200.311 207.595 245.693 1.00 34.57 714 MET A C 1
ATOM 5096 O O . MET A 1 714 ? 200.132 206.462 246.132 1.00 34.57 714 MET A O 1
ATOM 5101 N N . SER A 1 715 ? 199.662 208.059 244.628 1.00 34.31 715 SER A N 1
ATOM 5102 C CA . SER A 1 715 ? 198.718 207.217 243.915 1.00 34.31 715 SER A CA 1
ATOM 5103 C C . SER A 1 715 ? 199.438 206.216 243.017 1.00 34.31 715 SER A C 1
ATOM 5104 O O . SER A 1 715 ? 200.632 206.326 242.743 1.00 34.31 715 SER A O 1
ATOM 5107 N N . VAL A 1 716 ? 198.677 205.227 242.548 1.00 34.99 716 VAL A N 1
ATOM 5108 C CA . VAL A 1 716 ? 199.216 204.177 241.688 1.00 34.99 716 VAL A CA 1
ATOM 5109 C C . VAL A 1 716 ? 199.412 204.697 240.264 1.00 34.99 716 VAL A C 1
ATOM 5110 O O . VAL A 1 716 ? 200.280 204.205 239.536 1.00 34.99 716 VAL A O 1
ATOM 5114 N N . ALA A 1 717 ? 198.651 205.723 239.866 1.00 35.49 717 ALA A N 1
ATOM 5115 C CA . ALA A 1 717 ? 198.762 206.280 238.522 1.00 35.49 717 ALA A CA 1
ATOM 5116 C C . ALA A 1 717 ? 200.031 207.100 238.354 1.00 35.49 717 ALA A C 1
ATOM 5117 O O . ALA A 1 717 ? 200.675 207.042 237.304 1.00 35.49 717 ALA A O 1
ATOM 5119 N N . LYS A 1 718 ? 200.414 207.856 239.378 1.00 33.36 718 LYS A N 1
ATOM 5120 C CA . LYS A 1 718 ? 201.653 208.615 239.314 1.00 33.36 718 LYS A CA 1
ATOM 5121 C C . LYS A 1 718 ? 202.867 207.737 239.569 1.00 33.36 718 LYS A C 1
ATOM 5122 O O . LYS A 1 718 ? 203.960 208.036 239.074 1.00 33.36 718 LYS A O 1
ATOM 5128 N N . ALA A 1 719 ? 202.690 206.653 240.327 1.00 33.45 719 ALA A N 1
ATOM 5129 C CA . ALA A 1 719 ? 203.772 205.699 240.526 1.00 33.45 719 ALA A CA 1
ATOM 5130 C C . ALA A 1 719 ? 204.024 204.859 239.284 1.00 33.45 719 ALA A C 1
ATOM 5131 O O . ALA A 1 719 ? 205.168 204.472 239.044 1.00 33.45 719 ALA A O 1
ATOM 5133 N N . LEU A 1 720 ? 202.981 204.575 238.490 1.00 34.53 720 LEU A N 1
ATOM 5134 C CA . LEU A 1 720 ? 203.154 203.887 237.210 1.00 34.53 720 LEU A CA 1
ATOM 5135 C C . LEU A 1 720 ? 203.860 204.778 236.199 1.00 34.53 720 LEU A C 1
ATOM 5136 O O . LEU A 1 720 ? 204.677 204.295 235.399 1.00 34.53 720 LEU A O 1
ATOM 5141 N N . VAL A 1 721 ? 203.573 206.084 236.254 1.00 33.38 721 VAL A N 1
ATOM 5142 C CA . VAL A 1 721 ? 204.199 207.064 235.374 1.00 33.38 721 VAL A CA 1
ATOM 5143 C C . VAL A 1 721 ? 205.673 207.226 235.724 1.00 33.38 721 VAL A C 1
ATOM 5144 O O . VAL A 1 721 ? 206.523 207.213 234.831 1.00 33.38 721 VAL A O 1
ATOM 5148 N N . LEU A 1 722 ? 206.052 207.213 236.975 1.00 32.58 722 LEU A N 1
ATOM 5149 C CA . LEU A 1 722 ? 207.459 207.223 237.314 1.00 32.58 722 LEU A CA 1
ATOM 5150 C C . LEU A 1 722 ? 208.113 205.861 237.055 1.00 32.58 722 LEU A C 1
ATOM 5151 O O . LEU A 1 722 ? 209.259 205.789 236.721 1.00 32.58 722 LEU A O 1
ATOM 5156 N N . PHE A 1 723 ? 207.374 204.777 237.189 1.00 31.08 723 PHE A N 1
ATOM 5157 C CA . PHE A 1 723 ? 207.974 203.476 236.891 1.00 31.08 723 PHE A CA 1
ATOM 5158 C C . PHE A 1 723 ? 208.309 203.310 235.416 1.00 31.08 723 PHE A C 1
ATOM 5159 O O . PHE A 1 723 ? 209.316 202.681 235.079 1.00 31.08 723 PHE A O 1
ATOM 5167 N N . ARG A 1 724 ? 207.517 203.881 234.561 1.00 34.52 724 ARG A N 1
ATOM 5168 C CA . ARG A 1 724 ? 207.745 203.691 233.179 1.00 34.52 724 ARG A CA 1
ATOM 5169 C C . ARG A 1 724 ? 208.429 204.840 232.487 1.00 34.52 724 ARG A C 1
ATOM 5170 O O . ARG A 1 724 ? 208.833 204.680 231.358 1.00 34.52 724 ARG A O 1
ATOM 5178 N N . SER A 1 725 ? 208.615 205.973 233.115 1.00 34.85 725 SER A N 1
ATOM 5179 C CA . SER A 1 725 ? 209.360 207.042 232.463 1.00 34.85 725 SER A CA 1
ATOM 5180 C C . SER A 1 725 ? 210.859 206.946 232.697 1.00 34.85 725 SER A C 1
ATOM 5181 O O . SER A 1 725 ? 211.640 207.163 231.763 1.00 34.85 725 SER A O 1
ATOM 5184 N N . VAL A 1 726 ? 211.290 206.629 233.919 1.00 32.96 726 VAL A N 1
ATOM 5185 C CA . VAL A 1 726 ? 212.714 206.601 234.220 1.00 32.96 726 VAL A CA 1
ATOM 5186 C C . VAL A 1 726 ? 213.297 205.203 234.110 1.00 32.96 726 VAL A C 1
ATOM 5187 O O . VAL A 1 726 ? 214.521 205.041 234.212 1.00 32.96 726 VAL A O 1
ATOM 5191 N N . GLY A 1 727 ? 212.467 204.193 233.860 1.00 31.14 727 GLY A N 1
ATOM 5192 C CA . GLY A 1 727 ? 212.962 202.851 233.631 1.00 31.14 727 GLY A CA 1
ATOM 5193 C C . GLY A 1 727 ? 213.311 202.116 234.902 1.00 31.14 727 GLY A C 1
ATOM 5194 O O . GLY A 1 727 ? 214.472 201.772 235.131 1.00 31.14 727 GLY A O 1
ATOM 5195 N N . LEU A 1 728 ? 212.311 201.868 235.735 1.00 28.86 728 LEU A N 1
ATOM 5196 C CA . LEU A 1 728 ? 212.520 201.285 237.048 1.00 28.86 728 LEU A CA 1
ATOM 5197 C C . LEU A 1 728 ? 212.256 199.791 237.036 1.00 28.86 728 LEU A C 1
ATOM 5198 O O . LEU A 1 728 ? 211.512 199.275 236.202 1.00 28.86 728 LEU A O 1
ATOM 5203 N N . ARG A 1 729 ? 212.888 199.103 237.976 1.00 28.33 729 ARG A N 1
ATOM 5204 C CA . ARG A 1 729 ? 212.578 197.719 238.295 1.00 28.33 729 ARG A CA 1
ATOM 5205 C C . ARG A 1 729 ? 212.017 197.570 239.694 1.00 28.33 729 ARG A C 1
ATOM 5206 O O . ARG A 1 729 ? 211.112 196.764 239.916 1.00 28.33 729 ARG A O 1
ATOM 5214 N N . HIS A 1 730 ? 212.521 198.359 240.637 1.00 29.32 730 HIS A N 1
ATOM 5215 C CA . HIS A 1 730 ? 212.050 198.351 242.014 1.00 29.32 730 HIS A CA 1
ATOM 5216 C C . HIS A 1 730 ? 211.882 199.790 242.457 1.00 29.32 730 HIS A C 1
ATOM 5217 O O . HIS A 1 730 ? 212.844 200.562 242.439 1.00 29.32 730 HIS A O 1
ATOM 5224 N N . LEU A 1 731 ? 210.668 200.148 242.847 1.00 30.73 731 LEU A N 1
ATOM 5225 C CA . LEU A 1 731 ? 210.350 201.471 243.360 1.00 30.73 731 LEU A CA 1
ATOM 5226 C C . LEU A 1 731 ? 210.003 201.319 244.831 1.00 30.73 731 LEU A C 1
ATOM 5227 O O . LEU A 1 731 ? 209.065 200.595 245.173 1.00 30.73 731 LEU A O 1
ATOM 5232 N N . LEU A 1 732 ? 210.768 201.974 245.694 1.00 31.32 732 LEU A N 1
ATOM 5233 C CA . LEU A 1 732 ? 210.541 201.862 247.124 1.00 31.32 732 LEU A CA 1
ATOM 5234 C C . LEU A 1 732 ? 209.373 202.736 247.547 1.00 31.32 732 LEU A C 1
ATOM 5235 O O . LEU A 1 732 ? 209.065 203.739 246.912 1.00 31.32 732 LEU A O 1
ATOM 5240 N N . VAL A 1 733 ? 208.689 202.324 248.608 1.00 34.21 733 VAL A N 1
ATOM 5241 C CA . VAL A 1 733 ? 207.626 203.120 249.208 1.00 34.21 733 VAL A CA 1
ATOM 5242 C C . VAL A 1 733 ? 208.074 203.495 250.611 1.00 34.21 733 VAL A C 1
ATOM 5243 O O . VAL A 1 733 ? 208.285 202.619 251.455 1.00 34.21 733 VAL A O 1
ATOM 5247 N N . VAL A 1 734 ? 208.237 204.788 250.857 1.00 37.49 734 VAL A N 1
ATOM 5248 C CA . VAL A 1 734 ? 208.658 205.281 252.164 1.00 37.49 734 VAL A CA 1
ATOM 5249 C C . VAL A 1 734 ? 207.415 205.817 252.870 1.00 37.49 734 VAL A C 1
ATOM 5250 O O . VAL A 1 734 ? 206.393 206.037 252.204 1.00 37.49 734 VAL A O 1
ATOM 5254 N N . PRO A 1 735 ? 207.412 205.977 254.196 1.00 40.94 735 PRO A N 1
ATOM 5255 C CA . PRO A 1 735 ? 206.305 206.688 254.841 1.00 40.94 735 PRO A CA 1
ATOM 5256 C C . PRO A 1 735 ? 206.321 208.180 254.539 1.00 40.94 735 PRO A C 1
ATOM 5257 O O . PRO A 1 735 ? 207.323 208.756 254.112 1.00 40.94 735 PRO A O 1
ATOM 5261 N N . LYS A 1 736 ? 205.172 208.801 254.778 1.00 43.24 736 LYS A N 1
ATOM 5262 C CA . LYS A 1 736 ? 204.923 210.184 254.394 1.00 43.24 736 LYS A CA 1
ATOM 5263 C C . LYS A 1 736 ? 205.631 211.182 255.303 1.00 43.24 736 LYS A C 1
ATOM 5264 O O . LYS A 1 736 ? 206.099 212.223 254.843 1.00 43.24 736 LYS A O 1
ATOM 5270 N N . SER A 1 743 ? 210.872 201.906 260.872 1.00 42.99 743 SER A N 1
ATOM 5271 C CA . SER A 1 743 ? 210.581 201.424 259.527 1.00 42.99 743 SER A CA 1
ATOM 5272 C C . SER A 1 743 ? 210.664 202.549 258.498 1.00 42.99 743 SER A C 1
ATOM 5273 O O . SER A 1 743 ? 209.652 203.174 258.191 1.00 42.99 743 SER A O 1
ATOM 5276 N N . PRO A 1 744 ? 211.863 202.812 257.959 1.00 41.09 744 PRO A N 1
ATOM 5277 C CA . PRO A 1 744 ? 211.981 203.853 256.928 1.00 41.09 744 PRO A CA 1
ATOM 5278 C C . PRO A 1 744 ? 211.520 203.410 255.555 1.00 41.09 744 PRO A C 1
ATOM 5279 O O . PRO A 1 744 ? 211.333 204.266 254.682 1.00 41.09 744 PRO A O 1
ATOM 5283 N N . VAL A 1 745 ? 211.365 202.111 255.323 1.00 38.63 745 VAL A N 1
ATOM 5284 C CA . VAL A 1 745 ? 210.656 201.604 254.159 1.00 38.63 745 VAL A CA 1
ATOM 5285 C C . VAL A 1 745 ? 209.416 200.880 254.671 1.00 38.63 745 VAL A C 1
ATOM 5286 O O . VAL A 1 745 ? 209.362 200.428 255.824 1.00 38.63 745 VAL A O 1
ATOM 5290 N N . ILE A 1 746 ? 208.358 200.903 253.864 1.00 39.15 746 ILE A N 1
ATOM 5291 C CA . ILE A 1 746 ? 207.126 200.208 254.220 1.00 39.15 746 ILE A CA 1
ATOM 5292 C C . ILE A 1 746 ? 206.687 199.364 253.036 1.00 39.15 746 ILE A C 1
ATOM 5293 O O . ILE A 1 746 ? 205.792 198.522 253.164 1.00 39.15 746 ILE A O 1
ATOM 5298 N N . GLY A 1 747 ? 207.302 199.578 251.880 1.00 34.22 747 GLY A N 1
ATOM 5299 C CA . GLY A 1 747 ? 206.841 198.889 250.689 1.00 34.22 747 GLY A CA 1
ATOM 5300 C C . GLY A 1 747 ? 207.861 198.943 249.579 1.00 34.22 747 GLY A C 1
ATOM 5301 O O . GLY A 1 747 ? 208.810 199.730 249.608 1.00 34.22 747 GLY A O 1
ATOM 5302 N N . ILE A 1 748 ? 207.647 198.078 248.592 1.00 31.32 748 ILE A N 1
ATOM 5303 C CA . ILE A 1 748 ? 208.455 198.065 247.380 1.00 31.32 748 ILE A CA 1
ATOM 5304 C C . ILE A 1 748 ? 207.562 197.664 246.210 1.00 31.32 748 ILE A C 1
ATOM 5305 O O . ILE A 1 748 ? 206.885 196.631 246.244 1.00 31.32 748 ILE A O 1
ATOM 5310 N N . LEU A 1 749 ? 207.511 198.506 245.186 1.00 32.46 749 LEU A N 1
ATOM 5311 C CA . LEU A 1 749 ? 206.683 198.257 244.018 1.00 32.46 749 LEU A CA 1
ATOM 5312 C C . LEU A 1 749 ? 207.536 197.768 242.862 1.00 32.46 749 LEU A C 1
ATOM 5313 O O . LEU A 1 749 ? 208.613 198.306 242.600 1.00 32.46 749 LEU A O 1
ATOM 5318 N N . THR A 1 750 ? 207.049 196.746 242.174 1.00 32.94 750 THR A N 1
ATOM 5319 C CA . THR A 1 750 ? 207.670 196.231 240.965 1.00 32.94 750 THR A CA 1
ATOM 5320 C C . THR A 1 750 ? 206.700 196.422 239.802 1.00 32.94 750 THR A C 1
ATOM 5321 O O . THR A 1 750 ? 205.700 197.132 239.916 1.00 32.94 750 THR A O 1
ATOM 5325 N N . ARG A 1 751 ? 207.047 195.818 238.663 1.00 32.95 751 ARG A N 1
ATOM 5326 C CA . ARG A 1 751 ? 206.230 195.883 237.454 1.00 32.95 751 ARG A CA 1
ATOM 5327 C C . ARG A 1 751 ? 204.921 195.119 237.616 1.00 32.95 751 ARG A C 1
ATOM 5328 O O . ARG A 1 751 ? 203.885 195.558 237.100 1.00 32.95 751 ARG A O 1
ATOM 5336 N N . GLN A 1 752 ? 204.950 194.025 238.390 1.00 36.41 752 GLN A N 1
ATOM 5337 C CA . GLN A 1 752 ? 203.775 193.210 238.688 1.00 36.41 752 GLN A CA 1
ATOM 5338 C C . GLN A 1 752 ? 202.749 193.958 239.533 1.00 36.41 752 GLN A C 1
ATOM 5339 O O . GLN A 1 752 ? 201.544 193.804 239.320 1.00 36.41 752 GLN A O 1
ATOM 5345 N N . ASP A 1 753 ? 203.202 194.817 240.444 1.00 35.32 753 ASP A N 1
ATOM 5346 C CA . ASP A 1 753 ? 202.284 195.591 241.267 1.00 35.32 753 ASP A CA 1
ATOM 5347 C C . ASP A 1 753 ? 201.653 196.755 240.532 1.00 35.32 753 ASP A C 1
ATOM 5348 O O . ASP A 1 753 ? 200.638 197.271 240.992 1.00 35.32 753 ASP A O 1
ATOM 5353 N N . LEU A 1 754 ? 202.235 197.199 239.428 1.00 35.00 754 LEU A N 1
ATOM 5354 C CA . LEU A 1 754 ? 201.749 198.382 238.744 1.00 35.00 754 LEU A CA 1
ATOM 5355 C C . LEU A 1 754 ? 201.104 198.066 237.408 1.00 35.00 754 LEU A C 1
ATOM 5356 O O . LEU A 1 754 ? 200.627 198.980 236.731 1.00 35.00 754 LEU A O 1
ATOM 5361 N N . ARG A 1 755 ? 201.066 196.799 237.016 1.00 40.29 755 ARG A N 1
ATOM 5362 C CA . ARG A 1 755 ? 200.211 196.376 235.923 1.00 40.29 755 ARG A CA 1
ATOM 5363 C C . ARG A 1 755 ? 198.772 196.352 236.401 1.00 40.29 755 ARG A C 1
ATOM 5364 O O . ARG A 1 755 ? 198.491 195.903 237.512 1.00 40.29 755 ARG A O 1
ATOM 5372 N N . ALA A 1 756 ? 197.861 196.817 235.539 1.00 46.30 756 ALA A N 1
ATOM 5373 C CA . ALA A 1 756 ? 196.470 197.056 235.916 1.00 46.30 756 ALA A CA 1
ATOM 5374 C C . ALA A 1 756 ? 195.673 195.773 236.117 1.00 46.30 756 ALA A C 1
ATOM 5375 O O . ALA A 1 756 ? 194.686 195.786 236.864 1.00 46.30 756 ALA A O 1
ATOM 5377 N N . TYR A 1 757 ? 196.108 194.671 235.497 1.00 50.04 757 TYR A N 1
ATOM 5378 C CA . TYR A 1 757 ? 195.415 193.396 235.637 1.00 50.04 757 TYR A CA 1
ATOM 5379 C C . TYR A 1 757 ? 195.631 192.790 237.018 1.00 50.04 757 TYR A C 1
ATOM 5380 O O . TYR A 1 757 ? 194.689 192.264 237.617 1.00 50.04 757 TYR A O 1
ATOM 5389 N N . ASN A 1 758 ? 196.852 192.875 237.549 1.00 48.00 758 ASN A N 1
ATOM 5390 C CA . ASN A 1 758 ? 197.128 192.355 238.883 1.00 48.00 758 ASN A CA 1
ATOM 5391 C C . ASN A 1 758 ? 196.588 193.250 239.989 1.00 48.00 758 ASN A C 1
ATOM 5392 O O . ASN A 1 758 ? 196.421 192.779 241.119 1.00 48.00 758 ASN A O 1
ATOM 5397 N N . ILE A 1 759 ? 196.337 194.527 239.699 1.00 47.04 759 ILE A N 1
ATOM 5398 C CA . ILE A 1 759 ? 195.648 195.386 240.654 1.00 47.04 759 ILE A CA 1
ATOM 5399 C C . ILE A 1 759 ? 194.171 195.029 240.703 1.00 47.04 759 ILE A C 1
ATOM 5400 O O . ILE A 1 759 ? 193.579 194.921 241.785 1.00 47.04 759 ILE A O 1
ATOM 5405 N N . LEU A 1 760 ? 193.573 194.747 239.541 1.00 50.77 760 LEU A N 1
ATOM 5406 C CA . LEU A 1 760 ? 192.164 194.371 239.489 1.00 50.77 760 LEU A CA 1
ATOM 5407 C C . LEU A 1 760 ? 191.881 192.948 239.974 1.00 50.77 760 LEU A C 1
ATOM 5408 O O . LEU A 1 760 ? 190.711 192.612 240.180 1.00 50.77 760 LEU A O 1
ATOM 5413 N N . GLN A 1 761 ? 192.901 192.105 240.163 1.00 52.53 761 GLN A N 1
ATOM 5414 C CA . GLN A 1 761 ? 192.710 190.891 240.949 1.00 52.53 761 GLN A CA 1
ATOM 5415 C C . GLN A 1 761 ? 192.565 191.222 242.429 1.00 52.53 761 GLN A C 1
ATOM 5416 O O . GLN A 1 761 ? 191.625 190.765 243.089 1.00 52.53 761 GLN A O 1
ATOM 5422 N N . ALA A 1 762 ? 193.491 192.018 242.966 1.00 51.49 762 ALA A N 1
ATOM 5423 C CA . ALA A 1 762 ? 193.490 192.342 244.386 1.00 51.49 762 ALA A CA 1
ATOM 5424 C C . ALA A 1 762 ? 192.457 193.394 244.752 1.00 51.49 762 ALA A C 1
ATOM 5425 O O . ALA A 1 762 ? 192.080 193.491 245.924 1.00 51.49 762 ALA A O 1
ATOM 5427 N N . PHE A 1 763 ? 191.999 194.183 243.785 1.00 51.73 763 PHE A N 1
ATOM 5428 C CA . PHE A 1 763 ? 191.002 195.227 244.011 1.00 51.73 763 PHE A CA 1
ATOM 5429 C C . PHE A 1 763 ? 189.967 195.117 242.902 1.00 51.73 763 PHE A C 1
ATOM 5430 O O . PHE A 1 763 ? 190.080 195.792 241.870 1.00 51.73 763 PHE A O 1
ATOM 5438 N N . PRO A 1 764 ? 188.942 194.271 243.069 1.00 55.67 764 PRO A N 1
ATOM 5439 C CA . PRO A 1 764 ? 187.918 194.153 242.023 1.00 55.67 764 PRO A CA 1
ATOM 5440 C C . PRO A 1 764 ? 186.906 195.286 242.016 1.00 55.67 764 PRO A C 1
ATOM 5441 O O . PRO A 1 764 ? 186.191 195.442 241.017 1.00 55.67 764 PRO A O 1
ATOM 5445 N N . HIS A 1 765 ? 186.835 196.090 243.081 1.00 58.56 765 HIS A N 1
ATOM 5446 C CA . HIS A 1 765 ? 185.849 197.160 243.172 1.00 58.56 765 HIS A CA 1
ATOM 5447 C C . HIS A 1 765 ? 186.215 198.383 242.342 1.00 58.56 765 HIS A C 1
ATOM 5448 O O . HIS A 1 765 ? 185.352 199.235 242.111 1.00 58.56 765 HIS A O 1
ATOM 5455 N N . LEU A 1 766 ? 187.463 198.494 241.897 1.00 55.47 766 LEU A N 1
ATOM 5456 C CA . LEU A 1 766 ? 187.847 199.556 240.983 1.00 55.47 766 LEU A CA 1
ATOM 5457 C C . LEU A 1 766 ? 187.352 199.245 239.573 1.00 55.47 766 LEU A C 1
ATOM 5458 O O . LEU A 1 766 ? 186.963 198.118 239.256 1.00 55.47 766 LEU A O 1
ATOM 5463 N N . ASP A 1 767 ? 187.369 200.266 238.723 1.00 54.79 767 ASP A N 1
ATOM 5464 C CA . ASP A 1 767 ? 186.846 200.144 237.365 1.00 54.79 767 ASP A CA 1
ATOM 5465 C C . ASP A 1 767 ? 187.789 199.365 236.454 1.00 54.79 767 ASP A C 1
ATOM 5466 O O . ASP A 1 767 ? 187.695 198.142 236.351 1.00 54.79 767 ASP A O 1
ATOM 5471 N N . HIS B 1 53 ? 212.467 236.631 235.808 1.00 35.84 53 HIS B N 1
ATOM 5472 C CA . HIS B 1 53 ? 212.025 235.302 236.164 1.00 35.84 53 HIS B CA 1
ATOM 5473 C C . HIS B 1 53 ? 210.811 234.839 235.350 1.00 35.84 53 HIS B C 1
ATOM 5474 O O . HIS B 1 53 ? 209.725 235.384 235.490 1.00 35.84 53 HIS B O 1
ATOM 5481 N N . ILE B 1 54 ? 211.002 233.821 234.513 1.00 37.09 54 ILE B N 1
ATOM 5482 C CA . ILE B 1 54 ? 209.933 233.265 233.699 1.00 37.09 54 ILE B CA 1
ATOM 5483 C C . ILE B 1 54 ? 209.502 232.014 234.390 1.00 37.09 54 ILE B C 1
ATOM 5484 O O . ILE B 1 54 ? 210.324 231.173 234.716 1.00 37.09 54 ILE B O 1
ATOM 5489 N N . GLU B 1 55 ? 208.216 231.873 234.618 1.00 33.50 55 GLU B N 1
ATOM 5490 C CA . GLU B 1 55 ? 207.736 230.771 235.379 1.00 33.50 55 GLU B CA 1
ATOM 5491 C C . GLU B 1 55 ? 207.532 229.587 234.526 1.00 33.50 55 GLU B C 1
ATOM 5492 O O . GLU B 1 55 ? 207.443 229.700 233.333 1.00 33.50 55 GLU B O 1
ATOM 5498 N N . SER B 1 56 ? 207.490 228.426 235.142 1.00 30.31 56 SER B N 1
ATOM 5499 C CA . SER B 1 56 ? 207.314 227.212 234.432 1.00 30.31 56 SER B CA 1
ATOM 5500 C C . SER B 1 56 ? 205.853 226.951 234.279 1.00 30.31 56 SER B C 1
ATOM 5501 O O . SER B 1 56 ? 205.023 227.751 234.639 1.00 30.31 56 SER B O 1
ATOM 5504 N N . LEU B 1 57 ? 205.522 225.848 233.673 1.00 31.61 57 LEU B N 1
ATOM 5505 C CA . LEU B 1 57 ? 204.157 225.585 233.365 1.00 31.61 57 LEU B CA 1
ATOM 5506 C C . LEU B 1 57 ? 203.722 224.426 234.189 1.00 31.61 57 LEU B C 1
ATOM 5507 O O . LEU B 1 57 ? 204.542 223.588 234.528 1.00 31.61 57 LEU B O 1
ATOM 5512 N N . ASP B 1 58 ? 202.451 224.377 234.546 1.00 32.42 58 ASP B N 1
ATOM 5513 C CA . ASP B 1 58 ? 201.932 223.325 235.406 1.00 32.42 58 ASP B CA 1
ATOM 5514 C C . ASP B 1 58 ? 201.280 222.192 234.631 1.00 32.42 58 ASP B C 1
ATOM 5515 O O . ASP B 1 58 ? 200.129 222.273 234.251 1.00 32.42 58 ASP B O 1
ATOM 5520 N N . TYR B 1 59 ? 202.005 221.108 234.441 1.00 32.90 59 TYR B N 1
ATOM 5521 C CA . TYR B 1 59 ? 201.537 220.034 233.626 1.00 32.90 59 TYR B CA 1
ATOM 5522 C C . TYR B 1 59 ? 201.268 218.852 234.461 1.00 32.90 59 TYR B C 1
ATOM 5523 O O . TYR B 1 59 ? 201.172 217.754 233.952 1.00 32.90 59 TYR B O 1
ATOM 5532 N N . GLU B 1 60 ? 201.187 219.036 235.760 1.00 34.46 60 GLU B N 1
ATOM 5533 C CA . GLU B 1 60 ? 200.999 217.932 236.654 1.00 34.46 60 GLU B CA 1
ATOM 5534 C C . GLU B 1 60 ? 199.565 217.842 236.938 1.00 34.46 60 GLU B C 1
ATOM 5535 O O . GLU B 1 60 ? 198.851 218.828 236.876 1.00 34.46 60 GLU B O 1
ATOM 5541 N N . ILE B 1 61 ? 199.125 216.643 237.255 1.00 36.88 61 ILE B N 1
ATOM 5542 C CA . ILE B 1 61 ? 197.733 216.422 237.460 1.00 36.88 61 ILE B CA 1
ATOM 5543 C C . ILE B 1 61 ? 197.325 216.342 238.884 1.00 36.88 61 ILE B C 1
ATOM 5544 O O . ILE B 1 61 ? 197.813 215.496 239.593 1.00 36.88 61 ILE B O 1
ATOM 5549 N N . ASN B 1 62 ? 196.524 217.270 239.339 1.00 35.17 62 ASN B N 1
ATOM 5550 C CA . ASN B 1 62 ? 195.866 217.163 240.632 1.00 35.17 62 ASN B CA 1
ATOM 5551 C C . ASN B 1 62 ? 194.799 216.084 240.520 1.00 35.17 62 ASN B C 1
ATOM 5552 O O . ASN B 1 62 ? 193.809 216.249 239.801 1.00 35.17 62 ASN B O 1
ATOM 5557 N N . GLU B 1 63 ? 194.993 214.977 241.228 1.00 36.43 63 GLU B N 1
ATOM 5558 C CA . GLU B 1 63 ? 194.155 213.797 241.083 1.00 36.43 63 GLU B CA 1
ATOM 5559 C C . GLU B 1 63 ? 192.945 213.804 242.003 1.00 36.43 63 GLU B C 1
ATOM 5560 O O . GLU B 1 63 ? 192.259 212.783 242.108 1.00 36.43 63 GLU B O 1
ATOM 5566 N N . ASN B 1 64 ? 192.687 214.913 242.687 1.00 38.94 64 ASN B N 1
ATOM 5567 C CA . ASN B 1 64 ? 191.386 215.148 243.282 1.00 38.94 64 ASN B CA 1
ATOM 5568 C C . ASN B 1 64 ? 190.356 215.345 242.178 1.00 38.94 64 ASN B C 1
ATOM 5569 O O . ASN B 1 64 ? 190.642 215.926 241.130 1.00 38.94 64 ASN B O 1
ATOM 5574 N N . ASP B 1 65 ? 189.145 214.852 242.417 1.00 42.21 65 ASP B N 1
ATOM 5575 C CA . ASP B 1 65 ? 188.075 214.950 241.435 1.00 42.21 65 ASP B CA 1
ATOM 5576 C C . ASP B 1 65 ? 187.277 216.240 241.565 1.00 42.21 65 ASP B C 1
ATOM 5577 O O . ASP B 1 65 ? 186.290 216.420 240.845 1.00 42.21 65 ASP B O 1
ATOM 5582 N N . LEU B 1 66 ? 187.671 217.128 242.480 1.00 39.01 66 LEU B N 1
ATOM 5583 C CA . LEU B 1 66 ? 187.222 218.512 242.441 1.00 39.01 66 LEU B CA 1
ATOM 5584 C C . LEU B 1 66 ? 187.793 219.238 241.232 1.00 39.01 66 LEU B C 1
ATOM 5585 O O . LEU B 1 66 ? 187.111 220.066 240.622 1.00 39.01 66 LEU B O 1
ATOM 5590 N N . PHE B 1 67 ? 189.023 218.911 240.848 1.00 36.32 67 PHE B N 1
ATOM 5591 C CA . PHE B 1 67 ? 189.725 219.622 239.792 1.00 36.32 67 PHE B CA 1
ATOM 5592 C C . PHE B 1 67 ? 189.400 219.102 238.404 1.00 36.32 67 PHE B C 1
ATOM 5593 O O . PHE B 1 67 ? 189.342 219.908 237.466 1.00 36.32 67 PHE B O 1
ATOM 5601 N N . LYS B 1 68 ? 189.183 217.778 238.295 1.00 40.48 68 LYS B N 1
ATOM 5602 C CA . LYS B 1 68 ? 188.874 217.024 237.066 1.00 40.48 68 LYS B CA 1
ATOM 5603 C C . LYS B 1 68 ? 189.929 217.223 235.977 1.00 40.48 68 LYS B C 1
ATOM 5604 O O . LYS B 1 68 ? 189.621 217.515 234.823 1.00 40.48 68 LYS B O 1
ATOM 5610 N N . HIS B 1 69 ? 191.194 217.065 236.368 1.00 38.06 69 HIS B N 1
ATOM 5611 C CA . HIS B 1 69 ? 192.298 217.226 235.431 1.00 38.06 69 HIS B CA 1
ATOM 5612 C C . HIS B 1 69 ? 192.442 216.026 234.511 1.00 38.06 69 HIS B C 1
ATOM 5613 O O . HIS B 1 69 ? 192.858 216.179 233.359 1.00 38.06 69 HIS B O 1
ATOM 5620 N N . ASP B 1 70 ? 192.131 214.833 235.005 1.00 39.80 70 ASP B N 1
ATOM 5621 C CA . ASP B 1 70 ? 192.094 213.644 234.167 1.00 39.80 70 ASP B CA 1
ATOM 5622 C C . ASP B 1 70 ? 190.823 213.681 233.335 1.00 39.80 70 ASP B C 1
ATOM 5623 O O . ASP B 1 70 ? 189.721 213.780 233.882 1.00 39.80 70 ASP B O 1
ATOM 5628 N N . TRP B 1 71 ? 190.975 213.609 232.015 1.00 39.92 71 TRP B N 1
ATOM 5629 C CA . TRP B 1 71 ? 189.826 213.730 231.134 1.00 39.92 71 TRP B CA 1
ATOM 5630 C C . TRP B 1 71 ? 189.005 212.456 231.058 1.00 39.92 71 TRP B C 1
ATOM 5631 O O . TRP B 1 71 ? 187.838 212.518 230.670 1.00 39.92 71 TRP B O 1
ATOM 5642 N N . ARG B 1 72 ? 189.581 211.315 231.430 1.00 40.14 72 ARG B N 1
ATOM 5643 C CA . ARG B 1 72 ? 188.861 210.052 231.458 1.00 40.14 72 ARG B CA 1
ATOM 5644 C C . ARG B 1 72 ? 188.023 209.874 232.715 1.00 40.14 72 ARG B C 1
ATOM 5645 O O . ARG B 1 72 ? 187.206 208.951 232.768 1.00 40.14 72 ARG B O 1
ATOM 5653 N N . SER B 1 73 ? 188.199 210.735 233.716 1.00 41.58 73 SER B N 1
ATOM 5654 C CA . SER B 1 73 ? 187.440 210.695 234.956 1.00 41.58 73 SER B CA 1
ATOM 5655 C C . SER B 1 73 ? 186.205 211.584 234.913 1.00 41.58 73 SER B C 1
ATOM 5656 O O . SER B 1 73 ? 185.585 211.826 235.953 1.00 41.58 73 SER B O 1
ATOM 5659 N N . ARG B 1 74 ? 185.841 212.079 233.740 1.00 41.78 74 ARG B N 1
ATOM 5660 C CA . ARG B 1 74 ? 184.683 212.932 233.563 1.00 41.78 74 ARG B CA 1
ATOM 5661 C C . ARG B 1 74 ? 183.469 212.067 233.236 1.00 41.78 74 ARG B C 1
ATOM 5662 O O . ARG B 1 74 ? 183.493 210.841 233.386 1.00 41.78 74 ARG B O 1
ATOM 5670 N N . SER B 1 75 ? 182.390 212.703 232.788 1.00 41.98 75 SER B N 1
ATOM 5671 C CA . SER B 1 75 ? 181.208 211.973 232.360 1.00 41.98 75 SER B CA 1
ATOM 5672 C C . SER B 1 75 ? 181.444 211.341 230.992 1.00 41.98 75 SER B C 1
ATOM 5673 O O . SER B 1 75 ? 182.393 211.678 230.286 1.00 41.98 75 SER B O 1
ATOM 5676 N N . LYS B 1 76 ? 180.547 210.426 230.611 1.00 43.88 76 LYS B N 1
ATOM 5677 C CA . LYS B 1 76 ? 180.672 209.737 229.327 1.00 43.88 76 LYS B CA 1
ATOM 5678 C C . LYS B 1 76 ? 180.331 210.637 228.146 1.00 43.88 76 LYS B C 1
ATOM 5679 O O . LYS B 1 76 ? 180.782 210.368 227.028 1.00 43.88 76 LYS B O 1
ATOM 5685 N N . ALA B 1 77 ? 179.552 211.696 228.369 1.00 43.07 77 ALA B N 1
ATOM 5686 C CA . ALA B 1 77 ? 179.421 212.739 227.361 1.00 43.07 77 ALA B CA 1
ATOM 5687 C C . ALA B 1 77 ? 180.701 213.555 227.249 1.00 43.07 77 ALA B C 1
ATOM 5688 O O . ALA B 1 77 ? 181.141 213.873 226.141 1.00 43.07 77 ALA B O 1
ATOM 5690 N N . GLN B 1 78 ? 181.329 213.876 228.382 1.00 41.48 78 GLN B N 1
ATOM 5691 C CA . GLN B 1 78 ? 182.478 214.773 228.395 1.00 41.48 78 GLN B CA 1
ATOM 5692 C C . GLN B 1 78 ? 183.777 214.104 227.964 1.00 41.48 78 GLN B C 1
ATOM 5693 O O . GLN B 1 78 ? 184.702 214.812 227.545 1.00 41.48 78 GLN B O 1
ATOM 5699 N N . VAL B 1 79 ? 183.876 212.775 228.078 1.00 40.60 79 VAL B N 1
ATOM 5700 C CA . VAL B 1 79 ? 184.966 212.041 227.438 1.00 40.60 79 VAL B CA 1
ATOM 5701 C C . VAL B 1 79 ? 184.810 212.110 225.924 1.00 40.60 79 VAL B C 1
ATOM 5702 O O . VAL B 1 79 ? 185.779 212.372 225.195 1.00 40.60 79 VAL B O 1
ATOM 5706 N N . PHE B 1 80 ? 183.567 211.977 225.443 1.00 43.44 80 PHE B N 1
ATOM 5707 C CA . PHE B 1 80 ? 183.265 212.106 224.022 1.00 43.44 80 PHE B CA 1
ATOM 5708 C C . PHE B 1 80 ? 183.394 213.542 223.538 1.00 43.44 80 PHE B C 1
ATOM 5709 O O . PHE B 1 80 ? 183.816 213.758 222.401 1.00 43.44 80 PHE B O 1
ATOM 5717 N N . GLN B 1 81 ? 183.086 214.519 224.399 1.00 41.81 81 GLN B N 1
ATOM 5718 C CA . GLN B 1 81 ? 183.244 215.929 224.049 1.00 41.81 81 GLN B CA 1
ATOM 5719 C C . GLN B 1 81 ? 184.710 216.327 223.968 1.00 41.81 81 GLN B C 1
ATOM 5720 O O . GLN B 1 81 ? 185.084 217.111 223.092 1.00 41.81 81 GLN B O 1
ATOM 5726 N N . TYR B 1 82 ? 185.556 215.761 224.844 1.00 38.80 82 TYR B N 1
ATOM 5727 C CA . TYR B 1 82 ? 186.993 216.017 224.784 1.00 38.80 82 TYR B CA 1
ATOM 5728 C C . TYR B 1 82 ? 187.632 215.362 223.568 1.00 38.80 82 TYR B C 1
ATOM 5729 O O . TYR B 1 82 ? 188.506 215.965 222.939 1.00 38.80 82 TYR B O 1
ATOM 5738 N N . ILE B 1 83 ? 187.216 214.131 223.241 1.00 38.67 83 ILE B N 1
ATOM 5739 C CA . ILE B 1 83 ? 187.813 213.368 222.144 1.00 38.67 83 ILE B CA 1
ATOM 5740 C C . ILE B 1 83 ? 187.427 213.969 220.795 1.00 38.67 83 ILE B C 1
ATOM 5741 O O . ILE B 1 83 ? 188.296 214.157 219.923 1.00 38.67 83 ILE B O 1
ATOM 5746 N N . PHE B 1 84 ? 186.145 214.369 220.651 1.00 38.23 84 PHE B N 1
ATOM 5747 C CA . PHE B 1 84 ? 185.662 215.047 219.448 1.00 38.23 84 PHE B CA 1
ATOM 5748 C C . PHE B 1 84 ? 186.302 216.411 219.275 1.00 38.23 84 PHE B C 1
ATOM 5749 O O . PHE B 1 84 ? 186.743 216.727 218.174 1.00 38.23 84 PHE B O 1
ATOM 5757 N N . LEU B 1 85 ? 186.460 217.181 220.359 1.00 37.62 85 LEU B N 1
ATOM 5758 C CA . LEU B 1 85 ? 187.022 218.512 220.192 1.00 37.62 85 LEU B CA 1
ATOM 5759 C C . LEU B 1 85 ? 188.534 218.521 220.055 1.00 37.62 85 LEU B C 1
ATOM 5760 O O . LEU B 1 85 ? 189.047 219.437 219.424 1.00 37.62 85 LEU B O 1
ATOM 5765 N N . LYS B 1 86 ? 189.256 217.520 220.567 1.00 38.21 86 LYS B N 1
ATOM 5766 C CA . LYS B 1 86 ? 190.694 217.498 220.315 1.00 38.21 86 LYS B CA 1
ATOM 5767 C C . LYS B 1 86 ? 191.017 217.025 218.899 1.00 38.21 86 LYS B C 1
ATOM 5768 O O . LYS B 1 86 ? 191.998 217.498 218.311 1.00 38.21 86 LYS B O 1
ATOM 5774 N N . TRP B 1 87 ? 190.161 216.196 218.287 1.00 36.95 87 TRP B N 1
ATOM 5775 C CA . TRP B 1 87 ? 190.403 215.857 216.890 1.00 36.95 87 TRP B CA 1
ATOM 5776 C C . TRP B 1 87 ? 189.851 216.920 215.939 1.00 36.95 87 TRP B C 1
ATOM 5777 O O . TRP B 1 87 ? 190.393 217.087 214.838 1.00 36.95 87 TRP B O 1
ATOM 5788 N N . THR B 1 88 ? 188.808 217.660 216.357 1.00 35.62 88 THR B N 1
ATOM 5789 C CA . THR B 1 88 ? 188.343 218.840 215.623 1.00 35.62 88 THR B CA 1
ATOM 5790 C C . THR B 1 88 ? 189.388 219.943 215.652 1.00 35.62 88 THR B C 1
ATOM 5791 O O . THR B 1 88 ? 189.666 220.555 214.616 1.00 35.62 88 THR B O 1
ATOM 5795 N N . LEU B 1 89 ? 190.032 220.152 216.808 1.00 35.02 89 LEU B N 1
ATOM 5796 C CA . LEU B 1 89 ? 191.067 221.173 216.909 1.00 35.02 89 LEU B CA 1
ATOM 5797 C C . LEU B 1 89 ? 192.344 220.767 216.200 1.00 35.02 89 LEU B C 1
ATOM 5798 O O . LEU B 1 89 ? 193.037 221.641 215.709 1.00 35.02 89 LEU B O 1
ATOM 5803 N N . ALA B 1 90 ? 192.634 219.466 216.070 1.00 33.55 90 ALA B N 1
ATOM 5804 C CA . ALA B 1 90 ? 193.754 219.045 215.225 1.00 33.55 90 ALA B CA 1
ATOM 5805 C C . ALA B 1 90 ? 193.449 219.233 213.738 1.00 33.55 90 ALA B C 1
ATOM 5806 O O . ALA B 1 90 ? 194.336 219.622 212.963 1.00 33.55 90 ALA B O 1
ATOM 5808 N N . CYS B 1 91 ? 192.189 219.001 213.338 1.00 36.02 91 CYS B N 1
ATOM 5809 C CA . CYS B 1 91 ? 191.743 219.284 211.973 1.00 36.02 91 CYS B CA 1
ATOM 5810 C C . CYS B 1 91 ? 191.718 220.781 211.690 1.00 36.02 91 CYS B C 1
ATOM 5811 O O . CYS B 1 91 ? 192.083 221.214 210.594 1.00 36.02 91 CYS B O 1
ATOM 5814 N N . LEU B 1 92 ? 191.334 221.586 212.679 1.00 33.66 92 LEU B N 1
ATOM 5815 C CA . LEU B 1 92 ? 191.254 223.026 212.489 1.00 33.66 92 LEU B CA 1
ATOM 5816 C C . LEU B 1 92 ? 192.620 223.687 212.531 1.00 33.66 92 LEU B C 1
ATOM 5817 O O . LEU B 1 92 ? 192.798 224.722 211.889 1.00 33.66 92 LEU B O 1
ATOM 5822 N N . VAL B 1 93 ? 193.579 223.110 213.267 1.00 34.83 93 VAL B N 1
ATOM 5823 C CA . VAL B 1 93 ? 194.973 223.553 213.209 1.00 34.83 93 VAL B CA 1
ATOM 5824 C C . VAL B 1 93 ? 195.558 223.258 211.837 1.00 34.83 93 VAL B C 1
ATOM 5825 O O . VAL B 1 93 ? 196.220 224.120 211.244 1.00 34.83 93 VAL B O 1
ATOM 5829 N N . GLY B 1 94 ? 195.220 222.089 211.276 1.00 34.15 94 GLY B N 1
ATOM 5830 C CA . GLY B 1 94 ? 195.648 221.749 209.928 1.00 34.15 94 GLY B CA 1
ATOM 5831 C C . GLY B 1 94 ? 195.009 222.590 208.836 1.00 34.15 94 GLY B C 1
ATOM 5832 O O . GLY B 1 94 ? 195.689 223.024 207.900 1.00 34.15 94 GLY B O 1
ATOM 5833 N N . LEU B 1 95 ? 193.717 222.889 208.984 1.00 34.38 95 LEU B N 1
ATOM 5834 C CA . LEU B 1 95 ? 192.992 223.692 208.008 1.00 34.38 95 LEU B CA 1
ATOM 5835 C C . LEU B 1 95 ? 193.410 225.155 208.059 1.00 34.38 95 LEU B C 1
ATOM 5836 O O . LEU B 1 95 ? 193.607 225.776 207.011 1.00 34.38 95 LEU B O 1
ATOM 5841 N N . PHE B 1 96 ? 193.635 225.701 209.259 1.00 33.09 96 PHE B N 1
ATOM 5842 C CA . PHE B 1 96 ? 193.982 227.113 209.339 1.00 33.09 96 PHE B CA 1
ATOM 5843 C C . PHE B 1 96 ? 195.452 227.377 209.055 1.00 33.09 96 PHE B C 1
ATOM 5844 O O . PHE B 1 96 ? 195.752 228.420 208.484 1.00 33.09 96 PHE B O 1
ATOM 5852 N N . THR B 1 97 ? 196.373 226.462 209.399 1.00 33.96 97 THR B N 1
ATOM 5853 C CA . THR B 1 97 ? 197.770 226.661 209.006 1.00 33.96 97 THR B CA 1
ATOM 5854 C C . THR B 1 97 ? 197.969 226.422 207.515 1.00 33.96 97 THR B C 1
ATOM 5855 O O . THR B 1 97 ? 198.795 227.104 206.899 1.00 33.96 97 THR B O 1
ATOM 5859 N N . GLY B 1 98 ? 197.187 225.513 206.915 1.00 35.14 98 GLY B N 1
ATOM 5860 C CA . GLY B 1 98 ? 197.235 225.337 205.473 1.00 35.14 98 GLY B CA 1
ATOM 5861 C C . GLY B 1 98 ? 196.651 226.508 204.705 1.00 35.14 98 GLY B C 1
ATOM 5862 O O . GLY B 1 98 ? 197.193 226.903 203.674 1.00 35.14 98 GLY B O 1
ATOM 5863 N N . LEU B 1 99 ? 195.579 227.115 205.227 1.00 35.80 99 LEU B N 1
ATOM 5864 C CA . LEU B 1 99 ? 194.988 228.290 204.591 1.00 35.80 99 LEU B CA 1
ATOM 5865 C C . LEU B 1 99 ? 195.826 229.549 204.776 1.00 35.80 99 LEU B C 1
ATOM 5866 O O . LEU B 1 99 ? 195.882 230.381 203.861 1.00 35.80 99 LEU B O 1
ATOM 5871 N N . ILE B 1 100 ? 196.478 229.710 205.932 1.00 35.64 100 ILE B N 1
ATOM 5872 C CA . ILE B 1 100 ? 197.308 230.889 206.161 1.00 35.64 100 ILE B CA 1
ATOM 5873 C C . ILE B 1 100 ? 198.609 230.788 205.367 1.00 35.64 100 ILE B C 1
ATOM 5874 O O . ILE B 1 100 ? 199.029 231.768 204.743 1.00 35.64 100 ILE B O 1
ATOM 5879 N N . ALA B 1 101 ? 199.194 229.584 205.263 1.00 35.69 101 ALA B N 1
ATOM 5880 C CA . ALA B 1 101 ? 200.361 229.398 204.398 1.00 35.69 101 ALA B CA 1
ATOM 5881 C C . ALA B 1 101 ? 200.036 229.434 202.916 1.00 35.69 101 ALA B C 1
ATOM 5882 O O . ALA B 1 101 ? 200.933 229.742 202.128 1.00 35.69 101 ALA B O 1
ATOM 5884 N N . THR B 1 102 ? 198.791 229.121 202.534 1.00 37.23 102 THR B N 1
ATOM 5885 C CA . THR B 1 102 ? 198.308 229.433 201.193 1.00 37.23 102 THR B CA 1
ATOM 5886 C C . THR B 1 102 ? 198.305 230.931 200.948 1.00 37.23 102 THR B C 1
ATOM 5887 O O . THR B 1 102 ? 198.869 231.392 199.955 1.00 37.23 102 THR B O 1
ATOM 5891 N N . LEU B 1 103 ? 197.773 231.702 201.904 1.00 36.50 103 LEU B N 1
ATOM 5892 C CA . LEU B 1 103 ? 197.670 233.153 201.760 1.00 36.50 103 LEU B CA 1
ATOM 5893 C C . LEU B 1 103 ? 199.030 233.838 201.886 1.00 36.50 103 LEU B C 1
ATOM 5894 O O . LEU B 1 103 ? 199.273 234.846 201.212 1.00 36.50 103 LEU B O 1
ATOM 5899 N N . ILE B 1 104 ? 199.948 233.235 202.648 1.00 35.94 104 ILE B N 1
ATOM 5900 C CA . ILE B 1 104 ? 201.314 233.738 202.775 1.00 35.94 104 ILE B CA 1
ATOM 5901 C C . ILE B 1 104 ? 202.088 233.498 201.485 1.00 35.94 104 ILE B C 1
ATOM 5902 O O . ILE B 1 104 ? 202.718 234.422 200.966 1.00 35.94 104 ILE B O 1
ATOM 5907 N N . ASN B 1 105 ? 201.974 232.290 200.903 1.00 37.25 105 ASN B N 1
ATOM 5908 C CA . ASN B 1 105 ? 202.658 231.978 199.646 1.00 37.25 105 ASN B CA 1
ATOM 5909 C C . ASN B 1 105 ? 202.047 232.697 198.450 1.00 37.25 105 ASN B C 1
ATOM 5910 O O . ASN B 1 105 ? 202.779 233.049 197.523 1.00 37.25 105 ASN B O 1
ATOM 5915 N N . LEU B 1 106 ? 200.730 232.945 198.475 1.00 38.21 106 LEU B N 1
ATOM 5916 C CA . LEU B 1 106 ? 200.060 233.724 197.435 1.00 38.21 106 LEU B CA 1
ATOM 5917 C C . LEU B 1 106 ? 200.491 235.178 197.465 1.00 38.21 106 LEU B C 1
ATOM 5918 O O . LEU B 1 106 ? 200.782 235.757 196.414 1.00 38.21 106 LEU B O 1
ATOM 5923 N N . ALA B 1 107 ? 200.585 235.764 198.666 1.00 36.09 107 ALA B N 1
ATOM 5924 C CA . ALA B 1 107 ? 201.001 237.153 198.783 1.00 36.09 107 ALA B CA 1
ATOM 5925 C C . ALA B 1 107 ? 202.486 237.332 198.522 1.00 36.09 107 ALA B C 1
ATOM 5926 O O . ALA B 1 107 ? 202.862 238.336 197.922 1.00 36.09 107 ALA B O 1
ATOM 5928 N N . VAL B 1 108 ? 203.326 236.356 198.901 1.00 35.59 108 VAL B N 1
ATOM 5929 C CA . VAL B 1 108 ? 204.770 236.462 198.679 1.00 35.59 108 VAL B CA 1
ATOM 5930 C C . VAL B 1 108 ? 205.101 236.291 197.201 1.00 35.59 108 VAL B C 1
ATOM 5931 O O . VAL B 1 108 ? 205.852 237.099 196.642 1.00 35.59 108 VAL B O 1
ATOM 5935 N N . GLU B 1 109 ? 204.461 235.324 196.522 1.00 39.00 109 GLU B N 1
ATOM 5936 C CA . GLU B 1 109 ? 204.735 235.109 195.103 1.00 39.00 109 GLU B CA 1
ATOM 5937 C C . GLU B 1 109 ? 204.121 236.185 194.219 1.00 39.00 109 GLU B C 1
ATOM 5938 O O . GLU B 1 109 ? 204.720 236.529 193.201 1.00 39.00 109 GLU B O 1
ATOM 5944 N N . ASN B 1 110 ? 203.016 236.814 194.639 1.00 38.12 110 ASN B N 1
ATOM 5945 C CA . ASN B 1 110 ? 202.488 237.909 193.832 1.00 38.12 110 ASN B CA 1
ATOM 5946 C C . ASN B 1 110 ? 203.246 239.214 194.045 1.00 38.12 110 ASN B C 1
ATOM 5947 O O . ASN B 1 110 ? 203.514 239.914 193.064 1.00 38.12 110 ASN B O 1
ATOM 5952 N N . ILE B 1 111 ? 203.638 239.543 195.288 1.00 38.01 111 ILE B N 1
ATOM 5953 C CA . ILE B 1 111 ? 204.319 240.817 195.542 1.00 38.01 111 ILE B CA 1
ATOM 5954 C C . ILE B 1 111 ? 205.762 240.765 195.051 1.00 38.01 111 ILE B C 1
ATOM 5955 O O . ILE B 1 111 ? 206.185 241.639 194.287 1.00 38.01 111 ILE B O 1
ATOM 5960 N N . ALA B 1 112 ? 206.505 239.700 195.392 1.00 37.61 112 ALA B N 1
ATOM 5961 C CA . ALA B 1 112 ? 207.872 239.569 194.897 1.00 37.61 112 ALA B CA 1
ATOM 5962 C C . ALA B 1 112 ? 207.948 239.185 193.428 1.00 37.61 112 ALA B C 1
ATOM 5963 O O . ALA B 1 112 ? 208.930 239.550 192.778 1.00 37.61 112 ALA B O 1
ATOM 5965 N N . GLY B 1 113 ? 206.922 238.534 192.873 1.00 37.72 113 GLY B N 1
ATOM 5966 C CA . GLY B 1 113 ? 206.933 238.246 191.453 1.00 37.72 113 GLY B CA 1
ATOM 5967 C C . GLY B 1 113 ? 206.654 239.465 190.604 1.00 37.72 113 GLY B C 1
ATOM 5968 O O . GLY B 1 113 ? 207.314 239.670 189.590 1.00 37.72 113 GLY B O 1
ATOM 5969 N N . TYR B 1 114 ? 205.700 240.309 191.018 1.00 39.79 114 TYR B N 1
ATOM 5970 C CA . TYR B 1 114 ? 205.451 241.539 190.277 1.00 39.79 114 TYR B CA 1
ATOM 5971 C C . TYR B 1 114 ? 206.519 242.594 190.521 1.00 39.79 114 TYR B C 1
ATOM 5972 O O . TYR B 1 114 ? 206.725 243.447 189.648 1.00 39.79 114 TYR B O 1
ATOM 5981 N N . LYS B 1 115 ? 207.226 242.523 191.656 1.00 38.11 115 LYS B N 1
ATOM 5982 C CA . LYS B 1 115 ? 208.395 243.370 191.870 1.00 38.11 115 LYS B CA 1
ATOM 5983 C C . LYS B 1 115 ? 209.538 242.968 190.953 1.00 38.11 115 LYS B C 1
ATOM 5984 O O . LYS B 1 115 ? 210.144 243.826 190.311 1.00 38.11 115 LYS B O 1
ATOM 5990 N N . LEU B 1 116 ? 209.809 241.663 190.833 1.00 39.27 116 LEU B N 1
ATOM 5991 C CA . LEU B 1 116 ? 210.856 241.202 189.927 1.00 39.27 116 LEU B CA 1
ATOM 5992 C C . LEU B 1 116 ? 210.448 241.278 188.460 1.00 39.27 116 LEU B C 1
ATOM 5993 O O . LEU B 1 116 ? 211.325 241.348 187.598 1.00 39.27 116 LEU B O 1
ATOM 5998 N N . LEU B 1 117 ? 209.147 241.312 188.161 1.00 41.62 117 LEU B N 1
ATOM 5999 C CA . LEU B 1 117 ? 208.707 241.589 186.797 1.00 41.62 117 LEU B CA 1
ATOM 6000 C C . LEU B 1 117 ? 208.898 243.058 186.441 1.00 41.62 117 LEU B C 1
ATOM 6001 O O . LEU B 1 117 ? 209.258 243.373 185.304 1.00 41.62 117 LEU B O 1
ATOM 6006 N N . ALA B 1 118 ? 208.680 243.967 187.401 1.00 42.01 118 ALA B N 1
ATOM 6007 C CA . ALA B 1 118 ? 208.929 245.387 187.156 1.00 42.01 118 ALA B CA 1
ATOM 6008 C C . ALA B 1 118 ? 210.421 245.690 187.091 1.00 42.01 118 ALA B C 1
ATOM 6009 O O . ALA B 1 118 ? 210.859 246.537 186.296 1.00 42.01 118 ALA B O 1
ATOM 6011 N N . VAL B 1 119 ? 211.211 244.975 187.897 1.00 41.48 119 VAL B N 1
ATOM 6012 C CA . VAL B 1 119 ? 212.662 245.128 187.915 1.00 41.48 119 VAL B CA 1
ATOM 6013 C C . VAL B 1 119 ? 213.274 244.562 186.638 1.00 41.48 119 VAL B C 1
ATOM 6014 O O . VAL B 1 119 ? 214.124 245.204 186.012 1.00 41.48 119 VAL B O 1
ATOM 6018 N N . GLY B 1 120 ? 212.770 243.417 186.167 1.00 43.12 120 GLY B N 1
ATOM 6019 C CA . GLY B 1 120 ? 213.180 242.876 184.882 1.00 43.12 120 GLY B CA 1
ATOM 6020 C C . GLY B 1 120 ? 212.650 243.634 183.681 1.00 43.12 120 GLY B C 1
ATOM 6021 O O . GLY B 1 120 ? 213.223 243.517 182.595 1.00 43.12 120 GLY B O 1
ATOM 6022 N N . TYR B 1 121 ? 211.571 244.406 183.853 1.00 46.32 121 TYR B N 1
ATOM 6023 C CA . TYR B 1 121 ? 211.127 245.318 182.802 1.00 46.32 121 TYR B CA 1
ATOM 6024 C C . TYR B 1 121 ? 212.095 246.480 182.639 1.00 46.32 121 TYR B C 1
ATOM 6025 O O . TYR B 1 121 ? 212.383 246.898 181.512 1.00 46.32 121 TYR B O 1
ATOM 6034 N N . TYR B 1 122 ? 212.608 247.015 183.746 1.00 46.62 122 TYR B N 1
ATOM 6035 C CA . TYR B 1 122 ? 213.625 248.056 183.632 1.00 46.62 122 TYR B CA 1
ATOM 6036 C C . TYR B 1 122 ? 215.001 247.499 183.287 1.00 46.62 122 TYR B C 1
ATOM 6037 O O . TYR B 1 122 ? 215.849 248.245 182.795 1.00 46.62 122 TYR B O 1
ATOM 6046 N N . ILE B 1 123 ? 215.233 246.209 183.517 1.00 45.07 123 ILE B N 1
ATOM 6047 C CA . ILE B 1 123 ? 216.490 245.580 183.132 1.00 45.07 123 ILE B CA 1
ATOM 6048 C C . ILE B 1 123 ? 216.523 245.312 181.629 1.00 45.07 123 ILE B C 1
ATOM 6049 O O . ILE B 1 123 ? 217.536 245.572 180.965 1.00 45.07 123 ILE B O 1
ATOM 6054 N N . ALA B 1 124 ? 215.395 244.864 181.057 1.00 47.78 124 ALA B N 1
ATOM 6055 C CA . ALA B 1 124 ? 215.327 244.527 179.635 1.00 47.78 124 ALA B CA 1
ATOM 6056 C C . ALA B 1 124 ? 215.312 245.749 178.723 1.00 47.78 124 ALA B C 1
ATOM 6057 O O . ALA B 1 124 ? 215.559 245.608 177.522 1.00 47.78 124 ALA B O 1
ATOM 6059 N N . GLN B 1 125 ? 215.044 246.936 179.259 1.00 49.83 125 GLN B N 1
ATOM 6060 C CA . GLN B 1 125 ? 215.177 248.185 178.529 1.00 49.83 125 GLN B CA 1
ATOM 6061 C C . GLN B 1 125 ? 216.562 248.802 178.664 1.00 49.83 125 GLN B C 1
ATOM 6062 O O . GLN B 1 125 ? 216.754 249.931 178.195 1.00 49.83 125 GLN B O 1
ATOM 6068 N N . ASP B 1 126 ? 217.503 248.072 179.294 1.00 51.74 126 ASP B N 1
ATOM 6069 C CA . ASP B 1 126 ? 218.881 248.481 179.636 1.00 51.74 126 ASP B CA 1
ATOM 6070 C C . ASP B 1 126 ? 218.909 249.755 180.476 1.00 51.74 126 ASP B C 1
ATOM 6071 O O . ASP B 1 126 ? 219.745 250.638 180.281 1.00 51.74 126 ASP B O 1
ATOM 6076 N N . ARG B 1 127 ? 217.977 249.846 181.420 1.00 48.96 127 ARG B N 1
ATOM 6077 C CA . ARG B 1 127 ? 217.935 250.930 182.392 1.00 48.96 127 ARG B CA 1
ATOM 6078 C C . ARG B 1 127 ? 218.276 250.319 183.746 1.00 48.96 127 ARG B C 1
ATOM 6079 O O . ARG B 1 127 ? 217.404 250.028 184.561 1.00 48.96 127 ARG B O 1
ATOM 6087 N N . PHE B 1 128 ? 219.570 250.162 183.997 1.00 44.95 128 PHE B N 1
ATOM 6088 C CA . PHE B 1 128 ? 220.031 249.439 185.169 1.00 44.95 128 PHE B CA 1
ATOM 6089 C C . PHE B 1 128 ? 220.091 250.300 186.414 1.00 44.95 128 PHE B C 1
ATOM 6090 O O . PHE B 1 128 ? 220.254 249.758 187.510 1.00 44.95 128 PHE B O 1
ATOM 6098 N N . TRP B 1 129 ? 219.971 251.617 186.281 1.00 46.45 129 TRP B N 1
ATOM 6099 C CA . TRP B 1 129 ? 219.934 252.447 187.473 1.00 46.45 129 TRP B CA 1
ATOM 6100 C C . TRP B 1 129 ? 218.531 252.579 188.032 1.00 46.45 129 TRP B C 1
ATOM 6101 O O . TRP B 1 129 ? 218.359 252.514 189.248 1.00 46.45 129 TRP B O 1
ATOM 6112 N N . THR B 1 130 ? 217.512 252.718 187.181 1.00 44.62 130 THR B N 1
ATOM 6113 C CA . THR B 1 130 ? 216.152 252.825 187.694 1.00 44.62 130 THR B CA 1
ATOM 6114 C C . THR B 1 130 ? 215.529 251.470 187.999 1.00 44.62 130 THR B C 1
ATOM 6115 O O . THR B 1 130 ? 214.463 251.426 188.610 1.00 44.62 130 THR B O 1
ATOM 6119 N N . GLY B 1 131 ? 216.168 250.369 187.603 1.00 41.30 131 GLY B N 1
ATOM 6120 C CA . GLY B 1 131 ? 215.763 249.074 188.110 1.00 41.30 131 GLY B CA 1
ATOM 6121 C C . GLY B 1 131 ? 216.372 248.788 189.462 1.00 41.30 131 GLY B C 1
ATOM 6122 O O . GLY B 1 131 ? 215.903 247.910 190.187 1.00 41.30 131 GLY B O 1
ATOM 6123 N N . LEU B 1 132 ? 217.434 249.514 189.812 1.00 40.71 132 LEU B N 1
ATOM 6124 C CA . LEU B 1 132 ? 217.983 249.432 191.157 1.00 40.71 132 LEU B CA 1
ATOM 6125 C C . LEU B 1 132 ? 217.115 250.200 192.142 1.00 40.71 132 LEU B C 1
ATOM 6126 O O . LEU B 1 132 ? 216.950 249.764 193.281 1.00 40.71 132 LEU B O 1
ATOM 6131 N N . MET B 1 133 ? 216.529 251.330 191.709 1.00 43.11 133 MET B N 1
ATOM 6132 C CA . MET B 1 133 ? 215.644 252.118 192.569 1.00 43.11 133 MET B CA 1
ATOM 6133 C C . MET B 1 133 ? 214.320 251.420 192.840 1.00 43.11 133 MET B C 1
ATOM 6134 O O . MET B 1 133 ? 213.790 251.539 193.947 1.00 43.11 133 MET B O 1
ATOM 6139 N N . VAL B 1 134 ? 213.796 250.678 191.861 1.00 38.67 134 VAL B N 1
ATOM 6140 C CA . VAL B 1 134 ? 212.555 249.929 192.043 1.00 38.67 134 VAL B CA 1
ATOM 6141 C C . VAL B 1 134 ? 212.790 248.735 192.964 1.00 38.67 134 VAL B C 1
ATOM 6142 O O . VAL B 1 134 ? 211.986 248.475 193.867 1.00 38.67 134 VAL B O 1
ATOM 6146 N N . PHE B 1 135 ? 213.962 248.096 192.843 1.00 36.88 135 PHE B N 1
ATOM 6147 C CA . PHE B 1 135 ? 214.327 246.953 193.682 1.00 36.88 135 PHE B CA 1
ATOM 6148 C C . PHE B 1 135 ? 214.620 247.369 195.119 1.00 36.88 135 PHE B C 1
ATOM 6149 O O . PHE B 1 135 ? 214.056 246.791 196.052 1.00 36.88 135 PHE B O 1
ATOM 6157 N N . THR B 1 136 ? 215.466 248.399 195.304 1.00 36.70 136 THR B N 1
ATOM 6158 C CA . THR B 1 136 ? 215.797 248.903 196.636 1.00 36.70 136 THR B CA 1
ATOM 6159 C C . THR B 1 136 ? 214.614 249.586 197.300 1.00 36.70 136 THR B C 1
ATOM 6160 O O . THR B 1 136 ? 214.429 249.421 198.502 1.00 36.70 136 THR B O 1
ATOM 6164 N N . GLY B 1 137 ? 213.776 250.289 196.538 1.00 36.42 137 GLY B N 1
ATOM 6165 C CA . GLY B 1 137 ? 212.618 250.960 197.087 1.00 36.42 137 GLY B CA 1
ATOM 6166 C C . GLY B 1 137 ? 211.494 250.039 197.504 1.00 36.42 137 GLY B C 1
ATOM 6167 O O . GLY B 1 137 ? 210.890 250.267 198.556 1.00 36.42 137 GLY B O 1
ATOM 6168 N N . ALA B 1 138 ? 211.217 248.988 196.719 1.00 34.42 138 ALA B N 1
ATOM 6169 C CA . ALA B 1 138 ? 210.196 248.027 197.122 1.00 34.42 138 ALA B CA 1
ATOM 6170 C C . ALA B 1 138 ? 210.674 247.137 198.258 1.00 34.42 138 ALA B C 1
ATOM 6171 O O . ALA B 1 138 ? 209.869 246.770 199.121 1.00 34.42 138 ALA B O 1
ATOM 6173 N N . ASN B 1 139 ? 211.975 246.823 198.309 1.00 34.34 139 ASN B N 1
ATOM 6174 C CA . ASN B 1 139 ? 212.489 246.047 199.431 1.00 34.34 139 ASN B CA 1
ATOM 6175 C C . ASN B 1 139 ? 212.589 246.871 200.707 1.00 34.34 139 ASN B C 1
ATOM 6176 O O . ASN B 1 139 ? 212.367 246.325 201.792 1.00 34.34 139 ASN B O 1
ATOM 6181 N N . LEU B 1 140 ? 212.888 248.174 200.601 1.00 35.72 140 LEU B N 1
ATOM 6182 C CA . LEU B 1 140 ? 212.873 249.038 201.780 1.00 35.72 140 LEU B CA 1
ATOM 6183 C C . LEU B 1 140 ? 211.458 249.290 202.263 1.00 35.72 140 LEU B C 1
ATOM 6184 O O . LEU B 1 140 ? 211.235 249.370 203.468 1.00 35.72 140 LEU B O 1
ATOM 6189 N N . GLY B 1 141 ? 210.492 249.387 201.343 1.00 34.22 141 GLY B N 1
ATOM 6190 C CA . GLY B 1 141 ? 209.111 249.604 201.739 1.00 34.22 141 GLY B CA 1
ATOM 6191 C C . GLY B 1 141 ? 208.458 248.391 202.370 1.00 34.22 141 GLY B C 1
ATOM 6192 O O . GLY B 1 141 ? 207.693 248.529 203.330 1.00 34.22 141 GLY B O 1
ATOM 6193 N N . LEU B 1 142 ? 208.786 247.192 201.881 1.00 34.24 142 LEU B N 1
ATOM 6194 C CA . LEU B 1 142 ? 208.258 245.977 202.489 1.00 34.24 142 LEU B CA 1
ATOM 6195 C C . LEU B 1 142 ? 208.934 245.668 203.820 1.00 34.24 142 LEU B C 1
ATOM 6196 O O . LEU B 1 142 ? 208.279 245.156 204.740 1.00 34.24 142 LEU B O 1
ATOM 6201 N N . THR B 1 143 ? 210.217 246.018 203.967 1.00 35.16 143 THR B N 1
ATOM 6202 C CA . THR B 1 143 ? 210.863 245.857 205.265 1.00 35.16 143 THR B CA 1
ATOM 6203 C C . THR B 1 143 ? 210.425 246.939 206.248 1.00 35.16 143 THR B C 1
ATOM 6204 O O . THR B 1 143 ? 210.409 246.686 207.453 1.00 35.16 143 THR B O 1
ATOM 6208 N N . LEU B 1 144 ? 210.019 248.122 205.758 1.00 34.78 144 LEU B N 1
ATOM 6209 C CA . LEU B 1 144 ? 209.488 249.161 206.644 1.00 34.78 144 LEU B CA 1
ATOM 6210 C C . LEU B 1 144 ? 208.117 248.788 207.181 1.00 34.78 144 LEU B C 1
ATOM 6211 O O . LEU B 1 144 ? 207.825 249.058 208.352 1.00 34.78 144 LEU B O 1
ATOM 6216 N N . VAL B 1 145 ? 207.290 248.141 206.346 1.00 36.16 145 VAL B N 1
ATOM 6217 C CA . VAL B 1 145 ? 205.991 247.604 206.754 1.00 36.16 145 VAL B CA 1
ATOM 6218 C C . VAL B 1 145 ? 206.149 246.507 207.808 1.00 36.16 145 VAL B C 1
ATOM 6219 O O . VAL B 1 145 ? 205.500 246.569 208.868 1.00 36.16 145 VAL B O 1
ATOM 6223 N N . ALA B 1 146 ? 207.097 245.580 207.589 1.00 35.64 146 ALA B N 1
ATOM 6224 C CA . ALA B 1 146 ? 207.338 244.480 208.522 1.00 35.64 146 ALA B CA 1
ATOM 6225 C C . ALA B 1 146 ? 207.972 244.952 209.829 1.00 35.64 146 ALA B C 1
ATOM 6226 O O . ALA B 1 146 ? 207.645 244.431 210.898 1.00 35.64 146 ALA B O 1
ATOM 6228 N N . THR B 1 147 ? 208.787 246.008 209.788 1.00 36.64 147 THR B N 1
ATOM 6229 C CA . THR B 1 147 ? 209.443 246.437 211.016 1.00 36.64 147 THR B CA 1
ATOM 6230 C C . THR B 1 147 ? 208.637 247.395 211.862 1.00 36.64 147 THR B C 1
ATOM 6231 O O . THR B 1 147 ? 208.807 247.361 213.082 1.00 36.64 147 THR B O 1
ATOM 6235 N N . VAL B 1 148 ? 207.778 248.248 211.282 1.00 37.79 148 VAL B N 1
ATOM 6236 C CA . VAL B 1 148 ? 206.936 249.058 212.159 1.00 37.79 148 VAL B CA 1
ATOM 6237 C C . VAL B 1 148 ? 205.810 248.209 212.740 1.00 37.79 148 VAL B C 1
ATOM 6238 O O . VAL B 1 148 ? 205.372 248.451 213.874 1.00 37.79 148 VAL B O 1
ATOM 6242 N N . LEU B 1 149 ? 205.425 247.124 212.042 1.00 37.57 149 LEU B N 1
ATOM 6243 C CA . LEU B 1 149 ? 204.464 246.200 212.623 1.00 37.57 149 LEU B CA 1
ATOM 6244 C C . LEU B 1 149 ? 205.090 245.319 213.698 1.00 37.57 149 LEU B C 1
ATOM 6245 O O . LEU B 1 149 ? 204.410 244.992 214.673 1.00 37.57 149 LEU B O 1
ATOM 6250 N N . VAL B 1 150 ? 206.377 244.978 213.593 1.00 36.49 150 VAL B N 1
ATOM 6251 C CA . VAL B 1 150 ? 207.008 244.203 214.663 1.00 36.49 150 VAL B CA 1
ATOM 6252 C C . VAL B 1 150 ? 207.352 245.096 215.855 1.00 36.49 150 VAL B C 1
ATOM 6253 O O . VAL B 1 150 ? 206.900 244.827 216.970 1.00 36.49 150 VAL B O 1
ATOM 6257 N N . VAL B 1 151 ? 208.111 246.184 215.654 1.00 38.90 151 VAL B N 1
ATOM 6258 C CA . VAL B 1 151 ? 208.643 246.887 216.825 1.00 38.90 151 VAL B CA 1
ATOM 6259 C C . VAL B 1 151 ? 207.644 247.819 217.496 1.00 38.90 151 VAL B C 1
ATOM 6260 O O . VAL B 1 151 ? 207.880 248.214 218.645 1.00 38.90 151 VAL B O 1
ATOM 6264 N N . TYR B 1 152 ? 206.507 248.133 216.865 1.00 40.04 152 TYR B N 1
ATOM 6265 C CA . TYR B 1 152 ? 205.536 248.953 217.563 1.00 40.04 152 TYR B CA 1
ATOM 6266 C C . TYR B 1 152 ? 204.295 248.194 217.996 1.00 40.04 152 TYR B C 1
ATOM 6267 O O . TYR B 1 152 ? 203.522 248.727 218.798 1.00 40.04 152 TYR B O 1
ATOM 6276 N N . PHE B 1 153 ? 204.089 246.967 217.519 1.00 39.44 153 PHE B N 1
ATOM 6277 C CA . PHE B 1 153 ? 202.837 246.293 217.847 1.00 39.44 153 PHE B CA 1
ATOM 6278 C C . PHE B 1 153 ? 203.011 244.906 218.450 1.00 39.44 153 PHE B C 1
ATOM 6279 O O . PHE B 1 153 ? 202.255 244.553 219.357 1.00 39.44 153 PHE B O 1
ATOM 6287 N N . ALA B 1 154 ? 203.984 244.119 217.993 1.00 36.45 154 ALA B N 1
ATOM 6288 C CA . ALA B 1 154 ? 204.175 242.755 218.495 1.00 36.45 154 ALA B CA 1
ATOM 6289 C C . ALA B 1 154 ? 205.629 242.330 218.370 1.00 36.45 154 ALA B C 1
ATOM 6290 O O . ALA B 1 154 ? 206.004 241.621 217.431 1.00 36.45 154 ALA B O 1
ATOM 6292 N N . PRO B 1 155 ? 206.488 242.734 219.318 1.00 35.91 155 PRO B N 1
ATOM 6293 C CA . PRO B 1 155 ? 207.929 242.480 219.174 1.00 35.91 155 PRO B CA 1
ATOM 6294 C C . PRO B 1 155 ? 208.381 241.060 219.479 1.00 35.91 155 PRO B C 1
ATOM 6295 O O . PRO B 1 155 ? 209.568 240.763 219.310 1.00 35.91 155 PRO B O 1
ATOM 6299 N N . THR B 1 156 ? 207.490 240.174 219.909 1.00 36.51 156 THR B N 1
ATOM 6300 C CA . THR B 1 156 ? 207.799 238.760 220.038 1.00 36.51 156 THR B CA 1
ATOM 6301 C C . THR B 1 156 ? 207.591 237.998 218.738 1.00 36.51 156 THR B C 1
ATOM 6302 O O . THR B 1 156 ? 207.867 236.797 218.690 1.00 36.51 156 THR B O 1
ATOM 6306 N N . ALA B 1 157 ? 207.110 238.665 217.692 1.00 33.48 157 ALA B N 1
ATOM 6307 C CA . ALA B 1 157 ? 207.039 238.104 216.353 1.00 33.48 157 ALA B CA 1
ATOM 6308 C C . ALA B 1 157 ? 208.334 238.275 215.576 1.00 33.48 157 ALA B C 1
ATOM 6309 O O . ALA B 1 157 ? 208.422 237.797 214.445 1.00 33.48 157 ALA B O 1
ATOM 6311 N N . ALA B 1 158 ? 209.319 238.967 216.138 1.00 35.17 158 ALA B N 1
ATOM 6312 C CA . ALA B 1 158 ? 210.645 239.014 215.545 1.00 35.17 158 ALA B CA 1
ATOM 6313 C C . ALA B 1 158 ? 211.342 237.676 215.720 1.00 35.17 158 ALA B C 1
ATOM 6314 O O . ALA B 1 158 ? 211.210 237.017 216.754 1.00 35.17 158 ALA B O 1
ATOM 6316 N N . GLY B 1 159 ? 212.095 237.277 214.706 1.00 35.41 159 GLY B N 1
ATOM 6317 C CA . GLY B 1 159 ? 212.782 236.015 214.745 1.00 35.41 159 GLY B CA 1
ATOM 6318 C C . GLY B 1 159 ? 211.863 234.886 214.335 1.00 35.41 159 GLY B C 1
ATOM 6319 O O . GLY B 1 159 ? 210.781 235.119 213.792 1.00 35.41 159 GLY B O 1
ATOM 6320 N N . PRO B 1 160 ? 212.278 233.636 214.557 1.00 36.79 160 PRO B N 1
ATOM 6321 C CA . PRO B 1 160 ? 211.449 232.509 214.113 1.00 36.79 160 PRO B CA 1
ATOM 6322 C C . PRO B 1 160 ? 210.391 232.043 215.100 1.00 36.79 160 PRO B C 1
ATOM 6323 O O . PRO B 1 160 ? 209.378 231.487 214.680 1.00 36.79 160 PRO B O 1
ATOM 6327 N N . GLY B 1 161 ? 210.611 232.220 216.404 1.00 38.39 161 GLY B N 1
ATOM 6328 C CA . GLY B 1 161 ? 209.754 231.656 217.417 1.00 38.39 161 GLY B CA 1
ATOM 6329 C C . GLY B 1 161 ? 210.095 230.241 217.835 1.00 38.39 161 GLY B C 1
ATOM 6330 O O . GLY B 1 161 ? 209.592 229.787 218.864 1.00 38.39 161 GLY B O 1
ATOM 6331 N N . ILE B 1 162 ? 210.936 229.543 217.058 1.00 37.14 162 ILE B N 1
ATOM 6332 C CA . ILE B 1 162 ? 211.296 228.153 217.386 1.00 37.14 162 ILE B CA 1
ATOM 6333 C C . ILE B 1 162 ? 212.172 228.001 218.633 1.00 37.14 162 ILE B C 1
ATOM 6334 O O . ILE B 1 162 ? 211.959 227.027 219.369 1.00 37.14 162 ILE B O 1
ATOM 6339 N N . PRO B 1 163 ? 213.122 228.912 218.985 1.00 36.86 163 PRO B N 1
ATOM 6340 C CA . PRO B 1 163 ? 213.697 228.836 220.349 1.00 36.86 163 PRO B CA 1
ATOM 6341 C C . PRO B 1 163 ? 212.752 229.150 221.511 1.00 36.86 163 PRO B C 1
ATOM 6342 O O . PRO B 1 163 ? 213.094 228.805 222.646 1.00 36.86 163 PRO B O 1
ATOM 6346 N N . GLU B 1 164 ? 211.593 229.767 221.291 1.00 36.18 164 GLU B N 1
ATOM 6347 C CA . GLU B 1 164 ? 210.634 229.948 222.367 1.00 36.18 164 GLU B CA 1
ATOM 6348 C C . GLU B 1 164 ? 209.377 229.104 222.199 1.00 36.18 164 GLU B C 1
ATOM 6349 O O . GLU B 1 164 ? 208.473 229.199 223.031 1.00 36.18 164 GLU B O 1
ATOM 6355 N N . ILE B 1 165 ? 209.288 228.294 221.144 1.00 34.23 165 ILE B N 1
ATOM 6356 C CA . ILE B 1 165 ? 208.355 227.171 221.141 1.00 34.23 165 ILE B CA 1
ATOM 6357 C C . ILE B 1 165 ? 208.975 226.002 221.886 1.00 34.23 165 ILE B C 1
ATOM 6358 O O . ILE B 1 165 ? 208.336 225.384 222.745 1.00 34.23 165 ILE B O 1
ATOM 6363 N N . LYS B 1 166 ? 210.267 225.760 221.629 1.00 34.82 166 LYS B N 1
ATOM 6364 C CA . LYS B 1 166 ? 211.065 224.750 222.321 1.00 34.82 166 LYS B CA 1
ATOM 6365 C C . LYS B 1 166 ? 211.291 225.098 223.788 1.00 34.82 166 LYS B C 1
ATOM 6366 O O . LYS B 1 166 ? 211.491 224.202 224.611 1.00 34.82 166 LYS B O 1
ATOM 6372 N N . ALA B 1 167 ? 211.260 226.385 224.135 1.00 32.01 167 ALA B N 1
ATOM 6373 C CA . ALA B 1 167 ? 211.168 226.771 225.535 1.00 32.01 167 ALA B CA 1
ATOM 6374 C C . ALA B 1 167 ? 209.792 226.460 226.109 1.00 32.01 167 ALA B C 1
ATOM 6375 O O . ALA B 1 167 ? 209.691 225.972 227.237 1.00 32.01 167 ALA B O 1
ATOM 6377 N N . TYR B 1 168 ? 208.726 226.731 225.345 1.00 31.57 168 TYR B N 1
ATOM 6378 C CA . TYR B 1 168 ? 207.363 226.574 225.847 1.00 31.57 168 TYR B CA 1
ATOM 6379 C C . TYR B 1 168 ? 206.956 225.113 225.953 1.00 31.57 168 TYR B C 1
ATOM 6380 O O . TYR B 1 168 ? 206.181 224.753 226.846 1.00 31.57 168 TYR B O 1
ATOM 6389 N N . LEU B 1 169 ? 207.459 224.261 225.068 1.00 31.24 169 LEU B N 1
ATOM 6390 C CA . LEU B 1 169 ? 207.144 222.846 225.156 1.00 31.24 169 LEU B CA 1
ATOM 6391 C C . LEU B 1 169 ? 208.081 222.097 226.088 1.00 31.24 169 LEU B C 1
ATOM 6392 O O . LEU B 1 169 ? 207.868 220.906 226.329 1.00 31.24 169 LEU B O 1
ATOM 6397 N N . ASN B 1 170 ? 209.107 222.765 226.608 1.00 32.41 170 ASN B N 1
ATOM 6398 C CA . ASN B 1 170 ? 209.876 222.292 227.745 1.00 32.41 170 ASN B CA 1
ATOM 6399 C C . ASN B 1 170 ? 209.263 222.710 229.071 1.00 32.41 170 ASN B C 1
ATOM 6400 O O . ASN B 1 170 ? 209.747 222.297 230.128 1.00 32.41 170 ASN B O 1
ATOM 6405 N N . GLY B 1 171 ? 208.216 223.512 229.048 1.00 31.03 171 GLY B N 1
ATOM 6406 C CA . GLY B 1 171 ? 207.574 223.937 230.256 1.00 31.03 171 GLY B CA 1
ATOM 6407 C C . GLY B 1 171 ? 208.076 225.229 230.824 1.00 31.03 171 GLY B C 1
ATOM 6408 O O . GLY B 1 171 ? 208.158 225.347 232.041 1.00 31.03 171 GLY B O 1
ATOM 6409 N N . ILE B 1 172 ? 208.449 226.186 229.987 1.00 32.29 172 ILE B N 1
ATOM 6410 C CA . ILE B 1 172 ? 208.767 227.537 230.421 1.00 32.29 172 ILE B CA 1
ATOM 6411 C C . ILE B 1 172 ? 207.670 228.447 229.901 1.00 32.29 172 ILE B C 1
ATOM 6412 O O . ILE B 1 172 ? 207.382 228.452 228.700 1.00 32.29 172 ILE B O 1
ATOM 6417 N N . ASP B 1 173 ? 207.046 229.203 230.800 1.00 35.69 173 ASP B N 1
ATOM 6418 C CA . ASP B 1 173 ? 205.912 230.055 230.448 1.00 35.69 173 ASP B CA 1
ATOM 6419 C C . ASP B 1 173 ? 206.447 231.311 229.775 1.00 35.69 173 ASP B C 1
ATOM 6420 O O . ASP B 1 173 ? 206.649 232.344 230.412 1.00 35.69 173 ASP B O 1
ATOM 6425 N N . THR B 1 174 ? 206.670 231.220 228.468 1.00 37.42 174 THR B N 1
ATOM 6426 C CA . THR B 1 174 ? 207.187 232.348 227.708 1.00 37.42 174 THR B CA 1
ATOM 6427 C C . THR B 1 174 ? 206.065 233.345 227.448 1.00 37.42 174 THR B C 1
ATOM 6428 O O . THR B 1 174 ? 205.071 232.984 226.807 1.00 37.42 174 THR B O 1
ATOM 6432 N N . PRO B 1 175 ? 206.169 234.584 227.927 1.00 39.57 175 PRO B N 1
ATOM 6433 C CA . PRO B 1 175 ? 205.065 235.530 227.768 1.00 39.57 175 PRO B CA 1
ATOM 6434 C C . PRO B 1 175 ? 205.029 236.141 226.379 1.00 39.57 175 PRO B C 1
ATOM 6435 O O . PRO B 1 175 ? 206.046 236.205 225.680 1.00 39.57 175 PRO B O 1
ATOM 6439 N N . ASN B 1 176 ? 203.799 236.510 225.977 1.00 39.19 176 ASN B N 1
ATOM 6440 C CA . ASN B 1 176 ? 203.445 237.261 224.757 1.00 39.19 176 ASN B CA 1
ATOM 6441 C C . ASN B 1 176 ? 203.811 236.528 223.466 1.00 39.19 176 ASN B C 1
ATOM 6442 O O . ASN B 1 176 ? 203.966 237.150 222.416 1.00 39.19 176 ASN B O 1
ATOM 6447 N N . MET B 1 177 ? 203.915 235.202 223.508 1.00 37.57 177 MET B N 1
ATOM 6448 C CA . MET B 1 177 ? 204.425 234.451 222.371 1.00 37.57 177 MET B CA 1
ATOM 6449 C C . MET B 1 177 ? 203.309 234.020 221.435 1.00 37.57 177 MET B C 1
ATOM 6450 O O . MET B 1 177 ? 203.419 234.181 220.218 1.00 37.57 177 MET B O 1
ATOM 6455 N N . PHE B 1 178 ? 202.229 233.477 221.985 1.00 34.92 178 PHE B N 1
ATOM 6456 C CA . PHE B 1 178 ? 201.139 232.929 221.191 1.00 34.92 178 PHE B CA 1
ATOM 6457 C C . PHE B 1 178 ? 199.906 233.803 221.386 1.00 34.92 178 PHE B C 1
ATOM 6458 O O . PHE B 1 178 ? 199.025 233.504 222.191 1.00 34.92 178 PHE B O 1
ATOM 6466 N N . GLY B 1 179 ? 199.834 234.877 220.612 1.00 35.28 179 GLY B N 1
ATOM 6467 C CA . GLY B 1 179 ? 198.701 235.771 220.677 1.00 35.28 179 GLY B CA 1
ATOM 6468 C C . GLY B 1 179 ? 198.048 235.912 219.325 1.00 35.28 179 GLY B C 1
ATOM 6469 O O . GLY B 1 179 ? 198.437 235.226 218.379 1.00 35.28 179 GLY B O 1
ATOM 6470 N N . PHE B 1 180 ? 197.049 236.782 219.216 1.00 36.88 180 PHE B N 1
ATOM 6471 C CA . PHE B 1 180 ? 196.453 237.064 217.919 1.00 36.88 180 PHE B CA 1
ATOM 6472 C C . PHE B 1 180 ? 197.194 238.168 217.193 1.00 36.88 180 PHE B C 1
ATOM 6473 O O . PHE B 1 180 ? 197.397 238.081 215.976 1.00 36.88 180 PHE B O 1
ATOM 6481 N N . THR B 1 181 ? 197.594 239.208 217.928 1.00 36.44 181 THR B N 1
ATOM 6482 C CA . THR B 1 181 ? 198.335 240.303 217.322 1.00 36.44 181 THR B CA 1
ATOM 6483 C C . THR B 1 181 ? 199.762 239.897 216.994 1.00 36.44 181 THR B C 1
ATOM 6484 O O . THR B 1 181 ? 200.312 240.397 216.016 1.00 36.44 181 THR B O 1
ATOM 6488 N N . THR B 1 182 ? 200.337 238.954 217.755 1.00 35.73 182 THR B N 1
ATOM 6489 C CA . THR B 1 182 ? 201.634 238.364 217.428 1.00 35.73 182 THR B CA 1
ATOM 6490 C C . THR B 1 182 ? 201.551 237.521 216.163 1.00 35.73 182 THR B C 1
ATOM 6491 O O . THR B 1 182 ? 202.455 237.569 215.319 1.00 35.73 182 THR B O 1
ATOM 6495 N N . MET B 1 183 ? 200.425 236.819 215.990 1.00 35.97 183 MET B N 1
ATOM 6496 C CA . MET B 1 183 ? 200.174 235.990 214.814 1.00 35.97 183 MET B CA 1
ATOM 6497 C C . MET B 1 183 ? 199.980 236.826 213.563 1.00 35.97 183 MET B C 1
ATOM 6498 O O . MET B 1 183 ? 200.562 236.519 212.521 1.00 35.97 183 MET B O 1
ATOM 6503 N N . MET B 1 184 ? 199.204 237.906 213.661 1.00 36.92 184 MET B N 1
ATOM 6504 C CA . MET B 1 184 ? 198.900 238.730 212.498 1.00 36.92 184 MET B CA 1
ATOM 6505 C C . MET B 1 184 ? 200.077 239.595 212.070 1.00 36.92 184 MET B C 1
ATOM 6506 O O . MET B 1 184 ? 200.254 239.827 210.866 1.00 36.92 184 MET B O 1
ATOM 6511 N N . VAL B 1 185 ? 200.900 240.039 213.027 1.00 35.13 185 VAL B N 1
ATOM 6512 C CA . VAL B 1 185 ? 202.131 240.749 212.699 1.00 35.13 185 VAL B CA 1
ATOM 6513 C C . VAL B 1 185 ? 203.153 239.793 212.083 1.00 35.13 185 VAL B C 1
ATOM 6514 O O . VAL B 1 185 ? 203.846 240.165 211.130 1.00 35.13 185 VAL B O 1
ATOM 6518 N N . LYS B 1 186 ? 203.171 238.522 212.512 1.00 33.18 186 LYS B N 1
ATOM 6519 C CA . LYS B 1 186 ? 204.055 237.538 211.887 1.00 33.18 186 LYS B CA 1
ATOM 6520 C C . LYS B 1 186 ? 203.586 237.115 210.496 1.00 33.18 186 LYS B C 1
ATOM 6521 O O . LYS B 1 186 ? 204.428 236.812 209.643 1.00 33.18 186 LYS B O 1
ATOM 6527 N N . ILE B 1 187 ? 202.271 237.147 210.238 1.00 34.20 187 ILE B N 1
ATOM 6528 C CA . ILE B 1 187 ? 201.741 236.845 208.906 1.00 34.20 187 ILE B CA 1
ATOM 6529 C C . ILE B 1 187 ? 202.095 237.957 207.923 1.00 34.20 187 ILE B C 1
ATOM 6530 O O . ILE B 1 187 ? 202.724 237.702 206.892 1.00 34.20 187 ILE B O 1
ATOM 6535 N N . VAL B 1 188 ? 201.777 239.213 208.261 1.00 33.35 188 VAL B N 1
ATOM 6536 C CA . VAL B 1 188 ? 202.093 240.300 207.333 1.00 33.35 188 VAL B CA 1
ATOM 6537 C C . VAL B 1 188 ? 203.554 240.724 207.389 1.00 33.35 188 VAL B C 1
ATOM 6538 O O . VAL B 1 188 ? 204.037 241.358 206.446 1.00 33.35 188 VAL B O 1
ATOM 6542 N N . GLY B 1 189 ? 204.301 240.319 208.419 1.00 32.95 189 GLY B N 1
ATOM 6543 C CA . GLY B 1 189 ? 205.729 240.559 208.436 1.00 32.95 189 GLY B CA 1
ATOM 6544 C C . GLY B 1 189 ? 206.520 239.527 207.671 1.00 32.95 189 GLY B C 1
ATOM 6545 O O . GLY B 1 189 ? 207.572 239.850 207.122 1.00 32.95 189 GLY B O 1
ATOM 6546 N N . SER B 1 190 ? 206.034 238.284 207.601 1.00 33.97 190 SER B N 1
ATOM 6547 C CA . SER B 1 190 ? 206.625 237.342 206.659 1.00 33.97 190 SER B CA 1
ATOM 6548 C C . SER B 1 190 ? 206.218 237.656 205.227 1.00 33.97 190 SER B C 1
ATOM 6549 O O . SER B 1 190 ? 207.009 237.431 204.310 1.00 33.97 190 SER B O 1
ATOM 6552 N N . ILE B 1 191 ? 205.006 238.191 205.024 1.00 34.86 191 ILE B N 1
ATOM 6553 C CA . ILE B 1 191 ? 204.563 238.654 203.706 1.00 34.86 191 ILE B CA 1
ATOM 6554 C C . ILE B 1 191 ? 205.381 239.868 203.259 1.00 34.86 191 ILE B C 1
ATOM 6555 O O . ILE B 1 191 ? 205.755 239.972 202.085 1.00 34.86 191 ILE B O 1
ATOM 6560 N N . GLY B 1 192 ? 205.785 240.719 204.204 1.00 33.89 192 GLY B N 1
ATOM 6561 C CA . GLY B 1 192 ? 206.703 241.799 203.881 1.00 33.89 192 GLY B CA 1
ATOM 6562 C C . GLY B 1 192 ? 208.127 241.332 203.629 1.00 33.89 192 GLY B C 1
ATOM 6563 O O . GLY B 1 192 ? 208.691 241.602 202.571 1.00 33.89 192 GLY B O 1
ATOM 6564 N N . ALA B 1 193 ? 208.713 240.591 204.570 1.00 33.23 193 ALA B N 1
ATOM 6565 C CA . ALA B 1 193 ? 210.154 240.370 204.541 1.00 33.23 193 ALA B CA 1
ATOM 6566 C C . ALA B 1 193 ? 210.614 239.216 203.654 1.00 33.23 193 ALA B C 1
ATOM 6567 O O . ALA B 1 193 ? 211.803 239.165 203.329 1.00 33.23 193 ALA B O 1
ATOM 6569 N N . VAL B 1 194 ? 209.745 238.279 203.264 1.00 32.93 194 VAL B N 1
ATOM 6570 C CA . VAL B 1 194 ? 210.163 237.328 202.234 1.00 32.93 194 VAL B CA 1
ATOM 6571 C C . VAL B 1 194 ? 210.024 237.955 200.851 1.00 32.93 194 VAL B C 1
ATOM 6572 O O . VAL B 1 194 ? 210.884 237.774 199.981 1.00 32.93 194 VAL B O 1
ATOM 6576 N N . ALA B 1 195 ? 209.010 238.796 200.655 1.00 33.56 195 ALA B N 1
ATOM 6577 C CA . ALA B 1 195 ? 208.880 239.524 199.399 1.00 33.56 195 ALA B CA 1
ATOM 6578 C C . ALA B 1 195 ? 209.805 240.732 199.292 1.00 33.56 195 ALA B C 1
ATOM 6579 O O . ALA B 1 195 ? 209.894 241.320 198.210 1.00 33.56 195 ALA B O 1
ATOM 6581 N N . ALA B 1 196 ? 210.515 241.104 200.361 1.00 33.24 196 ALA B N 1
ATOM 6582 C CA . ALA B 1 196 ? 211.570 242.105 200.308 1.00 33.24 196 ALA B CA 1
ATOM 6583 C C . ALA B 1 196 ? 212.937 241.514 200.001 1.00 33.24 196 ALA B C 1
ATOM 6584 O O . ALA B 1 196 ? 213.947 242.159 200.297 1.00 33.24 196 ALA B O 1
ATOM 6586 N N . GLY B 1 197 ? 212.996 240.281 199.491 1.00 34.18 197 GLY B N 1
ATOM 6587 C CA . GLY B 1 197 ? 214.213 239.679 198.981 1.00 34.18 197 GLY B CA 1
ATOM 6588 C C . GLY B 1 197 ? 215.247 239.315 200.015 1.00 34.18 197 GLY B C 1
ATOM 6589 O O . GLY B 1 197 ? 216.406 239.090 199.662 1.00 34.18 197 GLY B O 1
ATOM 6590 N N . LEU B 1 198 ? 214.864 239.259 201.284 1.00 32.68 198 LEU B N 1
ATOM 6591 C CA . LEU B 1 198 ? 215.828 239.185 202.360 1.00 32.68 198 LEU B CA 1
ATOM 6592 C C . LEU B 1 198 ? 216.282 237.753 202.557 1.00 32.68 198 LEU B C 1
ATOM 6593 O O . LEU B 1 198 ? 215.653 236.805 202.082 1.00 32.68 198 LEU B O 1
ATOM 6598 N N . ASP B 1 199 ? 217.392 237.593 203.276 1.00 34.06 199 ASP B N 1
ATOM 6599 C CA . ASP B 1 199 ? 217.906 236.259 203.562 1.00 34.06 199 ASP B CA 1
ATOM 6600 C C . ASP B 1 199 ? 217.227 235.748 204.824 1.00 34.06 199 ASP B C 1
ATOM 6601 O O . ASP B 1 199 ? 217.766 235.789 205.932 1.00 34.06 199 ASP B O 1
ATOM 6606 N N . LEU B 1 200 ? 216.002 235.281 204.617 1.00 35.54 200 LEU B N 1
ATOM 6607 C CA . LEU B 1 200 ? 215.131 234.645 205.586 1.00 35.54 200 LEU B CA 1
ATOM 6608 C C . LEU B 1 200 ? 214.068 233.939 204.770 1.00 35.54 200 LEU B C 1
ATOM 6609 O O . LEU B 1 200 ? 213.895 234.204 203.579 1.00 35.54 200 LEU B O 1
ATOM 6614 N N . GLY B 1 201 ? 213.343 233.038 205.425 1.00 37.82 201 GLY B N 1
ATOM 6615 C CA . GLY B 1 201 ? 212.213 232.388 204.815 1.00 37.82 201 GLY B CA 1
ATOM 6616 C C . GLY B 1 201 ? 210.943 232.722 205.575 1.00 37.82 201 GLY B C 1
ATOM 6617 O O . GLY B 1 201 ? 210.957 233.389 206.615 1.00 37.82 201 GLY B O 1
ATOM 6618 N N . LYS B 1 202 ? 209.852 232.029 205.192 1.00 37.81 202 LYS B N 1
ATOM 6619 C CA . LYS B 1 202 ? 208.565 232.112 205.871 1.00 37.81 202 LYS B CA 1
ATOM 6620 C C . LYS B 1 202 ? 208.398 230.744 206.413 1.00 37.81 202 LYS B C 1
ATOM 6621 O O . LYS B 1 202 ? 207.307 230.313 206.680 1.00 37.81 202 LYS B O 1
ATOM 6627 N N . GLU B 1 203 ? 209.488 230.067 206.603 1.00 39.49 203 GLU B N 1
ATOM 6628 C CA . GLU B 1 203 ? 209.475 228.668 206.985 1.00 39.49 203 GLU B CA 1
ATOM 6629 C C . GLU B 1 203 ? 209.401 228.504 208.500 1.00 39.49 203 GLU B C 1
ATOM 6630 O O . GLU B 1 203 ? 208.468 227.887 209.018 1.00 39.49 203 GLU B O 1
ATOM 6636 N N . GLY B 1 204 ? 210.391 229.048 209.220 1.00 36.98 204 GLY B N 1
ATOM 6637 C CA . GLY B 1 204 ? 210.359 229.203 210.659 1.00 36.98 204 GLY B CA 1
ATOM 6638 C C . GLY B 1 204 ? 209.288 230.087 211.264 1.00 36.98 204 GLY B C 1
ATOM 6639 O O . GLY B 1 204 ? 208.771 229.762 212.350 1.00 36.98 204 GLY B O 1
ATOM 6640 N N . PRO B 1 205 ? 208.969 231.257 210.661 1.00 35.76 205 PRO B N 1
ATOM 6641 C CA . PRO B 1 205 ? 207.750 231.987 211.052 1.00 35.76 205 PRO B CA 1
ATOM 6642 C C . PRO B 1 205 ? 206.440 231.236 210.932 1.00 35.76 205 PRO B C 1
ATOM 6643 O O . PRO B 1 205 ? 205.545 231.526 211.724 1.00 35.76 205 PRO B O 1
ATOM 6647 N N . LEU B 1 206 ? 206.317 230.263 210.022 1.00 35.25 206 LEU B N 1
ATOM 6648 C CA . LEU B 1 206 ? 205.105 229.455 209.934 1.00 35.25 206 LEU B CA 1
ATOM 6649 C C . LEU B 1 206 ? 204.962 228.501 211.109 1.00 35.25 206 LEU B C 1
ATOM 6650 O O . LEU B 1 206 ? 203.833 228.160 211.470 1.00 35.25 206 LEU B O 1
ATOM 6655 N N . VAL B 1 207 ? 206.083 228.098 211.721 1.00 34.30 207 VAL B N 1
ATOM 6656 C CA . VAL B 1 207 ? 206.073 227.291 212.942 1.00 34.30 207 VAL B CA 1
ATOM 6657 C C . VAL B 1 207 ? 205.512 228.088 214.109 1.00 34.30 207 VAL B C 1
ATOM 6658 O O . VAL B 1 207 ? 204.682 227.578 214.881 1.00 34.30 207 VAL B O 1
ATOM 6662 N N . HIS B 1 208 ? 205.917 229.365 214.224 1.00 35.04 208 HIS B N 1
ATOM 6663 C CA . HIS B 1 208 ? 205.296 230.237 215.225 1.00 35.04 208 HIS B CA 1
ATOM 6664 C C . HIS B 1 208 ? 203.847 230.582 214.876 1.00 35.04 208 HIS B C 1
ATOM 6665 O O . HIS B 1 208 ? 203.015 230.634 215.779 1.00 35.04 208 HIS B O 1
ATOM 6672 N N . ILE B 1 209 ? 203.517 230.717 213.586 1.00 34.11 209 ILE B N 1
ATOM 6673 C CA . ILE B 1 209 ? 202.166 231.083 213.150 1.00 34.11 209 ILE B CA 1
ATOM 6674 C C . ILE B 1 209 ? 201.183 229.930 213.374 1.00 34.11 209 ILE B C 1
ATOM 6675 O O . ILE B 1 209 ? 200.059 230.145 213.847 1.00 34.11 209 ILE B O 1
ATOM 6680 N N . GLY B 1 210 ? 201.636 228.692 213.156 1.00 33.70 210 GLY B N 1
ATOM 6681 C CA . GLY B 1 210 ? 200.801 227.529 213.405 1.00 33.70 210 GLY B CA 1
ATOM 6682 C C . GLY B 1 210 ? 200.588 227.228 214.872 1.00 33.70 210 GLY B C 1
ATOM 6683 O O . GLY B 1 210 ? 199.492 226.815 215.265 1.00 33.70 210 GLY B O 1
ATOM 6684 N N . SER B 1 211 ? 201.596 227.485 215.711 1.00 32.75 211 SER B N 1
ATOM 6685 C CA . SER B 1 211 ? 201.374 227.358 217.147 1.00 32.75 211 SER B CA 1
ATOM 6686 C C . SER B 1 211 ? 200.569 228.523 217.722 1.00 32.75 211 SER B C 1
ATOM 6687 O O . SER B 1 211 ? 199.856 228.333 218.711 1.00 32.75 211 SER B O 1
ATOM 6690 N N . CYS B 1 212 ? 200.639 229.713 217.110 1.00 33.11 212 CYS B N 1
ATOM 6691 C CA . CYS B 1 212 ? 199.744 230.809 217.486 1.00 33.11 212 CYS B CA 1
ATOM 6692 C C . CYS B 1 212 ? 198.302 230.521 217.092 1.00 33.11 212 CYS B C 1
ATOM 6693 O O . CYS B 1 212 ? 197.383 230.865 217.842 1.00 33.11 212 CYS B O 1
ATOM 6696 N N . ILE B 1 213 ? 198.106 229.870 215.932 1.00 32.96 213 ILE B N 1
ATOM 6697 C CA . ILE B 1 213 ? 196.799 229.394 215.461 1.00 32.96 213 ILE B CA 1
ATOM 6698 C C . ILE B 1 213 ? 196.237 228.357 216.424 1.00 32.96 213 ILE B C 1
ATOM 6699 O O . ILE B 1 213 ? 195.058 228.403 216.793 1.00 32.96 213 ILE B O 1
ATOM 6704 N N . ALA B 1 214 ? 197.120 227.506 216.946 1.00 32.71 214 ALA B N 1
ATOM 6705 C CA . ALA B 1 214 ? 196.757 226.437 217.864 1.00 32.71 214 ALA B CA 1
ATOM 6706 C C . ALA B 1 214 ? 196.358 226.938 219.241 1.00 32.71 214 ALA B C 1
ATOM 6707 O O . ALA B 1 214 ? 195.416 226.411 219.843 1.00 32.71 214 ALA B O 1
ATOM 6709 N N . SER B 1 215 ? 197.060 227.949 219.752 1.00 34.89 215 SER B N 1
ATOM 6710 C CA . SER B 1 215 ? 196.699 228.523 221.041 1.00 34.89 215 SER B CA 1
ATOM 6711 C C . SER B 1 215 ? 195.424 229.351 220.974 1.00 34.89 215 SER B C 1
ATOM 6712 O O . SER B 1 215 ? 194.645 229.343 221.934 1.00 34.89 215 SER B O 1
ATOM 6715 N N . LEU B 1 216 ? 195.181 230.047 219.856 1.00 36.77 216 LEU B N 1
ATOM 6716 C CA . LEU B 1 216 ? 193.928 230.783 219.720 1.00 36.77 216 LEU B CA 1
ATOM 6717 C C . LEU B 1 216 ? 192.747 229.861 219.461 1.00 36.77 216 LEU B C 1
ATOM 6718 O O . LEU B 1 216 ? 191.616 230.202 219.816 1.00 36.77 216 LEU B O 1
ATOM 6723 N N . LEU B 1 217 ? 192.980 228.709 218.835 1.00 35.37 217 LEU B N 1
ATOM 6724 C CA . LEU B 1 217 ? 191.903 227.745 218.655 1.00 35.37 217 LEU B CA 1
ATOM 6725 C C . LEU B 1 217 ? 191.594 227.000 219.942 1.00 35.37 217 LEU B C 1
ATOM 6726 O O . LEU B 1 217 ? 190.430 226.682 220.201 1.00 35.37 217 LEU B O 1
ATOM 6731 N N . GLY B 1 218 ? 192.611 226.719 220.750 1.00 37.40 218 GLY B N 1
ATOM 6732 C CA . GLY B 1 218 ? 192.407 226.030 222.004 1.00 37.40 218 GLY B CA 1
ATOM 6733 C C . GLY B 1 218 ? 191.778 226.872 223.090 1.00 37.40 218 GLY B C 1
ATOM 6734 O O . GLY B 1 218 ? 190.924 226.381 223.831 1.00 37.40 218 GLY B O 1
ATOM 6735 N N . GLN B 1 219 ? 192.185 228.133 223.205 1.00 43.73 219 GLN B N 1
ATOM 6736 C CA . GLN B 1 219 ? 191.560 229.004 224.186 1.00 43.73 219 GLN B CA 1
ATOM 6737 C C . GLN B 1 219 ? 190.309 229.689 223.652 1.00 43.73 219 GLN B C 1
ATOM 6738 O O . GLN B 1 219 ? 189.547 230.254 224.441 1.00 43.73 219 GLN B O 1
ATOM 6744 N N . GLY B 1 220 ? 190.064 229.625 222.351 1.00 44.39 220 GLY B N 1
ATOM 6745 C CA . GLY B 1 220 ? 188.827 230.089 221.774 1.00 44.39 220 GLY B CA 1
ATOM 6746 C C . GLY B 1 220 ? 188.833 231.488 221.206 1.00 44.39 220 GLY B C 1
ATOM 6747 O O . GLY B 1 220 ? 187.799 232.160 221.261 1.00 44.39 220 GLY B O 1
ATOM 6748 N N . GLY B 1 221 ? 189.952 231.949 220.659 1.00 46.69 221 GLY B N 1
ATOM 6749 C CA . GLY B 1 221 ? 190.029 233.283 220.118 1.00 46.69 221 GLY B CA 1
ATOM 6750 C C . GLY B 1 221 ? 191.069 234.123 220.829 1.00 46.69 221 GLY B C 1
ATOM 6751 O O . GLY B 1 221 ? 191.859 233.600 221.617 1.00 46.69 221 GLY B O 1
ATOM 6752 N N . PRO B 1 222 ? 191.100 235.433 220.562 1.00 52.32 222 PRO B N 1
ATOM 6753 C CA . PRO B 1 222 ? 192.091 236.302 221.210 1.00 52.32 222 PRO B CA 1
ATOM 6754 C C . PRO B 1 222 ? 191.766 236.558 222.674 1.00 52.32 222 PRO B C 1
ATOM 6755 O O . PRO B 1 222 ? 190.651 236.325 223.137 1.00 52.32 222 PRO B O 1
ATOM 6759 N N . ASP B 1 223 ? 192.779 237.027 223.402 1.00 57.19 223 ASP B N 1
ATOM 6760 C CA . ASP B 1 223 ? 192.641 237.261 224.834 1.00 57.19 223 ASP B CA 1
ATOM 6761 C C . ASP B 1 223 ? 191.808 238.513 225.086 1.00 57.19 223 ASP B C 1
ATOM 6762 O O . ASP B 1 223 ? 192.030 239.552 224.453 1.00 57.19 223 ASP B O 1
ATOM 6767 N N . ASN B 1 224 ? 190.810 238.362 225.978 1.00 58.06 224 ASN B N 1
ATOM 6768 C CA . ASN B 1 224 ? 189.618 239.221 226.154 1.00 58.06 224 ASN B CA 1
ATOM 6769 C C . ASN B 1 224 ? 188.824 239.409 224.854 1.00 58.06 224 ASN B C 1
ATOM 6770 O O . ASN B 1 224 ? 188.240 240.468 224.617 1.00 58.06 224 ASN B O 1
ATOM 6775 N N . HIS B 1 225 ? 188.800 238.379 224.002 1.00 55.79 225 HIS B N 1
ATOM 6776 C CA . HIS B 1 225 ? 187.889 238.268 222.871 1.00 55.79 225 HIS B CA 1
ATOM 6777 C C . HIS B 1 225 ? 187.468 236.817 222.687 1.00 55.79 225 HIS B C 1
ATOM 6778 O O . HIS B 1 225 ? 187.002 236.448 221.602 1.00 55.79 225 HIS B O 1
ATOM 6785 N N . ARG B 1 226 ? 187.666 235.992 223.713 1.00 51.07 226 ARG B N 1
ATOM 6786 C CA . ARG B 1 226 ? 187.368 234.571 223.652 1.00 51.07 226 ARG B CA 1
ATOM 6787 C C . ARG B 1 226 ? 185.868 234.333 223.678 1.00 51.07 226 ARG B C 1
ATOM 6788 O O . ARG B 1 226 ? 185.117 235.027 224.369 1.00 51.07 226 ARG B O 1
ATOM 6796 N N . ILE B 1 227 ? 185.429 233.347 222.894 1.00 50.67 227 ILE B N 1
ATOM 6797 C CA . ILE B 1 227 ? 184.079 232.850 223.068 1.00 50.67 227 ILE B CA 1
ATOM 6798 C C . ILE B 1 227 ? 184.009 232.028 224.350 1.00 50.67 227 ILE B C 1
ATOM 6799 O O . ILE B 1 227 ? 184.967 231.357 224.756 1.00 50.67 227 ILE B O 1
ATOM 6804 N N . LYS B 1 228 ? 182.877 232.126 225.031 1.00 53.24 228 LYS B N 1
ATOM 6805 C CA . LYS B 1 228 ? 182.688 231.341 226.250 1.00 53.24 228 LYS B CA 1
ATOM 6806 C C . LYS B 1 228 ? 181.909 230.068 225.966 1.00 53.24 228 LYS B C 1
ATOM 6807 O O . LYS B 1 228 ? 180.807 229.839 226.459 1.00 53.24 228 LYS B O 1
ATOM 6813 N N . TRP B 1 229 ? 182.513 229.230 225.132 1.00 49.23 229 TRP B N 1
ATOM 6814 C CA . TRP B 1 229 ? 182.020 227.890 224.881 1.00 49.23 229 TRP B CA 1
ATOM 6815 C C . TRP B 1 229 ? 182.361 227.026 226.083 1.00 49.23 229 TRP B C 1
ATOM 6816 O O . TRP B 1 229 ? 183.485 227.080 226.593 1.00 49.23 229 TRP B O 1
ATOM 6827 N N . ARG B 1 230 ? 181.392 226.232 226.539 1.00 48.99 230 ARG B N 1
ATOM 6828 C CA . ARG B 1 230 ? 181.636 225.315 227.640 1.00 48.99 230 ARG B CA 1
ATOM 6829 C C . ARG B 1 230 ? 182.441 224.098 227.215 1.00 48.99 230 ARG B C 1
ATOM 6830 O O . ARG B 1 230 ? 183.038 223.445 228.069 1.00 48.99 230 ARG B O 1
ATOM 6838 N N . TRP B 1 231 ? 182.489 223.781 225.921 1.00 46.22 231 TRP B N 1
ATOM 6839 C CA . TRP B 1 231 ? 183.249 222.627 225.456 1.00 46.22 231 TRP B CA 1
ATOM 6840 C C . TRP B 1 231 ? 184.734 222.915 225.308 1.00 46.22 231 TRP B C 1
ATOM 6841 O O . TRP B 1 231 ? 185.501 221.987 225.048 1.00 46.22 231 TRP B O 1
ATOM 6852 N N . LEU B 1 232 ? 185.158 224.167 225.444 1.00 44.00 232 LEU B N 1
ATOM 6853 C CA . LEU B 1 232 ? 186.569 224.516 225.459 1.00 44.00 232 LEU B CA 1
ATOM 6854 C C . LEU B 1 232 ? 187.141 224.555 226.868 1.00 44.00 232 LEU B C 1
ATOM 6855 O O . LEU B 1 232 ? 188.265 225.028 227.052 1.00 44.00 232 LEU B O 1
ATOM 6860 N N . ARG B 1 233 ? 186.395 224.065 227.862 1.00 44.80 233 ARG B N 1
ATOM 6861 C CA . ARG B 1 233 ? 186.837 224.085 229.249 1.00 44.80 233 ARG B CA 1
ATOM 6862 C C . ARG B 1 233 ? 187.897 223.032 229.542 1.00 44.80 233 ARG B C 1
ATOM 6863 O O . ARG B 1 233 ? 188.612 223.160 230.540 1.00 44.80 233 ARG B O 1
ATOM 6871 N N . TYR B 1 234 ? 188.038 222.018 228.688 1.00 41.36 234 TYR B N 1
ATOM 6872 C CA . TYR B 1 234 ? 188.995 220.952 228.920 1.00 41.36 234 TYR B CA 1
ATOM 6873 C C . TYR B 1 234 ? 190.375 221.262 228.370 1.00 41.36 234 TYR B C 1
ATOM 6874 O O . TYR B 1 234 ? 191.327 220.546 228.694 1.00 41.36 234 TYR B O 1
ATOM 6883 N N . PHE B 1 235 ? 190.505 222.289 227.535 1.00 38.84 235 PHE B N 1
ATOM 6884 C CA . PHE B 1 235 ? 191.785 222.681 226.966 1.00 38.84 235 PHE B CA 1
ATOM 6885 C C . PHE B 1 235 ? 192.379 223.882 227.683 1.00 38.84 235 PHE B C 1
ATOM 6886 O O . PHE B 1 235 ? 193.238 224.573 227.128 1.00 38.84 235 PHE B O 1
ATOM 6894 N N . ASN B 1 236 ? 191.933 224.133 228.911 1.00 37.05 236 ASN B N 1
ATOM 6895 C CA . ASN B 1 236 ? 192.491 225.135 229.802 1.00 37.05 236 ASN B CA 1
ATOM 6896 C C . ASN B 1 236 ? 193.625 224.585 230.656 1.00 37.05 236 ASN B C 1
ATOM 6897 O O . ASN B 1 236 ? 194.153 225.307 231.505 1.00 37.05 236 ASN B O 1
ATOM 6902 N N . ASN B 1 237 ? 193.992 223.323 230.467 1.00 36.87 237 ASN B N 1
ATOM 6903 C CA . ASN B 1 237 ? 195.177 222.767 231.089 1.00 36.87 237 ASN B CA 1
ATOM 6904 C C . ASN B 1 237 ? 196.422 223.289 230.395 1.00 36.87 237 ASN B C 1
ATOM 6905 O O . ASN B 1 237 ? 196.389 223.706 229.240 1.00 36.87 237 ASN B O 1
ATOM 6910 N N . ASP B 1 238 ? 197.538 223.258 231.111 1.00 35.02 238 ASP B N 1
ATOM 6911 C CA . ASP B 1 238 ? 198.818 223.507 230.472 1.00 35.02 238 ASP B CA 1
ATOM 6912 C C . ASP B 1 238 ? 199.325 222.291 229.719 1.00 35.02 238 ASP B C 1
ATOM 6913 O O . ASP B 1 238 ? 200.093 222.448 228.767 1.00 35.02 238 ASP B O 1
ATOM 6918 N N . ARG B 1 239 ? 198.887 221.093 230.097 1.00 35.75 239 ARG B N 1
ATOM 6919 C CA . ARG B 1 239 ? 199.270 219.878 229.398 1.00 35.75 239 ARG B CA 1
ATOM 6920 C C . ARG B 1 239 ? 198.377 219.575 228.202 1.00 35.75 239 ARG B C 1
ATOM 6921 O O . ARG B 1 239 ? 198.747 218.745 227.368 1.00 35.75 239 ARG B O 1
ATOM 6929 N N . ASP B 1 240 ? 197.219 220.225 228.098 1.00 37.21 240 ASP B N 1
ATOM 6930 C CA . ASP B 1 240 ? 196.438 220.207 226.870 1.00 37.21 240 ASP B CA 1
ATOM 6931 C C . ASP B 1 240 ? 196.801 221.355 225.957 1.00 37.21 240 ASP B C 1
ATOM 6932 O O . ASP B 1 240 ? 196.595 221.258 224.745 1.00 37.21 240 ASP B O 1
ATOM 6937 N N . ARG B 1 241 ? 197.317 222.445 226.526 1.00 34.24 241 ARG B N 1
ATOM 6938 C CA . ARG B 1 241 ? 197.908 223.507 225.725 1.00 34.24 241 ARG B CA 1
ATOM 6939 C C . ARG B 1 241 ? 199.194 223.053 225.061 1.00 34.24 241 ARG B C 1
ATOM 6940 O O . ARG B 1 241 ? 199.447 223.438 223.921 1.00 34.24 241 ARG B O 1
ATOM 6948 N N . ARG B 1 242 ? 199.990 222.226 225.756 1.00 32.57 242 ARG B N 1
ATOM 6949 C CA . ARG B 1 242 ? 201.270 221.721 225.254 1.00 32.57 242 ARG B CA 1
ATOM 6950 C C . ARG B 1 242 ? 201.075 220.787 224.067 1.00 32.57 242 ARG B C 1
ATOM 6951 O O . ARG B 1 242 ? 201.853 220.829 223.107 1.00 32.57 242 ARG B O 1
ATOM 6959 N N . ASP B 1 243 ? 199.990 220.005 224.095 1.00 35.41 243 ASP B N 1
ATOM 6960 C CA . ASP B 1 243 ? 199.563 219.178 222.969 1.00 35.41 243 ASP B CA 1
ATOM 6961 C C . ASP B 1 243 ? 199.147 220.012 221.768 1.00 35.41 243 ASP B C 1
ATOM 6962 O O . ASP B 1 243 ? 199.441 219.638 220.627 1.00 35.41 243 ASP B O 1
ATOM 6967 N N . LEU B 1 244 ? 198.513 221.160 222.020 1.00 34.56 244 LEU B N 1
ATOM 6968 C CA . LEU B 1 244 ? 198.058 222.043 220.954 1.00 34.56 244 LEU B CA 1
ATOM 6969 C C . LEU B 1 244 ? 199.223 222.740 220.268 1.00 34.56 244 LEU B C 1
ATOM 6970 O O . LEU B 1 244 ? 199.311 222.700 219.039 1.00 34.56 244 LEU B O 1
ATOM 6975 N N . ILE B 1 245 ? 200.160 223.306 221.054 1.00 33.50 245 ILE B N 1
ATOM 6976 C CA . ILE B 1 245 ? 201.369 223.982 220.552 1.00 33.50 245 ILE B CA 1
ATOM 6977 C C . ILE B 1 245 ? 202.293 222.999 219.822 1.00 33.50 245 ILE B C 1
ATOM 6978 O O . ILE B 1 245 ? 202.906 223.360 218.812 1.00 33.50 245 ILE B O 1
ATOM 6983 N N . THR B 1 246 ? 202.294 221.720 220.230 1.00 34.72 246 THR B N 1
ATOM 6984 C CA . THR B 1 246 ? 203.039 220.685 219.510 1.00 34.72 246 THR B CA 1
ATOM 6985 C C . THR B 1 246 ? 202.421 220.349 218.151 1.00 34.72 246 THR B C 1
ATOM 6986 O O . THR B 1 246 ? 203.153 220.234 217.155 1.00 34.72 246 THR B O 1
ATOM 6990 N N . CYS B 1 247 ? 201.082 220.221 218.087 1.00 36.75 247 CYS B N 1
ATOM 6991 C CA . CYS B 1 247 ? 200.395 220.018 216.808 1.00 36.75 247 CYS B CA 1
ATOM 6992 C C . CYS B 1 247 ? 200.489 221.236 215.896 1.00 36.75 247 CYS B C 1
ATOM 6993 O O . CYS B 1 247 ? 200.656 221.079 214.684 1.00 36.75 247 CYS B O 1
ATOM 6996 N N . GLY B 1 248 ? 200.466 222.442 216.464 1.00 34.96 248 GLY B N 1
ATOM 6997 C CA . GLY B 1 248 ? 200.576 223.644 215.661 1.00 34.96 248 GLY B CA 1
ATOM 6998 C C . GLY B 1 248 ? 201.970 223.928 215.151 1.00 34.96 248 GLY B C 1
ATOM 6999 O O . GLY B 1 248 ? 202.126 224.445 214.039 1.00 34.96 248 GLY B O 1
ATOM 7000 N N . SER B 1 249 ? 202.997 223.582 215.934 1.00 34.37 249 SER B N 1
ATOM 7001 C CA . SER B 1 249 ? 204.368 223.736 215.465 1.00 34.37 249 SER B CA 1
ATOM 7002 C C . SER B 1 249 ? 204.718 222.696 214.418 1.00 34.37 249 SER B C 1
ATOM 7003 O O . SER B 1 249 ? 205.464 223.004 213.487 1.00 34.37 249 SER B O 1
ATOM 7006 N N . ALA B 1 250 ? 204.167 221.481 214.541 1.00 36.37 250 ALA B N 1
ATOM 7007 C CA . ALA B 1 250 ? 204.364 220.447 213.530 1.00 36.37 250 ALA B CA 1
ATOM 7008 C C . ALA B 1 250 ? 203.657 220.789 212.230 1.00 36.37 250 ALA B C 1
ATOM 7009 O O . ALA B 1 250 ? 204.195 220.547 211.143 1.00 36.37 250 ALA B O 1
ATOM 7011 N N . SER B 1 251 ? 202.476 221.403 212.335 1.00 36.86 251 SER B N 1
ATOM 7012 C CA . SER B 1 251 ? 201.773 221.954 211.184 1.00 36.86 251 SER B CA 1
ATOM 7013 C C . SER B 1 251 ? 202.502 223.131 210.563 1.00 36.86 251 SER B C 1
ATOM 7014 O O . SER B 1 251 ? 202.362 223.369 209.366 1.00 36.86 251 SER B O 1
ATOM 7017 N N . GLY B 1 252 ? 203.273 223.877 211.352 1.00 36.42 252 GLY B N 1
ATOM 7018 C CA . GLY B 1 252 ? 204.087 224.925 210.780 1.00 36.42 252 GLY B CA 1
ATOM 7019 C C . GLY B 1 252 ? 205.309 224.455 210.026 1.00 36.42 252 GLY B C 1
ATOM 7020 O O . GLY B 1 252 ? 205.685 225.079 209.032 1.00 36.42 252 GLY B O 1
ATOM 7021 N N . VAL B 1 253 ? 205.963 223.380 210.485 1.00 38.32 253 VAL B N 1
ATOM 7022 C CA . VAL B 1 253 ? 207.067 222.805 209.705 1.00 38.32 253 VAL B CA 1
ATOM 7023 C C . VAL B 1 253 ? 206.517 222.064 208.480 1.00 38.32 253 VAL B C 1
ATOM 7024 O O . VAL B 1 253 ? 207.181 221.986 207.434 1.00 38.32 253 VAL B O 1
ATOM 7028 N N . CYS B 1 254 ? 205.285 221.552 208.566 1.00 39.08 254 CYS B N 1
ATOM 7029 C CA . CYS B 1 254 ? 204.631 221.005 207.383 1.00 39.08 254 CYS B CA 1
ATOM 7030 C C . CYS B 1 254 ? 204.235 222.095 206.392 1.00 39.08 254 CYS B C 1
ATOM 7031 O O . CYS B 1 254 ? 204.453 221.938 205.195 1.00 39.08 254 CYS B O 1
ATOM 7034 N N . ALA B 1 255 ? 203.769 223.246 206.871 1.00 38.89 255 ALA B N 1
ATOM 7035 C CA . ALA B 1 255 ? 203.469 224.369 205.988 1.00 38.89 255 ALA B CA 1
ATOM 7036 C C . ALA B 1 255 ? 204.718 225.061 205.455 1.00 38.89 255 ALA B C 1
ATOM 7037 O O . ALA B 1 255 ? 204.635 225.779 204.453 1.00 38.89 255 ALA B O 1
ATOM 7039 N N . ALA B 1 256 ? 205.860 224.853 206.113 1.00 40.70 256 ALA B N 1
ATOM 7040 C CA . ALA B 1 256 ? 207.143 225.363 205.659 1.00 40.70 256 ALA B CA 1
ATOM 7041 C C . ALA B 1 256 ? 207.609 224.679 204.379 1.00 40.70 256 ALA B C 1
ATOM 7042 O O . ALA B 1 256 ? 207.958 225.349 203.401 1.00 40.70 256 ALA B O 1
ATOM 7044 N N . PHE B 1 257 ? 207.627 223.345 204.363 1.00 42.78 257 PHE B N 1
ATOM 7045 C CA . PHE B 1 257 ? 208.331 222.604 203.324 1.00 42.78 257 PHE B CA 1
ATOM 7046 C C . PHE B 1 257 ? 207.452 221.679 202.489 1.00 42.78 257 PHE B C 1
ATOM 7047 O O . PHE B 1 257 ? 208.010 220.932 201.671 1.00 42.78 257 PHE B O 1
ATOM 7055 N N . ARG B 1 258 ? 206.115 221.750 202.642 1.00 46.11 258 ARG B N 1
ATOM 7056 C CA . ARG B 1 258 ? 205.112 220.767 202.161 1.00 46.11 258 ARG B CA 1
ATOM 7057 C C . ARG B 1 258 ? 205.480 219.349 202.599 1.00 46.11 258 ARG B C 1
ATOM 7058 O O . ARG B 1 258 ? 205.483 218.397 201.817 1.00 46.11 258 ARG B O 1
ATOM 7066 N N . SER B 1 259 ? 205.785 219.227 203.891 1.00 43.28 259 SER B N 1
ATOM 7067 C CA . SER B 1 259 ? 206.509 218.091 204.453 1.00 43.28 259 SER B CA 1
ATOM 7068 C C . SER B 1 259 ? 205.763 217.534 205.656 1.00 43.28 259 SER B C 1
ATOM 7069 O O . SER B 1 259 ? 206.008 217.955 206.793 1.00 43.28 259 SER B O 1
ATOM 7072 N N . PRO B 1 260 ? 204.872 216.559 205.457 1.00 42.79 260 PRO B N 1
ATOM 7073 C CA . PRO B 1 260 ? 203.980 216.153 206.546 1.00 42.79 260 PRO B CA 1
ATOM 7074 C C . PRO B 1 260 ? 204.482 215.125 207.540 1.00 42.79 260 PRO B C 1
ATOM 7075 O O . PRO B 1 260 ? 203.774 214.878 208.521 1.00 42.79 260 PRO B O 1
ATOM 7079 N N . VAL B 1 261 ? 205.628 214.493 207.332 1.00 43.65 261 VAL B N 1
ATOM 7080 C CA . VAL B 1 261 ? 206.128 213.587 208.356 1.00 43.65 261 VAL B CA 1
ATOM 7081 C C . VAL B 1 261 ? 207.321 214.293 208.990 1.00 43.65 261 VAL B C 1
ATOM 7082 O O . VAL B 1 261 ? 207.554 214.199 210.202 1.00 43.65 261 VAL B O 1
ATOM 7086 N N . GLY B 1 262 ? 208.013 215.108 208.190 1.00 43.53 262 GLY B N 1
ATOM 7087 C CA . GLY B 1 262 ? 209.078 215.958 208.698 1.00 43.53 262 GLY B CA 1
ATOM 7088 C C . GLY B 1 262 ? 208.610 217.090 209.592 1.00 43.53 262 GLY B C 1
ATOM 7089 O O . GLY B 1 262 ? 209.407 217.597 210.382 1.00 43.53 262 GLY B O 1
ATOM 7090 N N . GLY B 1 263 ? 207.336 217.481 209.499 1.00 40.42 263 GLY B N 1
ATOM 7091 C CA . GLY B 1 263 ? 206.757 218.341 210.517 1.00 40.42 263 GLY B CA 1
ATOM 7092 C C . GLY B 1 263 ? 206.556 217.629 211.840 1.00 40.42 263 GLY B C 1
ATOM 7093 O O . GLY B 1 263 ? 206.869 218.183 212.901 1.00 40.42 263 GLY B O 1
ATOM 7094 N N . VAL B 1 264 ? 206.044 216.389 211.782 1.00 40.55 264 VAL B N 1
ATOM 7095 C CA . VAL B 1 264 ? 205.861 215.512 212.944 1.00 40.55 264 VAL B CA 1
ATOM 7096 C C . VAL B 1 264 ? 207.205 215.160 213.571 1.00 40.55 264 VAL B C 1
ATOM 7097 O O . VAL B 1 264 ? 207.359 215.154 214.800 1.00 40.55 264 VAL B O 1
ATOM 7101 N N . LEU B 1 265 ? 208.222 214.966 212.741 1.00 41.24 265 LEU B N 1
ATOM 7102 C CA . LEU B 1 265 ? 209.534 214.638 213.266 1.00 41.24 265 LEU B CA 1
ATOM 7103 C C . LEU B 1 265 ? 210.328 215.859 213.704 1.00 41.24 265 LEU B C 1
ATOM 7104 O O . LEU B 1 265 ? 211.232 215.707 214.523 1.00 41.24 265 LEU B O 1
ATOM 7109 N N . PHE B 1 266 ? 210.022 217.060 213.194 1.00 41.29 266 PHE B N 1
ATOM 7110 C CA . PHE B 1 266 ? 210.582 218.266 213.803 1.00 41.29 266 PHE B CA 1
ATOM 7111 C C . PHE B 1 266 ? 209.955 218.534 215.158 1.00 41.29 266 PHE B C 1
ATOM 7112 O O . PHE B 1 266 ? 210.617 219.099 216.036 1.00 41.29 266 PHE B O 1
ATOM 7120 N N . ALA B 1 267 ? 208.752 218.148 215.417 1.00 40.73 267 ALA B N 1
ATOM 7121 C CA . ALA B 1 267 ? 208.237 218.391 216.717 1.00 40.73 267 ALA B CA 1
ATOM 7122 C C . ALA B 1 267 ? 208.833 217.378 217.653 1.00 40.73 267 ALA B C 1
ATOM 7123 O O . ALA B 1 267 ? 209.311 217.722 218.695 1.00 40.73 267 ALA B O 1
ATOM 7125 N N . LEU B 1 268 ? 208.833 216.117 217.299 1.00 42.65 268 LEU B N 1
ATOM 7126 C CA . LEU B 1 268 ? 209.409 215.096 218.125 1.00 42.65 268 LEU B CA 1
ATOM 7127 C C . LEU B 1 268 ? 210.832 215.414 218.436 1.00 42.65 268 LEU B C 1
ATOM 7128 O O . LEU B 1 268 ? 211.169 215.678 219.568 1.00 42.65 268 LEU B O 1
ATOM 7133 N N . GLU B 1 269 ? 211.693 215.367 217.444 1.00 42.88 269 GLU B N 1
ATOM 7134 C CA . GLU B 1 269 ? 213.103 215.636 217.641 1.00 42.88 269 GLU B CA 1
ATOM 7135 C C . GLU B 1 269 ? 213.494 216.998 218.236 1.00 42.88 269 GLU B C 1
ATOM 7136 O O . GLU B 1 269 ? 214.353 217.016 219.093 1.00 42.88 269 GLU B O 1
ATOM 7142 N N . GLU B 1 270 ? 212.918 218.128 217.834 1.00 42.05 270 GLU B N 1
ATOM 7143 C CA . GLU B 1 270 ? 213.379 219.420 218.343 1.00 42.05 270 GLU B CA 1
ATOM 7144 C C . GLU B 1 270 ? 212.522 219.979 219.469 1.00 42.05 270 GLU B C 1
ATOM 7145 O O . GLU B 1 270 ? 212.992 220.090 220.604 1.00 42.05 270 GLU B O 1
ATOM 7151 N N . VAL B 1 271 ? 211.270 220.324 219.182 1.00 37.17 271 VAL B N 1
ATOM 7152 C CA . VAL B 1 271 ? 210.615 221.298 220.043 1.00 37.17 271 VAL B CA 1
ATOM 7153 C C . VAL B 1 271 ? 209.902 220.636 221.215 1.00 37.17 271 VAL B C 1
ATOM 7154 O O . VAL B 1 271 ? 209.971 221.148 222.333 1.00 37.17 271 VAL B O 1
ATOM 7158 N N . ALA B 1 272 ? 209.284 219.470 221.037 1.00 35.39 272 ALA B N 1
ATOM 7159 C CA . ALA B 1 272 ? 208.550 218.844 222.124 1.00 35.39 272 ALA B CA 1
ATOM 7160 C C . ALA B 1 272 ? 209.509 218.068 223.004 1.00 35.39 272 ALA B C 1
ATOM 7161 O O . ALA B 1 272 ? 210.241 217.195 222.529 1.00 35.39 272 ALA B O 1
ATOM 7163 N N . THR B 1 273 ? 209.507 218.410 224.284 1.00 32.31 273 THR B N 1
ATOM 7164 C CA . THR B 1 273 ? 210.246 217.651 225.274 1.00 32.31 273 THR B CA 1
ATOM 7165 C C . THR B 1 273 ? 209.518 216.353 225.602 1.00 32.31 273 THR B C 1
ATOM 7166 O O . THR B 1 273 ? 210.114 215.271 225.573 1.00 32.31 273 THR B O 1
ATOM 7170 N N . TRP B 1 274 ? 208.218 216.436 225.859 1.00 33.34 274 TRP B N 1
ATOM 7171 C CA . TRP B 1 274 ? 207.420 215.269 226.196 1.00 33.34 274 TRP B CA 1
ATOM 7172 C C . TRP B 1 274 ? 206.614 214.815 224.995 1.00 33.34 274 TRP B C 1
ATOM 7173 O O . TRP B 1 274 ? 206.046 215.628 224.262 1.00 33.34 274 TRP B O 1
ATOM 7184 N N . TRP B 1 275 ? 206.576 213.503 224.803 1.00 40.99 275 TRP B N 1
ATOM 7185 C CA . TRP B 1 275 ? 205.935 212.892 223.656 1.00 40.99 275 TRP B CA 1
ATOM 7186 C C . TRP B 1 275 ? 205.092 211.725 224.128 1.00 40.99 275 TRP B C 1
ATOM 7187 O O . TRP B 1 275 ? 205.597 210.829 224.809 1.00 40.99 275 TRP B O 1
ATOM 7198 N N . ARG B 1 276 ? 203.817 211.742 223.780 1.00 39.70 276 ARG B N 1
ATOM 7199 C CA . ARG B 1 276 ? 202.971 210.569 223.886 1.00 39.70 276 ARG B CA 1
ATOM 7200 C C . ARG B 1 276 ? 202.668 210.055 222.491 1.00 39.70 276 ARG B C 1
ATOM 7201 O O . ARG B 1 276 ? 202.876 210.742 221.490 1.00 39.70 276 ARG B O 1
ATOM 7209 N N . SER B 1 277 ? 202.174 208.822 222.434 1.00 40.23 277 SER B N 1
ATOM 7210 C CA . SER B 1 277 ? 201.708 208.288 221.165 1.00 40.23 277 SER B CA 1
ATOM 7211 C C . SER B 1 277 ? 200.355 208.863 220.784 1.00 40.23 277 SER B C 1
ATOM 7212 O O . SER B 1 277 ? 200.056 208.983 219.594 1.00 40.23 277 SER B O 1
ATOM 7215 N N . ALA B 1 278 ? 199.540 209.239 221.773 1.00 37.91 278 ALA B N 1
ATOM 7216 C CA . ALA B 1 278 ? 198.232 209.826 221.506 1.00 37.91 278 ALA B CA 1
ATOM 7217 C C . ALA B 1 278 ? 198.338 211.255 221.002 1.00 37.91 278 ALA B C 1
ATOM 7218 O O . ALA B 1 278 ? 197.461 211.715 220.265 1.00 37.91 278 ALA B O 1
ATOM 7220 N N . LEU B 1 279 ? 199.499 211.875 221.081 1.00 39.44 279 LEU B N 1
ATOM 7221 C CA . LEU B 1 279 ? 199.730 213.209 220.490 1.00 39.44 279 LEU B CA 1
ATOM 7222 C C . LEU B 1 279 ? 200.225 213.038 219.085 1.00 39.44 279 LEU B C 1
ATOM 7223 O O . LEU B 1 279 ? 199.770 213.703 218.191 1.00 39.44 279 LEU B O 1
ATOM 7228 N N . LEU B 1 280 ? 201.163 212.153 218.869 1.00 39.27 280 LEU B N 1
ATOM 7229 C CA . LEU 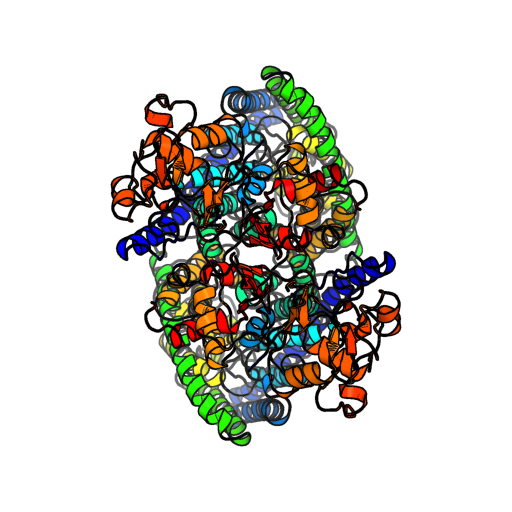B 1 280 ? 201.617 211.858 217.537 1.00 39.27 280 LEU B CA 1
ATOM 7230 C C . LEU B 1 280 ? 200.505 211.547 216.568 1.00 39.27 280 LEU B C 1
ATOM 7231 O O . LEU B 1 280 ? 200.682 211.725 215.384 1.00 39.27 280 LEU B O 1
ATOM 7236 N N . TRP B 1 281 ? 199.364 211.046 217.010 1.00 38.43 281 TRP B N 1
ATOM 7237 C CA . TRP B 1 281 ? 198.339 210.802 215.996 1.00 38.43 281 TRP B CA 1
ATOM 7238 C C . TRP B 1 281 ? 197.608 212.085 215.609 1.00 38.43 281 TRP B C 1
ATOM 7239 O O . TRP B 1 281 ? 197.239 212.266 214.444 1.00 38.43 281 TRP B O 1
ATOM 7250 N N . ARG B 1 282 ? 197.392 212.990 216.564 1.00 38.08 282 ARG B N 1
ATOM 7251 C CA . ARG B 1 282 ? 196.753 214.259 216.236 1.00 38.08 282 ARG B CA 1
ATOM 7252 C C . ARG B 1 282 ? 197.722 215.222 215.573 1.00 38.08 282 ARG B C 1
ATOM 7253 O O . ARG B 1 282 ? 197.304 216.065 214.773 1.00 38.08 282 ARG B O 1
ATOM 7261 N N . THR B 1 283 ? 199.009 215.097 215.900 1.00 37.39 283 THR B N 1
ATOM 7262 C CA . THR B 1 283 ? 200.069 215.830 215.215 1.00 37.39 283 THR B CA 1
ATOM 7263 C C . THR B 1 283 ? 200.210 215.371 213.761 1.00 37.39 283 THR B C 1
ATOM 7264 O O . THR B 1 283 ? 200.353 216.205 212.851 1.00 37.39 283 THR B O 1
ATOM 7268 N N . PHE B 1 284 ? 200.104 214.050 213.543 1.00 38.34 284 PHE B N 1
ATOM 7269 C CA . PHE B 1 284 ? 200.011 213.418 212.224 1.00 38.34 284 PHE B CA 1
ATOM 7270 C C . PHE B 1 284 ? 198.807 213.905 211.433 1.00 38.34 284 PHE B C 1
ATOM 7271 O O . PHE B 1 284 ? 198.914 214.181 210.233 1.00 38.34 284 PHE B O 1
ATOM 7279 N N . PHE B 1 285 ? 197.658 214.024 212.103 1.00 36.47 285 PHE B N 1
ATOM 7280 C CA . PHE B 1 285 ? 196.428 214.470 211.463 1.00 36.47 285 PHE B CA 1
ATOM 7281 C C . PHE B 1 285 ? 196.475 215.941 211.096 1.00 36.47 285 PHE B C 1
ATOM 7282 O O . PHE B 1 285 ? 195.948 216.323 210.048 1.00 36.47 285 PHE B O 1
ATOM 7290 N N . SER B 1 286 ? 197.157 216.749 211.909 1.00 35.82 286 SER B N 1
ATOM 7291 C CA . SER B 1 286 ? 197.296 218.174 211.640 1.00 35.82 286 SER B CA 1
ATOM 7292 C C . SER B 1 286 ? 198.206 218.437 210.447 1.00 35.82 286 SER B C 1
ATOM 7293 O O . SER B 1 286 ? 197.884 219.269 209.594 1.00 35.82 286 SER B O 1
ATOM 7296 N N . THR B 1 287 ? 199.304 217.685 210.331 1.00 37.40 287 THR B N 1
ATOM 7297 C CA . THR B 1 287 ? 200.186 217.847 209.178 1.00 37.40 287 THR B CA 1
ATOM 7298 C C . THR B 1 287 ? 199.597 217.251 207.902 1.00 37.40 287 THR B C 1
ATOM 7299 O O . THR B 1 287 ? 199.893 217.742 206.804 1.00 37.40 287 THR B O 1
ATOM 7303 N N . ALA B 1 288 ? 198.743 216.230 208.027 1.00 38.24 288 ALA B N 1
ATOM 7304 C CA . ALA B 1 288 ? 198.060 215.681 206.858 1.00 38.24 288 ALA B CA 1
ATOM 7305 C C . ALA B 1 288 ? 197.027 216.655 206.299 1.00 38.24 288 ALA B C 1
ATOM 7306 O O . ALA B 1 288 ? 196.933 216.820 205.076 1.00 38.24 288 ALA B O 1
ATOM 7308 N N . VAL B 1 289 ? 196.326 217.381 207.180 1.00 36.39 289 VAL B N 1
ATOM 7309 C CA . VAL B 1 289 ? 195.351 218.369 206.720 1.00 36.39 289 VAL B CA 1
ATOM 7310 C C . VAL B 1 289 ? 196.052 219.635 206.177 1.00 36.39 289 VAL B C 1
ATOM 7311 O O . VAL B 1 289 ? 195.533 220.259 205.235 1.00 36.39 289 VAL B O 1
ATOM 7315 N N . VAL B 1 290 ? 197.291 219.838 206.531 1.00 37.42 290 VAL B N 1
ATOM 7316 C CA . VAL B 1 290 ? 197.978 221.023 206.068 1.00 37.42 290 VAL B CA 1
ATOM 7317 C C . VAL B 1 290 ? 198.357 220.739 204.663 1.00 37.42 290 VAL B C 1
ATOM 7318 O O . VAL B 1 290 ? 197.905 221.410 203.776 1.00 37.42 290 VAL B O 1
ATOM 7322 N N . VAL B 1 291 ? 199.129 219.710 204.430 1.00 39.80 291 VAL B N 1
ATOM 7323 C CA . VAL B 1 291 ? 199.637 219.453 203.085 1.00 39.80 291 VAL B CA 1
ATOM 7324 C C . VAL B 1 291 ? 198.523 219.074 202.095 1.00 39.80 291 VAL B C 1
ATOM 7325 O O . VAL B 1 291 ? 198.691 219.292 200.887 1.00 39.80 291 VAL B O 1
ATOM 7329 N N . VAL B 1 292 ? 197.342 218.650 202.574 1.00 40.92 292 VAL B N 1
ATOM 7330 C CA . VAL B 1 292 ? 196.195 218.488 201.682 1.00 40.92 292 VAL B CA 1
ATOM 7331 C C . VAL B 1 292 ? 195.617 219.840 201.271 1.00 40.92 292 VAL B C 1
ATOM 7332 O O . VAL B 1 292 ? 195.366 220.059 200.083 1.00 40.92 292 VAL B O 1
ATOM 7336 N N . VAL B 1 293 ? 195.491 220.790 202.215 1.00 40.47 293 VAL B N 1
ATOM 7337 C CA . VAL B 1 293 ? 194.978 222.134 201.908 1.00 40.47 293 VAL B CA 1
ATOM 7338 C C . VAL B 1 293 ? 195.987 222.945 201.079 1.00 40.47 293 VAL B C 1
ATOM 7339 O O . VAL B 1 293 ? 195.592 223.660 200.139 1.00 40.47 293 VAL B O 1
ATOM 7343 N N . LEU B 1 294 ? 197.290 222.709 201.301 1.00 41.82 294 LEU B N 1
ATOM 7344 C CA . LEU B 1 294 ? 198.355 223.338 200.517 1.00 41.82 294 LEU B CA 1
ATOM 7345 C C . LEU B 1 294 ? 198.382 222.832 199.080 1.00 41.82 294 LEU B C 1
ATOM 7346 O O . LEU B 1 294 ? 198.348 223.633 198.142 1.00 41.82 294 LEU B O 1
ATOM 7351 N N . ARG B 1 295 ? 198.376 221.510 198.883 1.00 45.63 295 ARG B N 1
ATOM 7352 C CA . ARG B 1 295 ? 198.422 220.976 197.528 1.00 45.63 295 ARG B CA 1
ATOM 7353 C C . ARG B 1 295 ? 197.089 221.064 196.797 1.00 45.63 295 ARG B C 1
ATOM 7354 O O . ARG B 1 295 ? 197.087 221.030 195.563 1.00 45.63 295 ARG B O 1
ATOM 7362 N N . ALA B 1 296 ? 195.968 221.226 197.512 1.00 47.20 296 ALA B N 1
ATOM 7363 C CA . ALA B 1 296 ? 194.728 221.589 196.834 1.00 47.20 296 ALA B CA 1
ATOM 7364 C C . ALA B 1 296 ? 194.763 223.018 196.344 1.00 47.20 296 ALA B C 1
ATOM 7365 O O . ALA B 1 296 ? 194.203 223.310 195.291 1.00 47.20 296 ALA B O 1
ATOM 7367 N N . PHE B 1 297 ? 195.435 223.911 197.055 1.00 46.99 297 PHE B N 1
ATOM 7368 C CA . PHE B 1 297 ? 195.579 225.270 196.554 1.00 46.99 297 PHE B CA 1
ATOM 7369 C C . PHE B 1 297 ? 196.791 225.470 195.652 1.00 46.99 297 PHE B C 1
ATOM 7370 O O . PHE B 1 297 ? 197.079 226.609 195.280 1.00 46.99 297 PHE B O 1
ATOM 7378 N N . ILE B 1 298 ? 197.540 224.415 195.345 1.00 50.08 298 ILE B N 1
ATOM 7379 C CA . ILE B 1 298 ? 198.392 224.397 194.158 1.00 50.08 298 ILE B CA 1
ATOM 7380 C C . ILE B 1 298 ? 197.667 223.717 192.985 1.00 50.08 298 ILE B C 1
ATOM 7381 O O . ILE B 1 298 ? 197.926 224.066 191.822 1.00 50.08 298 ILE B O 1
ATOM 7386 N N . GLU B 1 299 ? 196.674 222.859 193.261 1.00 53.26 299 GLU B N 1
ATOM 7387 C CA . GLU B 1 299 ? 195.826 222.319 192.195 1.00 53.26 299 GLU B CA 1
ATOM 7388 C C . GLU B 1 299 ? 194.858 223.372 191.647 1.00 53.26 299 GLU B C 1
ATOM 7389 O O . GLU B 1 299 ? 194.734 223.531 190.428 1.00 53.26 299 GLU B O 1
ATOM 7395 N N . ILE B 1 300 ? 194.160 224.104 192.525 1.00 52.61 300 ILE B N 1
ATOM 7396 C CA . ILE B 1 300 ? 193.601 225.400 192.118 1.00 52.61 300 ILE B CA 1
ATOM 7397 C C . ILE B 1 300 ? 194.745 226.412 192.052 1.00 52.61 300 ILE B C 1
ATOM 7398 O O . ILE B 1 300 ? 195.796 226.218 192.669 1.00 52.61 300 ILE B O 1
ATOM 7403 N N . CYS B 1 301 ? 194.526 227.504 191.287 1.00 55.42 301 CYS B N 1
ATOM 7404 C CA . CYS B 1 301 ? 195.528 228.489 190.825 1.00 55.42 301 CYS B CA 1
ATOM 7405 C C . CYS B 1 301 ? 196.660 227.801 190.062 1.00 55.42 301 CYS B C 1
ATOM 7406 O O . CYS B 1 301 ? 197.833 228.134 190.221 1.00 55.42 301 CYS B O 1
ATOM 7409 N N . ASN B 1 302 ? 196.305 226.825 189.231 1.00 58.11 302 ASN B N 1
ATOM 7410 C CA . ASN B 1 302 ? 197.242 226.211 188.303 1.00 58.11 302 ASN B CA 1
ATOM 7411 C C . ASN B 1 302 ? 197.177 226.835 186.923 1.00 58.11 302 ASN B C 1
ATOM 7412 O O . ASN B 1 302 ? 198.185 226.848 186.210 1.00 58.11 302 ASN B O 1
ATOM 7417 N N . SER B 1 303 ? 196.014 227.361 186.542 1.00 60.82 303 SER B N 1
ATOM 7418 C CA . SER B 1 303 ? 195.813 228.016 185.259 1.00 60.82 303 SER B CA 1
ATOM 7419 C C . SER B 1 303 ? 195.907 229.534 185.367 1.00 60.82 303 SER B C 1
ATOM 7420 O O . SER B 1 303 ? 195.284 230.254 184.578 1.00 60.82 303 SER B O 1
ATOM 7423 N N . GLY B 1 304 ? 196.678 230.034 186.330 1.00 58.82 304 GLY B N 1
ATOM 7424 C CA . GLY B 1 304 ? 196.834 231.464 186.508 1.00 58.82 304 GLY B CA 1
ATOM 7425 C C . GLY B 1 304 ? 195.645 232.148 187.137 1.00 58.82 304 GLY B C 1
ATOM 7426 O O . GLY B 1 304 ? 195.408 233.329 186.872 1.00 58.82 304 GLY B O 1
ATOM 7427 N N . LYS B 1 305 ? 194.886 231.436 187.968 1.00 57.72 305 LYS B N 1
ATOM 7428 C CA . LYS B 1 305 ? 193.695 232.011 188.578 1.00 57.72 305 LYS B CA 1
ATOM 7429 C C . LYS B 1 305 ? 194.019 232.916 189.755 1.00 57.72 305 LYS B C 1
ATOM 7430 O O . LYS B 1 305 ? 193.178 233.734 190.142 1.00 57.72 305 LYS B O 1
ATOM 7436 N N . CYS B 1 306 ? 195.211 232.794 190.328 1.00 53.65 306 CYS B N 1
ATOM 7437 C CA . CYS B 1 306 ? 195.590 233.512 191.535 1.00 53.65 306 CYS B CA 1
ATOM 7438 C C . CYS B 1 306 ? 196.852 234.327 191.314 1.00 53.65 306 CYS B C 1
ATOM 7439 O O . CYS B 1 306 ? 197.714 234.416 192.190 1.00 53.65 306 CYS B O 1
ATOM 7442 N N . GLY B 1 307 ? 196.973 234.943 190.146 1.00 48.84 307 GLY B N 1
ATOM 7443 C CA . GLY B 1 307 ? 198.126 235.785 189.871 1.00 48.84 307 GLY B CA 1
ATOM 7444 C C . GLY B 1 307 ? 199.318 234.953 189.469 1.00 48.84 307 GLY B C 1
ATOM 7445 O O . GLY B 1 307 ? 199.219 234.080 188.608 1.00 48.84 307 GLY B O 1
ATOM 7446 N N . LEU B 1 308 ? 200.458 235.223 190.097 1.00 44.90 308 LEU B N 1
ATOM 7447 C CA . LEU B 1 308 ? 201.695 234.508 189.827 1.00 44.90 308 LEU B CA 1
ATOM 7448 C C . LEU B 1 308 ? 201.927 233.350 190.783 1.00 44.90 308 LEU B C 1
ATOM 7449 O O . LEU B 1 308 ? 202.982 232.713 190.721 1.00 44.90 308 LEU B O 1
ATOM 7454 N N . PHE B 1 309 ? 200.972 233.064 191.660 1.00 44.25 309 PHE B N 1
ATOM 7455 C CA . PHE B 1 309 ? 201.069 231.954 192.592 1.00 44.25 309 PHE B CA 1
ATOM 7456 C C . PHE B 1 309 ? 200.552 230.681 191.939 1.00 44.25 309 PHE B C 1
ATOM 7457 O O . PHE B 1 309 ? 199.523 230.691 191.257 1.00 44.25 309 PHE B O 1
ATOM 7465 N N . GLY B 1 310 ? 201.279 229.586 192.143 1.00 50.90 310 GLY B N 1
ATOM 7466 C CA . GLY B 1 310 ? 200.844 228.281 191.707 1.00 50.90 310 GLY B CA 1
ATOM 7467 C C . GLY B 1 310 ? 201.491 227.796 190.434 1.00 50.90 310 GLY B C 1
ATOM 7468 O O . GLY B 1 310 ? 201.330 226.619 190.088 1.00 50.90 310 GLY B O 1
ATOM 7469 N N . SER B 1 311 ? 202.215 228.662 189.726 1.00 55.74 311 SER B N 1
ATOM 7470 C CA . SER B 1 311 ? 203.028 228.244 188.586 1.00 55.74 311 SER B CA 1
ATOM 7471 C C . SER B 1 311 ? 204.258 227.541 189.149 1.00 55.74 311 SER B C 1
ATOM 7472 O O . SER B 1 311 ? 205.294 228.144 189.441 1.00 55.74 311 SER B O 1
ATOM 7475 N N . GLY B 1 312 ? 204.125 226.237 189.303 1.00 56.07 312 GLY B N 1
ATOM 7476 C CA . GLY B 1 312 ? 205.055 225.435 190.066 1.00 56.07 312 GLY B CA 1
ATOM 7477 C C . GLY B 1 312 ? 204.364 224.205 190.594 1.00 56.07 312 GLY B C 1
ATOM 7478 O O . GLY B 1 312 ? 203.139 224.149 190.723 1.00 56.07 312 GLY B O 1
ATOM 7479 N N . GLY B 1 313 ? 205.171 223.194 190.903 1.00 52.15 313 GLY B N 1
ATOM 7480 C CA . GLY B 1 313 ? 204.649 221.891 191.247 1.00 52.15 313 GLY B CA 1
ATOM 7481 C C . GLY B 1 313 ? 204.112 221.805 192.660 1.00 52.15 313 GLY B C 1
ATOM 7482 O O . GLY B 1 313 ? 204.124 222.758 193.438 1.00 52.15 313 GLY B O 1
ATOM 7483 N N . LEU B 1 314 ? 203.630 220.605 192.994 1.00 50.54 314 LEU B N 1
ATOM 7484 C CA . LEU B 1 314 ? 203.165 220.319 194.346 1.00 50.54 314 LEU B CA 1
ATOM 7485 C C . LEU B 1 314 ? 204.326 220.116 195.302 1.00 50.54 314 LEU B C 1
ATOM 7486 O O . LEU B 1 314 ? 204.153 220.253 196.516 1.00 50.54 314 LEU B O 1
ATOM 7491 N N . ILE B 1 315 ? 205.496 219.775 194.773 1.00 50.00 315 ILE B N 1
ATOM 7492 C CA . ILE B 1 315 ? 206.665 219.397 195.549 1.00 50.00 315 ILE B CA 1
ATOM 7493 C C . ILE B 1 315 ? 207.688 220.516 195.422 1.00 50.00 315 ILE B C 1
ATOM 7494 O O . ILE B 1 315 ? 208.170 220.805 194.319 1.00 50.00 315 ILE B O 1
ATOM 7499 N N . MET B 1 316 ? 208.011 221.149 196.545 1.00 48.43 316 MET B N 1
ATOM 7500 C CA . MET B 1 316 ? 208.892 222.311 196.562 1.00 48.43 316 MET B CA 1
ATOM 7501 C C . MET B 1 316 ? 210.340 221.859 196.452 1.00 48.43 316 MET B C 1
ATOM 7502 O O . MET B 1 316 ? 210.791 221.073 197.282 1.00 48.43 316 MET B O 1
ATOM 7507 N N . PHE B 1 317 ? 211.056 222.390 195.451 1.00 45.31 317 PHE B N 1
ATOM 7508 C CA . PHE B 1 317 ? 212.438 222.041 195.046 1.00 45.31 317 PHE B CA 1
ATOM 7509 C C . PHE B 1 317 ? 212.548 220.554 194.687 1.00 45.31 317 PHE B C 1
ATOM 7510 O O . PHE B 1 317 ? 213.375 219.825 195.225 1.00 45.31 317 PHE B O 1
ATOM 7518 N N . ASP B 1 318 ? 211.713 220.122 193.747 1.00 50.24 318 ASP B N 1
ATOM 7519 C CA . ASP B 1 318 ? 211.662 218.722 193.332 1.00 50.24 318 ASP B CA 1
ATOM 7520 C C . ASP B 1 318 ? 212.820 218.410 192.388 1.00 50.24 318 ASP B C 1
ATOM 7521 O O . ASP B 1 318 ? 212.892 218.962 191.285 1.00 50.24 318 ASP B O 1
ATOM 7526 N N . VAL B 1 319 ? 213.736 217.537 192.819 1.00 49.36 319 VAL B N 1
ATOM 7527 C CA . VAL B 1 319 ? 214.927 217.206 192.037 1.00 49.36 319 VAL B CA 1
ATOM 7528 C C . VAL B 1 319 ? 214.879 215.796 191.458 1.00 49.36 319 VAL B C 1
ATOM 7529 O O . VAL B 1 319 ? 215.802 215.414 190.723 1.00 49.36 319 VAL B O 1
ATOM 7533 N N . SER B 1 320 ? 213.759 215.082 191.617 1.00 50.31 320 SER B N 1
ATOM 7534 C CA . SER B 1 320 ? 213.626 213.623 191.506 1.00 50.31 320 SER B CA 1
ATOM 7535 C C . SER B 1 320 ? 213.935 212.914 190.185 1.00 50.31 320 SER B C 1
ATOM 7536 O O . SER B 1 320 ? 213.806 211.688 190.114 1.00 50.31 320 SER B O 1
ATOM 7539 N N . HIS B 1 321 ? 214.336 213.633 189.141 1.00 55.71 321 HIS B N 1
ATOM 7540 C CA . HIS B 1 321 ? 214.570 213.039 187.827 1.00 55.71 321 HIS B CA 1
ATOM 7541 C C . HIS B 1 321 ? 216.039 212.722 187.589 1.00 55.71 321 HIS B C 1
ATOM 7542 O O . HIS B 1 321 ? 216.544 212.895 186.478 1.00 55.71 321 HIS B O 1
ATOM 7549 N N . VAL B 1 322 ? 216.755 212.268 188.616 1.00 54.09 322 VAL B N 1
ATOM 7550 C CA . VAL B 1 322 ? 218.151 211.872 188.480 1.00 54.09 322 VAL B CA 1
ATOM 7551 C C . VAL B 1 322 ? 218.377 210.528 189.149 1.00 54.09 322 VAL B C 1
ATOM 7552 O O . VAL B 1 322 ? 217.709 210.172 190.124 1.00 54.09 322 VAL B O 1
ATOM 7556 N N . GLU B 1 323 ? 219.339 209.785 188.614 1.00 58.58 323 GLU B N 1
ATOM 7557 C CA . GLU B 1 323 ? 219.770 208.538 189.220 1.00 58.58 323 GLU B CA 1
ATOM 7558 C C . GLU B 1 323 ? 220.814 208.809 190.295 1.00 58.58 323 GLU B C 1
ATOM 7559 O O . GLU B 1 323 ? 221.728 209.617 190.106 1.00 58.58 323 GLU B O 1
ATOM 7565 N N . VAL B 1 324 ? 220.658 208.150 191.438 1.00 56.09 324 VAL B N 1
ATOM 7566 C CA . VAL B 1 324 ? 221.653 208.177 192.505 1.00 56.09 324 VAL B CA 1
ATOM 7567 C C . VAL B 1 324 ? 222.202 206.763 192.616 1.00 56.09 324 VAL B C 1
ATOM 7568 O O . VAL B 1 324 ? 221.609 205.906 193.282 1.00 56.09 324 VAL B O 1
ATOM 7572 N N . ARG B 1 325 ? 223.327 206.507 191.961 1.00 58.35 325 ARG B N 1
ATOM 7573 C CA . ARG B 1 325 ? 224.047 205.249 192.092 1.00 58.35 325 ARG B CA 1
ATOM 7574 C C . ARG B 1 325 ? 225.303 205.519 192.905 1.00 58.35 325 ARG B C 1
ATOM 7575 O O . ARG B 1 325 ? 226.083 206.416 192.565 1.00 58.35 325 ARG B O 1
ATOM 7583 N N . TYR B 1 326 ? 225.489 204.762 193.983 1.00 55.47 326 TYR B N 1
ATOM 7584 C CA . TYR B 1 326 ? 226.621 205.003 194.867 1.00 55.47 326 TYR B CA 1
ATOM 7585 C C . TYR B 1 326 ? 227.866 204.362 194.277 1.00 55.47 326 TYR B C 1
ATOM 7586 O O . TYR B 1 326 ? 227.850 203.190 193.888 1.00 55.47 326 TYR B O 1
ATOM 7595 N N . HIS B 1 327 ? 228.941 205.134 194.210 1.00 59.20 327 HIS B N 1
ATOM 7596 C CA . HIS B 1 327 ? 230.235 204.638 193.784 1.00 59.20 327 HIS B CA 1
ATOM 7597 C C . HIS B 1 327 ? 231.257 204.905 194.878 1.00 59.20 327 HIS B C 1
ATOM 7598 O O . HIS B 1 327 ? 231.069 205.772 195.733 1.00 59.20 327 HIS B O 1
ATOM 7605 N N . ALA B 1 328 ? 232.345 204.139 194.846 1.00 58.43 328 ALA B N 1
ATOM 7606 C CA . ALA B 1 328 ? 233.382 204.264 195.859 1.00 58.43 328 ALA B CA 1
ATOM 7607 C C . ALA B 1 328 ? 234.296 205.460 195.633 1.00 58.43 328 ALA B C 1
ATOM 7608 O O . ALA B 1 328 ? 235.040 205.828 196.548 1.00 58.43 328 ALA B O 1
ATOM 7610 N N . ALA B 1 329 ? 234.268 206.069 194.447 1.00 55.79 329 ALA B N 1
ATOM 7611 C CA . ALA B 1 329 ? 235.023 207.291 194.211 1.00 55.79 329 ALA B CA 1
ATOM 7612 C C . ALA B 1 329 ? 234.384 208.504 194.867 1.00 55.79 329 ALA B C 1
ATOM 7613 O O . ALA B 1 329 ? 235.089 209.471 195.168 1.00 55.79 329 ALA B O 1
ATOM 7615 N N . ASP B 1 330 ? 233.071 208.474 195.089 1.00 54.52 330 ASP B N 1
ATOM 7616 C CA . ASP B 1 330 ? 232.346 209.575 195.705 1.00 54.52 330 ASP B CA 1
ATOM 7617 C C . ASP B 1 330 ? 232.123 209.379 197.196 1.00 54.52 330 ASP B C 1
ATOM 7618 O O . ASP B 1 330 ? 231.187 209.962 197.748 1.00 54.52 330 ASP B O 1
ATOM 7623 N N . ILE B 1 331 ? 232.938 208.554 197.852 1.00 51.92 331 ILE B N 1
ATOM 7624 C CA . ILE B 1 331 ? 232.927 208.516 199.310 1.00 51.92 331 ILE B CA 1
ATOM 7625 C C . ILE B 1 331 ? 233.567 209.780 199.864 1.00 51.92 331 ILE B C 1
ATOM 7626 O O . ILE B 1 331 ? 233.022 210.428 200.763 1.00 51.92 331 ILE B O 1
ATOM 7631 N N . ILE B 1 332 ? 234.694 210.181 199.283 1.00 47.67 332 ILE B N 1
ATOM 7632 C CA . ILE B 1 332 ? 235.510 211.309 199.743 1.00 47.67 332 ILE B CA 1
ATOM 7633 C C . ILE B 1 332 ? 234.870 212.697 199.571 1.00 47.67 332 ILE B C 1
ATOM 7634 O O . ILE B 1 332 ? 234.972 213.466 200.538 1.00 47.67 332 ILE B O 1
ATOM 7639 N N . PRO B 1 333 ? 234.196 213.106 198.461 1.00 46.05 333 PRO B N 1
ATOM 7640 C CA . PRO B 1 333 ? 233.511 214.417 198.512 1.00 46.05 333 PRO B CA 1
ATOM 7641 C C . PRO B 1 333 ? 232.221 214.430 199.316 1.00 46.05 333 PRO B C 1
ATOM 7642 O O . PRO B 1 333 ? 231.771 215.514 199.699 1.00 46.05 333 PRO B O 1
ATOM 7646 N N . VAL B 1 334 ? 231.631 213.274 199.605 1.00 43.20 334 VAL B N 1
ATOM 7647 C CA . VAL B 1 334 ? 230.427 213.223 200.427 1.00 43.20 334 VAL B CA 1
ATOM 7648 C C . VAL B 1 334 ? 230.772 213.435 201.902 1.00 43.20 334 VAL B C 1
ATOM 7649 O O . VAL B 1 334 ? 230.117 214.226 202.597 1.00 43.20 334 VAL B O 1
ATOM 7653 N N . THR B 1 335 ? 231.847 212.802 202.386 1.00 41.44 335 THR B N 1
ATOM 7654 C CA . THR B 1 335 ? 232.326 213.111 203.728 1.00 41.44 335 THR B CA 1
ATOM 7655 C C . THR B 1 335 ? 233.038 214.453 203.807 1.00 41.44 335 THR B C 1
ATOM 7656 O O . THR B 1 335 ? 233.110 215.012 204.899 1.00 41.44 335 THR B O 1
ATOM 7660 N N . LEU B 1 336 ? 233.541 214.991 202.689 1.00 38.75 336 LEU B N 1
ATOM 7661 C CA . LEU B 1 336 ? 234.040 216.365 202.699 1.00 38.75 336 LEU B CA 1
ATOM 7662 C C . LEU B 1 336 ? 232.908 217.369 202.808 1.00 38.75 336 LEU B C 1
ATOM 7663 O O . LEU B 1 336 ? 233.075 218.410 203.448 1.00 38.75 336 LEU B O 1
ATOM 7668 N N . ILE B 1 337 ? 231.726 217.079 202.222 1.00 37.12 337 ILE B N 1
ATOM 7669 C CA . ILE B 1 337 ? 230.559 217.944 202.349 1.00 37.12 337 ILE B CA 1
ATOM 7670 C C . ILE B 1 337 ? 229.972 217.840 203.755 1.00 37.12 337 ILE B C 1
ATOM 7671 O O . ILE B 1 337 ? 229.502 218.840 204.302 1.00 37.12 337 ILE B O 1
ATOM 7676 N N . GLY B 1 338 ? 230.136 216.664 204.395 1.00 34.60 338 GLY B N 1
ATOM 7677 C CA . GLY B 1 338 ? 229.740 216.525 205.784 1.00 34.60 338 GLY B CA 1
ATOM 7678 C C . GLY B 1 338 ? 230.663 217.218 206.769 1.00 34.60 338 GLY B C 1
ATOM 7679 O O . GLY B 1 338 ? 230.189 217.836 207.726 1.00 34.60 338 GLY B O 1
ATOM 7680 N N . VAL B 1 339 ? 231.977 217.139 206.526 1.00 33.94 339 VAL B N 1
ATOM 7681 C CA . VAL B 1 339 ? 232.967 217.753 207.410 1.00 33.94 339 VAL B CA 1
ATOM 7682 C C . VAL B 1 339 ? 232.929 219.272 207.284 1.00 33.94 339 VAL B C 1
ATOM 7683 O O . VAL B 1 339 ? 232.916 219.985 208.296 1.00 33.94 339 VAL B O 1
ATOM 7687 N N . PHE B 1 340 ? 232.803 219.786 206.054 1.00 34.16 340 PHE B N 1
ATOM 7688 C CA . PHE B 1 340 ? 232.661 221.221 205.859 1.00 34.16 340 PHE B CA 1
ATOM 7689 C C . PHE B 1 340 ? 231.286 221.737 206.255 1.00 34.16 340 PHE B C 1
ATOM 7690 O O . PHE B 1 340 ? 231.179 222.908 206.606 1.00 34.16 340 PHE B O 1
ATOM 7698 N N . GLY B 1 341 ? 230.254 220.889 206.268 1.00 31.26 341 GLY B N 1
ATOM 7699 C CA . GLY B 1 341 ? 228.969 221.313 206.801 1.00 31.26 341 GLY B CA 1
ATOM 7700 C C . GLY B 1 341 ? 228.958 221.432 208.310 1.00 31.26 341 GLY B C 1
ATOM 7701 O O . GLY B 1 341 ? 228.349 222.351 208.856 1.00 31.26 341 GLY B O 1
ATOM 7702 N N . GLY B 1 342 ? 229.661 220.529 208.998 1.00 30.69 342 GLY B N 1
ATOM 7703 C CA . GLY B 1 342 ? 229.822 220.662 210.437 1.00 30.69 342 GLY B CA 1
ATOM 7704 C C . GLY B 1 342 ? 230.739 221.797 210.848 1.00 30.69 342 GLY B C 1
ATOM 7705 O O . GLY B 1 342 ? 230.478 222.467 211.850 1.00 30.69 342 GLY B O 1
ATOM 7706 N N . ILE B 1 343 ? 231.784 222.059 210.057 1.00 30.74 343 ILE B N 1
ATOM 7707 C CA . ILE B 1 343 ? 232.738 223.123 210.370 1.00 30.74 343 ILE B CA 1
ATOM 7708 C C . ILE B 1 343 ? 232.127 224.495 210.092 1.00 30.74 343 ILE B C 1
ATOM 7709 O O . ILE B 1 343 ? 232.173 225.391 210.946 1.00 30.74 343 ILE B O 1
ATOM 7714 N N . LEU B 1 344 ? 231.497 224.667 208.923 1.00 30.70 344 LEU B N 1
ATOM 7715 C CA . LEU B 1 344 ? 230.852 225.939 208.627 1.00 30.70 344 LEU B CA 1
ATOM 7716 C C . LEU B 1 344 ? 229.535 226.118 209.360 1.00 30.70 344 LEU B C 1
ATOM 7717 O O . LEU B 1 344 ? 229.130 227.258 209.564 1.00 30.70 344 LEU B O 1
ATOM 7722 N N . GLY B 1 345 ? 228.886 225.041 209.806 1.00 30.12 345 GLY B N 1
ATOM 7723 C CA . GLY B 1 345 ? 227.736 225.200 210.676 1.00 30.12 345 GLY B CA 1
ATOM 7724 C C . GLY B 1 345 ? 228.107 225.593 212.090 1.00 30.12 345 GLY B C 1
ATOM 7725 O O . GLY B 1 345 ? 227.368 226.342 212.735 1.00 30.12 345 GLY B O 1
ATOM 7726 N N . SER B 1 346 ? 229.256 225.114 212.585 1.00 31.05 346 SER B N 1
ATOM 7727 C CA . SER B 1 346 ? 229.781 225.582 213.866 1.00 31.05 346 SER B CA 1
ATOM 7728 C C . SER B 1 346 ? 230.259 227.023 213.787 1.00 31.05 346 SER B C 1
ATOM 7729 O O . SER B 1 346 ? 230.095 227.789 214.746 1.00 31.05 346 SER B O 1
ATOM 7732 N N . LEU B 1 347 ? 230.862 227.401 212.657 1.00 31.13 347 LEU B N 1
ATOM 7733 C CA . LEU B 1 347 ? 231.313 228.773 212.466 1.00 31.13 347 LEU B CA 1
ATOM 7734 C C . LEU B 1 347 ? 230.145 229.723 212.269 1.00 31.13 347 LEU B C 1
ATOM 7735 O O . LEU B 1 347 ? 230.206 230.870 212.727 1.00 31.13 347 LEU B O 1
ATOM 7740 N N . TYR B 1 348 ? 229.060 229.248 211.645 1.00 32.48 348 TYR B N 1
ATOM 7741 C CA . TYR B 1 348 ? 227.845 230.044 211.549 1.00 32.48 348 TYR B CA 1
ATOM 7742 C C . TYR B 1 348 ? 227.156 230.182 212.893 1.00 32.48 348 TYR B C 1
ATOM 7743 O O . TYR B 1 348 ? 226.613 231.246 213.167 1.00 32.48 348 TYR B O 1
ATOM 7752 N N . ASN B 1 349 ? 227.197 229.144 213.740 1.00 31.75 349 ASN B N 1
ATOM 7753 C CA . ASN B 1 349 ? 226.589 229.205 215.070 1.00 31.75 349 ASN B CA 1
ATOM 7754 C C . ASN B 1 349 ? 227.339 230.156 215.998 1.00 31.75 349 ASN B C 1
ATOM 7755 O O . ASN B 1 349 ? 226.715 230.916 216.750 1.00 31.75 349 ASN B O 1
ATOM 7760 N N . HIS B 1 350 ? 228.671 230.159 215.907 1.00 33.11 350 HIS B N 1
ATOM 7761 C CA . HIS B 1 350 ? 229.500 231.048 216.715 1.00 33.11 350 HIS B CA 1
ATOM 7762 C C . HIS B 1 350 ? 229.377 232.500 216.264 1.00 33.11 350 HIS B C 1
ATOM 7763 O O . HIS B 1 350 ? 229.247 233.408 217.100 1.00 33.11 350 HIS B O 1
ATOM 7770 N N . LEU B 1 351 ? 229.352 232.734 214.950 1.00 32.04 351 LEU B N 1
ATOM 7771 C CA . LEU B 1 351 ? 229.256 234.100 214.458 1.00 32.04 351 LEU B CA 1
ATOM 7772 C C . LEU B 1 351 ? 227.842 234.663 214.559 1.00 32.04 351 LEU B C 1
ATOM 7773 O O . LEU B 1 351 ? 227.693 235.873 214.734 1.00 32.04 351 LEU B O 1
ATOM 7778 N N . LEU B 1 352 ? 226.801 233.822 214.507 1.00 32.67 352 LEU B N 1
ATOM 7779 C CA . LEU B 1 352 ? 225.450 234.316 214.768 1.00 32.67 352 LEU B CA 1
ATOM 7780 C C . LEU B 1 352 ? 225.211 234.578 216.242 1.00 32.67 352 LEU B C 1
ATOM 7781 O O . LEU B 1 352 ? 224.389 235.437 216.563 1.00 32.67 352 LEU B O 1
ATOM 7786 N N . HIS B 1 353 ? 225.906 233.857 217.137 1.00 34.43 353 HIS B N 1
ATOM 7787 C CA . HIS B 1 353 ? 225.850 234.166 218.566 1.00 34.43 353 HIS B CA 1
ATOM 7788 C C . HIS B 1 353 ? 226.481 235.520 218.870 1.00 34.43 353 HIS B C 1
ATOM 7789 O O . HIS B 1 353 ? 225.931 236.302 219.659 1.00 34.43 353 HIS B O 1
ATOM 7796 N N . LYS B 1 354 ? 227.588 235.840 218.190 1.00 34.60 354 LYS B N 1
ATOM 7797 C CA . LYS B 1 354 ? 228.214 237.151 218.340 1.00 34.60 354 LYS B CA 1
ATOM 7798 C C . LYS B 1 354 ? 227.396 238.270 217.697 1.00 34.60 354 LYS B C 1
ATOM 7799 O O . LYS B 1 354 ? 227.333 239.374 218.253 1.00 34.60 354 LYS B O 1
ATOM 7805 N N . VAL B 1 355 ? 226.740 237.991 216.562 1.00 33.51 355 VAL B N 1
ATOM 7806 C CA . VAL B 1 355 ? 225.936 238.995 215.860 1.00 33.51 355 VAL B CA 1
ATOM 7807 C C . VAL B 1 355 ? 224.651 239.296 216.629 1.00 33.51 355 VAL B C 1
ATOM 7808 O O . VAL B 1 355 ? 224.279 240.464 216.791 1.00 33.51 355 VAL B O 1
ATOM 7812 N N . LEU B 1 356 ? 224.011 238.265 217.198 1.00 34.15 356 LEU B N 1
ATOM 7813 C CA . LEU B 1 356 ? 222.825 238.464 218.029 1.00 34.15 356 LEU B CA 1
ATOM 7814 C C . LEU B 1 356 ? 223.139 239.100 219.380 1.00 34.15 356 LEU B C 1
ATOM 7815 O O . LEU B 1 356 ? 222.255 239.743 219.950 1.00 34.15 356 LEU B O 1
ATOM 7820 N N . ARG B 1 357 ? 224.374 238.963 219.887 1.00 36.31 357 ARG B N 1
ATOM 7821 C CA . ARG B 1 357 ? 224.801 239.749 221.047 1.00 36.31 357 ARG B CA 1
ATOM 7822 C C . ARG B 1 357 ? 224.933 241.230 220.704 1.00 36.31 357 ARG B C 1
ATOM 7823 O O . ARG B 1 357 ? 224.433 242.096 221.437 1.00 36.31 357 ARG B O 1
ATOM 7831 N N . LEU B 1 358 ? 225.565 241.543 219.564 1.00 35.45 358 LEU B N 1
ATOM 7832 C CA . LEU B 1 358 ? 225.671 242.942 219.148 1.00 35.45 358 LEU B CA 1
ATOM 7833 C C . LEU B 1 358 ? 224.364 243.509 218.609 1.00 35.45 358 LEU B C 1
ATOM 7834 O O . LEU B 1 358 ? 224.237 244.731 218.516 1.00 35.45 358 LEU B O 1
ATOM 7839 N N . TYR B 1 359 ? 223.400 242.666 218.248 1.00 34.53 359 TYR B N 1
ATOM 7840 C CA . TYR B 1 359 ? 222.078 243.143 217.874 1.00 34.53 359 TYR B CA 1
ATOM 7841 C C . TYR B 1 359 ? 221.171 243.285 219.077 1.00 34.53 359 TYR B C 1
ATOM 7842 O O . TYR B 1 359 ? 220.228 244.074 219.030 1.00 34.53 359 TYR B O 1
ATOM 7851 N N . ASN B 1 360 ? 221.454 242.559 220.162 1.00 36.22 360 ASN B N 1
ATOM 7852 C CA . ASN B 1 360 ? 220.816 242.835 221.440 1.00 36.22 360 ASN B CA 1
ATOM 7853 C C . ASN B 1 360 ? 221.305 244.134 222.057 1.00 36.22 360 ASN B C 1
ATOM 7854 O O . ASN B 1 360 ? 220.587 244.719 222.867 1.00 36.22 360 ASN B O 1
ATOM 7859 N N . LEU B 1 361 ? 222.513 244.589 221.715 1.00 35.01 361 LEU B N 1
ATOM 7860 C CA . LEU B 1 361 ? 222.909 245.946 222.083 1.00 35.01 361 LEU B CA 1
ATOM 7861 C C . LEU B 1 361 ? 222.148 247.019 221.307 1.00 35.01 361 LEU B C 1
ATOM 7862 O O . LEU B 1 361 ? 221.993 248.133 221.813 1.00 35.01 361 LEU B O 1
ATOM 7867 N N . ILE B 1 362 ? 221.682 246.720 220.097 1.00 37.66 362 ILE B N 1
ATOM 7868 C CA . ILE B 1 362 ? 220.831 247.645 219.354 1.00 37.66 362 ILE B CA 1
ATOM 7869 C C . ILE B 1 362 ? 219.369 247.522 219.789 1.00 37.66 362 ILE B C 1
ATOM 7870 O O . ILE B 1 362 ? 218.655 248.528 219.856 1.00 37.66 362 ILE B O 1
ATOM 7875 N N . ASN B 1 363 ? 218.928 246.317 220.169 1.00 38.15 363 ASN B N 1
ATOM 7876 C CA . ASN B 1 363 ? 217.541 246.066 220.554 1.00 38.15 363 ASN B CA 1
ATOM 7877 C C . ASN B 1 363 ? 217.168 246.637 221.918 1.00 38.15 363 ASN B C 1
ATOM 7878 O O . ASN B 1 363 ? 215.974 246.736 222.214 1.00 38.15 363 ASN B O 1
ATOM 7883 N N . GLN B 1 364 ? 218.138 247.003 222.756 1.00 40.23 364 GLN B N 1
ATOM 7884 C CA . GLN B 1 364 ? 217.847 247.718 223.990 1.00 40.23 364 GLN B CA 1
ATOM 7885 C C . GLN B 1 364 ? 217.942 249.228 223.837 1.00 40.23 364 GLN B C 1
ATOM 7886 O O . GLN B 1 364 ? 217.459 249.951 224.713 1.00 40.23 364 GLN B O 1
ATOM 7892 N N . LYS B 1 365 ? 218.543 249.721 222.751 1.00 41.15 365 LYS B N 1
ATOM 7893 C CA . LYS B 1 365 ? 218.796 251.149 222.599 1.00 41.15 365 LYS B CA 1
ATOM 7894 C C . LYS B 1 365 ? 217.558 251.940 222.208 1.00 41.15 365 LYS B C 1
ATOM 7895 O O . LYS B 1 365 ? 217.547 253.164 222.368 1.00 41.15 365 LYS B O 1
ATOM 7901 N N . GLY B 1 366 ? 216.530 251.284 221.702 1.00 41.32 366 GLY B N 1
ATOM 7902 C CA . GLY B 1 366 ? 215.319 251.978 221.322 1.00 41.32 366 GLY B CA 1
ATOM 7903 C C . GLY B 1 366 ? 214.541 251.159 220.320 1.00 41.32 366 GLY B C 1
ATOM 7904 O O . GLY B 1 366 ? 214.949 250.073 219.918 1.00 41.32 366 GLY B O 1
ATOM 7905 N N . LYS B 1 367 ? 213.396 251.712 219.928 1.00 40.34 367 LYS B N 1
ATOM 7906 C CA . LYS B 1 367 ? 212.553 251.071 218.933 1.00 40.34 367 LYS B CA 1
ATOM 7907 C C . LYS B 1 367 ? 212.711 251.669 217.549 1.00 40.34 367 LYS B C 1
ATOM 7908 O O . LYS B 1 367 ? 212.324 251.029 216.570 1.00 40.34 367 LYS B O 1
ATOM 7914 N N . ILE B 1 368 ? 213.274 252.872 217.441 1.00 39.54 368 ILE B N 1
ATOM 7915 C CA . ILE B 1 368 ? 213.600 253.413 216.128 1.00 39.54 368 ILE B CA 1
ATOM 7916 C C . ILE B 1 368 ? 214.941 252.870 215.641 1.00 39.54 368 ILE B C 1
ATOM 7917 O O . ILE B 1 368 ? 215.212 252.885 214.436 1.00 39.54 368 ILE B O 1
ATOM 7922 N N . HIS B 1 369 ? 215.762 252.320 216.537 1.00 39.22 369 HIS B N 1
ATOM 7923 C CA . HIS B 1 369 ? 217.044 251.768 216.129 1.00 39.22 369 HIS B CA 1
ATOM 7924 C C . HIS B 1 369 ? 216.898 250.377 215.541 1.00 39.22 369 HIS B C 1
ATOM 7925 O O . HIS B 1 369 ? 217.734 249.970 214.735 1.00 39.22 369 HIS B O 1
ATOM 7932 N N . LYS B 1 370 ? 215.846 249.647 215.918 1.00 36.71 370 LYS B N 1
ATOM 7933 C CA . LYS B 1 370 ? 215.584 248.345 215.314 1.00 36.71 370 LYS B CA 1
ATOM 7934 C C . LYS B 1 370 ? 215.023 248.486 213.906 1.00 36.71 370 LYS B C 1
ATOM 7935 O O . LYS B 1 370 ? 215.293 247.630 213.046 1.00 36.71 370 LYS B O 1
ATOM 7941 N N . VAL B 1 371 ? 214.269 249.569 213.664 1.00 37.12 371 VAL B N 1
ATOM 7942 C CA . VAL B 1 371 ? 213.804 249.935 212.326 1.00 37.12 371 VAL B CA 1
ATOM 7943 C C . VAL B 1 371 ? 214.981 250.279 211.426 1.00 37.12 371 VAL B C 1
ATOM 7944 O O . VAL B 1 371 ? 215.094 249.754 210.316 1.00 37.12 371 VAL B O 1
ATOM 7948 N N . LEU B 1 372 ? 215.909 251.102 211.928 1.00 36.24 372 LEU B N 1
ATOM 7949 C CA . LEU B 1 372 ? 217.050 251.555 211.136 1.00 36.24 372 LEU B CA 1
ATOM 7950 C C . LEU B 1 372 ? 218.083 250.457 210.925 1.00 36.24 372 LEU B C 1
ATOM 7951 O O . LEU B 1 372 ? 218.761 250.455 209.891 1.00 36.24 372 LEU B O 1
ATOM 7956 N N . LEU B 1 373 ? 218.180 249.505 211.865 1.00 35.64 373 LEU B N 1
ATOM 7957 C CA . LEU B 1 373 ? 219.041 248.338 211.685 1.00 35.64 373 LEU B CA 1
ATOM 7958 C C . LEU B 1 373 ? 218.509 247.420 210.599 1.00 35.64 373 LEU B C 1
ATOM 7959 O O . LEU B 1 373 ? 219.268 246.985 209.725 1.00 35.64 373 LEU B O 1
ATOM 7964 N N . SER B 1 374 ? 217.183 247.184 210.594 1.00 34.77 374 SER B N 1
ATOM 7965 C CA . SER B 1 374 ? 216.641 246.288 209.587 1.00 34.77 374 SER B CA 1
ATOM 7966 C C . SER B 1 374 ? 216.442 246.959 208.241 1.00 34.77 374 SER B C 1
ATOM 7967 O O . SER B 1 374 ? 216.473 246.277 207.215 1.00 34.77 374 SER B O 1
ATOM 7970 N N . LEU B 1 375 ? 216.272 248.268 208.212 1.00 34.45 375 LEU B N 1
ATOM 7971 C CA . LEU B 1 375 ? 216.240 248.969 206.937 1.00 34.45 375 LEU B CA 1
ATOM 7972 C C . LEU B 1 375 ? 217.634 249.105 206.349 1.00 34.45 375 LEU B C 1
ATOM 7973 O O . LEU B 1 375 ? 217.779 249.103 205.127 1.00 34.45 375 LEU B O 1
ATOM 7978 N N . GLY B 1 376 ? 218.667 249.191 207.192 1.00 33.60 376 GLY B N 1
ATOM 7979 C CA . GLY B 1 376 ? 220.026 249.165 206.683 1.00 33.60 376 GLY B CA 1
ATOM 7980 C C . GLY B 1 376 ? 220.449 247.792 206.211 1.00 33.60 376 GLY B C 1
ATOM 7981 O O . GLY B 1 376 ? 221.207 247.676 205.242 1.00 33.60 376 GLY B O 1
ATOM 7982 N N . VAL B 1 377 ? 219.945 246.745 206.869 1.00 32.44 377 VAL B N 1
ATOM 7983 C CA . VAL B 1 377 ? 220.191 245.368 206.448 1.00 32.44 377 VAL B CA 1
ATOM 7984 C C . VAL B 1 377 ? 219.457 245.072 205.140 1.00 32.44 377 VAL B C 1
ATOM 7985 O O . VAL B 1 377 ? 220.023 244.456 204.229 1.00 32.44 377 VAL B O 1
ATOM 7989 N N . SER B 1 378 ? 218.246 245.619 204.975 1.00 33.04 378 SER B N 1
ATOM 7990 C CA . SER B 1 378 ? 217.494 245.450 203.732 1.00 33.04 378 SER B CA 1
ATOM 7991 C C . SER B 1 378 ? 218.044 246.288 202.587 1.00 33.04 378 SER B C 1
ATOM 7992 O O . SER B 1 378 ? 217.944 245.872 201.426 1.00 33.04 378 SER B O 1
ATOM 7995 N N . LEU B 1 379 ? 218.624 247.456 202.889 1.00 32.91 379 LEU B N 1
ATOM 7996 C CA . LEU B 1 379 ? 219.287 248.254 201.863 1.00 32.91 379 LEU B CA 1
ATOM 7997 C C . LEU B 1 379 ? 220.572 247.590 201.396 1.00 32.91 379 LEU B C 1
ATOM 7998 O O . LEU B 1 379 ? 220.866 247.592 200.194 1.00 32.91 379 LEU B O 1
ATOM 8003 N N . PHE B 1 380 ? 221.320 246.985 202.333 1.00 32.94 380 PHE B N 1
ATOM 8004 C CA . PHE B 1 380 ? 222.526 246.231 201.996 1.00 32.94 380 PHE B CA 1
ATOM 8005 C C . PHE B 1 380 ? 222.197 244.967 201.217 1.00 32.94 380 PHE B C 1
ATOM 8006 O O . PHE B 1 380 ? 222.947 244.595 200.308 1.00 32.94 380 PHE B O 1
ATOM 8014 N N . THR B 1 381 ? 221.065 244.324 201.544 1.00 31.62 381 THR B N 1
ATOM 8015 C CA . THR B 1 381 ? 220.617 243.117 200.852 1.00 31.62 381 THR B CA 1
ATOM 8016 C C . THR B 1 381 ? 220.213 243.414 199.418 1.00 31.62 381 THR B C 1
ATOM 8017 O O . THR B 1 381 ? 220.664 242.728 198.505 1.00 31.62 381 THR B O 1
ATOM 8021 N N . SER B 1 382 ? 219.532 244.494 199.140 1.00 32.46 382 SER B N 1
ATOM 8022 C CA . SER B 1 382 ? 219.051 244.802 197.819 1.00 32.46 382 SER B CA 1
ATOM 8023 C C . SER B 1 382 ? 220.107 245.357 196.952 1.00 32.46 382 SER B C 1
ATOM 8024 O O . SER B 1 382 ? 220.086 245.132 195.780 1.00 32.46 382 SER B O 1
ATOM 8027 N N . VAL B 1 383 ? 221.025 246.139 197.503 1.00 33.05 383 VAL B N 1
ATOM 8028 C CA . VAL B 1 383 ? 222.161 246.637 196.727 1.00 33.05 383 VAL B CA 1
ATOM 8029 C C . VAL B 1 383 ? 223.109 245.493 196.361 1.00 33.05 383 VAL B C 1
ATOM 8030 O O . VAL B 1 383 ? 223.550 245.382 195.210 1.00 33.05 383 VAL B O 1
ATOM 8034 N N . CYS B 1 384 ? 223.343 244.562 197.286 1.00 34.66 384 CYS B N 1
ATOM 8035 C CA . CYS B 1 384 ? 224.221 243.449 196.961 1.00 34.66 384 CYS B CA 1
ATOM 8036 C C . CYS B 1 384 ? 223.521 242.298 196.246 1.00 34.66 384 CYS B C 1
ATOM 8037 O O . CYS B 1 384 ? 224.202 241.376 195.803 1.00 34.66 384 CYS B O 1
ATOM 8040 N N . LEU B 1 385 ? 222.193 242.300 196.131 1.00 33.44 385 LEU B N 1
ATOM 8041 C CA . LEU B 1 385 ? 221.557 241.338 195.238 1.00 33.44 385 LEU B CA 1
ATOM 8042 C C . LEU B 1 385 ? 221.358 241.904 193.845 1.00 33.44 385 LEU B C 1
ATOM 8043 O O . LEU B 1 385 ? 221.165 241.134 192.904 1.00 33.44 385 LEU B O 1
ATOM 8048 N N . PHE B 1 386 ? 221.388 243.226 193.688 1.00 36.94 386 PHE B N 1
ATOM 8049 C CA . PHE B 1 386 ? 221.305 243.800 192.352 1.00 36.94 386 PHE B CA 1
ATOM 8050 C C . PHE B 1 386 ? 222.672 244.035 191.719 1.00 36.94 386 PHE B C 1
ATOM 8051 O O . PHE B 1 386 ? 222.868 243.715 190.543 1.00 36.94 386 PHE B O 1
ATOM 8059 N N . GLY B 1 387 ? 223.618 244.600 192.462 1.00 38.20 387 GLY B N 1
ATOM 8060 C CA . GLY B 1 387 ? 224.862 245.067 191.884 1.00 38.20 387 GLY B CA 1
ATOM 8061 C C . GLY B 1 387 ? 225.948 244.025 191.732 1.00 38.20 387 GLY B C 1
ATOM 8062 O O . GLY B 1 387 ? 226.769 244.115 190.816 1.00 38.20 387 GLY B O 1
ATOM 8063 N N . LEU B 1 388 ? 225.985 243.064 192.654 1.00 38.49 388 LEU B N 1
ATOM 8064 C CA . LEU B 1 388 ? 226.903 241.931 192.530 1.00 38.49 388 LEU B CA 1
ATOM 8065 C C . LEU B 1 388 ? 226.747 240.997 191.316 1.00 38.49 388 LEU B C 1
ATOM 8066 O O . LEU B 1 388 ? 227.777 240.413 190.937 1.00 38.49 388 LEU B O 1
ATOM 8071 N N . PRO B 1 389 ? 225.586 240.799 190.655 1.00 39.14 389 PRO B N 1
ATOM 8072 C CA . PRO B 1 389 ? 225.629 240.079 189.366 1.00 39.14 389 PRO B CA 1
ATOM 8073 C C . PRO B 1 389 ? 226.203 240.841 188.174 1.00 39.14 389 PRO B C 1
ATOM 8074 O O . PRO B 1 389 ? 226.228 240.275 187.079 1.00 39.14 389 PRO B O 1
ATOM 8078 N N . PHE B 1 390 ? 226.649 242.089 188.311 1.00 42.20 390 PHE B N 1
ATOM 8079 C CA . PHE B 1 390 ? 227.471 242.705 187.284 1.00 42.20 390 PHE B CA 1
ATOM 8080 C C . PHE B 1 390 ? 228.913 242.225 187.330 1.00 42.20 390 PHE B C 1
ATOM 8081 O O . PHE B 1 390 ? 229.635 242.380 186.341 1.00 42.20 390 PHE B O 1
ATOM 8089 N N . LEU B 1 391 ? 229.350 241.657 188.454 1.00 42.37 391 LEU B N 1
ATOM 8090 C CA . LEU B 1 391 ? 230.705 241.140 188.570 1.00 42.37 391 LEU B CA 1
ATOM 8091 C C . LEU B 1 391 ? 230.887 239.810 187.860 1.00 42.37 391 LEU B C 1
ATOM 8092 O O . LEU B 1 391 ? 232.023 239.441 187.548 1.00 42.37 391 LEU B O 1
ATOM 8097 N N . ALA B 1 392 ? 229.805 239.086 187.600 1.00 44.74 392 ALA B N 1
ATOM 8098 C CA . ALA B 1 392 ? 229.870 237.823 186.886 1.00 44.74 392 ALA B CA 1
ATOM 8099 C C . ALA B 1 392 ? 229.820 238.075 185.388 1.00 44.74 392 ALA B C 1
ATOM 8100 O O . ALA B 1 392 ? 228.916 238.758 184.899 1.00 44.74 392 ALA B O 1
ATOM 8102 N N . GLU B 1 393 ? 230.794 237.533 184.669 1.00 50.33 393 GLU B N 1
ATOM 8103 C CA . GLU B 1 393 ? 230.744 237.550 183.219 1.00 50.33 393 GLU B CA 1
ATOM 8104 C C . GLU B 1 393 ? 229.727 236.522 182.741 1.00 50.33 393 GLU B C 1
ATOM 8105 O O . GLU B 1 393 ? 229.480 235.510 183.404 1.00 50.33 393 GLU B O 1
ATOM 8111 N N . CYS B 1 394 ? 229.117 236.805 181.593 1.00 52.56 394 CYS B N 1
ATOM 8112 C CA . CYS B 1 394 ? 228.051 235.972 181.056 1.00 52.56 394 CYS B CA 1
ATOM 8113 C C . CYS B 1 394 ? 228.610 234.690 180.457 1.00 52.56 394 CYS B C 1
ATOM 8114 O O . CYS B 1 394 ? 229.412 234.731 179.520 1.00 52.56 394 CYS B O 1
ATOM 8117 N N . LYS B 1 395 ? 228.190 233.565 180.999 1.00 50.49 395 LYS B N 1
ATOM 8118 C CA . LYS B 1 395 ? 228.516 232.289 180.392 1.00 50.49 395 LYS B CA 1
ATOM 8119 C C . LYS B 1 395 ? 227.607 232.058 179.189 1.00 50.49 395 LYS B C 1
ATOM 8120 O O . LYS B 1 395 ? 226.448 232.471 179.211 1.00 50.49 395 LYS B O 1
ATOM 8126 N N . PRO B 1 396 ? 228.110 231.449 178.114 1.00 54.46 396 PRO B N 1
ATOM 8127 C CA . PRO B 1 396 ? 227.242 231.149 176.974 1.00 54.46 396 PRO B CA 1
ATOM 8128 C C . PRO B 1 396 ? 226.334 229.965 177.263 1.00 54.46 396 PRO B C 1
ATOM 8129 O O . PRO B 1 396 ? 226.550 229.187 178.193 1.00 54.46 396 PRO B O 1
ATOM 8133 N N . CYS B 1 397 ? 225.297 229.849 176.442 1.00 59.99 397 CYS B N 1
ATOM 8134 C CA . CYS B 1 397 ? 224.269 228.842 176.645 1.00 59.99 397 CYS B CA 1
ATOM 8135 C C . CYS B 1 397 ? 224.759 227.474 176.193 1.00 59.99 397 CYS B C 1
ATOM 8136 O O . CYS B 1 397 ? 225.149 227.294 175.036 1.00 59.99 397 CYS B O 1
ATOM 8139 N N . ASP B 1 398 ? 224.738 226.514 177.112 1.00 63.40 398 ASP B N 1
ATOM 8140 C CA . ASP B 1 398 ? 225.253 225.183 176.835 1.00 63.40 398 ASP B CA 1
ATOM 8141 C C . ASP B 1 398 ? 224.212 224.377 176.073 1.00 63.40 398 ASP B C 1
ATOM 8142 O O . ASP B 1 398 ? 223.080 224.242 176.555 1.00 63.40 398 ASP B O 1
ATOM 8147 N N . PRO B 1 399 ? 224.540 223.820 174.901 1.00 64.77 399 PRO B N 1
ATOM 8148 C CA . PRO B 1 399 ? 223.569 222.977 174.189 1.00 64.77 399 PRO B CA 1
ATOM 8149 C C . PRO B 1 399 ? 223.427 221.574 174.756 1.00 64.77 399 PRO B C 1
ATOM 8150 O O . PRO B 1 399 ? 222.492 220.865 174.361 1.00 64.77 399 PRO B O 1
ATOM 8154 N N . SER B 1 400 ? 224.326 221.149 175.650 1.00 64.67 400 SER B N 1
ATOM 8155 C CA . SER B 1 400 ? 224.200 219.841 176.284 1.00 64.67 400 SER B CA 1
ATOM 8156 C C . SER B 1 400 ? 223.080 219.823 177.318 1.00 64.67 400 SER B C 1
ATOM 8157 O O . SER B 1 400 ? 222.482 218.770 177.564 1.00 64.67 400 SER B O 1
ATOM 8160 N N . ILE B 1 401 ? 222.789 220.967 177.923 1.00 62.71 401 ILE B N 1
ATOM 8161 C CA . ILE B 1 401 ? 221.694 221.107 178.876 1.00 62.71 401 ILE B CA 1
ATOM 8162 C C . ILE B 1 401 ? 220.377 221.175 178.103 1.00 62.71 401 ILE B C 1
ATOM 8163 O O . ILE B 1 401 ? 220.307 221.793 177.033 1.00 62.71 401 ILE B O 1
ATOM 8168 N N . ASP B 1 402 ? 219.343 220.501 178.629 1.00 65.40 402 ASP B N 1
ATOM 8169 C CA . ASP B 1 402 ? 218.083 220.280 177.922 1.00 65.40 402 ASP B CA 1
ATOM 8170 C C . ASP B 1 402 ? 217.252 221.557 177.784 1.00 65.40 402 ASP B C 1
ATOM 8171 O O . ASP B 1 402 ? 216.954 221.993 176.666 1.00 65.40 402 ASP B O 1
ATOM 8176 N N . GLU B 1 403 ? 216.862 222.169 178.906 1.00 65.58 403 GLU B N 1
ATOM 8177 C CA . GLU B 1 403 ? 215.796 223.166 178.878 1.00 65.58 403 GLU B CA 1
ATOM 8178 C C . GLU B 1 403 ? 216.360 224.541 178.486 1.00 65.58 403 GLU B C 1
ATOM 8179 O O . GLU B 1 403 ? 217.559 224.698 178.237 1.00 65.58 403 GLU B O 1
ATOM 8185 N N . ILE B 1 404 ? 215.481 225.549 178.436 1.00 62.19 404 ILE B N 1
ATOM 8186 C CA . ILE B 1 404 ? 215.737 226.804 177.728 1.00 62.19 404 ILE B CA 1
ATOM 8187 C C . ILE B 1 404 ? 216.661 227.706 178.547 1.00 62.19 404 ILE B C 1
ATOM 8188 O O . ILE B 1 404 ? 216.348 228.107 179.676 1.00 62.19 404 ILE B O 1
ATOM 8193 N N . CYS B 1 405 ? 217.842 227.966 177.998 1.00 59.09 405 CYS B N 1
ATOM 8194 C CA . CYS B 1 405 ? 218.878 228.835 178.547 1.00 59.09 405 CYS B CA 1
ATOM 8195 C C . CYS B 1 405 ? 218.700 230.347 178.289 1.00 59.09 405 CYS B C 1
ATOM 8196 O O . CYS B 1 405 ? 218.972 231.120 179.217 1.00 59.09 405 CYS B O 1
ATOM 8199 N N . PRO B 1 406 ? 218.260 230.875 177.079 1.00 62.09 406 PRO B N 1
ATOM 8200 C CA . PRO B 1 406 ? 217.895 232.307 177.067 1.00 62.09 406 PRO B CA 1
ATOM 8201 C C . PRO B 1 406 ? 216.567 232.577 177.761 1.00 62.09 406 PRO B C 1
ATOM 8202 O O . PRO B 1 406 ? 215.518 232.646 177.114 1.00 62.09 406 PRO B O 1
ATOM 8206 N N . THR B 1 407 ? 216.607 232.729 179.085 1.00 56.40 407 THR B N 1
ATOM 8207 C CA . THR B 1 407 ? 215.410 232.818 179.915 1.00 56.40 407 THR B CA 1
ATOM 8208 C C . THR B 1 407 ? 215.392 234.145 180.662 1.00 56.40 407 THR B C 1
ATOM 8209 O O . THR B 1 407 ? 216.271 234.409 181.488 1.00 56.40 407 THR B O 1
ATOM 8213 N N . ASN B 1 408 ? 214.394 234.974 180.371 1.00 56.43 408 ASN B N 1
ATOM 8214 C CA . ASN B 1 408 ? 214.093 236.161 181.154 1.00 56.43 408 ASN B CA 1
ATOM 8215 C C . ASN B 1 408 ? 212.746 235.987 181.842 1.00 56.43 408 ASN B C 1
ATOM 8216 O O . ASN B 1 408 ? 211.922 235.166 181.431 1.00 56.43 408 ASN B O 1
ATOM 8221 N N . GLY B 1 409 ? 212.529 236.752 182.892 1.00 55.73 409 GLY B N 1
ATOM 8222 C CA . GLY B 1 409 ? 211.248 236.735 183.560 1.00 55.73 409 GLY B CA 1
ATOM 8223 C C . GLY B 1 409 ? 211.406 237.050 185.042 1.00 55.73 409 GLY B C 1
ATOM 8224 O O . GLY B 1 409 ? 212.255 237.854 185.431 1.00 55.73 409 GLY B O 1
ATOM 8225 N N . ARG B 1 410 ? 210.558 236.410 185.846 1.00 51.61 410 ARG B N 1
ATOM 8226 C CA . ARG B 1 410 ? 210.587 236.543 187.293 1.00 51.61 410 ARG B CA 1
ATOM 8227 C C . ARG B 1 410 ? 211.094 235.295 187.994 1.00 51.61 410 ARG B C 1
ATOM 8228 O O . ARG B 1 410 ? 211.425 235.364 189.183 1.00 51.61 410 ARG B O 1
ATOM 8236 N N . SER B 1 411 ? 211.160 234.164 187.300 1.00 49.38 411 SER B N 1
ATOM 8237 C CA . SER B 1 411 ? 211.563 232.905 187.900 1.00 49.38 411 SER B CA 1
ATOM 8238 C C . SER B 1 411 ? 212.270 232.078 186.837 1.00 49.38 411 SER B C 1
ATOM 8239 O O . SER B 1 411 ? 212.494 232.538 185.714 1.00 49.38 411 SER B O 1
ATOM 8242 N N . GLY B 1 412 ? 212.631 230.854 187.196 1.00 44.99 412 GLY B N 1
ATOM 8243 C CA . GLY B 1 412 ? 213.288 229.955 186.277 1.00 44.99 412 GLY B CA 1
ATOM 8244 C C . GLY B 1 412 ? 214.802 230.040 186.334 1.00 44.99 412 GLY B C 1
ATOM 8245 O O . GLY B 1 412 ? 215.399 230.947 186.919 1.00 44.99 412 GLY B O 1
ATOM 8246 N N . ASN B 1 413 ? 215.424 229.059 185.698 1.00 43.07 413 ASN B N 1
ATOM 8247 C CA . ASN B 1 413 ? 216.865 228.905 185.637 1.00 43.07 413 ASN B CA 1
ATOM 8248 C C . ASN B 1 413 ? 217.414 229.686 184.449 1.00 43.07 413 ASN B C 1
ATOM 8249 O O . ASN B 1 413 ? 216.660 230.068 183.551 1.00 43.07 413 ASN B O 1
ATOM 8254 N N . PHE B 1 414 ? 218.738 229.925 184.477 1.00 46.44 414 PHE B N 1
ATOM 8255 C CA . PHE B 1 414 ? 219.573 230.543 183.425 1.00 46.44 414 PHE B CA 1
ATOM 8256 C C . PHE B 1 414 ? 219.106 231.959 183.063 1.00 46.44 414 PHE B C 1
ATOM 8257 O O . PHE B 1 414 ? 218.605 232.207 181.967 1.00 46.44 414 PHE B O 1
ATOM 8265 N N . LYS B 1 415 ? 219.260 232.878 184.016 1.00 46.14 415 LYS B N 1
ATOM 8266 C CA . LYS B 1 415 ? 218.775 234.244 183.842 1.00 46.14 415 LYS B CA 1
ATOM 8267 C C . LYS B 1 415 ? 219.662 235.041 182.895 1.00 46.14 415 LYS B C 1
ATOM 8268 O O . LYS B 1 415 ? 220.879 234.872 182.877 1.00 46.14 415 LYS B O 1
ATOM 8274 N N . GLN B 1 416 ? 219.045 235.963 182.161 1.00 50.27 416 GLN B N 1
ATOM 8275 C CA . GLN B 1 416 ? 219.647 236.667 181.036 1.00 50.27 416 GLN B CA 1
ATOM 8276 C C . GLN B 1 416 ? 219.743 238.169 181.309 1.00 50.27 416 GLN B C 1
ATOM 8277 O O . GLN B 1 416 ? 219.206 238.979 180.550 1.00 50.27 416 GLN B O 1
ATOM 8283 N N . PHE B 1 417 ? 220.418 238.537 182.527 1.00 44.38 417 PHE B N 1
ATOM 8284 C CA . PHE B 1 417 ? 220.175 239.839 183.136 1.00 44.38 417 PHE B CA 1
ATOM 8285 C C . PHE B 1 417 ? 220.970 240.985 182.496 1.00 44.38 417 PHE B C 1
ATOM 8286 O O . PHE B 1 417 ? 220.383 241.979 182.063 1.00 44.38 417 PHE B O 1
ATOM 8294 N N . ASN B 1 418 ? 222.221 240.875 182.289 1.00 47.32 418 ASN B N 1
ATOM 8295 C CA . ASN B 1 418 ? 223.023 241.932 181.677 1.00 47.32 418 ASN B CA 1
ATOM 8296 C C . ASN B 1 418 ? 223.785 241.418 180.464 1.00 47.32 418 ASN B C 1
ATOM 8297 O O . ASN B 1 418 ? 224.784 242.015 180.052 1.00 47.32 418 ASN B O 1
ATOM 8302 N N . CYS B 1 419 ? 223.306 240.343 179.869 1.00 51.75 419 CYS B N 1
ATOM 8303 C CA . CYS B 1 419 ? 224.012 239.577 178.867 1.00 51.75 419 CYS B CA 1
ATOM 8304 C C . CYS B 1 419 ? 223.450 239.842 177.478 1.00 51.75 419 CYS B C 1
ATOM 8305 O O . CYS B 1 419 ? 222.363 240.412 177.335 1.00 51.75 419 CYS B O 1
ATOM 8308 N N . PRO B 1 420 ? 224.180 239.479 176.424 1.00 54.24 420 PRO B N 1
ATOM 8309 C CA . PRO B 1 420 ? 223.545 239.321 175.112 1.00 54.24 420 PRO B CA 1
ATOM 8310 C C . PRO B 1 420 ? 222.734 238.034 175.045 1.00 54.24 420 PRO B C 1
ATOM 8311 O O . PRO B 1 420 ? 222.794 237.174 175.926 1.00 54.24 420 PRO B O 1
ATOM 8315 N N . ASN B 1 421 ? 221.958 237.910 173.970 1.00 56.95 421 ASN B N 1
ATOM 8316 C CA . ASN B 1 421 ? 221.116 236.737 173.777 1.00 56.95 421 ASN B CA 1
ATOM 8317 C C . ASN B 1 421 ? 221.955 235.538 173.361 1.00 56.95 421 ASN B C 1
ATOM 8318 O O . ASN B 1 421 ? 222.908 235.665 172.587 1.00 56.95 421 ASN B O 1
ATOM 8323 N N . GLY B 1 422 ? 221.602 234.373 173.894 1.00 57.08 422 GLY B N 1
ATOM 8324 C CA . GLY B 1 422 ? 222.454 233.210 173.818 1.00 57.08 422 GLY B CA 1
ATOM 8325 C C . GLY B 1 422 ? 223.464 233.112 174.935 1.00 57.08 422 GLY B C 1
ATOM 8326 O O . GLY B 1 422 ? 224.291 232.194 174.923 1.00 57.08 422 GLY B O 1
ATOM 8327 N N . TYR B 1 423 ? 223.434 234.039 175.888 1.00 54.27 423 TYR B N 1
ATOM 8328 C CA . TYR B 1 423 ? 224.288 234.017 177.062 1.00 54.27 423 TYR B CA 1
ATOM 8329 C C . TYR B 1 423 ? 223.391 234.052 178.287 1.00 54.27 423 TYR B C 1
ATOM 8330 O O . TYR B 1 423 ? 222.197 234.331 178.190 1.00 54.27 423 TYR B O 1
ATOM 8339 N N . TYR B 1 424 ? 223.964 233.751 179.446 1.00 47.74 424 TYR B N 1
ATOM 8340 C CA . TYR B 1 424 ? 223.215 233.854 180.686 1.00 47.74 424 TYR B CA 1
ATOM 8341 C C . TYR B 1 424 ? 224.136 234.309 181.807 1.00 47.74 424 TYR B C 1
ATOM 8342 O O . TYR B 1 424 ? 225.332 234.015 181.809 1.00 47.74 424 TYR B O 1
ATOM 8351 N N . ASN B 1 425 ? 223.566 235.040 182.758 1.00 42.70 425 ASN B N 1
ATOM 8352 C CA . ASN B 1 425 ? 224.274 235.452 183.962 1.00 42.70 425 ASN B CA 1
ATOM 8353 C C . ASN B 1 425 ? 223.967 234.451 185.066 1.00 42.70 425 ASN B C 1
ATOM 8354 O O . ASN B 1 425 ? 222.811 234.305 185.471 1.00 42.70 425 ASN B O 1
ATOM 8359 N N . ASP B 1 426 ? 225.001 233.766 185.548 1.00 41.20 426 ASP B N 1
ATOM 8360 C CA . ASP B 1 426 ? 224.821 232.699 186.522 1.00 41.20 426 ASP B CA 1
ATOM 8361 C C . ASP B 1 426 ? 224.750 233.199 187.958 1.00 41.20 426 ASP B C 1
ATOM 8362 O O . ASP B 1 426 ? 224.444 232.408 188.854 1.00 41.20 426 ASP B O 1
ATOM 8367 N N . LEU B 1 427 ? 225.018 234.478 188.201 1.00 36.75 427 LEU B N 1
ATOM 8368 C CA . LEU B 1 427 ? 224.886 235.046 189.534 1.00 36.75 427 LEU B CA 1
ATOM 8369 C C . LEU B 1 427 ? 223.511 235.650 189.760 1.00 36.75 427 LEU B C 1
ATOM 8370 O O . LEU B 1 427 ? 222.947 235.513 190.847 1.00 36.75 427 LEU B O 1
ATOM 8375 N N . SER B 1 428 ? 222.938 236.277 188.728 1.00 39.19 428 SER B N 1
ATOM 8376 C CA . SER B 1 428 ? 221.583 236.819 188.737 1.00 39.19 428 SER B CA 1
ATOM 8377 C C . SER B 1 428 ? 220.507 235.757 188.628 1.00 39.19 428 SER B C 1
ATOM 8378 O O . SER B 1 428 ? 219.330 236.064 188.838 1.00 39.19 428 SER B O 1
ATOM 8381 N N . THR B 1 429 ? 220.889 234.523 188.290 1.00 39.22 429 THR B N 1
ATOM 8382 C CA . THR B 1 429 ? 220.058 233.345 188.498 1.00 39.22 429 THR B CA 1
ATOM 8383 C C . THR B 1 429 ? 219.763 233.113 189.978 1.00 39.22 429 THR B C 1
ATOM 8384 O O . THR B 1 429 ? 218.700 232.590 190.326 1.00 39.22 429 THR B O 1
ATOM 8388 N N . LEU B 1 430 ? 220.684 233.501 190.863 1.00 35.75 430 LEU B N 1
ATOM 8389 C CA . LEU B 1 430 ? 220.584 233.241 192.289 1.00 35.75 430 LEU B CA 1
ATOM 8390 C C . LEU B 1 430 ? 220.353 234.490 193.106 1.00 35.75 430 LEU B C 1
ATOM 8391 O O . LEU B 1 430 ? 219.658 234.434 194.120 1.00 35.75 430 LEU B O 1
ATOM 8396 N N . LEU B 1 431 ? 220.923 235.613 192.697 1.00 34.43 431 LEU B N 1
ATOM 8397 C CA . LEU B 1 431 ? 220.777 236.809 193.501 1.00 34.43 431 LEU B CA 1
ATOM 8398 C C . LEU B 1 431 ? 219.492 237.547 193.157 1.00 34.43 431 LEU B C 1
ATOM 8399 O O . LEU B 1 431 ? 218.743 237.938 194.053 1.00 34.43 431 LEU B O 1
ATOM 8404 N N . LEU B 1 432 ? 219.200 237.714 191.875 1.00 37.46 432 LEU B N 1
ATOM 8405 C CA . LEU B 1 432 ? 218.032 238.485 191.454 1.00 37.46 432 LEU B CA 1
ATOM 8406 C C . LEU B 1 432 ? 216.842 237.578 191.152 1.00 37.46 432 LEU B C 1
ATOM 8407 O O . LEU B 1 432 ? 216.256 237.612 190.074 1.00 37.46 432 LEU B O 1
ATOM 8412 N N . THR B 1 433 ? 216.479 236.759 192.134 1.00 37.87 433 THR B N 1
ATOM 8413 C CA . THR B 1 433 ? 215.234 236.000 192.128 1.00 37.87 433 THR B CA 1
ATOM 8414 C C . THR B 1 433 ? 214.610 236.128 193.507 1.00 37.87 433 THR B C 1
ATOM 8415 O O . THR B 1 433 ? 215.018 236.959 194.324 1.00 37.87 433 THR B O 1
ATOM 8419 N N . THR B 1 434 ? 213.605 235.299 193.761 1.00 36.89 434 THR B N 1
ATOM 8420 C CA . THR B 1 434 ? 213.216 235.022 195.130 1.00 36.89 434 THR B CA 1
ATOM 8421 C C . THR B 1 434 ? 214.184 234.009 195.729 1.00 36.89 434 THR B C 1
ATOM 8422 O O . THR B 1 434 ? 214.953 233.357 195.018 1.00 36.89 434 THR B O 1
ATOM 8426 N N . ASN B 1 435 ? 214.149 233.895 197.060 1.00 36.11 435 ASN B N 1
ATOM 8427 C CA . ASN B 1 435 ? 215.077 233.014 197.762 1.00 36.11 435 ASN B CA 1
ATOM 8428 C C . ASN B 1 435 ? 214.715 231.547 197.582 1.00 36.11 435 ASN B C 1
ATOM 8429 O O . ASN B 1 435 ? 215.596 230.688 197.637 1.00 36.11 435 ASN B O 1
ATOM 8434 N N . ASP B 1 436 ? 213.438 231.243 197.346 1.00 39.48 436 ASP B N 1
ATOM 8435 C CA . ASP B 1 436 ? 213.037 229.867 197.077 1.00 39.48 436 ASP B CA 1
ATOM 8436 C C . ASP B 1 436 ? 213.344 229.448 195.648 1.00 39.48 436 ASP B C 1
ATOM 8437 O O . ASP B 1 436 ? 213.676 228.286 195.414 1.00 39.48 436 ASP B O 1
ATOM 8442 N N . ASP B 1 437 ? 213.237 230.368 194.689 1.00 40.57 437 ASP B N 1
ATOM 8443 C CA . ASP B 1 437 ? 213.536 230.057 193.294 1.00 40.57 437 ASP B CA 1
ATOM 8444 C C . ASP B 1 437 ? 215.034 229.919 193.056 1.00 40.57 437 ASP B C 1
ATOM 8445 O O . ASP B 1 437 ? 215.453 229.165 192.174 1.00 40.57 437 ASP B O 1
ATOM 8450 N N . ALA B 1 438 ? 215.850 230.591 193.866 1.00 37.34 438 ALA B N 1
ATOM 8451 C CA . ALA B 1 438 ? 217.297 230.440 193.818 1.00 37.34 438 ALA B CA 1
ATOM 8452 C C . ALA B 1 438 ? 217.782 229.124 194.395 1.00 37.34 438 ALA B C 1
ATOM 8453 O O . ALA B 1 438 ? 218.926 228.743 194.133 1.00 37.34 438 ALA B O 1
ATOM 8455 N N . VAL B 1 439 ? 216.965 228.458 195.215 1.00 38.63 439 VAL B N 1
ATOM 8456 C CA . VAL B 1 439 ? 217.289 227.115 195.677 1.00 38.63 439 VAL B CA 1
ATOM 8457 C C . VAL B 1 439 ? 217.191 226.128 194.524 1.00 38.63 439 VAL B C 1
ATOM 8458 O O . VAL B 1 439 ? 218.135 225.376 194.270 1.00 38.63 439 VAL B O 1
ATOM 8462 N N . ARG B 1 440 ? 216.101 226.198 193.740 1.00 39.35 440 ARG B N 1
ATOM 8463 C CA . ARG B 1 440 ? 215.880 225.307 192.599 1.00 39.35 440 ARG B CA 1
ATOM 8464 C C . ARG B 1 440 ? 216.815 225.571 191.427 1.00 39.35 440 ARG B C 1
ATOM 8465 O O . ARG B 1 440 ? 216.955 224.702 190.562 1.00 39.35 440 ARG B O 1
ATOM 8473 N N . ASN B 1 441 ? 217.432 226.749 191.361 1.00 37.70 441 ASN B N 1
ATOM 8474 C CA . ASN B 1 441 ? 218.467 226.982 190.369 1.00 37.70 441 ASN B CA 1
ATOM 8475 C C . ASN B 1 441 ? 219.754 226.262 190.738 1.00 37.70 441 ASN B C 1
ATOM 8476 O O . ASN B 1 441 ? 220.420 225.706 189.858 1.00 37.70 441 ASN B O 1
ATOM 8481 N N . ILE B 1 442 ? 220.107 226.239 192.026 1.00 37.84 442 ILE B N 1
ATOM 8482 C CA . ILE B 1 442 ? 221.262 225.461 192.469 1.00 37.84 442 ILE B CA 1
ATOM 8483 C C . ILE B 1 442 ? 220.931 223.965 192.451 1.00 37.84 442 ILE B C 1
ATOM 8484 O O . ILE B 1 442 ? 221.705 223.146 191.936 1.00 37.84 442 ILE B O 1
ATOM 8489 N N . PHE B 1 443 ? 219.694 223.603 192.818 1.00 38.30 443 PHE B N 1
ATOM 8490 C CA . PHE B 1 443 ? 219.240 222.208 192.931 1.00 38.30 443 PHE B CA 1
ATOM 8491 C C . PHE B 1 443 ? 218.904 221.546 191.579 1.00 38.30 443 PHE B C 1
ATOM 8492 O O . PHE B 1 443 ? 218.179 220.550 191.596 1.00 38.30 443 PHE B O 1
ATOM 8500 N N . SER B 1 444 ? 219.371 222.062 190.443 1.00 41.63 444 SER B N 1
ATOM 8501 C CA . SER B 1 444 ? 218.884 221.682 189.130 1.00 41.63 444 SER B CA 1
ATOM 8502 C C . SER B 1 444 ? 219.408 220.321 188.707 1.00 41.63 444 SER B C 1
ATOM 8503 O O . SER B 1 444 ? 220.610 220.049 188.787 1.00 41.63 444 SER B O 1
ATOM 8506 N N . SER B 1 445 ? 218.493 219.470 188.267 1.00 46.99 445 SER B N 1
ATOM 8507 C CA . SER B 1 445 ? 218.852 218.186 187.699 1.00 46.99 445 SER B CA 1
ATOM 8508 C C . SER B 1 445 ? 219.423 218.399 186.307 1.00 46.99 445 SER B C 1
ATOM 8509 O O . SER B 1 445 ? 218.822 219.115 185.496 1.00 46.99 445 SER B O 1
ATOM 8512 N N . ASN B 1 446 ? 220.617 217.825 186.081 1.00 50.43 446 ASN B N 1
ATOM 8513 C CA . ASN B 1 446 ? 221.295 217.679 184.782 1.00 50.43 446 ASN B CA 1
ATOM 8514 C C . ASN B 1 446 ? 221.644 219.020 184.136 1.00 50.43 446 ASN B C 1
ATOM 8515 O O . ASN B 1 446 ? 221.410 219.235 182.946 1.00 50.43 446 ASN B O 1
ATOM 8520 N N . THR B 1 447 ? 222.206 219.936 184.931 1.00 46.85 447 THR B N 1
ATOM 8521 C CA . THR B 1 447 ? 222.828 221.164 184.435 1.00 46.85 447 THR B CA 1
ATOM 8522 C C . THR B 1 447 ? 224.299 221.132 184.834 1.00 46.85 447 THR B C 1
ATOM 8523 O O . THR B 1 447 ? 224.689 221.773 185.822 1.00 46.85 447 THR B O 1
ATOM 8527 N N . PRO B 1 448 ? 225.147 220.406 184.097 1.00 47.67 448 PRO B N 1
ATOM 8528 C CA . PRO B 1 448 ? 226.528 220.201 184.553 1.00 47.67 448 PRO B CA 1
ATOM 8529 C C . PRO B 1 448 ? 227.413 221.398 184.232 1.00 47.67 448 PRO B C 1
ATOM 8530 O O . PRO B 1 448 ? 227.494 221.823 183.076 1.00 47.67 448 PRO B O 1
ATOM 8534 N N . ASN B 1 449 ? 228.100 221.889 185.278 1.00 47.32 449 ASN B N 1
ATOM 8535 C CA . ASN B 1 449 ? 228.936 223.102 185.311 1.00 47.32 449 ASN B CA 1
ATOM 8536 C C . ASN B 1 449 ? 228.176 224.330 184.820 1.00 47.32 449 ASN B C 1
ATOM 8537 O O . ASN B 1 449 ? 228.632 225.068 183.945 1.00 47.32 449 ASN B O 1
ATOM 8542 N N . GLU B 1 450 ? 226.979 224.522 185.384 1.00 42.71 450 GLU B N 1
ATOM 8543 C CA . GLU B 1 450 ? 226.188 225.708 185.079 1.00 42.71 450 GLU B CA 1
ATOM 8544 C C . GLU B 1 450 ? 226.793 226.945 185.725 1.00 42.71 450 GLU B C 1
ATOM 8545 O O . GLU B 1 450 ? 227.062 227.943 185.049 1.00 42.71 450 GLU B O 1
ATOM 8551 N N . PHE B 1 451 ? 227.027 226.894 187.028 1.00 38.70 451 PHE B N 1
ATOM 8552 C CA . PHE B 1 451 ? 227.585 228.026 187.739 1.00 38.70 451 PHE B CA 1
ATOM 8553 C C . PHE B 1 451 ? 229.095 227.892 187.809 1.00 38.70 451 PHE B C 1
ATOM 8554 O O . PHE B 1 451 ? 229.624 226.808 188.067 1.00 38.70 451 PHE B O 1
ATOM 8562 N N . GLY B 1 452 ? 229.784 228.996 187.574 1.00 38.81 452 GLY B N 1
ATOM 8563 C CA . GLY B 1 452 ? 231.212 229.018 187.764 1.00 38.81 452 GLY B CA 1
ATOM 8564 C C . GLY B 1 452 ? 231.560 229.094 189.226 1.00 38.81 452 GLY B C 1
ATOM 8565 O O . GLY B 1 452 ? 230.721 229.397 190.068 1.00 38.81 452 GLY B O 1
ATOM 8566 N N . MET B 1 453 ? 232.825 228.810 189.529 1.00 40.55 453 MET B N 1
ATOM 8567 C CA . MET B 1 453 ? 233.283 228.819 190.911 1.00 40.55 453 MET B CA 1
ATOM 8568 C C . MET B 1 453 ? 233.421 230.222 191.479 1.00 40.55 453 MET B C 1
ATOM 8569 O O . MET B 1 453 ? 233.318 230.384 192.696 1.00 40.55 453 MET B O 1
ATOM 8574 N N . VAL B 1 454 ? 233.612 231.231 190.627 1.00 37.20 454 VAL B N 1
ATOM 8575 C CA . VAL B 1 454 ? 233.711 232.612 191.087 1.00 37.20 454 VAL B CA 1
ATOM 8576 C C . VAL B 1 454 ? 232.337 233.138 191.484 1.00 37.20 454 VAL B C 1
ATOM 8577 O O . VAL B 1 454 ? 232.183 233.750 192.548 1.00 37.20 454 VAL B O 1
ATOM 8581 N N . SER B 1 455 ? 231.314 232.842 190.674 1.00 35.82 455 SER B N 1
ATOM 8582 C CA . SER B 1 455 ? 229.943 233.240 190.982 1.00 35.82 455 SER B CA 1
ATOM 8583 C C . SER B 1 455 ? 229.364 232.442 192.136 1.00 35.82 455 SER B C 1
ATOM 8584 O O . SER B 1 455 ? 228.559 232.972 192.907 1.00 35.82 455 SER B O 1
ATOM 8587 N N . LEU B 1 456 ? 229.801 231.192 192.297 1.00 35.08 456 LEU B N 1
ATOM 8588 C CA . LEU B 1 456 ? 229.406 230.402 193.454 1.00 35.08 456 LEU B CA 1
ATOM 8589 C C . LEU B 1 456 ? 230.085 230.886 194.723 1.00 35.08 456 LEU B C 1
ATOM 8590 O O . LEU B 1 456 ? 229.471 230.838 195.786 1.00 35.08 456 LEU B O 1
ATOM 8595 N N . TRP B 1 457 ? 231.326 231.378 194.631 1.00 34.63 457 TRP B N 1
ATOM 8596 C CA . TRP B 1 457 ? 232.003 231.933 195.799 1.00 34.63 457 TRP B CA 1
ATOM 8597 C C . TRP B 1 457 ? 231.437 233.284 196.209 1.00 34.63 457 TRP B C 1
ATOM 8598 O O . TRP B 1 457 ? 231.417 233.592 197.407 1.00 34.63 457 TRP B O 1
ATOM 8609 N N . ILE B 1 458 ? 230.987 234.087 195.236 1.00 31.82 458 ILE B N 1
ATOM 8610 C CA . ILE B 1 458 ? 230.350 235.370 195.529 1.00 31.82 458 ILE B CA 1
ATOM 8611 C C . ILE B 1 458 ? 228.988 235.150 196.179 1.00 31.82 458 ILE B C 1
ATOM 8612 O O . ILE B 1 458 ? 228.673 235.779 197.194 1.00 31.82 458 ILE B O 1
ATOM 8617 N N . PHE B 1 459 ? 228.222 234.172 195.681 1.00 32.15 459 PHE B N 1
ATOM 8618 C CA . PHE B 1 459 ? 226.925 233.814 196.259 1.00 32.15 459 PHE B CA 1
ATOM 8619 C C . PHE B 1 459 ? 227.062 233.134 197.625 1.00 32.15 459 PHE B C 1
ATOM 8620 O O . PHE B 1 459 ? 226.218 233.357 198.500 1.00 32.15 459 PHE B O 1
ATOM 8628 N N . PHE B 1 460 ? 228.161 232.398 197.856 1.00 31.15 460 PHE B N 1
ATOM 8629 C CA . PHE B 1 460 ? 228.432 231.799 199.165 1.00 31.15 460 PHE B CA 1
ATOM 8630 C C . PHE B 1 460 ? 228.823 232.844 200.194 1.00 31.15 460 PHE B C 1
ATOM 8631 O O . PHE B 1 460 ? 228.331 232.812 201.325 1.00 31.15 460 PHE B O 1
ATOM 8639 N N . GLY B 1 461 ? 229.728 233.758 199.826 1.00 30.83 461 GLY B N 1
ATOM 8640 C CA . GLY B 1 461 ? 230.181 234.778 200.754 1.00 30.83 461 GLY B CA 1
ATOM 8641 C C . GLY B 1 461 ? 229.131 235.821 201.054 1.00 30.83 461 GLY B C 1
ATOM 8642 O O . GLY B 1 461 ? 229.057 236.316 202.185 1.00 30.83 461 GLY B O 1
ATOM 8643 N N . LEU B 1 462 ? 228.263 236.109 200.075 1.00 31.43 462 LEU B N 1
ATOM 8644 C CA . LEU B 1 462 ? 227.132 236.999 200.307 1.00 31.43 462 LEU B CA 1
ATOM 8645 C C . LEU B 1 462 ? 226.094 236.360 201.206 1.00 31.43 462 LEU B C 1
ATOM 8646 O O . LEU B 1 462 ? 225.611 237.004 202.135 1.00 31.43 462 LEU B O 1
ATOM 8651 N N . TYR B 1 463 ? 225.786 235.087 200.995 1.00 32.36 463 TYR B N 1
ATOM 8652 C CA . TYR B 1 463 ? 224.756 234.488 201.825 1.00 32.36 463 TYR B CA 1
ATOM 8653 C C . TYR B 1 463 ? 225.291 234.015 203.169 1.00 32.36 463 TYR B C 1
ATOM 8654 O O . TYR B 1 463 ? 224.490 233.787 204.072 1.00 32.36 463 TYR B O 1
ATOM 8663 N N . CYS B 1 464 ? 226.616 233.958 203.348 1.00 31.21 464 CYS B N 1
ATOM 8664 C CA . CYS B 1 464 ? 227.195 233.917 204.689 1.00 31.21 464 CYS B CA 1
ATOM 8665 C C . CYS B 1 464 ? 226.995 235.237 205.425 1.00 31.21 464 CYS B C 1
ATOM 8666 O O . CYS B 1 464 ? 226.598 235.239 206.600 1.00 31.21 464 CYS B O 1
ATOM 8669 N N . ILE B 1 465 ? 227.277 236.363 204.745 1.00 30.38 465 ILE B N 1
ATOM 8670 C CA . ILE B 1 465 ? 227.144 237.698 205.338 1.00 30.38 465 ILE B CA 1
ATOM 8671 C C . ILE B 1 465 ? 225.677 238.036 205.598 1.00 30.38 465 ILE B C 1
ATOM 8672 O O . ILE B 1 465 ? 225.303 238.416 206.712 1.00 30.38 465 ILE B O 1
ATOM 8677 N N . LEU B 1 466 ? 224.817 237.810 204.606 1.00 30.78 466 LEU B N 1
ATOM 8678 C CA . LEU B 1 466 ? 223.383 238.011 204.765 1.00 30.78 466 LEU B CA 1
ATOM 8679 C C . LEU B 1 466 ? 222.722 236.927 205.607 1.00 30.78 466 LEU B C 1
ATOM 8680 O O . LEU B 1 466 ? 221.612 237.140 206.082 1.00 30.78 466 LEU B O 1
ATOM 8685 N N . GLY B 1 467 ? 223.358 235.772 205.812 1.00 32.20 467 GLY B N 1
ATOM 8686 C CA . GLY B 1 467 ? 222.820 234.828 206.768 1.00 32.20 467 GLY B CA 1
ATOM 8687 C C . GLY B 1 467 ? 223.068 235.249 208.193 1.00 32.20 467 GLY B C 1
ATOM 8688 O O . GLY B 1 467 ? 222.273 234.929 209.080 1.00 32.20 467 GLY B O 1
ATOM 8689 N N . LEU B 1 468 ? 224.171 235.956 208.439 1.00 31.61 468 LEU B N 1
ATOM 8690 C CA . LEU B 1 468 ? 224.415 236.475 209.778 1.00 31.61 468 LEU B CA 1
ATOM 8691 C C . LEU B 1 468 ? 223.525 237.674 210.081 1.00 31.61 468 LEU B C 1
ATOM 8692 O O . LEU B 1 468 ? 222.862 237.716 211.121 1.00 31.61 468 LEU B O 1
ATOM 8697 N N . ILE B 1 469 ? 223.466 238.641 209.165 1.00 32.13 469 ILE B N 1
ATOM 8698 C CA . ILE B 1 469 ? 222.918 239.943 209.518 1.00 32.13 469 ILE B CA 1
ATOM 8699 C C . ILE B 1 469 ? 221.396 240.033 209.408 1.00 32.13 469 ILE B C 1
ATOM 8700 O O . ILE B 1 469 ? 220.807 240.918 210.032 1.00 32.13 469 ILE B O 1
ATOM 8705 N N . THR B 1 470 ? 220.730 239.145 208.668 1.00 33.62 470 THR B N 1
ATOM 8706 C CA . THR B 1 470 ? 219.291 239.270 208.463 1.00 33.62 470 THR B CA 1
ATOM 8707 C C . THR B 1 470 ? 218.516 238.395 209.444 1.00 33.62 470 THR B C 1
ATOM 8708 O O . THR B 1 470 ? 217.283 238.477 209.513 1.00 33.62 470 THR B O 1
ATOM 8712 N N . PHE B 1 471 ? 219.210 237.586 210.240 1.00 35.47 471 PHE B N 1
ATOM 8713 C CA . PHE B 1 471 ? 218.492 236.762 211.198 1.00 35.47 471 PHE B CA 1
ATOM 8714 C C . PHE B 1 471 ? 218.080 237.557 212.431 1.00 35.47 471 PHE B C 1
ATOM 8715 O O . PHE B 1 471 ? 216.943 237.437 212.898 1.00 35.47 471 PHE B O 1
ATOM 8723 N N . GLY B 1 472 ? 218.975 238.371 212.964 1.00 34.45 472 GLY B N 1
ATOM 8724 C CA . GLY B 1 472 ? 218.704 239.051 214.207 1.00 34.45 472 GLY B CA 1
ATOM 8725 C C . GLY B 1 472 ? 217.962 240.359 214.101 1.00 34.45 472 GLY B C 1
ATOM 8726 O O . GLY B 1 472 ? 217.804 241.046 215.114 1.00 34.45 472 GLY B O 1
ATOM 8727 N N . ILE B 1 473 ? 217.500 240.732 212.913 1.00 33.51 473 ILE B N 1
ATOM 8728 C CA . ILE B 1 473 ? 216.747 241.966 212.756 1.00 33.51 473 ILE B CA 1
ATOM 8729 C C . ILE B 1 473 ? 215.303 241.719 213.154 1.00 33.51 473 ILE B C 1
ATOM 8730 O O . ILE B 1 473 ? 214.869 240.571 213.303 1.00 33.51 473 ILE B O 1
ATOM 8735 N N . ALA B 1 474 ? 214.550 242.796 213.324 1.00 35.17 474 ALA B N 1
ATOM 8736 C CA . ALA B 1 474 ? 213.202 242.718 213.872 1.00 35.17 474 ALA B CA 1
ATOM 8737 C C . ALA B 1 474 ? 212.152 242.682 212.763 1.00 35.17 474 ALA B C 1
ATOM 8738 O O . ALA B 1 474 ? 211.266 243.516 212.683 1.00 35.17 474 ALA B O 1
ATOM 8740 N N . THR B 1 475 ? 212.294 241.701 211.886 1.00 34.09 475 THR B N 1
ATOM 8741 C CA . THR B 1 475 ? 211.263 241.170 211.014 1.00 34.09 475 THR B CA 1
ATOM 8742 C C . THR B 1 475 ? 211.046 239.735 211.468 1.00 34.09 475 THR B C 1
ATOM 8743 O O . THR B 1 475 ? 211.852 239.217 212.251 1.00 34.09 475 THR B O 1
ATOM 8747 N N . PRO B 1 476 ? 209.946 239.060 211.050 1.00 33.54 476 PRO B N 1
ATOM 8748 C CA . PRO B 1 476 ? 209.922 237.607 211.244 1.00 33.54 476 PRO B CA 1
ATOM 8749 C C . PRO B 1 476 ? 210.891 236.931 210.296 1.00 33.54 476 PRO B C 1
ATOM 8750 O O . PRO B 1 476 ? 210.591 236.688 209.125 1.00 33.54 476 PRO B O 1
ATOM 8754 N N . SER B 1 477 ? 212.057 236.605 210.830 1.00 34.69 477 SER B N 1
ATOM 8755 C CA . SER B 1 477 ? 213.146 236.000 210.088 1.00 34.69 477 SER B CA 1
ATOM 8756 C C . SER B 1 477 ? 213.213 234.536 210.458 1.00 34.69 477 SER B C 1
ATOM 8757 O O . SER B 1 477 ? 212.479 234.070 211.319 1.00 34.69 477 SER B O 1
ATOM 8760 N N . GLY B 1 478 ? 214.110 233.805 209.813 1.00 37.30 478 GLY B N 1
ATOM 8761 C CA . GLY B 1 478 ? 214.244 232.396 210.078 1.00 37.30 478 GLY B CA 1
ATOM 8762 C C . GLY B 1 478 ? 215.612 231.870 209.690 1.00 37.30 478 GLY B C 1
ATOM 8763 O O . GLY B 1 478 ? 216.477 232.606 209.213 1.00 37.30 478 GLY B O 1
ATOM 8764 N N . LEU B 1 479 ? 215.785 230.568 209.902 1.00 36.26 479 LEU B N 1
ATOM 8765 C CA . LEU B 1 479 ? 217.068 229.921 209.696 1.00 36.26 479 LEU B CA 1
ATOM 8766 C C . LEU B 1 479 ? 217.014 228.707 208.792 1.00 36.26 479 LEU B C 1
ATOM 8767 O O . LEU B 1 479 ? 218.043 228.072 208.619 1.00 36.26 479 LEU B O 1
ATOM 8772 N N . PHE B 1 480 ? 215.857 228.326 208.253 1.00 39.20 480 PHE B N 1
ATOM 8773 C CA . PHE B 1 480 ? 215.849 227.160 207.375 1.00 39.20 480 PHE B CA 1
ATOM 8774 C C . PHE B 1 480 ? 216.395 227.523 206.000 1.00 39.20 480 PHE B C 1
ATOM 8775 O O . PHE B 1 480 ? 217.408 226.973 205.568 1.00 39.20 480 PHE B O 1
ATOM 8783 N N . LEU B 1 481 ? 215.782 228.510 205.351 1.00 37.04 481 LEU B N 1
ATOM 8784 C CA . LEU B 1 481 ? 216.217 228.951 204.023 1.00 37.04 481 LEU B CA 1
ATOM 8785 C C . LEU B 1 481 ? 217.589 229.650 203.892 1.00 37.04 481 LEU B C 1
ATOM 8786 O O . LEU B 1 481 ? 218.217 229.431 202.841 1.00 37.04 481 LEU B O 1
ATOM 8791 N N . PRO B 1 482 ? 218.106 230.492 204.834 1.00 35.07 482 PRO B N 1
ATOM 8792 C CA . PRO B 1 482 ? 219.503 230.970 204.660 1.00 35.07 482 PRO B CA 1
ATOM 8793 C C . PRO B 1 482 ? 220.576 229.907 204.801 1.00 35.07 482 PRO B C 1
ATOM 8794 O O . PRO B 1 482 ? 221.580 229.943 204.078 1.00 35.07 482 PRO B O 1
ATOM 8798 N N . ILE B 1 483 ? 220.366 228.951 205.699 1.00 34.50 483 ILE B N 1
ATOM 8799 C CA . ILE B 1 483 ? 221.302 227.859 205.897 1.00 34.50 483 ILE B CA 1
ATOM 8800 C C . ILE B 1 483 ? 221.206 226.865 204.737 1.00 34.50 483 ILE B C 1
ATOM 8801 O O . ILE B 1 483 ? 222.230 226.294 204.313 1.00 34.50 483 ILE B O 1
ATOM 8806 N N . ILE B 1 484 ? 220.008 226.747 204.132 1.00 34.88 484 ILE B N 1
ATOM 8807 C CA . ILE B 1 484 ? 219.813 225.967 202.906 1.00 34.88 484 ILE B CA 1
ATOM 8808 C C . ILE B 1 484 ? 220.541 226.611 201.731 1.00 34.88 484 ILE B C 1
ATOM 8809 O O . ILE B 1 484 ? 221.249 225.918 201.006 1.00 34.88 484 ILE B O 1
ATOM 8814 N N . LEU B 1 485 ? 220.502 227.946 201.616 1.00 34.40 485 LEU B N 1
ATOM 8815 C CA . LEU B 1 485 ? 221.163 228.637 200.505 1.00 34.40 485 LEU B CA 1
ATOM 8816 C C . LEU B 1 485 ? 222.687 228.691 200.637 1.00 34.40 485 LEU B C 1
ATOM 8817 O O . LEU B 1 485 ? 223.388 228.593 199.619 1.00 34.40 485 LEU B O 1
ATOM 8822 N N . MET B 1 486 ? 223.207 228.809 201.868 1.00 34.43 486 MET B N 1
ATOM 8823 C CA . MET B 1 486 ? 224.648 228.703 202.120 1.00 34.43 486 MET B CA 1
ATOM 8824 C C . MET B 1 486 ? 225.172 227.297 201.850 1.00 34.43 486 MET B C 1
ATOM 8825 O O . MET B 1 486 ? 226.254 227.124 201.264 1.00 34.43 486 MET B O 1
ATOM 8830 N N . GLY B 1 487 ? 224.411 226.284 202.268 1.00 34.23 487 GLY B N 1
ATOM 8831 C CA . GLY B 1 487 ? 224.805 224.917 202.012 1.00 34.23 487 GLY B CA 1
ATOM 8832 C C . GLY B 1 487 ? 224.654 224.500 200.566 1.00 34.23 487 GLY B C 1
ATOM 8833 O O . GLY B 1 487 ? 225.411 223.651 200.086 1.00 34.23 487 GLY B O 1
ATOM 8834 N N . SER B 1 488 ? 223.702 225.115 199.855 1.00 34.25 488 SER B N 1
ATOM 8835 C CA . SER B 1 488 ? 223.544 224.942 198.416 1.00 34.25 488 SER B CA 1
ATOM 8836 C C . SER B 1 488 ? 224.734 225.499 197.663 1.00 34.25 488 SER B C 1
ATOM 8837 O O . SER B 1 488 ? 225.190 224.897 196.687 1.00 34.25 488 SER B O 1
ATOM 8840 N N . ALA B 1 489 ? 225.262 226.623 198.154 1.00 32.86 489 ALA B N 1
ATOM 8841 C CA . ALA B 1 489 ? 226.380 227.319 197.535 1.00 32.86 489 ALA B CA 1
ATOM 8842 C C . ALA B 1 489 ? 227.674 226.524 197.618 1.00 32.86 489 ALA B C 1
ATOM 8843 O O . ALA B 1 489 ? 228.325 226.288 196.593 1.00 32.86 489 ALA B O 1
ATOM 8845 N N . TYR B 1 490 ? 228.041 226.062 198.821 1.00 35.85 490 TYR B N 1
ATOM 8846 C CA . TYR B 1 490 ? 229.256 225.254 198.911 1.00 35.85 490 TYR B CA 1
ATOM 8847 C C . TYR B 1 490 ? 229.048 223.820 198.418 1.00 35.85 490 TYR B C 1
ATOM 8848 O O . TYR B 1 490 ? 230.034 223.174 198.051 1.00 35.85 490 TYR B O 1
ATOM 8857 N N . GLY B 1 491 ? 227.813 223.306 198.408 1.00 36.71 491 GLY B N 1
ATOM 8858 C CA . GLY B 1 491 ? 227.584 221.970 197.883 1.00 36.71 491 GLY B CA 1
ATOM 8859 C C . GLY B 1 491 ? 227.684 221.911 196.372 1.00 36.71 491 GLY B C 1
ATOM 8860 O O . GLY B 1 491 ? 228.255 220.969 195.820 1.00 36.71 491 GLY B O 1
ATOM 8861 N N . ARG B 1 492 ? 227.174 222.940 195.686 1.00 37.94 492 ARG B N 1
ATOM 8862 C CA . ARG B 1 492 ? 227.373 223.065 194.246 1.00 37.94 492 ARG B CA 1
ATOM 8863 C C . ARG B 1 492 ? 228.817 223.416 193.910 1.00 37.94 492 ARG B C 1
ATOM 8864 O O . ARG B 1 492 ? 229.308 223.019 192.850 1.00 37.94 492 ARG B O 1
ATOM 8872 N N . MET B 1 493 ? 229.522 224.107 194.816 1.00 37.84 493 MET B N 1
ATOM 8873 C CA . MET B 1 493 ? 230.938 224.400 194.608 1.00 37.84 493 MET B CA 1
ATOM 8874 C C . MET B 1 493 ? 231.807 223.156 194.734 1.00 37.84 493 MET B C 1
ATOM 8875 O O . MET B 1 493 ? 232.741 222.971 193.948 1.00 37.84 493 MET B O 1
ATOM 8880 N N . LEU B 1 494 ? 231.508 222.285 195.698 1.00 41.50 494 LEU B N 1
ATOM 8881 C CA . LEU B 1 494 ? 232.193 221.002 195.771 1.00 41.50 494 LEU B CA 1
ATOM 8882 C C . LEU B 1 494 ? 231.737 220.026 194.698 1.00 41.50 494 LEU B C 1
ATOM 8883 O O . LEU B 1 494 ? 232.483 219.104 194.371 1.00 41.50 494 LEU B O 1
ATOM 8888 N N . GLY B 1 495 ? 230.538 220.200 194.141 1.00 42.03 495 GLY B N 1
ATOM 8889 C CA . GLY B 1 495 ? 230.153 219.403 192.992 1.00 42.03 495 GLY B CA 1
ATOM 8890 C C . GLY B 1 495 ? 230.816 219.847 191.705 1.00 42.03 495 GLY B C 1
ATOM 8891 O O . GLY B 1 495 ? 231.100 219.020 190.836 1.00 42.03 495 GLY B O 1
ATOM 8892 N N . THR B 1 496 ? 231.065 221.147 191.558 1.00 43.43 496 THR B N 1
ATOM 8893 C CA . THR B 1 496 ? 231.733 221.689 190.381 1.00 43.43 496 THR B CA 1
ATOM 8894 C C . THR B 1 496 ? 233.247 221.507 190.454 1.00 43.43 496 THR B C 1
ATOM 8895 O O . THR B 1 496 ? 233.907 221.423 189.410 1.00 43.43 496 THR B O 1
ATOM 8899 N N . ALA B 1 497 ? 233.807 221.405 191.669 1.00 46.54 497 ALA B N 1
ATOM 8900 C CA . ALA B 1 497 ? 235.249 221.219 191.826 1.00 46.54 497 ALA B CA 1
ATOM 8901 C C . ALA B 1 497 ? 235.691 219.814 191.442 1.00 46.54 497 ALA B C 1
ATOM 8902 O O . ALA B 1 497 ? 236.833 219.624 191.013 1.00 46.54 497 ALA B O 1
ATOM 8904 N N . MET B 1 498 ? 234.809 218.828 191.577 1.00 52.30 498 MET B N 1
ATOM 8905 C CA . MET B 1 498 ? 235.050 217.497 191.024 1.00 52.30 498 MET B CA 1
ATOM 8906 C C . MET B 1 498 ? 234.480 217.445 189.607 1.00 52.30 498 MET B C 1
ATOM 8907 O O . MET B 1 498 ? 233.431 216.861 189.337 1.00 52.30 498 MET B O 1
ATOM 8912 N N . GLY B 1 499 ? 235.200 218.091 188.694 1.00 57.55 499 GLY B N 1
ATOM 8913 C CA . GLY B 1 499 ? 234.773 218.161 187.311 1.00 57.55 499 GLY B CA 1
ATOM 8914 C C . GLY B 1 499 ? 235.046 216.864 186.585 1.00 57.55 499 GLY B C 1
ATOM 8915 O O . GLY B 1 499 ? 236.202 216.542 186.284 1.00 57.55 499 GLY B O 1
ATOM 8916 N N . SER B 1 500 ? 233.966 216.106 186.347 1.00 59.13 500 SER B N 1
ATOM 8917 C CA . SER B 1 500 ? 233.890 214.750 185.792 1.00 59.13 500 SER B CA 1
ATOM 8918 C C . SER B 1 500 ? 234.697 213.710 186.568 1.00 59.13 500 SER B C 1
ATOM 8919 O O . SER B 1 500 ? 235.106 212.701 185.983 1.00 59.13 500 SER B O 1
ATOM 8922 N N . TYR B 1 501 ? 234.924 213.911 187.867 1.00 59.31 501 TYR B N 1
ATOM 8923 C CA . TYR B 1 501 ? 235.479 212.893 188.745 1.00 59.31 501 TYR B CA 1
ATOM 8924 C C . TYR B 1 501 ? 234.428 212.342 189.694 1.00 59.31 501 TYR B C 1
ATOM 8925 O O . TYR B 1 501 ? 234.770 211.692 190.687 1.00 59.31 501 TYR B O 1
ATOM 8934 N N . THR B 1 502 ? 233.157 212.610 189.413 1.00 55.60 502 THR B N 1
ATOM 8935 C CA . THR B 1 502 ? 232.052 212.119 190.215 1.00 55.60 502 THR B CA 1
ATOM 8936 C C . THR B 1 502 ? 230.871 211.833 189.300 1.00 55.60 502 THR B C 1
ATOM 8937 O O . THR B 1 502 ? 230.792 212.328 188.173 1.00 55.60 502 THR B O 1
ATOM 8941 N N . ASN B 1 503 ? 229.950 211.012 189.800 1.00 55.47 503 ASN B N 1
ATOM 8942 C CA . ASN B 1 503 ? 228.742 210.673 189.068 1.00 55.47 503 ASN B CA 1
ATOM 8943 C C . ASN B 1 503 ? 227.478 211.189 189.732 1.00 55.47 503 ASN B C 1
ATOM 8944 O O . ASN B 1 503 ? 226.413 211.143 189.108 1.00 55.47 503 ASN B O 1
ATOM 8949 N N . ILE B 1 504 ? 227.568 211.641 190.984 1.00 50.80 504 ILE B N 1
ATOM 8950 C CA . ILE B 1 504 ? 226.484 212.385 191.606 1.00 50.80 504 ILE B CA 1
ATOM 8951 C C . ILE B 1 504 ? 226.387 213.747 190.925 1.00 50.80 504 ILE B C 1
ATOM 8952 O O . ILE B 1 504 ? 227.406 214.353 190.560 1.00 50.80 504 ILE B O 1
ATOM 8957 N N . ASP B 1 505 ? 225.151 214.181 190.664 1.00 47.37 505 ASP B N 1
ATOM 8958 C CA . ASP B 1 505 ? 224.859 215.480 190.072 1.00 47.37 505 ASP B CA 1
ATOM 8959 C C . ASP B 1 505 ? 225.288 216.620 190.984 1.00 47.37 505 ASP B C 1
ATOM 8960 O O . ASP B 1 505 ? 225.336 216.479 192.208 1.00 47.37 505 ASP B O 1
ATOM 8965 N N . GLN B 1 506 ? 225.614 217.759 190.366 1.00 42.57 506 GLN B N 1
ATOM 8966 C CA . GLN B 1 506 ? 225.987 218.952 191.116 1.00 42.57 506 GLN B CA 1
ATOM 8967 C C . GLN B 1 506 ? 224.797 219.583 191.818 1.00 42.57 506 GLN B C 1
ATOM 8968 O O . GLN B 1 506 ? 224.982 220.275 192.821 1.00 42.57 506 GLN B O 1
ATOM 8974 N N . GLY B 1 507 ? 223.583 219.365 191.312 1.00 39.51 507 GLY B N 1
ATOM 8975 C CA . GLY B 1 507 ? 222.397 219.762 192.036 1.00 39.51 507 GLY B CA 1
ATOM 8976 C C . GLY B 1 507 ? 222.005 218.815 193.142 1.00 39.51 507 GLY B C 1
ATOM 8977 O O . GLY B 1 507 ? 221.206 219.190 194.000 1.00 39.51 507 GLY B O 1
ATOM 8978 N N . LEU B 1 508 ? 222.536 217.594 193.134 1.00 40.94 508 LEU B N 1
ATOM 8979 C CA . LEU B 1 508 ? 222.357 216.657 194.236 1.00 40.94 508 LEU B CA 1
ATOM 8980 C C . LEU B 1 508 ? 223.392 216.850 195.326 1.00 40.94 508 LEU B C 1
ATOM 8981 O O . LEU B 1 508 ? 223.077 216.667 196.508 1.00 40.94 508 LEU B O 1
ATOM 8986 N N . TYR B 1 509 ? 224.607 217.266 194.936 1.00 41.90 509 TYR B N 1
ATOM 8987 C CA . TYR B 1 509 ? 225.653 217.690 195.868 1.00 41.90 509 TYR B CA 1
ATOM 8988 C C . TYR B 1 509 ? 225.253 218.946 196.629 1.00 41.90 509 TYR B C 1
ATOM 8989 O O . TYR B 1 509 ? 225.687 219.153 197.765 1.00 41.90 509 TYR B O 1
ATOM 8998 N N . ALA B 1 510 ? 224.454 219.796 195.988 1.00 37.43 510 ALA B N 1
ATOM 8999 C CA . ALA B 1 510 ? 223.795 220.932 196.611 1.00 37.43 510 ALA B CA 1
ATOM 9000 C C . ALA B 1 510 ? 222.851 220.535 197.736 1.00 37.43 510 ALA B C 1
ATOM 9001 O O . ALA B 1 510 ? 222.797 221.215 198.764 1.00 37.43 510 ALA B O 1
ATOM 9003 N N . VAL B 1 511 ? 222.056 219.478 197.530 1.00 38.09 511 VAL B N 1
ATOM 9004 C CA . VAL B 1 511 ? 221.127 218.984 198.547 1.00 38.09 511 VAL B CA 1
ATOM 9005 C C . VAL B 1 511 ? 221.896 218.360 199.705 1.00 38.09 511 VAL B C 1
ATOM 9006 O O . VAL B 1 511 ? 221.523 218.538 200.877 1.00 38.09 511 VAL B O 1
ATOM 9010 N N . LEU B 1 512 ? 223.026 217.705 199.399 1.00 38.13 512 LEU B N 1
ATOM 9011 C CA . LEU B 1 512 ? 223.914 217.173 200.430 1.00 38.13 512 LEU B CA 1
ATOM 9012 C C . LEU B 1 512 ? 224.605 218.279 201.220 1.00 38.13 512 LEU B C 1
ATOM 9013 O O . LEU B 1 512 ? 224.740 218.171 202.441 1.00 38.13 512 LEU B O 1
ATOM 9018 N N . GLY B 1 513 ? 224.994 219.365 200.550 1.00 35.54 513 GLY B N 1
ATOM 9019 C CA . GLY B 1 513 ? 225.596 220.487 201.248 1.00 35.54 513 GLY B CA 1
ATOM 9020 C C . GLY B 1 513 ? 224.610 221.292 202.070 1.00 35.54 513 GLY B C 1
ATOM 9021 O O . GLY B 1 513 ? 224.961 221.783 203.148 1.00 35.54 513 GLY B O 1
ATOM 9022 N N . ALA B 1 514 ? 223.363 221.408 201.591 1.00 35.15 514 ALA B N 1
ATOM 9023 C CA . ALA B 1 514 ? 222.314 222.102 202.333 1.00 35.15 514 ALA B CA 1
ATOM 9024 C C . ALA B 1 514 ? 221.890 221.318 203.562 1.00 35.15 514 ALA B C 1
ATOM 9025 O O . ALA B 1 514 ? 221.705 221.904 204.632 1.00 35.15 514 ALA B O 1
ATOM 9027 N N . ALA B 1 515 ? 221.803 219.987 203.444 1.00 34.99 515 ALA B N 1
ATOM 9028 C CA . ALA B 1 515 ? 221.505 219.140 204.594 1.00 34.99 515 ALA B CA 1
ATOM 9029 C C . ALA B 1 515 ? 222.673 219.068 205.569 1.00 34.99 515 ALA B C 1
ATOM 9030 O O . ALA B 1 515 ? 222.456 218.913 206.775 1.00 34.99 515 ALA B O 1
ATOM 9032 N N . SER B 1 516 ? 223.904 219.226 205.082 1.00 34.01 516 SER B N 1
ATOM 9033 C CA . SER B 1 516 ? 225.039 219.286 205.988 1.00 34.01 516 SER B CA 1
ATOM 9034 C C . SER B 1 516 ? 225.141 220.609 206.722 1.00 34.01 516 SER B C 1
ATOM 9035 O O . SER B 1 516 ? 225.606 220.623 207.859 1.00 34.01 516 SER B O 1
ATOM 9038 N N . LEU B 1 517 ? 224.740 221.728 206.117 1.00 33.11 517 LEU B N 1
ATOM 9039 C CA . LEU B 1 517 ? 224.788 222.961 206.894 1.00 33.11 517 LEU B CA 1
ATOM 9040 C C . LEU B 1 517 ? 223.611 223.044 207.858 1.00 33.11 517 LEU B C 1
ATOM 9041 O O . LEU B 1 517 ? 223.732 223.663 208.922 1.00 33.11 517 LEU B O 1
ATOM 9046 N N . MET B 1 518 ? 222.496 222.384 207.528 1.00 36.25 518 MET B N 1
ATOM 9047 C CA . MET B 1 518 ? 221.371 222.310 208.455 1.00 36.25 518 MET B CA 1
ATOM 9048 C C . MET B 1 518 ? 221.669 221.379 209.625 1.00 36.25 518 MET B C 1
ATOM 9049 O O . MET B 1 518 ? 221.243 221.641 210.754 1.00 36.25 518 MET B O 1
ATOM 9054 N N . ALA B 1 519 ? 222.433 220.314 209.388 1.00 35.32 519 ALA B N 1
ATOM 9055 C CA . ALA B 1 519 ? 222.909 219.486 210.488 1.00 35.32 519 ALA B CA 1
ATOM 9056 C C . ALA B 1 519 ? 224.071 220.111 211.230 1.00 35.32 519 ALA B C 1
ATOM 9057 O O . ALA B 1 519 ? 224.255 219.841 212.415 1.00 35.32 519 ALA B O 1
ATOM 9059 N N . GLY B 1 520 ? 224.894 220.902 210.549 1.00 33.12 520 GLY B N 1
ATOM 9060 C CA . GLY B 1 520 ? 225.998 221.550 211.217 1.00 33.12 520 GLY B CA 1
ATOM 9061 C C . GLY B 1 520 ? 225.587 222.705 212.084 1.00 33.12 520 GLY B C 1
ATOM 9062 O O . GLY B 1 520 ? 226.336 223.078 212.988 1.00 33.12 520 GLY B O 1
ATOM 9063 N N . SER B 1 521 ? 224.420 223.290 211.825 1.00 33.59 521 SER B N 1
ATOM 9064 C CA . SER B 1 521 ? 223.895 224.359 212.656 1.00 33.59 521 SER B CA 1
ATOM 9065 C C . SER B 1 521 ? 222.889 223.875 213.691 1.00 33.59 521 SER B C 1
ATOM 9066 O O . SER B 1 521 ? 222.997 224.238 214.862 1.00 33.59 521 SER B O 1
ATOM 9069 N N . MET B 1 522 ? 221.916 223.057 213.294 1.00 39.27 522 MET B N 1
ATOM 9070 C CA . MET B 1 522 ? 220.810 222.728 214.181 1.00 39.27 522 MET B CA 1
ATOM 9071 C C . MET B 1 522 ? 220.966 221.401 214.910 1.00 39.27 522 MET B C 1
ATOM 9072 O O . MET B 1 522 ? 220.169 221.139 215.819 1.00 39.27 522 MET B O 1
ATOM 9077 N N . ARG B 1 523 ? 221.976 220.595 214.536 1.00 36.55 523 ARG B N 1
ATOM 9078 C CA . ARG B 1 523 ? 222.334 219.280 215.107 1.00 36.55 523 ARG B CA 1
ATOM 9079 C C . ARG B 1 523 ? 221.191 218.274 215.061 1.00 36.55 523 ARG B C 1
ATOM 9080 O O . ARG B 1 523 ? 220.969 217.526 216.014 1.00 36.55 523 ARG B O 1
ATOM 9088 N N . MET B 1 524 ? 220.459 218.244 213.958 1.00 43.36 524 MET B N 1
ATOM 9089 C CA . MET B 1 524 ? 219.362 217.310 213.806 1.00 43.36 524 MET B CA 1
ATOM 9090 C C . MET B 1 524 ? 219.664 216.298 212.715 1.00 43.36 524 MET B C 1
ATOM 9091 O O . MET B 1 524 ? 220.388 216.583 211.758 1.00 43.36 524 MET B O 1
ATOM 9096 N N . THR B 1 525 ? 219.098 215.109 212.876 1.00 41.92 525 THR B N 1
ATOM 9097 C CA . THR B 1 525 ? 219.313 214.029 211.930 1.00 41.92 525 THR B CA 1
ATOM 9098 C C . THR B 1 525 ? 218.034 213.535 211.274 1.00 41.92 525 THR B C 1
ATOM 9099 O O . THR B 1 525 ? 217.933 213.568 210.046 1.00 41.92 525 THR B O 1
ATOM 9103 N N . VAL B 1 526 ? 217.040 213.111 212.052 1.00 42.27 526 VAL B N 1
ATOM 9104 C CA . VAL B 1 526 ? 215.908 212.381 211.481 1.00 42.27 526 VAL B CA 1
ATOM 9105 C C . VAL B 1 526 ? 214.869 213.327 210.879 1.00 42.27 526 VAL B C 1
ATOM 9106 O O . VAL B 1 526 ? 214.261 213.006 209.849 1.00 42.27 526 VAL B O 1
ATOM 9110 N N . SER B 1 527 ? 214.760 214.552 211.414 1.00 43.13 527 SER B N 1
ATOM 9111 C CA . SER B 1 527 ? 213.694 215.459 211.017 1.00 43.13 527 SER B CA 1
ATOM 9112 C C . SER B 1 527 ? 214.035 216.133 209.709 1.00 43.13 527 SER B C 1
ATOM 9113 O O . SER B 1 527 ? 213.194 216.217 208.811 1.00 43.13 527 SER B O 1
ATOM 9116 N N . LEU B 1 528 ? 215.297 216.528 209.552 1.00 43.01 528 LEU B N 1
ATOM 9117 C CA . LEU B 1 528 ? 215.753 217.154 208.323 1.00 43.01 528 LEU B CA 1
ATOM 9118 C C . LEU B 1 528 ? 215.954 216.149 207.210 1.00 43.01 528 LEU B C 1
ATOM 9119 O O . LEU B 1 528 ? 215.984 216.546 206.045 1.00 43.01 528 LEU B O 1
ATOM 9124 N N . CYS B 1 529 ? 216.068 214.864 207.538 1.00 43.36 529 CYS B N 1
ATOM 9125 C CA . CYS B 1 529 ? 216.101 213.845 206.503 1.00 43.36 529 CYS B CA 1
ATOM 9126 C C . CYS B 1 529 ? 214.735 213.651 205.872 1.00 43.36 529 CYS B C 1
ATOM 9127 O O . CYS B 1 529 ? 214.639 213.525 204.648 1.00 43.36 529 CYS B O 1
ATOM 9130 N N . VAL B 1 530 ? 213.667 213.650 206.679 1.00 43.69 530 VAL B N 1
ATOM 9131 C CA . VAL B 1 530 ? 212.329 213.596 206.079 1.00 43.69 530 VAL B CA 1
ATOM 9132 C C . VAL B 1 530 ? 211.940 214.943 205.472 1.00 43.69 530 VAL B C 1
ATOM 9133 O O . VAL B 1 530 ? 211.182 214.965 204.493 1.00 43.69 530 VAL B O 1
ATOM 9137 N N . ILE B 1 531 ? 212.503 216.051 205.978 1.00 43.04 531 ILE B N 1
ATOM 9138 C CA . ILE B 1 531 ? 212.277 217.375 205.393 1.00 43.04 531 ILE B CA 1
ATOM 9139 C C . ILE B 1 531 ? 212.934 217.477 204.019 1.00 43.04 531 ILE B C 1
ATOM 9140 O O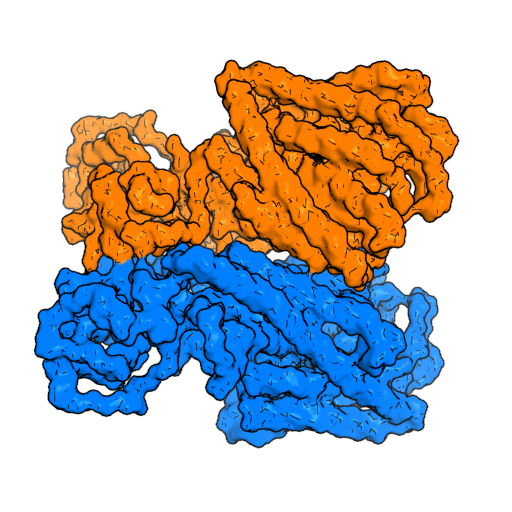 . ILE B 1 531 ? 212.288 217.891 203.055 1.00 43.04 531 ILE B O 1
ATOM 9145 N N . PHE B 1 532 ? 214.162 216.978 203.875 1.00 41.72 532 PHE B N 1
ATOM 9146 C CA . PHE B 1 532 ? 214.802 216.979 202.567 1.00 41.72 532 PHE B CA 1
ATOM 9147 C C . PHE B 1 532 ? 214.300 215.863 201.660 1.00 41.72 532 PHE B C 1
ATOM 9148 O O . PHE B 1 532 ? 214.452 215.973 200.443 1.00 41.72 532 PHE B O 1
ATOM 9156 N N . LEU B 1 533 ? 213.681 214.814 202.209 1.00 45.19 533 LEU B N 1
ATOM 9157 C CA . LEU B 1 533 ? 213.002 213.838 201.360 1.00 45.19 533 LEU B CA 1
ATOM 9158 C C . LEU B 1 533 ? 211.709 214.407 200.801 1.00 45.19 533 LEU B C 1
ATOM 9159 O O . LEU B 1 533 ? 211.416 214.258 199.612 1.00 45.19 533 LEU B O 1
ATOM 9164 N N . GLU B 1 534 ? 210.923 215.069 201.644 1.00 45.21 534 GLU B N 1
ATOM 9165 C CA . GLU B 1 534 ? 209.653 215.619 201.202 1.00 45.21 534 GLU B CA 1
ATOM 9166 C C . GLU B 1 534 ? 209.810 216.930 200.448 1.00 45.21 534 GLU B C 1
ATOM 9167 O O . GLU B 1 534 ? 208.854 217.370 199.803 1.00 45.21 534 GLU B O 1
ATOM 9173 N N . LEU B 1 535 ? 210.984 217.558 200.508 1.00 45.54 535 LEU B N 1
ATOM 9174 C CA . LEU B 1 535 ? 211.312 218.606 199.553 1.00 45.54 535 LEU B CA 1
ATOM 9175 C C . LEU B 1 535 ? 211.804 218.006 198.241 1.00 45.54 535 LEU B C 1
ATOM 9176 O O . LEU B 1 535 ? 211.197 218.203 197.191 1.00 45.54 535 LEU B O 1
ATOM 9181 N N . THR B 1 536 ? 212.883 217.237 198.274 1.00 45.80 536 THR B N 1
ATOM 9182 C CA . THR B 1 536 ? 213.573 216.970 197.022 1.00 45.80 536 THR B CA 1
ATOM 9183 C C . THR B 1 536 ? 213.072 215.749 196.257 1.00 45.80 536 THR B C 1
ATOM 9184 O O . THR B 1 536 ? 213.495 215.581 195.109 1.00 45.80 536 THR B O 1
ATOM 9188 N N . ASN B 1 537 ? 212.209 214.909 196.867 1.00 46.76 537 ASN B N 1
ATOM 9189 C CA . ASN B 1 537 ? 211.583 213.693 196.285 1.00 46.76 537 ASN B CA 1
ATOM 9190 C C . ASN B 1 537 ? 212.612 212.651 195.809 1.00 46.76 537 ASN B C 1
ATOM 9191 O O . ASN B 1 537 ? 212.353 211.851 194.908 1.00 46.76 537 ASN B O 1
ATOM 9196 N N . ASN B 1 538 ? 213.787 212.611 196.413 1.00 46.77 538 ASN B N 1
ATOM 9197 C CA . ASN B 1 538 ? 214.820 211.669 196.012 1.00 46.77 538 ASN B CA 1
ATOM 9198 C C . ASN B 1 538 ? 214.967 210.664 197.143 1.00 46.77 538 ASN B C 1
ATOM 9199 O O . ASN B 1 538 ? 215.557 210.961 198.184 1.00 46.77 538 ASN B O 1
ATOM 9204 N N . LEU B 1 539 ? 214.413 209.475 196.931 1.00 45.75 539 LEU B N 1
ATOM 9205 C CA . LEU B 1 539 ? 214.492 208.402 197.905 1.00 45.75 539 LEU B CA 1
ATOM 9206 C C . LEU B 1 539 ? 215.838 207.698 197.885 1.00 45.75 539 LEU B C 1
ATOM 9207 O O . LEU B 1 539 ? 216.180 207.012 198.853 1.00 45.75 539 LEU B O 1
ATOM 9212 N N . LEU B 1 540 ? 216.597 207.837 196.804 1.00 47.64 540 LEU B N 1
ATOM 9213 C CA . LEU B 1 540 ? 217.900 207.205 196.704 1.00 47.64 540 LEU B CA 1
ATOM 9214 C C . LEU B 1 540 ? 219.035 208.118 197.138 1.00 47.64 540 LEU B C 1
ATOM 9215 O O . LEU B 1 540 ? 220.136 207.627 197.403 1.00 47.64 540 LEU B O 1
ATOM 9220 N N . LEU B 1 541 ? 218.797 209.429 197.210 1.00 45.01 541 LEU B N 1
ATOM 9221 C CA . LEU B 1 541 ? 219.761 210.342 197.810 1.00 45.01 541 LEU B CA 1
ATOM 9222 C C . LEU B 1 541 ? 219.674 210.337 199.327 1.00 45.01 541 LEU B C 1
ATOM 9223 O O . LEU B 1 541 ? 220.642 210.742 199.982 1.00 45.01 541 LEU B O 1
ATOM 9228 N N . LEU B 1 542 ? 218.533 209.880 199.857 1.00 44.61 542 LEU B N 1
ATOM 9229 C CA . LEU B 1 542 ? 218.257 209.738 201.291 1.00 44.61 542 LEU B CA 1
ATOM 9230 C C . LEU B 1 542 ? 219.299 209.048 202.190 1.00 44.61 542 LEU B C 1
ATOM 9231 O O . LEU B 1 542 ? 219.539 209.588 203.279 1.00 44.61 542 LEU B O 1
ATOM 9236 N N . PRO B 1 543 ? 220.005 207.905 201.820 1.00 44.21 543 PRO B N 1
ATOM 9237 C CA . PRO B 1 543 ? 221.046 207.422 202.747 1.00 44.21 543 PRO B CA 1
ATOM 9238 C C . PRO B 1 543 ? 222.349 208.211 202.682 1.00 44.21 543 PRO B C 1
ATOM 9239 O O . PRO B 1 543 ? 223.107 208.268 203.656 1.00 44.21 543 PRO B O 1
ATOM 9243 N N . ILE B 1 544 ? 222.614 208.834 201.533 1.00 43.24 544 ILE B N 1
ATOM 9244 C CA . ILE B 1 544 ? 223.750 209.742 201.410 1.00 43.24 544 ILE B CA 1
ATOM 9245 C C . ILE B 1 544 ? 223.452 211.043 202.147 1.00 43.24 544 ILE B C 1
ATOM 9246 O O . ILE B 1 544 ? 224.354 211.656 202.743 1.00 43.24 544 ILE B O 1
ATOM 9251 N N . THR B 1 545 ? 222.172 211.437 202.174 1.00 41.09 545 THR B N 1
ATOM 9252 C CA . THR B 1 545 ? 221.699 212.552 202.988 1.00 41.09 545 THR B CA 1
ATOM 9253 C C . THR B 1 545 ? 221.814 212.226 204.477 1.00 41.09 545 THR B C 1
ATOM 9254 O O . THR B 1 545 ? 222.243 213.081 205.255 1.00 41.09 545 THR B O 1
ATOM 9258 N N . MET B 1 546 ? 221.566 210.957 204.853 1.00 40.72 546 MET B N 1
ATOM 9259 C CA . MET B 1 546 ? 221.745 210.466 206.228 1.00 40.72 546 MET B CA 1
ATOM 9260 C C . MET B 1 546 ? 223.196 210.508 206.674 1.00 40.72 546 MET B C 1
ATOM 9261 O O . MET B 1 546 ? 223.490 210.859 207.823 1.00 40.72 546 MET B O 1
ATOM 9266 N N . PHE B 1 547 ? 224.110 210.191 205.759 1.00 38.80 547 PHE B N 1
ATOM 9267 C CA . PHE B 1 547 ? 225.527 210.182 206.088 1.00 38.80 547 PHE B CA 1
ATOM 9268 C C . PHE B 1 547 ? 226.084 211.588 206.228 1.00 38.80 547 PHE B C 1
ATOM 9269 O O . PHE B 1 547 ? 226.874 211.842 207.143 1.00 38.80 547 PHE B O 1
ATOM 9277 N N . VAL B 1 548 ? 225.648 212.523 205.376 1.00 37.37 548 VAL B N 1
ATOM 9278 C CA . VAL B 1 548 ? 226.141 213.890 205.524 1.00 37.37 548 VAL B CA 1
ATOM 9279 C C . VAL B 1 548 ? 225.472 214.610 206.699 1.00 37.37 548 VAL B C 1
ATOM 9280 O O . VAL B 1 548 ? 226.105 215.469 207.318 1.00 37.37 548 VAL B O 1
ATOM 9284 N N . LEU B 1 549 ? 224.254 214.201 207.100 1.00 38.10 549 LEU B N 1
ATOM 9285 C CA . LEU B 1 549 ? 223.638 214.756 208.303 1.00 38.10 549 LEU B CA 1
ATOM 9286 C C . LEU B 1 549 ? 224.302 214.237 209.575 1.00 38.10 549 LEU B C 1
ATOM 9287 O O . LEU B 1 549 ? 224.471 214.999 210.531 1.00 38.10 549 LEU B O 1
ATOM 9292 N N . LEU B 1 550 ? 224.740 212.975 209.586 1.00 36.68 550 LEU B N 1
ATOM 9293 C CA . LEU B 1 550 ? 225.376 212.435 210.784 1.00 36.68 550 LEU B CA 1
ATOM 9294 C C . LEU B 1 550 ? 226.812 212.910 210.949 1.00 36.68 550 LEU B C 1
ATOM 9295 O O . LEU B 1 550 ? 227.250 213.140 212.086 1.00 36.68 550 LEU B O 1
ATOM 9300 N N . ILE B 1 551 ? 227.547 213.052 209.833 1.00 34.99 551 ILE B N 1
ATOM 9301 C CA . ILE B 1 551 ? 228.920 213.557 209.874 1.00 34.99 551 ILE B CA 1
ATOM 9302 C C . ILE B 1 551 ? 228.935 215.028 210.279 1.00 34.99 551 ILE B C 1
ATOM 9303 O O . ILE B 1 551 ? 229.732 215.432 211.130 1.00 34.99 551 ILE B O 1
ATOM 9308 N N . ALA B 1 552 ? 227.965 215.814 209.803 1.00 33.94 552 ALA B N 1
ATOM 9309 C CA . ALA B 1 552 ? 227.940 217.224 210.175 1.00 33.94 552 ALA B CA 1
ATOM 9310 C C . ALA B 1 552 ? 227.374 217.491 211.560 1.00 33.94 552 ALA B C 1
ATOM 9311 O O . ALA B 1 552 ? 227.720 218.513 212.162 1.00 33.94 552 ALA B O 1
ATOM 9313 N N . LYS B 1 553 ? 226.499 216.618 212.071 1.00 35.65 553 LYS B N 1
ATOM 9314 C CA . LYS B 1 553 ? 226.088 216.732 213.466 1.00 35.65 553 LYS B CA 1
ATOM 9315 C C . LYS B 1 553 ? 227.231 216.362 214.406 1.00 35.65 553 LYS B C 1
ATOM 9316 O O . LYS B 1 553 ? 227.415 217.008 215.440 1.00 35.65 553 LYS B O 1
ATOM 9322 N N . THR B 1 554 ? 228.049 215.370 214.039 1.00 34.30 554 THR B N 1
ATOM 9323 C CA . THR B 1 554 ? 229.140 214.973 214.924 1.00 34.30 554 THR B CA 1
ATOM 9324 C C . THR B 1 554 ? 230.362 215.883 214.817 1.00 34.30 554 THR B C 1
ATOM 9325 O O . THR B 1 554 ? 231.081 216.046 215.806 1.00 34.30 554 THR B O 1
ATOM 9329 N N . VAL B 1 555 ? 230.634 216.459 213.642 1.00 32.76 555 VAL B N 1
ATOM 9330 C CA . VAL B 1 555 ? 231.689 217.465 213.530 1.00 32.76 555 VAL B CA 1
ATOM 9331 C C . VAL B 1 555 ? 231.208 218.770 214.153 1.00 32.76 555 VAL B C 1
ATOM 9332 O O . VAL B 1 555 ? 231.980 219.471 214.829 1.00 32.76 555 VAL B O 1
ATOM 9336 N N . GLY B 1 556 ? 229.905 219.056 214.028 1.00 33.83 556 GLY B N 1
ATOM 9337 C CA . GLY B 1 556 ? 229.333 220.260 214.602 1.00 33.83 556 GLY B CA 1
ATOM 9338 C C . GLY B 1 556 ? 229.231 220.252 216.113 1.00 33.83 556 GLY B C 1
ATOM 9339 O O . GLY B 1 556 ? 229.370 221.298 216.747 1.00 33.83 556 GLY B O 1
ATOM 9340 N N . ASP B 1 557 ? 229.055 219.076 216.716 1.00 35.85 557 ASP B N 1
ATOM 9341 C CA . ASP B 1 557 ? 229.001 218.974 218.170 1.00 35.85 557 ASP B CA 1
ATOM 9342 C C . ASP B 1 557 ? 230.373 219.022 218.828 1.00 35.85 557 ASP B C 1
ATOM 9343 O O . ASP B 1 557 ? 230.444 219.131 220.055 1.00 35.85 557 ASP B O 1
ATOM 9348 N N . SER B 1 558 ? 231.454 218.938 218.053 1.00 33.49 558 SER B N 1
ATOM 9349 C CA . SER B 1 558 ? 232.799 219.082 218.589 1.00 33.49 558 SER B CA 1
ATOM 9350 C C . SER B 1 558 ? 233.122 220.514 218.989 1.00 33.49 558 SER B C 1
ATOM 9351 O O . SER B 1 558 ? 233.992 220.720 219.840 1.00 33.49 558 SER B O 1
ATOM 9354 N N . PHE B 1 559 ? 232.446 221.504 218.406 1.00 32.57 559 PHE B N 1
ATOM 9355 C CA . PHE B 1 559 ? 232.746 222.907 218.653 1.00 32.57 559 PHE B CA 1
ATOM 9356 C C . PHE B 1 559 ? 231.659 223.602 219.461 1.00 32.57 559 PHE B C 1
ATOM 9357 O O . PHE B 1 559 ? 231.936 224.170 220.520 1.00 32.57 559 PHE B O 1
ATOM 9365 N N . ASN B 1 560 ? 230.424 223.572 218.984 1.00 33.85 560 ASN B N 1
ATOM 9366 C CA . ASN B 1 560 ? 229.355 224.434 219.462 1.00 33.85 560 ASN B CA 1
ATOM 9367 C C . ASN B 1 560 ? 228.216 223.602 220.032 1.00 33.85 560 ASN B C 1
ATOM 9368 O O . ASN B 1 560 ? 228.264 222.372 220.068 1.00 33.85 560 ASN B O 1
ATOM 9373 N N . LEU B 1 561 ? 227.180 224.301 220.476 1.00 36.91 561 LEU B N 1
ATOM 9374 C CA . LEU B 1 561 ? 225.882 223.703 220.732 1.00 36.91 561 LEU B CA 1
ATOM 9375 C C . LEU B 1 561 ? 225.050 223.839 219.462 1.00 36.91 561 LEU B C 1
ATOM 9376 O O . LEU B 1 561 ? 225.542 224.298 218.429 1.00 36.91 561 LEU B O 1
ATOM 9381 N N . SER B 1 562 ? 223.773 223.465 219.522 1.00 36.51 562 SER B N 1
ATOM 9382 C CA . SER B 1 562 ? 222.890 223.693 218.391 1.00 36.51 562 SER B CA 1
ATOM 9383 C C . SER B 1 562 ? 222.500 225.160 218.320 1.00 36.51 562 SER B C 1
ATOM 9384 O O . SER B 1 562 ? 222.688 225.927 219.268 1.00 36.51 562 SER B O 1
ATOM 9387 N N . ILE B 1 563 ? 221.947 225.550 217.172 1.00 35.59 563 ILE B N 1
ATOM 9388 C CA . ILE B 1 563 ? 221.579 226.947 216.993 1.00 35.59 563 ILE B CA 1
ATOM 9389 C C . ILE B 1 563 ? 220.287 227.277 217.732 1.00 35.59 563 ILE B C 1
ATOM 9390 O O . ILE B 1 563 ? 220.074 228.434 218.074 1.00 35.59 563 ILE B O 1
ATOM 9395 N N . TYR B 1 564 ? 219.456 226.291 218.078 1.00 39.42 564 TYR B N 1
ATOM 9396 C CA . TYR B 1 564 ? 218.344 226.584 218.972 1.00 39.42 564 TYR B CA 1
ATOM 9397 C C . TYR B 1 564 ? 218.784 226.608 220.424 1.00 39.42 564 TYR B C 1
ATOM 9398 O O . TYR B 1 564 ? 218.169 227.307 221.228 1.00 39.42 564 TYR B O 1
ATOM 9407 N N . GLU B 1 565 ? 219.852 225.876 220.765 1.00 36.80 565 GLU B N 1
ATOM 9408 C CA . GLU B 1 565 ? 220.436 225.932 222.104 1.00 36.80 565 GLU B CA 1
ATOM 9409 C C . GLU B 1 565 ? 221.136 227.255 222.368 1.00 36.80 565 GLU B C 1
ATOM 9410 O O . GLU B 1 565 ? 221.242 227.679 223.523 1.00 36.80 565 GLU B O 1
ATOM 9416 N N . ILE B 1 566 ? 221.631 227.905 221.318 1.00 35.99 566 ILE B N 1
ATOM 9417 C CA . ILE B 1 566 ? 222.380 229.145 221.460 1.00 35.99 566 ILE B CA 1
ATOM 9418 C C . ILE B 1 566 ? 221.444 230.320 221.742 1.00 35.99 566 ILE B C 1
ATOM 9419 O O . ILE B 1 566 ? 221.713 231.133 222.633 1.00 35.99 566 ILE B O 1
ATOM 9424 N N . ILE B 1 567 ? 220.305 230.395 221.049 1.00 37.19 567 ILE B N 1
ATOM 9425 C CA . ILE B 1 567 ? 219.336 231.462 221.304 1.00 37.19 567 ILE B CA 1
ATOM 9426 C C . ILE B 1 567 ? 218.508 231.180 222.556 1.00 37.19 567 ILE B C 1
ATOM 9427 O O . ILE B 1 567 ? 217.985 232.117 223.168 1.00 37.19 567 ILE B O 1
ATOM 9432 N N . LEU B 1 568 ? 218.397 229.914 222.976 1.00 35.79 568 LEU B N 1
ATOM 9433 C CA . LEU B 1 568 ? 217.819 229.612 224.285 1.00 35.79 568 LEU B CA 1
ATOM 9434 C C . LEU B 1 568 ? 218.735 230.061 225.414 1.00 35.79 568 LEU B C 1
ATOM 9435 O O . LEU B 1 568 ? 218.254 230.472 226.473 1.00 35.79 568 LEU B O 1
ATOM 9440 N N . HIS B 1 569 ? 220.049 230.002 225.197 1.00 37.73 569 HIS B N 1
ATOM 9441 C CA . HIS B 1 569 ? 220.997 230.585 226.136 1.00 37.73 569 HIS B CA 1
ATOM 9442 C C . HIS B 1 569 ? 220.985 232.105 226.060 1.00 37.73 569 HIS B C 1
ATOM 9443 O O . HIS B 1 569 ? 221.093 232.779 227.090 1.00 37.73 569 HIS B O 1
ATOM 9450 N N . LEU B 1 570 ? 220.818 232.657 224.859 1.00 36.85 570 LEU B N 1
ATOM 9451 C CA . LEU B 1 570 ? 220.926 234.097 224.662 1.00 36.85 570 LEU B CA 1
ATOM 9452 C C . LEU B 1 570 ? 219.681 234.847 225.101 1.00 36.85 570 LEU B C 1
ATOM 9453 O O . LEU B 1 570 ? 219.779 236.011 225.500 1.00 36.85 570 LEU B O 1
ATOM 9458 N N . LYS B 1 571 ? 218.512 234.214 225.043 1.00 35.64 571 LYS B N 1
ATOM 9459 C CA . LYS B 1 571 ? 217.302 234.847 225.545 1.00 35.64 571 LYS B CA 1
ATOM 9460 C C . LYS B 1 571 ? 217.105 234.638 227.037 1.00 35.64 571 LYS B C 1
ATOM 9461 O O . LYS B 1 571 ? 216.174 235.214 227.607 1.00 35.64 571 LYS B O 1
ATOM 9467 N N . GLY B 1 572 ? 217.954 233.838 227.674 1.00 35.75 572 GLY B N 1
ATOM 9468 C CA . GLY B 1 572 ? 217.841 233.600 229.095 1.00 35.75 572 GLY B CA 1
ATOM 9469 C C . GLY B 1 572 ? 216.721 232.667 229.465 1.00 35.75 572 GLY B C 1
ATOM 9470 O O . GLY B 1 572 ? 216.219 232.731 230.591 1.00 35.75 572 GLY B O 1
ATOM 9471 N N . LEU B 1 573 ? 216.308 231.812 228.552 1.00 34.81 573 LEU B N 1
ATOM 9472 C CA . LEU B 1 573 ? 215.210 230.906 228.846 1.00 34.81 573 LEU B CA 1
ATOM 9473 C C . LEU B 1 573 ? 215.739 229.683 229.583 1.00 34.81 573 LEU B C 1
ATOM 9474 O O . LEU B 1 573 ? 216.680 229.042 229.102 1.00 34.81 573 LEU B O 1
ATOM 9479 N N . PRO B 1 574 ? 215.173 229.341 230.759 1.00 34.11 574 PRO B N 1
ATOM 9480 C CA . PRO B 1 574 ? 215.725 228.244 231.565 1.00 34.11 574 PRO B CA 1
ATOM 9481 C C . PRO B 1 574 ? 215.423 226.854 231.032 1.00 34.11 574 PRO B C 1
ATOM 9482 O O . PRO B 1 574 ? 214.573 226.153 231.586 1.00 34.11 574 PRO B O 1
ATOM 9486 N N . PHE B 1 575 ? 216.121 226.441 229.976 1.00 34.86 575 PHE B N 1
ATOM 9487 C CA . PHE B 1 575 ? 215.871 225.154 229.343 1.00 34.86 575 PHE B CA 1
ATOM 9488 C C . PHE B 1 575 ? 216.461 224.025 230.176 1.00 34.86 575 PHE B C 1
ATOM 9489 O O . PHE B 1 575 ? 217.531 224.164 230.772 1.00 34.86 575 PHE B O 1
ATOM 9497 N N . LEU B 1 576 ? 215.752 222.904 230.203 1.00 34.63 576 LEU B N 1
ATOM 9498 C CA . LEU B 1 576 ? 216.137 221.717 230.952 1.00 34.63 576 LEU B CA 1
ATOM 9499 C C . LEU B 1 576 ? 216.486 220.617 229.962 1.00 34.63 576 LEU B C 1
ATOM 9500 O O . LEU B 1 576 ? 215.610 220.128 229.243 1.00 34.63 576 LEU B O 1
ATOM 9505 N N . GLU B 1 577 ? 217.757 220.231 229.920 1.00 38.10 577 GLU B N 1
ATOM 9506 C CA . GLU B 1 577 ? 218.211 219.224 228.974 1.00 38.10 577 GLU B CA 1
ATOM 9507 C C . GLU B 1 577 ? 218.063 217.823 229.555 1.00 38.10 577 GLU B C 1
ATOM 9508 O O . GLU B 1 577 ? 217.898 217.640 230.763 1.00 38.10 577 GLU B O 1
ATOM 9514 N N . ALA B 1 578 ? 218.153 216.831 228.662 1.00 40.16 578 ALA B N 1
ATOM 9515 C CA . ALA B 1 578 ? 217.689 215.472 228.929 1.00 40.16 578 ALA B CA 1
ATOM 9516 C C . ALA B 1 578 ? 218.628 214.705 229.848 1.00 40.16 578 ALA B C 1
ATOM 9517 O O . ALA B 1 578 ? 218.243 214.308 230.953 1.00 40.16 578 ALA B O 1
ATOM 9519 N N . ASN B 1 579 ? 219.852 214.486 229.408 1.00 40.14 579 ASN B N 1
ATOM 9520 C CA . ASN B 1 579 ? 220.806 213.753 230.221 1.00 40.14 579 ASN B CA 1
ATOM 9521 C C . ASN B 1 579 ? 221.405 214.686 231.265 1.00 40.14 579 ASN B C 1
ATOM 9522 O O . ASN B 1 579 ? 221.751 215.826 230.938 1.00 40.14 579 ASN B O 1
ATOM 9527 N N . PRO B 1 580 ? 221.506 214.260 232.523 1.00 40.77 580 PRO B N 1
ATOM 9528 C CA . PRO B 1 580 ? 222.207 215.071 233.519 1.00 40.77 580 PRO B CA 1
ATOM 9529 C C . PRO B 1 580 ? 223.711 215.026 233.313 1.00 40.77 580 PRO B C 1
ATOM 9530 O O . PRO B 1 580 ? 224.252 214.161 232.626 1.00 40.77 580 PRO B O 1
ATOM 9534 N N . GLU B 1 581 ? 224.371 215.980 233.909 1.00 42.24 581 GLU B N 1
ATOM 9535 C CA . GLU B 1 581 ? 225.817 216.040 233.912 1.00 42.24 581 GLU B CA 1
ATOM 9536 C C . GLU B 1 581 ? 226.371 214.979 234.866 1.00 42.24 581 GLU B C 1
ATOM 9537 O O . GLU B 1 581 ? 225.693 214.596 235.821 1.00 42.24 581 GLU B O 1
ATOM 9543 N N . PRO B 1 582 ? 227.580 214.446 234.612 1.00 41.60 582 PRO B N 1
ATOM 9544 C CA . PRO B 1 582 ? 228.088 213.351 235.461 1.00 41.60 582 PRO B CA 1
ATOM 9545 C C . PRO B 1 582 ? 228.557 213.763 236.852 1.00 41.60 582 PRO B C 1
ATOM 9546 O O . PRO B 1 582 ? 228.822 212.876 237.671 1.00 41.60 582 PRO B O 1
ATOM 9550 N N . TRP B 1 583 ? 228.668 215.052 237.155 1.00 45.12 583 TRP B N 1
ATOM 9551 C CA . TRP B 1 583 ? 228.960 215.490 238.510 1.00 45.12 583 TRP B CA 1
ATOM 9552 C C . TRP B 1 583 ? 227.706 215.653 239.355 1.00 45.12 583 TRP B C 1
ATOM 9553 O O . TRP B 1 583 ? 227.817 215.934 240.551 1.00 45.12 583 TRP B O 1
ATOM 9564 N N . MET B 1 584 ? 226.522 215.499 238.764 1.00 39.83 584 MET B N 1
ATOM 9565 C CA . MET B 1 584 ? 225.278 215.559 239.517 1.00 39.83 584 MET B CA 1
ATOM 9566 C C . MET B 1 584 ? 224.931 214.236 240.177 1.00 39.83 584 MET B C 1
ATOM 9567 O O . MET B 1 584 ? 224.007 214.192 240.992 1.00 39.83 584 MET B O 1
ATOM 9572 N N . ARG B 1 585 ? 225.642 213.162 239.844 1.00 39.73 585 ARG B N 1
ATOM 9573 C CA . ARG B 1 585 ? 225.512 211.896 240.546 1.00 39.73 585 ARG B CA 1
ATOM 9574 C C . ARG B 1 585 ? 226.252 211.891 241.873 1.00 39.73 585 ARG B C 1
ATOM 9575 O O . ARG B 1 585 ? 225.978 211.032 242.716 1.00 39.73 585 ARG B O 1
ATOM 9583 N N . ASN B 1 586 ? 227.174 212.830 242.073 1.00 41.17 586 ASN B N 1
ATOM 9584 C CA . ASN B 1 586 ? 227.933 212.959 243.303 1.00 41.17 586 ASN B CA 1
ATOM 9585 C C . ASN B 1 586 ? 227.370 214.014 244.243 1.00 41.17 586 ASN B C 1
ATOM 9586 O O . ASN B 1 586 ? 227.704 214.001 245.431 1.00 41.17 586 ASN B O 1
ATOM 9591 N N . LEU B 1 587 ? 226.534 214.919 243.750 1.00 40.16 587 LEU B N 1
ATOM 9592 C CA . LEU B 1 587 ? 225.830 215.866 244.597 1.00 40.16 587 LEU B CA 1
ATOM 9593 C C . LEU B 1 587 ? 224.470 215.290 244.955 1.00 40.16 587 LEU B C 1
ATOM 9594 O O . LEU B 1 587 ? 223.862 214.576 244.158 1.00 40.16 587 LEU B O 1
ATOM 9599 N N . THR B 1 588 ? 224.017 215.581 246.166 1.00 39.12 588 THR B N 1
ATOM 9600 C CA . THR B 1 588 ? 222.751 215.139 246.718 1.00 39.12 588 THR B CA 1
ATOM 9601 C C . THR B 1 588 ? 221.762 216.296 246.662 1.00 39.12 588 THR B C 1
ATOM 9602 O O . THR B 1 588 ? 222.152 217.459 246.562 1.00 39.12 588 THR B O 1
ATOM 9606 N N . VAL B 1 589 ? 220.462 215.985 246.709 1.00 36.37 589 VAL B N 1
ATOM 9607 C CA . VAL B 1 589 ? 219.474 217.062 246.769 1.00 36.37 589 VAL B CA 1
ATOM 9608 C C . VAL B 1 589 ? 219.216 217.528 248.191 1.00 36.37 589 VAL B C 1
ATOM 9609 O O . VAL B 1 589 ? 218.535 218.544 248.385 1.00 36.37 589 VAL B O 1
ATOM 9613 N N . GLY B 1 590 ? 219.735 216.825 249.189 1.00 38.63 590 GLY B N 1
ATOM 9614 C CA . GLY B 1 590 ? 219.758 217.352 250.530 1.00 38.63 590 GLY B CA 1
ATOM 9615 C C . GLY B 1 590 ? 220.844 218.395 250.642 1.00 38.63 590 GLY B C 1
ATOM 9616 O O . GLY B 1 590 ? 220.658 219.405 251.318 1.00 38.63 590 GLY B O 1
ATOM 9617 N N . GLU B 1 591 ? 221.976 218.164 249.968 1.00 41.49 591 GLU B N 1
ATOM 9618 C CA . GLU B 1 591 ? 223.058 219.147 249.942 1.00 41.49 591 GLU B CA 1
ATOM 9619 C C . GLU B 1 591 ? 222.709 220.344 249.076 1.00 41.49 591 GLU B C 1
ATOM 9620 O O . GLU B 1 591 ? 223.199 221.449 249.324 1.00 41.49 591 GLU B O 1
ATOM 9626 N N . LEU B 1 592 ? 221.867 220.140 248.062 1.00 39.60 592 LEU B N 1
ATOM 9627 C CA . LEU B 1 592 ? 221.386 221.235 247.230 1.00 39.60 592 LEU B CA 1
ATOM 9628 C C . LEU B 1 592 ? 220.368 222.098 247.967 1.00 39.60 592 LEU B C 1
ATOM 9629 O O . LEU B 1 592 ? 220.218 223.281 247.651 1.00 39.60 592 LEU B O 1
ATOM 9634 N N . ASN B 1 593 ? 219.675 221.534 248.955 1.00 38.33 593 ASN B N 1
ATOM 9635 C CA . ASN B 1 593 ? 218.697 222.278 249.733 1.00 38.33 593 ASN B CA 1
ATOM 9636 C C . ASN B 1 593 ? 219.286 222.949 250.965 1.00 38.33 593 ASN B C 1
ATOM 9637 O O . ASN B 1 593 ? 218.628 223.819 251.545 1.00 38.33 593 ASN B O 1
ATOM 9642 N N . ASP B 1 594 ? 220.496 222.571 251.389 1.00 42.70 594 ASP B N 1
ATOM 9643 C CA . ASP B 1 594 ? 221.190 223.337 252.419 1.00 42.70 594 ASP B CA 1
ATOM 9644 C C . ASP B 1 594 ? 221.849 224.591 251.868 1.00 42.70 594 ASP B C 1
ATOM 9645 O O . ASP B 1 594 ? 222.188 225.488 252.646 1.00 42.70 594 ASP B O 1
ATOM 9650 N N . ALA B 1 595 ? 222.026 224.679 250.551 1.00 42.12 595 ALA B N 1
ATOM 9651 C CA . ALA B 1 595 ? 222.490 225.886 249.885 1.00 42.12 595 ALA B CA 1
ATOM 9652 C C . ALA B 1 595 ? 221.340 226.738 249.365 1.00 42.12 595 ALA B C 1
ATOM 9653 O O . ALA B 1 595 ? 221.487 227.406 248.337 1.00 42.12 595 ALA B O 1
ATOM 9655 N N . LYS B 1 596 ? 220.208 226.724 250.050 1.00 38.31 596 LYS B N 1
ATOM 9656 C CA . LYS B 1 596 ? 218.964 227.350 249.641 1.00 38.31 596 LYS B CA 1
ATOM 9657 C C . LYS B 1 596 ? 218.303 227.970 250.862 1.00 38.31 596 LYS B C 1
ATOM 9658 O O . LYS B 1 596 ? 218.643 227.617 251.998 1.00 38.31 596 LYS B O 1
ATOM 9664 N N . PRO B 1 597 ? 217.393 228.932 250.669 1.00 38.10 597 PRO B N 1
ATOM 9665 C CA . PRO B 1 597 ? 216.538 229.402 251.777 1.00 38.10 597 PRO B CA 1
ATOM 9666 C C . PRO B 1 597 ? 215.586 228.319 252.262 1.00 38.10 597 PRO B C 1
ATOM 9667 O O . PRO B 1 597 ? 215.269 227.392 251.500 1.00 38.10 597 PRO B O 1
ATOM 9671 N N . PRO B 1 598 ? 215.126 228.383 253.523 1.00 36.24 598 PRO B N 1
ATOM 9672 C CA . PRO B 1 598 ? 214.243 227.329 254.046 1.00 36.24 598 PRO B CA 1
ATOM 9673 C C . PRO B 1 598 ? 212.836 227.406 253.472 1.00 36.24 598 PRO B C 1
ATOM 9674 O O . PRO B 1 598 ? 212.442 228.363 252.803 1.00 36.24 598 PRO B O 1
ATOM 9678 N N . VAL B 1 599 ? 212.078 226.353 253.749 1.00 33.86 599 VAL B N 1
ATOM 9679 C CA . VAL B 1 599 ? 210.854 226.071 253.010 1.00 33.86 599 VAL B CA 1
ATOM 9680 C C . VAL B 1 599 ? 209.719 226.904 253.577 1.00 33.86 599 VAL B C 1
ATOM 9681 O O . VAL B 1 599 ? 209.435 226.861 254.778 1.00 33.86 599 VAL B O 1
ATOM 9685 N N . VAL B 1 600 ? 209.078 227.679 252.707 1.00 33.08 600 VAL B N 1
ATOM 9686 C CA . VAL B 1 600 ? 207.903 228.460 253.057 1.00 33.08 600 VAL B CA 1
ATOM 9687 C C . VAL B 1 600 ? 206.715 227.511 252.939 1.00 33.08 600 VAL B C 1
ATOM 9688 O O . VAL B 1 600 ? 206.182 227.293 251.853 1.00 33.08 600 VAL B O 1
ATOM 9692 N N . THR B 1 601 ? 206.324 226.912 254.053 1.00 34.54 601 THR B N 1
ATOM 9693 C CA . THR B 1 601 ? 205.248 225.939 254.076 1.00 34.54 601 THR B CA 1
ATOM 9694 C C . THR B 1 601 ? 203.946 226.605 254.481 1.00 34.54 601 THR B C 1
ATOM 9695 O O . THR B 1 601 ? 203.899 227.778 254.856 1.00 34.54 601 THR B O 1
ATOM 9699 N N . LEU B 1 602 ? 202.874 225.829 254.398 1.00 33.89 602 LEU B N 1
ATOM 9700 C CA . LEU B 1 602 ? 201.575 226.216 254.913 1.00 33.89 602 LEU B CA 1
ATOM 9701 C C . LEU B 1 602 ? 201.022 225.059 255.728 1.00 33.89 602 LEU B C 1
ATOM 9702 O O . LEU B 1 602 ? 201.558 223.952 255.720 1.00 33.89 602 LEU B O 1
ATOM 9707 N N . ASN B 1 603 ? 199.965 225.342 256.469 1.00 35.36 603 ASN B N 1
ATOM 9708 C CA . ASN B 1 603 ? 199.215 224.356 257.218 1.00 35.36 603 ASN B CA 1
ATOM 9709 C C . ASN B 1 603 ? 198.054 223.863 256.369 1.00 35.36 603 ASN B C 1
ATOM 9710 O O . ASN B 1 603 ? 197.846 224.306 255.240 1.00 35.36 603 ASN B O 1
ATOM 9715 N N . GLY B 1 604 ? 197.281 222.937 256.920 1.00 36.80 604 GLY B N 1
ATOM 9716 C CA . GLY B 1 604 ? 196.102 222.462 256.235 1.00 36.80 604 GLY B CA 1
ATOM 9717 C C . GLY B 1 604 ? 194.957 223.438 256.351 1.00 36.80 604 GLY B C 1
ATOM 9718 O O . GLY B 1 604 ? 194.302 223.757 255.363 1.00 36.80 604 GLY B O 1
ATOM 9719 N N . VAL B 1 605 ? 194.692 223.906 257.566 1.00 40.67 605 VAL B N 1
ATOM 9720 C CA . VAL B 1 605 ? 193.772 225.014 257.772 1.00 40.67 605 VAL B CA 1
ATOM 9721 C C . VAL B 1 605 ? 194.596 226.208 258.223 1.00 40.67 605 VAL B C 1
ATOM 9722 O O . VAL B 1 605 ? 194.823 226.398 259.423 1.00 40.67 605 VAL B O 1
ATOM 9726 N N . GLU B 1 606 ? 195.059 227.016 257.274 1.00 39.62 606 GLU B N 1
ATOM 9727 C CA . GLU B 1 606 ? 195.819 228.188 257.664 1.00 39.62 606 GLU B CA 1
ATOM 9728 C C . GLU B 1 606 ? 194.897 229.327 258.025 1.00 39.62 606 GLU B C 1
ATOM 9729 O O . GLU B 1 606 ? 193.735 229.354 257.639 1.00 39.62 606 GLU B O 1
ATOM 9735 N N . LYS B 1 607 ? 195.458 230.314 258.714 1.00 41.68 607 LYS B N 1
ATOM 9736 C CA . LYS B 1 607 ? 194.814 231.609 258.781 1.00 41.68 607 LYS B CA 1
ATOM 9737 C C . LYS B 1 607 ? 194.960 232.329 257.448 1.00 41.68 607 LYS B C 1
ATOM 9738 O O . LYS B 1 607 ? 195.806 231.989 256.617 1.00 41.68 607 LYS B O 1
ATOM 9744 N N . VAL B 1 608 ? 194.120 233.349 257.261 1.00 42.75 608 VAL B N 1
ATOM 9745 C CA . VAL B 1 608 ? 194.174 234.195 256.072 1.00 42.75 608 VAL B CA 1
ATOM 9746 C C . VAL B 1 608 ? 195.430 235.054 256.084 1.00 42.75 608 VAL B C 1
ATOM 9747 O O . VAL B 1 608 ? 196.044 235.273 255.031 1.00 42.75 608 VAL B O 1
ATOM 9751 N N . ALA B 1 609 ? 195.879 235.457 257.283 1.00 42.09 609 ALA B N 1
ATOM 9752 C CA . ALA B 1 609 ? 197.033 236.336 257.455 1.00 42.09 609 ALA B CA 1
ATOM 9753 C C . ALA B 1 609 ? 198.346 235.656 257.093 1.00 42.09 609 ALA B C 1
ATOM 9754 O O . ALA B 1 609 ? 199.227 236.298 256.516 1.00 42.09 609 ALA B O 1
ATOM 9756 N N . ASN B 1 610 ? 198.468 234.353 257.345 1.00 39.01 610 ASN B N 1
ATOM 9757 C CA . ASN B 1 610 ? 199.664 233.641 256.917 1.00 39.01 610 ASN B CA 1
ATOM 9758 C C . ASN B 1 610 ? 199.653 233.346 255.424 1.00 39.01 610 ASN B C 1
ATOM 9759 O O . ASN B 1 610 ? 200.724 233.247 254.816 1.00 39.01 610 ASN B O 1
ATOM 9764 N N . ILE B 1 611 ? 198.465 233.242 254.823 1.00 38.67 611 ILE B N 1
ATOM 9765 C CA . ILE B 1 611 ? 198.357 233.049 253.380 1.00 38.67 611 ILE B CA 1
ATOM 9766 C C . ILE B 1 611 ? 198.730 234.330 252.642 1.00 38.67 611 ILE B C 1
ATOM 9767 O O . ILE B 1 611 ? 199.482 234.290 251.663 1.00 38.67 611 ILE B O 1
ATOM 9772 N N . VAL B 1 612 ? 198.323 235.493 253.162 1.00 41.48 612 VAL B N 1
ATOM 9773 C CA . VAL B 1 612 ? 198.810 236.733 252.559 1.00 41.48 612 VAL B CA 1
ATOM 9774 C C . VAL B 1 612 ? 200.256 237.056 252.942 1.00 41.48 612 VAL B C 1
ATOM 9775 O O . VAL B 1 612 ? 200.875 237.858 252.244 1.00 41.48 612 VAL B O 1
ATOM 9779 N N . ASP B 1 613 ? 200.835 236.425 253.978 1.00 40.87 613 ASP B N 1
ATOM 9780 C CA . ASP B 1 613 ? 202.281 236.536 254.178 1.00 40.87 613 ASP B CA 1
ATOM 9781 C C . ASP B 1 613 ? 203.057 235.761 253.121 1.00 40.87 613 ASP B C 1
ATOM 9782 O O . ASP B 1 613 ? 204.031 236.280 252.564 1.00 40.87 613 ASP B O 1
ATOM 9787 N N . VAL B 1 614 ? 202.620 234.540 252.790 1.00 37.21 614 VAL B N 1
ATOM 9788 C CA . VAL B 1 614 ? 203.314 233.799 251.735 1.00 37.21 614 VAL B CA 1
ATOM 9789 C C . VAL B 1 614 ? 202.945 234.268 250.336 1.00 37.21 614 VAL B C 1
ATOM 9790 O O . VAL B 1 614 ? 203.640 233.912 249.381 1.00 37.21 614 VAL B O 1
ATOM 9794 N N . LEU B 1 615 ? 201.895 235.073 250.175 1.00 38.30 615 LEU B N 1
ATOM 9795 C CA . LEU B 1 615 ? 201.590 235.631 248.865 1.00 38.30 615 LEU B CA 1
ATOM 9796 C C . LEU B 1 615 ? 202.178 237.019 248.647 1.00 38.30 615 LEU B C 1
ATOM 9797 O O . LEU B 1 615 ? 202.531 237.344 247.511 1.00 38.30 615 LEU B O 1
ATOM 9802 N N . ARG B 1 616 ? 202.308 237.849 249.689 1.00 42.16 616 ARG B N 1
ATOM 9803 C CA . ARG B 1 616 ? 203.028 239.108 249.526 1.00 42.16 616 ARG B CA 1
ATOM 9804 C C . ARG B 1 616 ? 204.532 238.885 249.516 1.00 42.16 616 ARG B C 1
ATOM 9805 O O . ARG B 1 616 ? 205.217 239.272 248.564 1.00 42.16 616 ARG B O 1
ATOM 9813 N N . ASN B 1 617 ? 205.065 238.256 250.561 1.00 40.89 617 ASN B N 1
ATOM 9814 C CA . ASN B 1 617 ? 206.495 238.326 250.813 1.00 40.89 617 ASN B CA 1
ATOM 9815 C C . ASN B 1 617 ? 207.313 237.301 250.043 1.00 40.89 617 ASN B C 1
ATOM 9816 O O . ASN B 1 617 ? 208.543 237.398 250.045 1.00 40.89 617 ASN B O 1
ATOM 9821 N N . THR B 1 618 ? 206.685 236.320 249.400 1.00 35.57 618 THR B N 1
ATOM 9822 C CA . THR B 1 618 ? 207.404 235.352 248.585 1.00 35.57 618 THR B CA 1
ATOM 9823 C C . THR B 1 618 ? 206.962 235.464 247.132 1.00 35.57 618 THR B C 1
ATOM 9824 O O . THR B 1 618 ? 205.886 235.978 246.823 1.00 35.57 618 THR B O 1
ATOM 9828 N N . THR B 1 619 ? 207.818 234.981 246.237 1.00 33.61 619 THR B N 1
ATOM 9829 C CA . THR B 1 619 ? 207.499 234.872 244.821 1.00 33.61 619 THR B CA 1
ATOM 9830 C C . THR B 1 619 ? 207.328 233.426 244.385 1.00 33.61 619 THR B C 1
ATOM 9831 O O . THR B 1 619 ? 207.265 233.155 243.183 1.00 33.61 619 THR B O 1
ATOM 9835 N N . HIS B 1 620 ? 207.265 232.499 245.335 1.00 31.26 620 HIS B N 1
ATOM 9836 C CA . HIS B 1 620 ? 207.176 231.080 245.043 1.00 31.26 620 HIS B CA 1
ATOM 9837 C C . HIS B 1 620 ? 205.772 230.717 244.602 1.00 31.26 620 HIS B C 1
ATOM 9838 O O . HIS B 1 620 ? 204.787 231.301 245.054 1.00 31.26 620 HIS B O 1
ATOM 9845 N N . ASN B 1 621 ? 205.684 229.747 243.702 1.00 30.18 621 ASN B N 1
ATOM 9846 C CA . ASN B 1 621 ? 204.422 229.445 243.057 1.00 30.18 621 ASN B CA 1
ATOM 9847 C C . ASN B 1 621 ? 203.787 228.150 243.532 1.00 30.18 621 ASN B C 1
ATOM 9848 O O . ASN B 1 621 ? 202.705 227.802 243.053 1.00 30.18 621 ASN B O 1
ATOM 9853 N N . ALA B 1 622 ? 204.425 227.431 244.451 1.00 29.20 622 ALA B N 1
ATOM 9854 C CA . ALA B 1 622 ? 203.764 226.372 245.196 1.00 29.20 622 ALA B CA 1
ATOM 9855 C C . ALA B 1 622 ? 204.382 226.290 246.575 1.00 29.20 622 ALA B C 1
ATOM 9856 O O . ALA B 1 622 ? 205.556 226.607 246.771 1.00 29.20 622 ALA B O 1
ATOM 9858 N N . PHE B 1 623 ? 203.569 225.849 247.524 1.00 30.51 623 PHE B N 1
ATOM 9859 C CA . PHE B 1 623 ? 203.888 225.829 248.934 1.00 30.51 623 PHE B CA 1
ATOM 9860 C C . PHE B 1 623 ? 203.498 224.469 249.489 1.00 30.51 623 PHE B C 1
ATOM 9861 O O . PHE B 1 623 ? 202.440 223.946 249.127 1.00 30.51 623 PHE B O 1
ATOM 9869 N N . PRO B 1 624 ? 204.338 223.853 250.318 1.00 32.08 624 PRO B N 1
ATOM 9870 C CA . PRO B 1 624 ? 203.935 222.599 250.959 1.00 32.08 624 PRO B CA 1
ATOM 9871 C C . PRO B 1 624 ? 202.895 222.825 252.043 1.00 32.08 624 PRO B C 1
ATOM 9872 O O . PRO B 1 624 ? 202.948 223.797 252.795 1.00 32.08 624 PRO B O 1
ATOM 9876 N N . VAL B 1 625 ? 201.925 221.923 252.096 1.00 32.69 625 VAL B N 1
ATOM 9877 C CA . VAL B 1 625 ? 200.846 221.988 253.067 1.00 32.69 625 VAL B CA 1
ATOM 9878 C C . VAL B 1 625 ? 201.136 220.959 254.150 1.00 32.69 625 VAL B C 1
ATOM 9879 O O . VAL B 1 625 ? 201.268 219.764 253.866 1.00 32.69 625 VAL B O 1
ATOM 9883 N N . LEU B 1 626 ? 201.273 221.428 255.383 1.00 35.90 626 LEU B N 1
ATOM 9884 C CA . LEU B 1 626 ? 201.706 220.611 256.501 1.00 35.90 626 LEU B CA 1
ATOM 9885 C C . LEU B 1 626 ? 200.588 220.478 257.529 1.00 35.90 626 LEU B C 1
ATOM 9886 O O . LEU B 1 626 ? 199.469 220.955 257.322 1.00 35.90 626 LEU B O 1
ATOM 9891 N N . ASP B 1 627 ? 200.928 219.801 258.630 1.00 41.47 627 ASP B N 1
ATOM 9892 C CA . ASP B 1 627 ? 200.133 219.614 259.858 1.00 41.47 627 ASP B CA 1
ATOM 9893 C C . ASP B 1 627 ? 198.737 219.020 259.680 1.00 41.47 627 ASP B C 1
ATOM 9894 O O . ASP B 1 627 ? 198.508 217.858 260.011 1.00 41.47 627 ASP B O 1
ATOM 9899 N N . THR B 1 635 ? 203.618 217.834 261.042 1.00 42.44 635 THR B N 1
ATOM 9900 C CA . THR B 1 635 ? 203.820 216.434 261.392 1.00 42.44 635 THR B CA 1
ATOM 9901 C C . THR B 1 635 ? 203.142 215.520 260.384 1.00 42.44 635 THR B C 1
ATOM 9902 O O . THR B 1 635 ? 203.201 214.299 260.505 1.00 42.44 635 THR B O 1
ATOM 9906 N N . GLU B 1 636 ? 202.491 216.119 259.390 1.00 38.97 636 GLU B N 1
ATOM 9907 C CA . GLU B 1 636 ? 201.918 215.364 258.282 1.00 38.97 636 GLU B CA 1
ATOM 9908 C C . GLU B 1 636 ? 201.953 216.235 257.041 1.00 38.97 636 GLU B C 1
ATOM 9909 O O . GLU B 1 636 ? 201.259 217.252 256.983 1.00 38.97 636 GLU B O 1
ATOM 9915 N N . LEU B 1 637 ? 202.756 215.844 256.061 1.00 35.88 637 LEU B N 1
ATOM 9916 C CA . LEU B 1 637 ? 202.776 216.532 254.780 1.00 35.88 637 LEU B CA 1
ATOM 9917 C C . LEU B 1 637 ? 201.558 216.111 253.981 1.00 35.88 637 LEU B C 1
ATOM 9918 O O . LEU B 1 637 ? 201.385 214.925 253.688 1.00 35.88 637 LEU B O 1
ATOM 9923 N N . HIS B 1 638 ? 200.709 217.074 253.639 1.00 34.54 638 HIS B N 1
ATOM 9924 C CA . HIS B 1 638 ? 199.543 216.761 252.830 1.00 34.54 638 HIS B CA 1
ATOM 9925 C C . HIS B 1 638 ? 199.871 216.814 251.349 1.00 34.54 638 HIS B C 1
ATOM 9926 O O . HIS B 1 638 ? 199.572 215.872 250.614 1.00 34.54 638 HIS B O 1
ATOM 9933 N N . GLY B 1 639 ? 200.514 217.883 250.903 1.00 31.29 639 GLY B N 1
ATOM 9934 C CA . GLY B 1 639 ? 200.963 217.943 249.533 1.00 31.29 639 GLY B CA 1
ATOM 9935 C C . GLY B 1 639 ? 201.519 219.288 249.138 1.00 31.29 639 GLY B C 1
ATOM 9936 O O . GLY B 1 639 ? 202.324 219.859 249.868 1.00 31.29 639 GLY B O 1
ATOM 9937 N N . LEU B 1 640 ? 201.108 219.795 247.979 1.00 29.49 640 LEU B N 1
ATOM 9938 C CA . LEU B 1 640 ? 201.544 221.086 247.461 1.00 29.49 640 LEU B CA 1
ATOM 9939 C C . LEU B 1 640 ? 200.322 221.858 246.987 1.00 29.49 640 LEU B C 1
ATOM 9940 O O . LEU B 1 640 ? 199.721 221.494 245.974 1.00 29.49 640 LEU B O 1
ATOM 9945 N N . ILE B 1 641 ? 199.959 222.921 247.683 1.00 28.76 641 ILE B N 1
ATOM 9946 C CA . ILE B 1 641 ? 198.959 223.830 247.135 1.00 28.76 641 ILE B CA 1
ATOM 9947 C C . ILE B 1 641 ? 199.694 224.804 246.222 1.00 28.76 641 ILE B C 1
ATOM 9948 O O . ILE B 1 641 ? 200.903 225.014 246.354 1.00 28.76 641 ILE B O 1
ATOM 9953 N N . LEU B 1 642 ? 198.996 225.319 245.217 1.00 28.70 642 LEU B N 1
ATOM 9954 C CA . LEU B 1 642 ? 199.584 226.256 244.279 1.00 28.70 642 LEU B CA 1
ATOM 9955 C C . LEU B 1 642 ? 199.323 227.683 244.733 1.00 28.70 642 LEU B C 1
ATOM 9956 O O . LEU B 1 642 ? 198.501 227.934 245.611 1.00 28.70 642 LEU B O 1
ATOM 9961 N N . ARG B 1 643 ? 200.056 228.617 244.125 1.00 32.21 643 ARG B N 1
ATOM 9962 C CA . ARG B 1 643 ? 199.854 230.040 244.383 1.00 32.21 643 ARG B CA 1
ATOM 9963 C C . ARG B 1 643 ? 198.542 230.518 243.787 1.00 32.21 643 ARG B C 1
ATOM 9964 O O . ARG B 1 643 ? 197.851 231.354 244.386 1.00 32.21 643 ARG B O 1
ATOM 9972 N N . ALA B 1 644 ? 198.167 229.941 242.635 1.00 33.45 644 ALA B N 1
ATOM 9973 C CA . ALA B 1 644 ? 196.951 230.297 241.916 1.00 33.45 644 ALA B CA 1
ATOM 9974 C C . ALA B 1 644 ? 195.700 229.892 242.674 1.00 33.45 644 ALA B C 1
ATOM 9975 O O . ALA B 1 644 ? 194.720 230.639 242.678 1.00 33.45 644 ALA B O 1
ATOM 9977 N N . HIS B 1 645 ? 195.751 228.773 243.391 1.00 33.17 645 HIS B N 1
ATOM 9978 C CA . HIS B 1 645 ? 194.647 228.368 244.247 1.00 33.17 645 HIS B CA 1
ATOM 9979 C C . HIS B 1 645 ? 194.603 229.143 245.550 1.00 33.17 645 HIS B C 1
ATOM 9980 O O . HIS B 1 645 ? 193.528 229.258 246.142 1.00 33.17 645 HIS B O 1
ATOM 9987 N N . LEU B 1 646 ? 195.731 229.705 245.988 1.00 32.89 646 LEU B N 1
ATOM 9988 C CA . LEU B 1 646 ? 195.725 230.572 247.160 1.00 32.89 646 LEU B CA 1
ATOM 9989 C C . LEU B 1 646 ? 195.112 231.927 246.840 1.00 32.89 646 LEU B C 1
ATOM 9990 O O . LEU B 1 646 ? 194.375 232.487 247.656 1.00 32.89 646 LEU B O 1
ATOM 9995 N N . VAL B 1 647 ? 195.394 232.462 245.649 1.00 37.76 647 VAL B N 1
ATOM 9996 C CA . VAL B 1 647 ? 194.754 233.697 245.195 1.00 37.76 647 VAL B CA 1
ATOM 9997 C C . VAL B 1 647 ? 193.276 233.445 244.864 1.00 37.76 647 VAL B C 1
ATOM 9998 O O . VAL B 1 647 ? 192.424 234.318 245.095 1.00 37.76 647 VAL B O 1
ATOM 10002 N N . LYS B 1 648 ? 192.925 232.252 244.452 1.00 38.81 648 LYS B N 1
ATOM 10003 C CA . LYS B 1 648 ? 191.571 231.909 244.212 1.00 38.81 648 LYS B CA 1
ATOM 10004 C C . LYS B 1 648 ? 190.794 231.778 245.470 1.00 38.81 648 LYS B C 1
ATOM 10005 O O . LYS B 1 648 ? 189.666 232.168 245.456 1.00 38.81 648 LYS B O 1
ATOM 10011 N N . VAL B 1 649 ? 191.293 231.183 246.553 1.00 38.85 649 VAL B N 1
ATOM 10012 C CA . VAL B 1 649 ? 190.541 231.164 247.808 1.00 38.85 649 VAL B CA 1
ATOM 10013 C C . VAL B 1 649 ? 190.577 232.482 248.555 1.00 38.85 649 VAL B C 1
ATOM 10014 O O . VAL B 1 649 ? 189.791 232.658 249.493 1.00 38.85 649 VAL B O 1
ATOM 10018 N N . LEU B 1 650 ? 191.461 233.410 248.184 1.00 41.16 650 LEU B N 1
ATOM 10019 C CA . LEU B 1 650 ? 191.324 234.754 248.726 1.00 41.16 650 LEU B CA 1
ATOM 10020 C C . LEU B 1 650 ? 190.294 235.566 247.960 1.00 41.16 650 LEU B C 1
ATOM 10021 O O . LEU B 1 650 ? 189.610 236.404 248.554 1.00 41.16 650 LEU B O 1
ATOM 10026 N N . LYS B 1 651 ? 190.170 235.333 246.653 1.00 43.77 651 LYS B N 1
ATOM 10027 C CA . LYS B 1 651 ? 189.198 236.055 245.845 1.00 43.77 651 LYS B CA 1
ATOM 10028 C C . LYS B 1 651 ? 187.791 235.497 246.000 1.00 43.77 651 LYS B C 1
ATOM 10029 O O . LYS B 1 651 ? 186.819 236.242 245.851 1.00 43.77 651 LYS B O 1
ATOM 10035 N N . LYS B 1 652 ? 187.661 234.201 246.295 1.00 43.80 652 LYS B N 1
ATOM 10036 C CA . LYS B 1 652 ? 186.348 233.616 246.552 1.00 43.80 652 LYS B CA 1
ATOM 10037 C C . LYS B 1 652 ? 185.825 234.006 247.927 1.00 43.80 652 LYS B C 1
ATOM 10038 O O . LYS B 1 652 ? 184.602 234.061 248.121 1.00 43.80 652 LYS B O 1
ATOM 10044 N N . ARG B 1 653 ? 186.746 234.333 248.845 1.00 46.45 653 ARG B N 1
ATOM 10045 C CA . ARG B 1 653 ? 186.546 234.578 250.279 1.00 46.45 653 ARG B CA 1
ATOM 10046 C C . ARG B 1 653 ? 185.821 233.409 250.938 1.00 46.45 653 ARG B C 1
ATOM 10047 O O . ARG B 1 653 ? 184.757 233.543 251.544 1.00 46.45 653 ARG B O 1
ATOM 10055 N N . TRP B 1 654 ? 186.435 232.236 250.787 1.00 44.28 654 TRP B N 1
ATOM 10056 C CA . TRP B 1 654 ? 185.996 231.013 251.452 1.00 44.28 654 TRP B CA 1
ATOM 10057 C C . TRP B 1 654 ? 186.697 230.968 252.807 1.00 44.28 654 TRP B C 1
ATOM 10058 O O . TRP B 1 654 ? 187.678 230.256 253.024 1.00 44.28 654 TRP B O 1
ATOM 10069 N N . PHE B 1 655 ? 186.181 231.771 253.733 1.00 44.55 655 PHE B N 1
ATOM 10070 C CA . PHE B 1 655 ? 186.843 232.043 254.999 1.00 44.55 655 PHE B CA 1
ATOM 10071 C C . PHE B 1 655 ? 186.031 231.434 256.129 1.00 44.55 655 PHE B C 1
ATOM 10072 O O . PHE B 1 655 ? 184.833 231.705 256.255 1.00 44.55 655 PHE B O 1
ATOM 10080 N N . LEU B 1 656 ? 186.686 230.620 256.946 1.00 46.49 656 LEU B N 1
ATOM 10081 C CA . LEU B 1 656 ? 186.052 229.931 258.058 1.00 46.49 656 LEU B CA 1
ATOM 10082 C C . LEU B 1 656 ? 186.404 230.642 259.354 1.00 46.49 656 LEU B C 1
ATOM 10083 O O . LEU B 1 656 ? 187.518 231.145 259.512 1.00 46.49 656 LEU B O 1
ATOM 10088 N N . ASN B 1 657 ? 185.459 230.664 260.290 1.00 51.81 657 ASN B N 1
ATOM 10089 C CA . ASN B 1 657 ? 185.699 231.337 261.558 1.00 51.81 657 ASN B CA 1
ATOM 10090 C C . ASN B 1 657 ? 186.442 230.466 262.561 1.00 51.81 657 ASN B C 1
ATOM 10091 O O . ASN B 1 657 ? 186.976 230.997 263.541 1.00 51.81 657 ASN B O 1
ATOM 10096 N N . GLU B 1 658 ? 186.494 229.155 262.345 1.00 51.39 658 GLU B N 1
ATOM 10097 C CA . GLU B 1 658 ? 187.191 228.244 263.239 1.00 51.39 658 GLU B CA 1
ATOM 10098 C C . GLU B 1 658 ? 188.119 227.345 262.435 1.00 51.39 658 GLU B C 1
ATOM 10099 O O . GLU B 1 658 ? 187.983 227.208 261.218 1.00 51.39 658 GLU B O 1
ATOM 10105 N N . LYS B 1 659 ? 189.072 226.728 263.133 1.00 49.75 659 LYS B N 1
ATOM 10106 C CA . LYS B 1 659 ? 189.990 225.764 262.525 1.00 49.75 659 LYS B CA 1
ATOM 10107 C C . LYS B 1 659 ? 189.235 224.459 262.305 1.00 49.75 659 LYS B C 1
ATOM 10108 O O . LYS B 1 659 ? 189.235 223.547 263.134 1.00 49.75 659 LYS B O 1
ATOM 10114 N N . ARG B 1 660 ? 188.581 224.373 261.154 1.00 48.44 660 ARG B N 1
ATOM 10115 C CA . ARG B 1 660 ? 187.720 223.253 260.816 1.00 48.44 660 ARG B CA 1
ATOM 10116 C C . ARG B 1 660 ? 188.131 222.708 259.459 1.00 48.44 660 ARG B C 1
ATOM 10117 O O . ARG B 1 660 ? 188.230 223.465 258.491 1.00 48.44 660 ARG B O 1
ATOM 10125 N N . ARG B 1 661 ? 188.401 221.410 259.393 1.00 45.58 661 ARG B N 1
ATOM 10126 C CA . ARG B 1 661 ? 188.519 220.762 258.098 1.00 45.58 661 ARG B CA 1
ATOM 10127 C C . ARG B 1 661 ? 187.123 220.593 257.516 1.00 45.58 661 ARG B C 1
ATOM 10128 O O . ARG B 1 661 ? 186.262 219.954 258.129 1.00 45.58 661 ARG B O 1
ATOM 10136 N N . THR B 1 662 ? 186.892 221.190 256.352 1.00 46.00 662 THR B N 1
ATOM 10137 C CA . THR B 1 662 ? 185.582 221.183 255.729 1.00 46.00 662 THR B CA 1
ATOM 10138 C C . THR B 1 662 ? 185.276 219.825 255.110 1.00 46.00 662 THR B C 1
ATOM 10139 O O . THR B 1 662 ? 186.161 218.997 254.885 1.00 46.00 662 THR B O 1
ATOM 10143 N N . GLU B 1 663 ? 183.994 219.601 254.844 1.00 50.42 663 GLU B N 1
ATOM 10144 C CA . GLU B 1 663 ? 183.586 218.458 254.050 1.00 50.42 663 GLU B CA 1
ATOM 10145 C C . GLU B 1 663 ? 183.669 218.813 252.569 1.00 50.42 663 GLU B C 1
ATOM 10146 O O . GLU B 1 663 ? 183.957 219.951 252.192 1.00 50.42 663 GLU B O 1
ATOM 10152 N N . GLU B 1 664 ? 183.411 217.825 251.713 1.00 49.82 664 GLU B N 1
ATOM 10153 C CA . GLU B 1 664 ? 183.597 218.004 250.279 1.00 49.82 664 GLU B CA 1
ATOM 10154 C C . GLU B 1 664 ? 182.325 218.450 249.568 1.00 49.82 664 GLU B C 1
ATOM 10155 O O . GLU B 1 664 ? 182.281 218.455 248.336 1.00 49.82 664 GLU B O 1
ATOM 10161 N N . TRP B 1 665 ? 181.285 218.822 250.313 1.00 50.44 665 TRP B N 1
ATOM 10162 C CA . TRP B 1 665 ? 180.177 219.556 249.721 1.00 50.44 665 TRP B CA 1
ATOM 10163 C C . TRP B 1 665 ? 180.362 221.058 249.829 1.00 50.44 665 TRP B C 1
ATOM 10164 O O . TRP B 1 665 ? 179.739 221.802 249.064 1.00 50.44 665 TRP B O 1
ATOM 10175 N N . GLU B 1 666 ? 181.200 221.513 250.762 1.00 48.70 666 GLU B N 1
ATOM 10176 C CA . GLU B 1 666 ? 181.441 222.933 250.975 1.00 48.70 666 GLU B CA 1
ATOM 10177 C C . GLU B 1 666 ? 182.389 223.525 249.952 1.00 48.70 666 GLU B C 1
ATOM 10178 O O . GLU B 1 666 ? 182.474 224.749 249.842 1.00 48.70 666 GLU B O 1
ATOM 10184 N N . VAL B 1 667 ? 183.107 222.687 249.219 1.00 46.66 667 VAL B N 1
ATOM 10185 C CA . VAL B 1 667 ? 184.114 223.156 248.281 1.00 46.66 667 VAL B CA 1
ATOM 10186 C C . VAL B 1 667 ? 183.550 223.196 246.871 1.00 46.66 667 VAL B C 1
ATOM 10187 O O . VAL B 1 667 ? 183.881 224.097 246.096 1.00 46.66 667 VAL B O 1
ATOM 10191 N N . ARG B 1 668 ? 182.682 222.240 246.535 1.00 48.85 668 ARG B N 1
ATOM 10192 C CA . ARG B 1 668 ? 182.038 222.212 245.232 1.00 48.85 668 ARG B CA 1
ATOM 10193 C C . ARG B 1 668 ? 180.948 223.265 245.107 1.00 48.85 668 ARG B C 1
ATOM 10194 O O . ARG B 1 668 ? 180.578 223.624 243.985 1.00 48.85 668 ARG B O 1
ATOM 10202 N N . GLU B 1 669 ? 180.421 223.757 246.229 1.00 48.59 669 GLU B N 1
ATOM 10203 C CA . GLU B 1 669 ? 179.556 224.927 246.195 1.00 48.59 669 GLU B CA 1
ATOM 10204 C C . GLU B 1 669 ? 180.347 226.194 245.896 1.00 48.59 669 GLU B C 1
ATOM 10205 O O . GLU B 1 669 ? 179.824 227.115 245.260 1.00 48.59 669 GLU B O 1
ATOM 10211 N N . LYS B 1 670 ? 181.605 226.256 246.331 1.00 45.79 670 LYS B N 1
ATOM 10212 C CA . LYS B 1 670 ? 182.430 227.436 246.110 1.00 45.79 670 LYS B CA 1
ATOM 10213 C C . LYS B 1 670 ? 183.258 227.358 244.837 1.00 45.79 670 LYS B C 1
ATOM 10214 O O . LYS B 1 670 ? 183.551 228.399 244.239 1.00 45.79 670 LYS B O 1
ATOM 10220 N N . PHE B 1 671 ? 183.642 226.162 244.402 1.00 41.91 671 PHE B N 1
ATOM 10221 C CA . PHE B 1 671 ? 184.603 226.006 243.316 1.00 41.91 671 PHE B CA 1
ATOM 10222 C C . PHE B 1 671 ? 184.097 224.992 242.301 1.00 41.91 671 PHE B C 1
ATOM 10223 O O . PHE B 1 671 ? 183.966 223.804 242.610 1.00 41.91 671 PHE B O 1
ATOM 10231 N N . THR B 1 672 ? 183.829 225.467 241.093 1.00 41.90 672 THR B N 1
ATOM 10232 C CA . THR B 1 672 ? 183.614 224.629 239.928 1.00 41.90 672 THR B CA 1
ATOM 10233 C C . THR B 1 672 ? 184.963 224.123 239.423 1.00 41.90 672 THR B C 1
ATOM 10234 O O . THR B 1 672 ? 186.001 224.685 239.771 1.00 41.90 672 THR B O 1
ATOM 10238 N N . PRO B 1 673 ? 184.988 223.049 238.616 1.00 40.00 673 PRO B N 1
ATOM 10239 C CA . PRO B 1 673 ? 186.239 222.698 237.915 1.00 40.00 673 PRO B CA 1
ATOM 10240 C C . PRO B 1 673 ? 186.665 223.694 236.847 1.00 40.00 673 PRO B C 1
ATOM 10241 O O . PRO B 1 673 ? 187.850 223.723 236.499 1.00 40.00 673 PRO B O 1
ATOM 10245 N N . VAL B 1 674 ? 185.746 224.501 236.312 1.00 41.19 674 VAL B N 1
ATOM 10246 C CA . VAL B 1 674 ? 186.135 225.604 235.445 1.00 41.19 674 VAL B CA 1
ATOM 10247 C C . VAL B 1 674 ? 186.601 226.813 236.240 1.00 41.19 674 VAL B C 1
ATOM 10248 O O . VAL B 1 674 ? 187.250 227.695 235.677 1.00 41.19 674 VAL B O 1
ATOM 10252 N N . GLU B 1 675 ? 186.305 226.876 237.537 1.00 41.91 675 GLU B N 1
ATOM 10253 C CA . GLU B 1 675 ? 186.767 227.986 238.351 1.00 41.91 675 GLU B CA 1
ATOM 10254 C C . GLU B 1 675 ? 188.205 227.775 238.783 1.00 41.91 675 GLU B C 1
ATOM 10255 O O . GLU B 1 675 ? 188.966 228.740 238.891 1.00 41.91 675 GLU B O 1
ATOM 10261 N N . LEU B 1 676 ? 188.598 226.522 238.993 1.00 38.61 676 LEU B N 1
ATOM 10262 C CA . LEU B 1 676 ? 189.948 226.208 239.428 1.00 38.61 676 LEU B CA 1
ATOM 10263 C C . LEU B 1 676 ? 190.951 226.265 238.290 1.00 38.61 676 LEU B C 1
ATOM 10264 O O . LEU B 1 676 ? 192.133 226.527 238.529 1.00 38.61 676 LEU B O 1
ATOM 10269 N N . ALA B 1 677 ? 190.514 226.017 237.059 1.00 41.61 677 ALA B N 1
ATOM 10270 C CA . ALA B 1 677 ? 191.433 226.003 235.932 1.00 41.61 677 ALA B CA 1
ATOM 10271 C C . ALA B 1 677 ? 191.708 227.391 235.378 1.00 41.61 677 ALA B C 1
ATOM 10272 O O . ALA B 1 677 ? 192.698 227.567 234.662 1.00 41.61 677 ALA B O 1
ATOM 10274 N N . GLU B 1 678 ? 190.862 228.369 235.687 1.00 45.33 678 GLU B N 1
ATOM 10275 C CA . GLU B 1 678 ? 191.056 229.729 235.205 1.00 45.33 678 GLU B CA 1
ATOM 10276 C C . GLU B 1 678 ? 192.168 230.422 235.972 1.00 45.33 678 GLU B C 1
ATOM 10277 O O . GLU B 1 678 ? 192.134 230.503 237.202 1.00 45.33 678 GLU B O 1
ATOM 10283 N N . ARG B 1 679 ? 193.085 231.074 235.274 1.00 46.48 679 ARG B N 1
ATOM 10284 C CA . ARG B 1 679 ? 194.171 231.801 235.914 1.00 46.48 679 ARG B CA 1
ATOM 10285 C C . ARG B 1 679 ? 193.901 233.268 235.874 1.00 46.48 679 ARG B C 1
ATOM 10286 O O . ARG B 1 679 ? 194.808 234.070 236.019 1.00 46.48 679 ARG B O 1
ATOM 10294 N N . GLU B 1 680 ? 192.641 233.629 235.736 1.00 54.35 680 GLU B N 1
ATOM 10295 C CA . GLU B 1 680 ? 192.215 235.023 235.623 1.00 54.35 680 GLU B CA 1
ATOM 10296 C C . GLU B 1 680 ? 192.045 235.651 237.007 1.00 54.35 680 GLU B C 1
ATOM 10297 O O . GLU B 1 680 ? 191.008 236.213 237.355 1.00 54.35 680 GLU B O 1
ATOM 10303 N N . ASP B 1 681 ? 193.107 235.546 237.800 1.00 51.88 681 ASP B N 1
ATOM 10304 C CA . ASP B 1 681 ? 193.165 236.146 239.120 1.00 51.88 681 ASP B CA 1
ATOM 10305 C C . ASP B 1 681 ? 194.498 236.860 239.248 1.00 51.88 681 ASP B C 1
ATOM 10306 O O . ASP B 1 681 ? 195.540 236.342 238.838 1.00 51.88 681 ASP B O 1
ATOM 10311 N N . ASN B 1 682 ? 194.453 238.055 239.813 1.00 56.17 682 ASN B N 1
ATOM 10312 C CA . ASN B 1 682 ? 195.649 238.760 240.227 1.00 56.17 682 ASN B CA 1
ATOM 10313 C C . ASN B 1 682 ? 195.629 238.795 241.744 1.00 56.17 682 ASN B C 1
ATOM 10314 O O . ASN B 1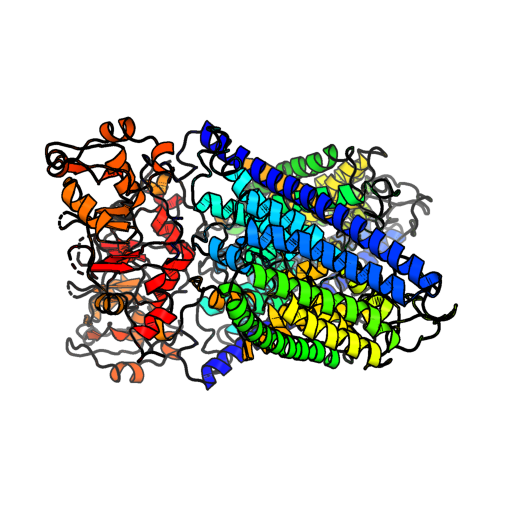 682 ? 194.560 238.791 242.357 1.00 56.17 682 ASN B O 1
ATOM 10319 N N . PHE B 1 683 ? 196.812 238.775 242.353 1.00 52.58 683 PHE B N 1
ATOM 10320 C CA . PHE B 1 683 ? 196.833 238.901 243.801 1.00 52.58 683 PHE B CA 1
ATOM 10321 C C . PHE B 1 683 ? 196.649 240.355 244.221 1.00 52.58 683 PHE B C 1
ATOM 10322 O O . PHE B 1 683 ? 196.018 240.636 245.247 1.00 52.58 683 PHE B O 1
ATOM 10330 N N . ASP B 1 684 ? 197.092 241.301 243.394 1.00 59.51 684 ASP B N 1
ATOM 10331 C CA . ASP B 1 684 ? 197.025 242.720 243.751 1.00 59.51 684 ASP B CA 1
ATOM 10332 C C . ASP B 1 684 ? 195.726 243.375 243.263 1.00 59.51 684 ASP B C 1
ATOM 10333 O O . ASP B 1 684 ? 195.722 244.368 242.537 1.00 59.51 684 ASP B O 1
ATOM 10338 N N . ASP B 1 685 ? 194.604 242.774 243.661 1.00 59.23 685 ASP B N 1
ATOM 10339 C CA . ASP B 1 685 ? 193.321 243.447 243.713 1.00 59.23 685 ASP B CA 1
ATOM 10340 C C . ASP B 1 685 ? 192.550 243.131 244.982 1.00 59.23 685 ASP B C 1
ATOM 10341 O O . ASP B 1 685 ? 191.563 243.816 245.268 1.00 59.23 685 ASP B O 1
ATOM 10346 N N . VAL B 1 686 ? 192.963 242.122 245.745 1.00 56.27 686 VAL B N 1
ATOM 10347 C CA . VAL B 1 686 ? 192.191 241.659 246.892 1.00 56.27 686 VAL B CA 1
ATOM 10348 C C . VAL B 1 686 ? 192.497 242.553 248.083 1.00 56.27 686 VAL B C 1
ATOM 10349 O O . VAL B 1 686 ? 193.647 242.647 248.526 1.00 56.27 686 VAL B O 1
ATOM 10353 N N . ALA B 1 687 ? 191.469 243.207 248.604 1.00 55.61 687 ALA B N 1
ATOM 10354 C CA . ALA B 1 687 ? 191.580 244.040 249.795 1.00 55.61 687 ALA B CA 1
ATOM 10355 C C . ALA B 1 687 ? 191.029 243.214 250.951 1.00 55.61 687 ALA B C 1
ATOM 10356 O O . ALA B 1 687 ? 189.842 243.278 251.273 1.00 55.61 687 ALA B O 1
ATOM 10358 N N . ILE B 1 688 ? 191.901 242.420 251.562 1.00 52.65 688 ILE B N 1
ATOM 10359 C CA . ILE B 1 688 ? 191.511 241.586 252.692 1.00 52.65 688 ILE B CA 1
ATOM 10360 C C . ILE B 1 688 ? 191.471 242.466 253.933 1.00 52.65 688 ILE B C 1
ATOM 10361 O O . ILE B 1 688 ? 192.477 243.082 254.299 1.00 52.65 688 ILE B O 1
ATOM 10366 N N . THR B 1 689 ? 190.297 242.556 254.554 1.00 54.17 689 THR B N 1
ATOM 10367 C CA . THR B 1 689 ? 190.118 243.325 255.773 1.00 54.17 689 THR B CA 1
ATOM 10368 C C . THR B 1 689 ? 190.791 242.606 256.938 1.00 54.17 689 THR B C 1
ATOM 10369 O O . THR B 1 689 ? 190.890 241.381 256.959 1.00 54.17 689 THR B O 1
ATOM 10373 N N . SER B 1 690 ? 191.255 243.383 257.922 1.00 55.85 690 SER B N 1
ATOM 10374 C CA . SER B 1 690 ? 191.976 242.831 259.066 1.00 55.85 690 SER B CA 1
ATOM 10375 C C . SER B 1 690 ? 191.076 242.120 260.070 1.00 55.85 690 SER B C 1
ATOM 10376 O O . SER B 1 690 ? 191.593 241.416 260.943 1.00 55.85 690 SER B O 1
ATOM 10379 N N . SER B 1 691 ? 189.755 242.301 259.988 1.00 55.22 691 SER B N 1
ATOM 10380 C CA . SER B 1 691 ? 188.847 241.384 260.662 1.00 55.22 691 SER B CA 1
ATOM 10381 C C . SER B 1 691 ? 188.859 240.015 259.999 1.00 55.22 691 SER B C 1
ATOM 10382 O O . SER B 1 691 ? 188.768 238.993 260.687 1.00 55.22 691 SER B O 1
ATOM 10385 N N . GLU B 1 692 ? 188.986 239.976 258.671 1.00 52.16 692 GLU B N 1
ATOM 10386 C CA . GLU B 1 692 ? 189.011 238.725 257.924 1.00 52.16 692 GLU B CA 1
ATOM 10387 C C . GLU B 1 692 ? 190.370 238.047 257.921 1.00 52.16 692 GLU B C 1
ATOM 10388 O O . GLU B 1 692 ? 190.463 236.926 257.426 1.00 52.16 692 GLU B O 1
ATOM 10394 N N . MET B 1 693 ? 191.421 238.683 258.441 1.00 50.03 693 MET B N 1
ATOM 10395 C CA . MET B 1 693 ? 192.732 238.046 258.470 1.00 50.03 693 MET B CA 1
ATOM 10396 C C . MET B 1 693 ? 192.882 237.056 259.611 1.00 50.03 693 MET B C 1
ATOM 10397 O O . MET B 1 693 ? 193.814 236.249 259.594 1.00 50.03 693 MET B O 1
ATOM 10402 N N . GLN B 1 694 ? 192.000 237.104 260.604 1.00 48.86 694 GLN B N 1
ATOM 10403 C CA . GLN B 1 694 ? 191.988 236.130 261.681 1.00 48.86 694 GLN B CA 1
ATOM 10404 C C . GLN B 1 694 ? 190.983 235.016 261.432 1.00 48.86 694 GLN B C 1
ATOM 10405 O O . GLN B 1 694 ? 190.727 234.209 262.330 1.00 48.86 694 GLN B O 1
ATOM 10411 N N . LEU B 1 695 ? 190.411 234.956 260.232 1.00 46.61 695 LEU B N 1
ATOM 10412 C CA . LEU B 1 695 ? 189.590 233.838 259.805 1.00 46.61 695 LEU B CA 1
ATOM 10413 C C . LEU B 1 695 ? 190.496 232.751 259.233 1.00 46.61 695 LEU B C 1
ATOM 10414 O O . LEU B 1 695 ? 191.716 232.892 259.192 1.00 46.61 695 LEU B O 1
ATOM 10419 N N . TYR B 1 696 ? 189.908 231.643 258.797 1.00 46.12 696 TYR B N 1
ATOM 10420 C CA . TYR B 1 696 ? 190.692 230.488 258.392 1.00 46.12 696 TYR B CA 1
ATOM 10421 C C . TYR B 1 696 ? 190.274 230.007 257.013 1.00 46.12 696 TYR B C 1
ATOM 10422 O O . TYR B 1 696 ? 189.117 230.142 256.626 1.00 46.12 696 TYR B O 1
ATOM 10431 N N . VAL B 1 697 ? 191.231 229.474 256.252 1.00 40.80 697 VAL B N 1
ATOM 10432 C CA . VAL B 1 697 ? 190.948 228.835 254.968 1.00 40.80 697 VAL B CA 1
ATOM 10433 C C . VAL B 1 697 ? 191.384 227.380 255.037 1.00 40.80 697 VAL B C 1
ATOM 10434 O O . VAL B 1 697 ? 192.530 227.089 255.389 1.00 40.80 697 VAL B O 1
ATOM 10438 N N . ASP B 1 698 ? 190.481 226.476 254.670 1.00 38.24 698 ASP B N 1
ATOM 10439 C CA . ASP B 1 698 ? 190.810 225.068 254.498 1.00 38.24 698 ASP B CA 1
ATOM 10440 C C . ASP B 1 698 ? 191.578 224.883 253.194 1.00 38.24 698 ASP B C 1
ATOM 10441 O O . ASP B 1 698 ? 190.994 224.944 252.110 1.00 38.24 698 ASP B O 1
ATOM 10446 N N . LEU B 1 699 ? 192.885 224.662 253.286 1.00 34.91 699 LEU B N 1
ATOM 10447 C CA . LEU B 1 699 ? 193.724 224.455 252.113 1.00 34.91 699 LEU B CA 1
ATOM 10448 C C . LEU B 1 699 ? 193.858 222.992 251.740 1.00 34.91 699 LEU B C 1
ATOM 10449 O O . LEU B 1 699 ? 194.588 222.684 250.798 1.00 34.91 699 LEU B O 1
ATOM 10454 N N . HIS B 1 700 ? 193.217 222.104 252.502 1.00 37.11 700 HIS B N 1
ATOM 10455 C CA . HIS B 1 700 ? 193.107 220.682 252.162 1.00 37.11 700 HIS B CA 1
ATOM 10456 C C . HIS B 1 700 ? 192.504 220.326 250.793 1.00 37.11 700 HIS B C 1
ATOM 10457 O O . HIS B 1 700 ? 193.105 219.473 250.117 1.00 37.11 700 HIS B O 1
ATOM 10464 N N . PRO B 1 701 ? 191.352 220.863 250.324 1.00 35.44 701 PRO B N 1
ATOM 10465 C CA . PRO B 1 701 ? 190.786 220.307 249.085 1.00 35.44 701 PRO B CA 1
ATOM 10466 C C . PRO B 1 701 ? 191.393 220.857 247.814 1.00 35.44 701 PRO B C 1
ATOM 10467 O O . PRO B 1 701 ? 191.053 220.375 246.727 1.00 35.44 701 PRO B O 1
ATOM 10471 N N . LEU B 1 702 ? 192.275 221.839 247.919 1.00 33.16 702 LEU B N 1
ATOM 10472 C CA . LEU B 1 702 ? 192.934 222.475 246.797 1.00 33.16 702 LEU B CA 1
ATOM 10473 C C . LEU B 1 702 ? 194.368 222.012 246.670 1.00 33.16 702 LEU B C 1
ATOM 10474 O O . LEU B 1 702 ? 195.064 222.415 245.735 1.00 33.16 702 LEU B O 1
ATOM 10479 N N . THR B 1 703 ? 194.813 221.184 247.606 1.00 32.06 703 THR B N 1
ATOM 10480 C CA . THR B 1 703 ? 196.169 220.671 247.612 1.00 32.06 703 THR B CA 1
ATOM 10481 C C . THR B 1 703 ? 196.324 219.586 246.561 1.00 32.06 703 THR B C 1
ATOM 10482 O O . THR B 1 703 ? 195.406 218.800 246.317 1.00 32.06 703 THR B O 1
ATOM 10486 N N . ASN B 1 704 ? 197.482 219.563 245.917 1.00 31.44 704 ASN B N 1
ATOM 10487 C CA . ASN B 1 704 ? 197.903 218.400 245.151 1.00 31.44 704 ASN B CA 1
ATOM 10488 C C . ASN B 1 704 ? 198.409 217.403 246.173 1.00 31.44 704 ASN B C 1
ATOM 10489 O O . ASN B 1 704 ? 199.576 217.412 246.546 1.00 31.44 704 ASN B O 1
ATOM 10494 N N . THR B 1 705 ? 197.515 216.520 246.623 1.00 31.30 705 THR B N 1
ATOM 10495 C CA . THR B 1 705 ? 197.777 215.621 247.739 1.00 31.30 705 THR B CA 1
ATOM 10496 C C . THR B 1 705 ? 198.697 214.463 247.389 1.00 31.30 705 THR B C 1
ATOM 10497 O O . THR B 1 705 ? 199.192 213.796 248.301 1.00 31.30 705 THR B O 1
ATOM 10501 N N . THR B 1 706 ? 198.948 214.204 246.102 1.00 32.63 706 THR B N 1
ATOM 10502 C CA . THR B 1 706 ? 199.997 213.287 245.655 1.00 32.63 706 THR B CA 1
ATOM 10503 C C . THR B 1 706 ? 201.025 214.041 244.813 1.00 32.63 706 THR B C 1
ATOM 10504 O O . THR B 1 706 ? 200.973 213.969 243.577 1.00 32.63 706 THR B O 1
ATOM 10508 N N . PRO B 1 707 ? 201.980 214.755 245.419 1.00 32.52 707 PRO B N 1
ATOM 10509 C CA . PRO B 1 707 ? 203.066 215.312 244.616 1.00 32.52 707 PRO B CA 1
ATOM 10510 C C . PRO B 1 707 ? 204.218 214.326 244.469 1.00 32.52 707 PRO B C 1
ATOM 10511 O O . PRO B 1 707 ? 204.345 213.344 245.204 1.00 32.52 707 PRO B O 1
ATOM 10515 N N . TYR B 1 708 ? 205.059 214.593 243.479 1.00 31.54 708 TYR B N 1
ATOM 10516 C CA . TYR B 1 708 ? 206.248 213.779 243.298 1.00 31.54 708 TYR B CA 1
ATOM 10517 C C . TYR B 1 708 ? 207.295 214.214 244.305 1.00 31.54 708 TYR B C 1
ATOM 10518 O O . TYR B 1 708 ? 207.569 215.407 244.450 1.00 31.54 708 TYR B O 1
ATOM 10527 N N . THR B 1 709 ? 207.844 213.250 245.031 1.00 33.02 709 THR B N 1
ATOM 10528 C CA . THR B 1 709 ? 208.820 213.514 246.070 1.00 33.02 709 THR B CA 1
ATOM 10529 C C . THR B 1 709 ? 210.130 212.812 245.748 1.00 33.02 709 THR B C 1
ATOM 10530 O O . THR B 1 709 ? 210.164 211.808 245.034 1.00 33.02 709 THR B O 1
ATOM 10534 N N . VAL B 1 710 ? 211.217 213.370 246.274 1.00 32.39 710 VAL B N 1
ATOM 10535 C CA . VAL B 1 710 ? 212.484 212.666 246.374 1.00 32.39 710 VAL B CA 1
ATOM 10536 C C . VAL B 1 710 ? 212.848 212.622 247.847 1.00 32.39 710 VAL B C 1
ATOM 10537 O O . VAL B 1 710 ? 212.327 213.384 248.658 1.00 32.39 710 VAL B O 1
ATOM 10541 N N . VAL B 1 711 ? 213.749 211.708 248.190 1.00 35.44 711 VAL B N 1
ATOM 10542 C CA . VAL B 1 711 ? 214.295 211.646 249.540 1.00 35.44 711 VAL B CA 1
ATOM 10543 C C . VAL B 1 711 ? 215.425 212.656 249.651 1.00 35.44 711 VAL B C 1
ATOM 10544 O O . VAL B 1 711 ? 215.839 213.245 248.649 1.00 35.44 711 VAL B O 1
ATOM 10548 N N . GLN B 1 712 ? 215.908 212.881 250.876 1.00 38.01 712 GLN B N 1
ATOM 10549 C CA . GLN B 1 712 ? 217.050 213.764 251.105 1.00 38.01 712 GLN B CA 1
ATOM 10550 C C . GLN B 1 712 ? 218.338 213.170 250.544 1.00 38.01 712 GLN B C 1
ATOM 10551 O O . GLN B 1 712 ? 219.183 213.902 250.020 1.00 38.01 712 GLN B O 1
ATOM 10557 N N . SER B 1 713 ? 218.456 211.845 250.551 1.00 37.87 713 SER B N 1
ATOM 10558 C CA . SER B 1 713 ? 219.624 211.142 250.040 1.00 37.87 713 SER B CA 1
ATOM 10559 C C . SER B 1 713 ? 219.609 210.927 248.529 1.00 37.87 713 SER B C 1
ATOM 10560 O O . SER B 1 713 ? 220.532 210.292 248.018 1.00 37.87 713 SER B O 1
ATOM 10563 N N . MET B 1 714 ? 218.608 211.432 247.811 1.00 34.57 714 MET B N 1
ATOM 10564 C CA . MET B 1 714 ? 218.542 211.296 246.362 1.00 34.57 714 MET B CA 1
ATOM 10565 C C . MET B 1 714 ? 219.529 212.245 245.693 1.00 34.57 714 MET B C 1
ATOM 10566 O O . MET B 1 714 ? 219.708 213.378 246.132 1.00 34.57 714 MET B O 1
ATOM 10571 N N . SER B 1 715 ? 220.178 211.781 244.628 1.00 34.31 715 SER B N 1
ATOM 10572 C CA . SER B 1 715 ? 221.122 212.623 243.915 1.00 34.31 715 SER B CA 1
ATOM 10573 C C . SER B 1 715 ? 220.402 213.624 243.017 1.00 34.31 715 SER B C 1
ATOM 10574 O O . SER B 1 715 ? 219.208 213.514 242.743 1.00 34.31 715 SER B O 1
ATOM 10577 N N . VAL B 1 716 ? 221.163 214.613 242.548 1.00 34.99 716 VAL B N 1
ATOM 10578 C CA . VAL B 1 716 ? 220.624 215.663 241.688 1.00 34.99 716 VAL B CA 1
ATOM 10579 C C . VAL B 1 716 ? 220.428 215.143 240.264 1.00 34.99 716 VAL B C 1
ATOM 10580 O O . VAL B 1 716 ? 219.560 215.635 239.536 1.00 34.99 716 VAL B O 1
ATOM 10584 N N . ALA B 1 717 ? 221.189 214.117 239.866 1.00 35.49 717 ALA B N 1
ATOM 10585 C CA . ALA B 1 717 ? 221.078 213.560 238.522 1.00 35.49 717 ALA B CA 1
ATOM 10586 C C . ALA B 1 717 ? 219.809 212.740 238.354 1.00 35.49 717 ALA B C 1
ATOM 10587 O O . ALA B 1 717 ? 219.165 212.798 237.304 1.00 35.49 717 ALA B O 1
ATOM 10589 N N . LYS B 1 718 ? 219.426 211.984 239.378 1.00 33.36 718 LYS B N 1
ATOM 10590 C CA . LYS B 1 718 ? 218.187 211.225 239.314 1.00 33.36 718 LYS B CA 1
ATOM 10591 C C . LYS B 1 718 ? 216.973 212.103 239.569 1.00 33.36 718 LYS B C 1
ATOM 10592 O O . LYS B 1 718 ? 215.880 211.804 239.074 1.00 33.36 718 LYS B O 1
ATOM 10598 N N . ALA B 1 719 ? 217.150 213.187 240.327 1.00 33.45 719 ALA B N 1
ATOM 10599 C CA . ALA B 1 719 ? 216.068 214.141 240.526 1.00 33.45 719 ALA B CA 1
ATOM 10600 C C . ALA B 1 719 ? 215.816 214.981 239.284 1.00 33.45 719 ALA B C 1
ATOM 10601 O O . ALA B 1 719 ? 214.672 215.368 239.044 1.00 33.45 719 ALA B O 1
ATOM 10603 N N . LEU B 1 720 ? 216.859 215.265 238.490 1.00 34.53 720 LEU B N 1
ATOM 10604 C CA . LEU B 1 720 ? 216.686 215.953 237.210 1.00 34.53 720 LEU B CA 1
ATOM 10605 C C . LEU B 1 720 ? 215.980 215.062 236.199 1.00 34.53 720 LEU B C 1
ATOM 10606 O O . LEU B 1 720 ? 215.163 215.545 235.399 1.00 34.53 720 LEU B O 1
ATOM 10611 N N . VAL B 1 721 ? 216.267 213.756 236.254 1.00 33.38 721 VAL B N 1
ATOM 10612 C CA . VAL B 1 721 ? 215.641 212.776 235.374 1.00 33.38 721 VAL B CA 1
ATOM 10613 C C . VAL B 1 721 ? 214.167 212.614 235.724 1.00 33.38 721 VAL B C 1
ATOM 10614 O O . VAL B 1 721 ? 213.317 212.627 234.831 1.00 33.38 721 VAL B O 1
ATOM 10618 N N . LEU B 1 722 ? 213.788 212.627 236.975 1.00 32.58 722 LEU B N 1
ATOM 10619 C CA . LEU B 1 722 ? 212.381 212.617 237.314 1.00 32.58 722 LEU B CA 1
ATOM 10620 C C . LEU B 1 722 ? 211.727 213.979 237.055 1.00 32.58 722 LEU B C 1
ATOM 10621 O O . LEU B 1 722 ? 210.581 214.051 236.721 1.00 32.58 722 LEU B O 1
ATOM 10626 N N . PHE B 1 723 ? 212.466 215.063 237.189 1.00 31.08 723 PHE B N 1
ATOM 10627 C CA . PHE B 1 723 ? 211.866 216.364 236.891 1.00 31.08 723 PHE B CA 1
ATOM 10628 C C . PHE B 1 723 ? 211.531 216.530 235.416 1.00 31.08 723 PHE B C 1
ATOM 10629 O O . PHE B 1 723 ? 210.524 217.159 235.079 1.00 31.08 723 PHE B O 1
ATOM 10637 N N . ARG B 1 724 ? 212.323 215.959 234.561 1.00 34.52 724 ARG B N 1
ATOM 10638 C CA . ARG B 1 724 ? 212.095 216.149 233.179 1.00 34.52 724 ARG B CA 1
ATOM 10639 C C . ARG B 1 724 ? 211.411 215.000 232.487 1.00 34.52 724 ARG B C 1
ATOM 10640 O O . ARG B 1 724 ? 211.007 215.160 231.358 1.00 34.52 724 ARG B O 1
ATOM 10648 N N . SER B 1 725 ? 211.225 213.867 233.115 1.00 34.85 725 SER B N 1
ATOM 10649 C CA . SER B 1 725 ? 210.480 212.798 232.463 1.00 34.85 725 SER B CA 1
ATOM 10650 C C . SER B 1 725 ? 208.981 212.894 232.697 1.00 34.85 725 SER B C 1
ATOM 10651 O O . SER B 1 725 ? 208.200 212.677 231.763 1.00 34.85 725 SER B O 1
ATOM 10654 N N . VAL B 1 726 ? 208.550 213.211 233.919 1.00 32.96 726 VAL B N 1
ATOM 10655 C CA . VAL B 1 726 ? 207.126 213.239 234.220 1.00 32.96 726 VAL B CA 1
ATOM 10656 C C . VAL B 1 726 ? 206.543 214.637 234.110 1.00 32.96 726 VAL B C 1
ATOM 10657 O O . VAL B 1 726 ? 205.319 214.799 234.212 1.00 32.96 726 VAL B O 1
ATOM 10661 N N . GLY B 1 727 ? 207.373 215.647 233.860 1.00 31.14 727 GLY B N 1
ATOM 10662 C CA . GLY B 1 727 ? 206.878 216.989 233.631 1.00 31.14 727 GLY B CA 1
ATOM 10663 C C . GLY B 1 727 ? 206.529 217.724 234.902 1.00 31.14 727 GLY B C 1
ATOM 10664 O O . GLY B 1 727 ? 205.368 218.068 235.131 1.00 31.14 727 GLY B O 1
ATOM 10665 N N . LEU B 1 728 ? 207.529 217.972 235.735 1.00 28.86 728 LEU B N 1
ATOM 10666 C CA . LEU B 1 728 ? 207.320 218.555 237.048 1.00 28.86 728 LEU B CA 1
ATOM 10667 C C . LEU B 1 728 ? 207.584 220.049 237.036 1.00 28.86 728 LEU B C 1
ATOM 10668 O O . LEU B 1 728 ? 208.328 220.565 236.202 1.00 28.86 728 LEU B O 1
ATOM 10673 N N . ARG B 1 729 ? 206.952 220.737 237.976 1.00 28.33 729 ARG B N 1
ATOM 10674 C CA . ARG B 1 729 ? 207.262 222.121 238.295 1.00 28.33 729 ARG B CA 1
ATOM 10675 C C . ARG B 1 729 ? 207.823 222.270 239.694 1.00 28.33 729 ARG B C 1
ATOM 10676 O O . ARG B 1 729 ? 208.728 223.076 239.916 1.00 28.33 729 ARG B O 1
ATOM 10684 N N . HIS B 1 730 ? 207.319 221.481 240.637 1.00 29.32 730 HIS B N 1
ATOM 10685 C CA . HIS B 1 730 ? 207.790 221.489 242.014 1.00 29.32 730 HIS B CA 1
ATOM 10686 C C . HIS B 1 730 ? 207.958 220.050 242.457 1.00 29.32 730 HIS B C 1
ATOM 10687 O O . HIS B 1 730 ? 206.996 219.278 242.439 1.00 29.32 730 HIS B O 1
ATOM 10694 N N . LEU B 1 731 ? 209.172 219.692 242.847 1.00 30.73 731 LEU B N 1
ATOM 10695 C CA . LEU B 1 731 ? 209.490 218.369 243.360 1.00 30.73 731 LEU B CA 1
ATOM 10696 C C . LEU B 1 731 ? 209.837 218.521 244.831 1.00 30.73 731 LEU B C 1
ATOM 10697 O O . LEU B 1 731 ? 210.775 219.245 245.173 1.00 30.73 731 LEU B O 1
ATOM 10702 N N . LEU B 1 732 ? 209.072 217.866 245.694 1.00 31.32 732 LEU B N 1
ATOM 10703 C CA . LEU B 1 732 ? 209.299 217.978 247.124 1.00 31.32 732 LEU B CA 1
ATOM 10704 C C . LEU B 1 732 ? 210.467 217.104 247.547 1.00 31.32 732 LEU B C 1
ATOM 10705 O O . LEU B 1 732 ? 210.775 216.101 246.912 1.00 31.32 732 LEU B O 1
ATOM 10710 N N . VAL B 1 733 ? 211.151 217.516 248.608 1.00 34.21 733 VAL B N 1
ATOM 10711 C CA . VAL B 1 733 ? 212.214 216.720 249.208 1.00 34.21 733 VAL B CA 1
ATOM 10712 C C . VAL B 1 733 ? 211.766 216.345 250.611 1.00 34.21 733 VAL B C 1
ATOM 10713 O O . VAL B 1 733 ? 211.555 217.221 251.455 1.00 34.21 733 VAL B O 1
ATOM 10717 N N . VAL B 1 734 ? 211.603 215.052 250.857 1.00 37.49 734 VAL B N 1
ATOM 10718 C CA . VAL B 1 734 ? 211.182 214.559 252.164 1.00 37.49 734 VAL B CA 1
ATOM 10719 C C . VAL B 1 734 ? 212.425 214.023 252.870 1.00 37.49 734 VAL B C 1
ATOM 10720 O O . VAL B 1 734 ? 213.447 213.803 252.204 1.00 37.49 734 VAL B O 1
ATOM 10724 N N . PRO B 1 735 ? 212.428 213.863 254.196 1.00 40.94 735 PRO B N 1
ATOM 10725 C CA . PRO B 1 735 ? 213.535 213.152 254.841 1.00 40.94 735 PRO B CA 1
ATOM 10726 C C . PRO B 1 735 ? 213.519 211.660 254.539 1.00 40.94 735 PRO B C 1
ATOM 10727 O O . PRO B 1 735 ? 212.517 211.084 254.112 1.00 40.94 735 PRO B O 1
ATOM 10731 N N . LYS B 1 736 ? 214.668 211.039 254.778 1.00 43.24 736 LYS B N 1
ATOM 10732 C CA . LYS B 1 736 ? 214.917 209.656 254.394 1.00 43.24 736 LYS B CA 1
ATOM 10733 C C . LYS B 1 736 ? 214.209 208.658 255.303 1.00 43.24 736 LYS B C 1
ATOM 10734 O O . LYS B 1 736 ? 213.741 207.617 254.843 1.00 43.24 736 LYS B O 1
ATOM 10740 N N . SER B 1 743 ? 208.968 217.934 260.872 1.00 42.99 743 SER B N 1
ATOM 10741 C CA . SER B 1 743 ? 209.259 218.416 259.527 1.00 42.99 743 SER B CA 1
ATOM 10742 C C . SER B 1 743 ? 209.176 217.291 258.498 1.00 42.99 743 SER B C 1
ATOM 10743 O O . SER B 1 743 ? 210.188 216.666 258.191 1.00 42.99 743 SER B O 1
ATOM 10746 N N . PRO B 1 744 ? 207.977 217.028 257.959 1.00 41.09 744 PRO B N 1
ATOM 10747 C CA . PRO B 1 744 ? 207.859 215.987 256.928 1.00 41.09 744 PRO B CA 1
ATOM 10748 C C . PRO B 1 744 ? 208.320 216.430 255.555 1.00 41.09 744 PRO B C 1
ATOM 10749 O O . PRO B 1 744 ? 208.507 215.574 254.682 1.00 41.09 744 PRO B O 1
ATOM 10753 N N . VAL B 1 745 ? 208.475 217.729 255.323 1.00 38.63 745 VAL B N 1
ATOM 10754 C CA . VAL B 1 745 ? 209.184 218.236 254.159 1.00 38.63 745 VAL B CA 1
ATOM 10755 C C . VAL B 1 745 ? 210.424 218.960 254.671 1.00 38.63 745 VAL B C 1
ATOM 10756 O O . VAL B 1 745 ? 210.478 219.412 255.824 1.00 38.63 745 VAL B O 1
ATOM 10760 N N . ILE B 1 746 ? 211.482 218.937 253.864 1.00 39.15 746 ILE B N 1
ATOM 10761 C CA . ILE B 1 746 ? 212.714 219.632 254.220 1.00 39.15 746 ILE B CA 1
ATOM 10762 C C . ILE B 1 746 ? 213.153 220.476 253.036 1.00 39.15 746 ILE B C 1
ATOM 10763 O O . ILE B 1 746 ? 214.048 221.318 253.164 1.00 39.15 746 ILE B O 1
ATOM 10768 N N . GLY B 1 747 ? 212.538 220.262 251.880 1.00 34.22 747 GLY B N 1
ATOM 10769 C CA . GLY B 1 747 ? 212.999 220.951 250.689 1.00 34.22 747 GLY B CA 1
ATOM 10770 C C . GLY B 1 747 ? 211.979 220.897 249.579 1.00 34.22 747 GLY B C 1
ATOM 10771 O O . GLY B 1 747 ? 211.030 220.110 249.608 1.00 34.22 747 GLY B O 1
ATOM 10772 N N . ILE B 1 748 ? 212.193 221.762 248.592 1.00 31.32 748 ILE B N 1
ATOM 10773 C CA . ILE B 1 748 ? 211.385 221.775 247.380 1.00 31.32 748 ILE B CA 1
ATOM 10774 C C . ILE B 1 748 ? 212.278 222.176 246.210 1.00 31.32 748 ILE B C 1
ATOM 10775 O O . ILE B 1 748 ? 212.955 223.209 246.244 1.00 31.32 748 ILE B O 1
ATOM 10780 N N . LEU B 1 749 ? 212.329 221.334 245.186 1.00 32.46 749 LEU B N 1
ATOM 10781 C CA . LEU B 1 749 ? 213.157 221.583 244.018 1.00 32.46 749 LEU B CA 1
ATOM 10782 C C . LEU B 1 749 ? 212.304 222.072 242.862 1.00 32.46 749 LEU B C 1
ATOM 10783 O O . LEU B 1 749 ? 211.227 221.534 242.600 1.00 32.46 749 LEU B O 1
ATOM 10788 N N . THR B 1 750 ? 212.791 223.094 242.174 1.00 32.94 750 THR B N 1
ATOM 10789 C CA . THR B 1 750 ? 212.170 223.609 240.965 1.00 32.94 750 THR B CA 1
ATOM 10790 C C . THR B 1 750 ? 213.140 223.418 239.802 1.00 32.94 750 THR B C 1
ATOM 10791 O O . THR B 1 750 ? 214.140 222.708 239.916 1.00 32.94 750 THR B O 1
ATOM 10795 N N . ARG B 1 751 ? 212.793 224.022 238.663 1.00 32.95 751 ARG B N 1
ATOM 10796 C CA . ARG B 1 751 ? 213.610 223.957 237.454 1.00 32.95 751 ARG B CA 1
ATOM 10797 C C . ARG B 1 751 ? 214.919 224.721 237.616 1.00 32.95 751 ARG B C 1
ATOM 10798 O O . ARG B 1 751 ? 215.955 224.282 237.100 1.00 32.95 751 ARG B O 1
ATOM 10806 N N . GLN B 1 752 ? 214.890 225.815 238.390 1.00 36.41 752 GLN B N 1
ATOM 10807 C CA . GLN B 1 752 ? 216.065 226.630 238.688 1.00 36.41 752 GLN B CA 1
ATOM 10808 C C . GLN B 1 752 ? 217.091 225.882 239.533 1.00 36.41 752 GLN B C 1
ATOM 10809 O O . GLN B 1 752 ? 218.296 226.036 239.320 1.00 36.41 752 GLN B O 1
ATOM 10815 N N . ASP B 1 753 ? 216.638 225.023 240.444 1.00 35.32 753 ASP B N 1
ATOM 10816 C CA . ASP B 1 753 ? 217.556 224.249 241.267 1.00 35.32 753 ASP B CA 1
ATOM 10817 C C . ASP B 1 753 ? 218.187 223.085 240.532 1.00 35.32 753 ASP B C 1
ATOM 10818 O O . ASP B 1 753 ? 219.202 222.569 240.992 1.00 35.32 753 ASP B O 1
ATOM 10823 N N . LEU B 1 754 ? 217.605 222.641 239.428 1.00 35.00 754 LEU B N 1
ATOM 10824 C CA . LEU B 1 754 ? 218.091 221.458 238.744 1.00 35.00 754 LEU B CA 1
ATOM 10825 C C . LEU B 1 754 ? 218.736 221.774 237.408 1.00 35.00 754 LEU B C 1
ATOM 10826 O O . LEU B 1 754 ? 219.213 220.860 236.731 1.00 35.00 754 LEU B O 1
ATOM 10831 N N . ARG B 1 755 ? 218.774 223.041 237.016 1.00 40.29 755 ARG B N 1
ATOM 10832 C CA . ARG B 1 755 ? 219.629 223.464 235.923 1.00 40.29 755 ARG B CA 1
ATOM 10833 C C . ARG B 1 755 ? 221.068 223.488 236.401 1.00 40.29 755 ARG B C 1
ATOM 10834 O O . ARG B 1 755 ? 221.349 223.937 237.512 1.00 40.29 755 ARG B O 1
ATOM 10842 N N . ALA B 1 756 ? 221.979 223.023 235.539 1.00 46.30 756 ALA B N 1
ATOM 10843 C CA . ALA B 1 756 ? 223.370 222.784 235.916 1.00 46.30 756 ALA B CA 1
ATOM 10844 C C . ALA B 1 756 ? 224.167 224.067 236.117 1.00 46.30 756 ALA B C 1
ATOM 10845 O O . ALA B 1 756 ? 225.154 224.054 236.864 1.00 46.30 756 ALA B O 1
ATOM 10847 N N . TYR B 1 757 ? 223.732 225.169 235.497 1.00 50.04 757 TYR B N 1
ATOM 10848 C CA . TYR B 1 757 ? 224.425 226.444 235.637 1.00 50.04 757 TYR B CA 1
ATOM 10849 C C . TYR B 1 757 ? 224.209 227.050 237.018 1.00 50.04 757 TYR B C 1
ATOM 10850 O O . TYR B 1 757 ? 225.151 227.576 237.617 1.00 50.04 757 TYR B O 1
ATOM 10859 N N . ASN B 1 758 ? 222.988 226.965 237.549 1.00 48.00 758 ASN B N 1
ATOM 10860 C CA . ASN B 1 758 ? 222.712 227.485 238.883 1.00 48.00 758 ASN B CA 1
ATOM 10861 C C . ASN B 1 758 ? 223.252 226.590 239.989 1.00 48.00 758 ASN B C 1
ATOM 10862 O O . ASN B 1 758 ? 223.419 227.061 241.119 1.00 48.00 758 ASN B O 1
ATOM 10867 N N . ILE B 1 759 ? 223.503 225.313 239.699 1.00 47.04 759 ILE B N 1
ATOM 10868 C CA . ILE B 1 759 ? 224.192 224.454 240.654 1.00 47.04 759 ILE B CA 1
ATOM 10869 C C . ILE B 1 759 ? 225.669 224.811 240.703 1.00 47.04 759 ILE B C 1
ATOM 10870 O O . ILE B 1 759 ? 226.261 224.919 241.785 1.00 47.04 759 ILE B O 1
ATOM 10875 N N . LEU B 1 760 ? 226.267 225.093 239.541 1.00 50.77 760 LEU B N 1
ATOM 10876 C CA . LEU B 1 760 ? 227.676 225.469 239.489 1.00 50.77 760 LEU B CA 1
ATOM 10877 C C . LEU B 1 760 ? 227.959 226.892 239.974 1.00 50.77 760 LEU B C 1
ATOM 10878 O O . LEU B 1 760 ? 229.129 227.228 240.180 1.00 50.77 760 LEU B O 1
ATOM 10883 N N . GLN B 1 761 ? 226.939 227.735 240.163 1.00 52.53 761 GLN B N 1
ATOM 10884 C CA . GLN B 1 761 ? 227.130 228.949 240.949 1.00 52.53 761 GLN B CA 1
ATOM 10885 C C . GLN B 1 761 ? 227.275 228.618 242.429 1.00 52.53 761 GLN B C 1
ATOM 10886 O O . GLN B 1 761 ? 228.215 229.075 243.089 1.00 52.53 761 GLN B O 1
ATOM 10892 N N . ALA B 1 762 ? 226.349 227.822 242.966 1.00 51.49 762 ALA B N 1
ATOM 10893 C CA . ALA B 1 762 ? 226.350 227.498 244.386 1.00 51.49 762 ALA B CA 1
ATOM 10894 C C . ALA B 1 762 ? 227.383 226.446 244.752 1.00 51.49 762 ALA B C 1
ATOM 10895 O O . ALA B 1 762 ? 227.760 226.349 245.924 1.00 51.49 762 ALA B O 1
ATOM 10897 N N . PHE B 1 763 ? 227.841 225.657 243.785 1.00 51.73 763 PHE B N 1
ATOM 10898 C CA . PHE B 1 763 ? 228.838 224.613 244.011 1.00 51.73 763 PHE B CA 1
ATOM 10899 C C . PHE B 1 763 ? 229.873 224.723 242.902 1.00 51.73 763 PHE B C 1
ATOM 10900 O O . PHE B 1 763 ? 229.760 224.048 241.870 1.00 51.73 763 PHE B O 1
ATOM 10908 N N . PRO B 1 764 ? 230.898 225.569 243.069 1.00 55.67 764 PRO B N 1
ATOM 10909 C CA . PRO B 1 764 ? 231.922 225.687 242.023 1.00 55.67 764 PRO B CA 1
ATOM 10910 C C . PRO B 1 764 ? 232.934 224.554 242.016 1.00 55.67 764 PRO B C 1
ATOM 10911 O O . PRO B 1 764 ? 233.649 224.398 241.017 1.00 55.67 764 PRO B O 1
ATOM 10915 N N . HIS B 1 765 ? 233.005 223.750 243.081 1.00 58.56 765 HIS B N 1
ATOM 10916 C CA . HIS B 1 765 ? 233.991 222.680 243.172 1.00 58.56 765 HIS B CA 1
ATOM 10917 C C . HIS B 1 765 ? 233.625 221.457 242.342 1.00 58.56 765 HIS B C 1
ATOM 10918 O O . HIS B 1 765 ? 234.488 220.605 242.111 1.00 58.56 765 HIS B O 1
ATOM 10925 N N . LEU B 1 766 ? 232.377 221.346 241.897 1.00 55.47 766 LEU B N 1
ATOM 10926 C CA . LEU B 1 766 ? 231.993 220.284 240.983 1.00 55.47 766 LEU B CA 1
ATOM 10927 C C . LEU B 1 766 ? 232.488 220.595 239.573 1.00 55.47 766 LEU B C 1
ATOM 10928 O O . LEU B 1 766 ? 232.877 221.722 239.256 1.00 55.47 766 LEU B O 1
ATOM 10933 N N . ASP B 1 767 ? 232.471 219.574 238.723 1.00 54.79 767 ASP B N 1
ATOM 10934 C CA . ASP B 1 767 ? 232.994 219.696 237.365 1.00 54.79 767 ASP B CA 1
ATOM 10935 C C . ASP B 1 767 ? 232.051 220.475 236.454 1.00 54.79 767 ASP B C 1
ATOM 10936 O O . ASP B 1 767 ? 232.145 221.698 236.351 1.00 54.79 767 ASP B O 1
#